Protein 8K3Q (pdb70)

Solvent-accessible surface area: 62075 Å² total; per-residue (Å²): 229,32,22,82,22,144,18,28,8,45,34,44,118,107,39,80,68,60,47,76,91,120,167,120,49,7,102,22,30,130,54,12,14,18,15,3,9,17,13,6,75,42,9,40,64,71,12,92,98,98,37,33,6,0,41,8,1,20,11,5,8,4,32,25,110,5,91,31,12,68,96,44,50,13,45,0,16,9,70,46,27,177,109,84,29,106,7,26,3,0,0,0,0,9,6,108,88,41,64,9,32,49,0,0,26,0,2,35,4,1,2,19,1,3,45,77,0,22,134,42,192,151,41,123,38,4,12,119,85,1,8,49,49,4,0,0,0,0,0,0,6,0,74,110,23,29,30,71,28,0,14,0,0,0,5,5,0,4,0,30,26,53,61,36,11,19,44,70,10,67,154,128,148,1,36,5,8,0,4,9,9,7,0,31,10,0,1,61,77,32,46,164,55,100,22,30,60,68,20,79,160,40,22,7,14,5,2,5,2,0,5,8,4,29,117,80,72,176,100,43,34,2,9,40,17,0,0,26,3,14,0,52,23,10,134,7,63,1,0,2,17,4,40,10,5,5,42,5,8,118,46,0,4,41,55,2,52,43,37,13,91,71,95,60,5,0,0,5,3,3,2,8,71,11,39,28,28,144,202,135,85,68,32,156,43,70,16,0,0,0,0,8,2,40,16,35,14,38,5,1,1,54,16,0,6,12,21,44,41,3,6,1,36,12,24,44,19,15,2,10,3,3,26,9,111,0,0,87,38,88,0,11,80,20,15,26,103,10,59,114,156,88,134,163,42,49,47,89,46,26,17,2,18,98,26,0,32,34,23,8,0,1,1,6,0,0,9,31,135,122,37,72,27,29,7,18,4,0,76,52,0,73,0,27,22,66,12,16,73,143,19,4,67,7,2,64,43,12,53,133,36,59,7,0,55,55,5,7,22,30,8,12,56,60,18,56,126,54,0,98,62,9,37,13,110,117,36,63,28,95,76,1,23,81,0,2,102,36,34,48,89,53,25,81,78,65,46,50,19,21,2,23,14,34,0,25,13,26,10,6,10,8,22,0,0,45,52,83,47,100,54,27,7,69,58,2,24,87,23,37,63,57,28,34,67,8,22,48,6,1,32,5,13,3,18,12,3,86,2,130,45,21,53,181,49,3,65,104,0,22,78,33,1,18,71,8,27,91,24,13,70,96,0,26,98,54,20,29,92,100,60,94,116,123,136,27,21,56,35,8,56,64,2,82,36,50,17,85,70,25,45,56,76,0,0,91,83,6,76,32,48,184,6,6,118,51,0,42,114,45,61,50,41,24,27,1,7,35,46,2,2,10,20,0,6,1,19,0,16,15,10,70,40,86,133,123,104,59,29,71,6,127,38,67,117,82,17,33,23,67,26,101,46,68,68,62,81,82,44,24,60,61,36,27,73,59,46,70,55,64,31,112,97,164,184,87,75,135,63,71,100,69,18,11,50,26,1,56,22,24,4,95,26,0,15,109,3,30,32,48,4,80,78,49,16,0,79,12,54,16,38,19,11,40,15,34,58,92,17,0,106,65,78,60,145,47,84,51,58,56,77,86,2,48,111,31,15,34,70,29,17,124,51,66,13,86,34,1,81,68,38,40,82,6,1,21,83,16,28,118,104,96,92,120,227,31,22,83,23,142,18,28,6,44,34,44,118,106,40,80,65,61,48,75,93,124,169,122,48,6,103,22,29,131,54,12,16,18,18,2,9,17,13,7,75,42,9,40,64,71,11,91,100,99,37,33,6,0,40,8,0,20,10,5,8,4,32,22,113,5,90,31,11,69,97,43,49,12,45,0,15,9,71,48,27,179,108,83,26,106,7,26,2,0,1,0,0,9,7,107,88,39,64,8,34,48,0,0,26,0,2,34,4,1,2,19,1,2,45,79,1,21,133,42,193,151,41,123,35,5,12,120,84,1,9,51,48,4,0,1,0,0,0,0,8,0,75,111,21,30,32,72,28,0,14,0,0,0,4,6,0,4,0,31,28,65,61,35,11,18,42,68,10,68,157,128,143,1,37,5,9,1,5,10,8,7,0,31,9,0,1,62,77,32,45,165,56,101,22,30,60,68,19,79,161,40,21,6,15,5,2,5,2,0,5,8,4,27,117,78,72,174,98,44,33,2,9,41,17,0,0,27,2,14,0,54,20,10,135,7,63,1,0,3,17,5,42,11,5,5,42,6,8,119,47,1,4,43,54,3,49,43,36,14,91,71,96,60,5,0,0,6,3,3,1,8,71,12,40,28,28,143,201,133,84,67,34,156,42,70,15,0,0,0,0,8,2,40,18,35,14,39,4,1,1,54,17,0,6,11,21,45,41,2,6,1,35,12,23,43,20,14,2,9,3,4,26,8,110,0,0,87,38,88,0,12,81,20,14,26,103,12,60,117,154,79,118,165,38,42,79,86,44,24,17,2,18,95,27,0,32,35,23,9,0,0,1,6,0,0,10,33,135,122,35,70,27,30,6,19,3,0,74,52,0,72,0,26,24,68,12,15,75,143,18,4,66,8,2,65,42,11,54,136,37,58,7,0,55,56,5,6,22,30,9,12,56,62,18,56,124,56,0,99,63,10,37,15,109,116,35,63,29,95,76,1,22,81,1,2,101,36,33,50,87,53,25,80,78,65,45,50,19,20,2,22,15,35,0,24,12,25,9,6,10,8,22,0,0,45,52,82,46,99,53,26,6,68,58,2,22,86,22,35,63,58,26,34,67,9,22,49,5,1,31,6,12,3,19,13,3,83,2,130,47,23,52,182,48,3,66,103,0,22,80,34,1,18,70,8,26,92,24,14,70,94,0,26,102,54,19,30,94,100,58,94,116,124,137,26,21,58,35,6,57,65,2,82,34,50,17,86,69,26,45,56,76,0,0,91,84,6,77,32,47,185,8,7,120,51,0,42,114,45,59,51,41,22,26,0,8,35,46,2,2,10,20,0,7,2,18,0,16,15,8,70,39,84,132,122,103,59,30,71,5,127,37,67,115,82,17,32,23,67,26,101,46,68,71,62,80,81,44,22,60,60,31,27,72,105,29,70,54,59,28,114,97,165,181,87,74,137,62,71,100,68,17,12,49,27,1,57,22,23,5,96,26,0,15,110,3,31,32,48,4,81,75,51,16,0,82,11,53,18,38,19,11,40,16,34,59,93,18,0,107,65,80,60,146,48,85,52,58,55,77,85,1,47,110,33,13,34,70,28,16,123,51,66,14,88,35,2,81,70,39,42,81,7,1,21,83,16,28,118,102,93,90,120

GO terms:
  GO:0045009 chitosome (C, IDA)
  GO:0005886 plasma membrane (C, IDA)
  GO:0004100 chitin synthase activity (F, IDA)
  GO:0000920 septum digestion after cytokinesis (P, IMP)
  GO:0071944 cell periphery (C, HDA)

Structure (mmCIF, N/CA/C/O backbone):
data_8K3Q
#
_entry.id   8K3Q
#
_cell.length_a   1.00
_cell.length_b   1.00
_cell.length_c   1.00
_cell.angle_alpha   90.00
_cell.angle_beta   90.00
_cell.angle_gamma   90.00
#
_symmetry.space_group_name_H-M   'P 1'
#
loop_
_entity.id
_entity.type
_entity.pdbx_description
1 polymer 'Chitin synthase 1'
2 non-polymer '(2S)-3-(hexadecanoyloxy)-2-[(9Z)-octadec-9-enoyloxy]propyl 2-(trimethylammonio)ethyl phosphate'
#
loop_
_atom_site.group_PDB
_atom_site.id
_atom_site.type_symbol
_atom_site.label_atom_id
_atom_site.label_alt_id
_atom_site.label_comp_id
_atom_site.label_asym_id
_atom_site.label_entity_id
_atom_site.label_seq_id
_atom_site.pdbx_PDB_ins_code
_atom_site.Cartn_x
_atom_site.Cartn_y
_atom_site.Cartn_z
_atom_site.occupancy
_atom_site.B_iso_or_equiv
_atom_site.auth_seq_id
_atom_site.auth_comp_id
_atom_site.auth_asym_id
_atom_site.auth_atom_id
_atom_site.pdbx_PDB_model_num
ATOM 1 N N . ARG A 1 245 ? 217.211 186.274 127.927 1.00 59.27 245 ARG A N 1
ATOM 2 C CA . ARG A 1 245 ? 217.437 186.060 126.503 1.00 59.27 245 ARG A CA 1
ATOM 3 C C . ARG A 1 245 ? 217.421 184.588 126.131 1.00 59.27 245 ARG A C 1
ATOM 4 O O . ARG A 1 245 ? 217.651 183.725 126.971 1.00 59.27 245 ARG A O 1
ATOM 12 N N . GLY A 1 246 ? 217.125 184.303 124.869 1.00 58.06 246 GLY A N 1
ATOM 13 C CA . GLY A 1 246 ? 217.470 182.986 124.334 1.00 58.06 246 GLY A CA 1
ATOM 14 C C . GLY A 1 246 ? 216.373 181.956 124.500 1.00 58.06 246 GLY A C 1
ATOM 15 O O . GLY A 1 246 ? 216.017 181.573 125.607 1.00 58.06 246 GLY A O 1
ATOM 16 N N . ASP A 1 247 ? 215.849 181.493 123.363 1.00 58.49 247 ASP A N 1
ATOM 17 C CA . ASP A 1 247 ? 214.891 180.395 123.249 1.00 58.49 247 ASP A CA 1
ATOM 18 C C . ASP A 1 247 ? 214.951 179.787 121.853 1.00 58.49 247 ASP A C 1
ATOM 19 O O . ASP A 1 247 ? 215.695 180.283 121.002 1.00 58.49 247 ASP A O 1
ATOM 24 N N . ASP A 1 248 ? 214.182 178.718 121.611 1.00 61.22 248 ASP A N 1
ATOM 25 C CA . ASP A 1 248 ? 213.950 178.180 120.269 1.00 61.22 248 ASP A CA 1
ATOM 26 C C . ASP A 1 248 ? 213.001 176.985 120.314 1.00 61.22 248 ASP A C 1
ATOM 27 O O . ASP A 1 248 ? 212.979 176.268 121.310 1.00 61.22 248 ASP A O 1
ATOM 32 N N . TYR A 1 249 ? 212.244 176.729 119.245 1.00 60.50 249 TYR A N 1
ATOM 33 C CA . TYR A 1 249 ? 211.637 175.411 119.050 1.00 60.50 249 TYR A CA 1
ATOM 34 C C . TYR A 1 249 ? 210.969 175.347 117.685 1.00 60.50 249 TYR A C 1
ATOM 35 O O . TYR A 1 249 ? 210.973 176.328 116.936 1.00 60.50 249 TYR A O 1
ATOM 44 N N . GLN A 1 250 ? 210.391 174.198 117.352 1.00 66.22 250 GLN A N 1
ATOM 45 C CA . GLN A 1 250 ? 209.794 174.002 116.040 1.00 66.22 250 GLN A CA 1
ATOM 46 C C . GLN A 1 250 ? 208.279 173.985 116.174 1.00 66.22 250 GLN A C 1
ATOM 47 O O . GLN A 1 250 ? 207.732 173.183 116.935 1.00 66.22 250 GLN A O 1
ATOM 53 N N . ILE A 1 251 ? 207.586 174.851 115.434 1.00 68.13 251 ILE A N 1
ATOM 54 C CA . ILE A 1 251 ? 206.194 175.131 115.751 1.00 68.13 251 ILE A CA 1
ATOM 55 C C . ILE A 1 251 ? 205.279 174.220 114.943 1.00 68.13 251 ILE A C 1
ATOM 56 O O . ILE A 1 251 ? 205.696 173.537 114.006 1.00 68.13 251 ILE A O 1
ATOM 58 N N . ASN A 1 252 ? 204.011 174.198 115.338 1.00 71.92 252 ASN A N 1
ATOM 59 C CA . ASN A 1 252 ? 202.974 173.439 114.652 1.00 71.92 252 ASN A CA 1
ATOM 60 C C . ASN A 1 252 ? 201.806 174.380 114.379 1.00 71.92 252 ASN A C 1
ATOM 61 O O . ASN A 1 252 ? 200.857 174.435 115.166 1.00 71.92 252 ASN A O 1
ATOM 66 N N . SER A 1 253 ? 201.874 175.137 113.275 1.00 79.13 253 SER A N 1
ATOM 67 C CA . SER A 1 253 ? 200.849 176.130 112.998 1.00 79.13 253 SER A CA 1
ATOM 68 C C . SER A 1 253 ? 199.818 175.548 112.036 1.00 79.13 253 SER A C 1
ATOM 69 O O . SER A 1 253 ? 198.697 175.230 112.466 1.00 79.13 253 SER A O 1
ATOM 72 N N . TYR A 1 254 ? 200.155 175.336 110.766 1.00 85.17 254 TYR A N 1
ATOM 73 C CA . TYR A 1 254 ? 199.229 174.825 109.759 1.00 85.17 254 TYR A CA 1
ATOM 74 C C . TYR A 1 254 ? 199.939 174.771 108.416 1.00 85.17 254 TYR A C 1
ATOM 75 O O . TYR A 1 254 ? 201.038 175.305 108.251 1.00 85.17 254 TYR A O 1
ATOM 84 N N . LEU A 1 255 ? 199.282 174.134 107.454 1.00 90.49 255 LEU A N 1
ATOM 85 C CA . LEU A 1 255 ? 199.882 173.820 106.167 1.00 90.49 255 LEU A CA 1
ATOM 86 C C . LEU A 1 255 ? 199.339 174.743 105.087 1.00 90.49 255 LEU A C 1
ATOM 87 O O . LEU A 1 255 ? 198.143 175.048 105.059 1.00 90.49 255 LEU A O 1
ATOM 92 N N . GLY A 1 256 ? 200.223 175.182 104.195 1.00 97.56 256 GLY A N 1
ATOM 93 C CA . GLY A 1 256 ? 199.837 176.095 103.137 1.00 97.56 256 GLY A CA 1
ATOM 94 C C . GLY A 1 256 ? 199.550 175.432 101.805 1.00 97.56 256 GLY A C 1
ATOM 95 O O . GLY A 1 256 ? 198.918 174.372 101.748 1.00 97.56 256 GLY A O 1
ATOM 96 N N . ARG A 1 257 ? 200.008 176.057 100.720 1.00 100.95 257 ARG A N 1
ATOM 97 C CA . ARG A 1 257 ? 199.782 175.551 99.372 1.00 100.95 257 ARG A CA 1
ATOM 98 C C . ARG A 1 257 ? 200.803 174.487 98.986 1.00 100.95 257 ARG A C 1
ATOM 99 O O . ARG A 1 257 ? 200.440 173.443 98.433 1.00 100.95 257 ARG A O 1
ATOM 101 N N . ASN A 1 258 ? 202.082 174.737 99.269 1.00 100.13 258 ASN A N 1
ATOM 102 C CA . ASN A 1 258 ? 203.107 173.739 98.986 1.00 100.13 258 ASN A CA 1
ATOM 103 C C . ASN A 1 258 ? 202.956 172.523 99.890 1.00 100.13 258 ASN A C 1
ATOM 104 O O . ASN A 1 258 ? 203.377 171.417 99.531 1.00 100.13 258 ASN A O 1
ATOM 106 N N . GLY A 1 259 ? 202.359 172.705 101.064 1.00 98.07 259 GLY A N 1
ATOM 107 C CA . GLY A 1 259 ? 202.165 171.617 101.994 1.00 98.07 259 GLY A CA 1
ATOM 108 C C . GLY A 1 259 ? 203.249 171.458 103.033 1.00 98.07 259 GLY A C 1
ATOM 109 O O . GLY A 1 259 ? 203.102 170.620 103.931 1.00 98.07 259 GLY A O 1
ATOM 110 N N . GLU A 1 260 ? 204.333 172.221 102.940 1.00 98.07 260 GLU A N 1
ATOM 111 C CA . GLU A 1 260 ? 205.388 172.196 103.950 1.00 98.07 260 GLU A CA 1
ATOM 112 C C . GLU A 1 260 ? 205.099 173.322 104.933 1.00 98.07 260 GLU A C 1
ATOM 113 O O . GLU A 1 260 ? 205.003 174.489 104.547 1.00 98.07 260 GLU A O 1
ATOM 115 N N . MET A 1 261 ? 204.953 172.960 106.208 1.00 90.87 261 MET A N 1
ATOM 116 C CA . MET A 1 261 ? 204.493 173.858 107.261 1.00 90.87 261 MET A CA 1
ATOM 117 C C . MET A 1 261 ? 205.239 175.182 107.256 1.00 90.87 261 MET A C 1
ATOM 118 O O . MET A 1 261 ? 206.454 175.221 107.042 1.00 90.87 261 MET A O 1
ATOM 123 N N . VAL A 1 262 ? 204.513 176.272 107.476 1.00 87.68 262 VAL A N 1
ATOM 124 C CA . VAL A 1 262 ? 205.042 177.615 107.303 1.00 87.68 262 VAL A CA 1
ATOM 125 C C . VAL A 1 262 ? 204.769 178.413 108.568 1.00 87.68 262 VAL A C 1
ATOM 126 O O . VAL A 1 262 ? 203.806 178.135 109.291 1.00 87.68 262 VAL A O 1
ATOM 128 N N . ASP A 1 263 ? 205.629 179.395 108.847 1.00 84.23 263 ASP A N 1
ATOM 129 C CA . ASP A 1 263 ? 205.469 180.207 110.039 1.00 84.23 263 ASP A CA 1
ATOM 130 C C . ASP A 1 263 ? 204.893 181.572 109.672 1.00 84.23 263 ASP A C 1
ATOM 131 O O . ASP A 1 263 ? 205.234 182.132 108.630 1.00 84.23 263 ASP A O 1
ATOM 133 N N . PRO A 1 264 ? 204.019 182.131 110.513 1.00 77.47 264 PRO A N 1
ATOM 134 C CA . PRO A 1 264 ? 203.470 183.456 110.193 1.00 77.47 264 PRO A CA 1
ATOM 135 C C . PRO A 1 264 ? 204.517 184.552 110.161 1.00 77.47 264 PRO A C 1
ATOM 136 O O . PRO A 1 264 ? 204.466 185.421 109.284 1.00 77.47 264 PRO A O 1
ATOM 140 N N . TYR A 1 265 ? 205.474 184.537 111.090 1.00 73.18 265 TYR A N 1
ATOM 141 C CA . TYR A 1 265 ? 206.486 185.587 111.117 1.00 73.18 265 TYR A CA 1
ATOM 142 C C . TYR A 1 265 ? 207.359 185.540 109.873 1.00 73.18 265 TYR A C 1
ATOM 143 O O . TYR A 1 265 ? 207.673 186.581 109.285 1.00 73.18 265 TYR A O 1
ATOM 152 N N . ASP A 1 266 ? 207.767 184.341 109.462 1.00 83.49 266 ASP A N 1
ATOM 153 C CA . ASP A 1 266 ? 208.572 184.170 108.263 1.00 83.49 266 ASP A CA 1
ATOM 154 C C . ASP A 1 266 ? 207.746 184.239 106.990 1.00 83.49 266 ASP A C 1
ATOM 155 O O . ASP A 1 266 ? 208.303 184.516 105.924 1.00 83.49 266 ASP A O 1
ATOM 157 N N . ILE A 1 375 ? 190.195 180.116 106.233 1.00 90.00 375 ILE A N 1
ATOM 158 C CA . ILE A 1 375 ? 190.045 178.668 106.319 1.00 90.00 375 ILE A CA 1
ATOM 159 C C . ILE A 1 375 ? 191.275 177.963 105.761 1.00 90.00 375 ILE A C 1
ATOM 160 O O . ILE A 1 375 ? 191.446 177.851 104.548 1.00 90.00 375 ILE A O 1
ATOM 165 N N . ARG A 1 376 ? 192.121 177.475 106.663 1.00 88.06 376 ARG A N 1
ATOM 166 C CA . ARG A 1 376 ? 193.409 176.898 106.316 1.00 88.06 376 ARG A CA 1
ATOM 167 C C . ARG A 1 376 ? 193.403 175.398 106.580 1.00 88.06 376 ARG A C 1
ATOM 168 O O . ARG A 1 376 ? 192.515 174.872 107.256 1.00 88.06 376 ARG A O 1
ATOM 176 N N . LYS A 1 377 ? 194.405 174.715 106.038 1.00 90.49 377 LYS A N 1
ATOM 177 C CA . LYS A 1 377 ? 194.520 173.271 106.179 1.00 90.49 377 LYS A CA 1
ATOM 178 C C . LYS A 1 377 ? 195.482 172.927 107.308 1.00 90.49 377 LYS A C 1
ATOM 179 O O . LYS A 1 377 ? 196.637 173.364 107.306 1.00 90.49 377 LYS A O 1
ATOM 181 N N . PHE A 1 378 ? 195.010 172.128 108.254 1.00 87.49 378 PHE A N 1
ATOM 182 C CA . PHE A 1 378 ? 195.759 171.770 109.447 1.00 87.49 378 PHE A CA 1
ATOM 183 C C . PHE A 1 378 ? 196.150 170.298 109.385 1.00 87.49 378 PHE A C 1
ATOM 184 O O . PHE A 1 378 ? 195.929 169.616 108.385 1.00 87.49 378 PHE A O 1
ATOM 192 N N . LYS A 1 379 ? 196.753 169.814 110.468 1.00 85.90 379 LYS A N 1
ATOM 193 C CA . LYS A 1 379 ? 197.090 168.400 110.595 1.00 85.90 379 LYS A CA 1
ATOM 194 C C . LYS A 1 379 ? 197.345 168.091 112.059 1.00 85.90 379 LYS A C 1
ATOM 195 O O . LYS A 1 379 ? 198.189 168.738 112.684 1.00 85.90 379 LYS A O 1
ATOM 201 N N . LEU A 1 380 ? 196.622 167.111 112.602 1.00 80.37 380 LEU A N 1
ATOM 202 C CA . LEU A 1 380 ? 196.882 166.660 113.961 1.00 80.37 380 LEU A CA 1
ATOM 203 C C . LEU A 1 380 ? 198.318 166.178 114.073 1.00 80.37 380 LEU A C 1
ATOM 204 O O . LEU A 1 380 ? 198.772 165.363 113.267 1.00 80.37 380 LEU A O 1
ATOM 206 N N . TRP A 1 381 ? 199.034 166.688 115.068 1.00 76.83 381 TRP A N 1
ATOM 207 C CA . TRP A 1 381 ? 200.408 166.278 115.327 1.00 76.83 381 TRP A CA 1
ATOM 208 C C . TRP A 1 381 ? 200.372 165.075 116.257 1.00 76.83 381 TRP A C 1
ATOM 209 O O . TRP A 1 381 ? 200.069 165.213 117.444 1.00 76.83 381 TRP A O 1
ATOM 211 N N . ASN A 1 382 ? 200.669 163.896 115.719 1.00 73.88 382 ASN A N 1
ATOM 212 C CA . ASN A 1 382 ? 200.641 162.632 116.446 1.00 73.88 382 ASN A CA 1
ATOM 213 C C . ASN A 1 382 ? 199.252 162.285 116.960 1.00 73.88 382 ASN A C 1
ATOM 214 O O . ASN A 1 382 ? 199.130 161.509 117.913 1.00 73.88 382 ASN A O 1
ATOM 219 N N . GLY A 1 383 ? 198.203 162.843 116.365 1.00 73.36 383 GLY A N 1
ATOM 220 C CA . GLY A 1 383 ? 196.845 162.474 116.689 1.00 73.36 383 GLY A CA 1
ATOM 221 C C . GLY A 1 383 ? 196.131 163.416 117.629 1.00 73.36 383 GLY A C 1
ATOM 222 O O . GLY A 1 383 ? 194.962 163.174 117.950 1.00 73.36 383 GLY A O 1
ATOM 223 N N . ASN A 1 384 ? 196.793 164.469 118.087 1.00 69.33 384 ASN A N 1
ATOM 224 C CA . ASN A 1 384 ? 196.210 165.400 119.035 1.00 69.33 384 ASN A CA 1
ATOM 225 C C . ASN A 1 384 ? 196.530 166.834 118.632 1.00 69.33 384 ASN A C 1
ATOM 226 O O . ASN A 1 384 ? 197.518 167.105 117.947 1.00 69.33 384 ASN A O 1
ATOM 231 N N . PHE A 1 385 ? 195.661 167.749 119.047 1.00 65.61 385 PHE A N 1
ATOM 232 C CA . PHE A 1 385 ? 195.639 169.106 118.511 1.00 65.61 385 PHE A CA 1
ATOM 233 C C . PHE A 1 385 ? 196.649 169.974 119.246 1.00 65.61 385 PHE A C 1
ATOM 234 O O . PHE A 1 385 ? 196.522 170.208 120.450 1.00 65.61 385 PHE A O 1
ATOM 242 N N . VAL A 1 386 ? 197.651 170.451 118.517 1.00 62.42 386 VAL A N 1
ATOM 243 C CA . VAL A 1 386 ? 198.634 171.392 119.028 1.00 62.42 386 VAL A CA 1
ATOM 244 C C . VAL A 1 386 ? 198.715 172.560 118.059 1.00 62.42 386 VAL A C 1
ATOM 245 O O . VAL A 1 386 ? 199.022 172.368 116.877 1.00 62.42 386 VAL A O 1
ATOM 249 N N . PHE A 1 387 ? 198.456 173.765 118.550 1.00 63.25 387 PHE A N 1
ATOM 250 C CA . PHE A 1 387 ? 198.490 174.938 117.689 1.00 63.25 387 PHE A CA 1
ATOM 251 C C . PHE A 1 387 ? 199.401 176.003 118.287 1.00 63.25 387 PHE A C 1
ATOM 252 O O . PHE A 1 387 ? 199.541 176.127 119.501 1.00 63.25 387 PHE A O 1
ATOM 260 N N . ASP A 1 388 ? 199.996 176.795 117.401 1.00 62.15 388 ASP A N 1
ATOM 261 C CA . ASP A 1 388 ? 200.967 177.813 117.786 1.00 62.15 388 ASP A CA 1
ATOM 262 C C . ASP A 1 388 ? 200.531 179.153 117.227 1.00 62.15 388 ASP A C 1
ATOM 263 O O . ASP A 1 388 ? 200.605 179.377 116.017 1.00 62.15 388 ASP A O 1
ATOM 268 N N . SER A 1 389 ? 200.105 180.044 118.111 1.00 61.22 389 SER A N 1
ATOM 269 C CA . SER A 1 389 ? 199.670 181.327 117.622 1.00 61.22 389 SER A CA 1
ATOM 270 C C . SER A 1 389 ? 200.713 182.392 117.919 1.00 61.22 389 SER A C 1
ATOM 271 O O . SER A 1 389 ? 201.404 182.326 118.936 1.00 61.22 389 SER A O 1
ATOM 274 N N . PRO A 1 390 ? 200.854 183.386 117.054 1.00 61.52 390 PRO A N 1
ATOM 275 C CA . PRO A 1 390 ? 201.690 184.537 117.385 1.00 61.52 390 PRO A CA 1
ATOM 276 C C . PRO A 1 390 ? 201.000 185.468 118.366 1.00 61.52 390 PRO A C 1
ATOM 277 O O . PRO A 1 390 ? 199.793 185.402 118.593 1.00 61.52 390 PRO A O 1
ATOM 279 N N . ILE A 1 391 ? 201.804 186.330 118.980 1.00 61.02 391 ILE A N 1
ATOM 280 C CA . ILE A 1 391 ? 201.300 187.312 119.933 1.00 61.02 391 ILE A CA 1
ATOM 281 C C . ILE A 1 391 ? 201.194 188.671 119.255 1.00 61.02 391 ILE A C 1
ATOM 282 O O . ILE A 1 391 ? 201.785 188.900 118.194 1.00 61.02 391 ILE A O 1
ATOM 287 N N . SER A 1 392 ? 200.436 189.576 119.865 1.00 64.57 392 SER A N 1
ATOM 288 C CA . SER A 1 392 ? 200.189 190.902 119.320 1.00 64.57 392 SER A CA 1
ATOM 289 C C . SER A 1 392 ? 201.442 191.768 119.374 1.00 64.57 392 SER A C 1
ATOM 290 O O . SER A 1 392 ? 202.240 191.691 120.309 1.00 64.57 392 SER A O 1
ATOM 293 N N . LYS A 1 393 ? 201.595 192.633 118.365 1.00 66.90 393 LYS A N 1
ATOM 294 C CA . LYS A 1 393 ? 202.815 193.425 118.251 1.00 66.90 393 LYS A CA 1
ATOM 295 C C . LYS A 1 393 ? 202.987 194.394 119.410 1.00 66.90 393 LYS A C 1
ATOM 296 O O . LYS A 1 393 ? 204.098 194.898 119.626 1.00 66.90 393 LYS A O 1
ATOM 298 N N . THR A 1 394 ? 201.922 194.653 120.169 1.00 66.33 394 THR A N 1
ATOM 299 C CA . THR A 1 394 ? 202.048 195.501 121.346 1.00 66.33 394 THR A CA 1
ATOM 300 C C . THR A 1 394 ? 203.046 194.917 122.330 1.00 66.33 394 THR A C 1
ATOM 301 O O . THR A 1 394 ? 203.868 195.649 122.891 1.00 66.33 394 THR A O 1
ATOM 305 N N . LEU A 1 395 ? 203.001 193.598 122.543 1.00 62.75 395 LEU A N 1
ATOM 306 C CA . LEU A 1 395 ? 204.013 192.944 123.368 1.00 62.75 395 LEU A CA 1
ATOM 307 C C . LEU A 1 395 ? 205.393 193.030 122.734 1.00 62.75 395 LEU A C 1
ATOM 308 O O . LEU A 1 395 ? 206.389 193.251 123.433 1.00 62.75 395 LEU A O 1
ATOM 313 N N . LEU A 1 396 ? 205.474 192.850 121.417 1.00 64.27 396 LEU A N 1
ATOM 314 C CA . LEU A 1 396 ? 206.768 192.899 120.749 1.00 64.27 396 LEU A CA 1
ATOM 315 C C . LEU A 1 396 ? 207.444 194.246 120.939 1.00 64.27 396 LEU A C 1
ATOM 316 O O . LEU A 1 396 ? 208.678 194.318 121.017 1.00 64.27 396 LEU A O 1
ATOM 321 N N . ASP A 1 397 ? 206.658 195.319 121.022 1.00 67.68 397 ASP A N 1
ATOM 322 C CA . ASP A 1 397 ? 207.245 196.639 121.209 1.00 67.68 397 ASP A CA 1
ATOM 323 C C . ASP A 1 397 ? 208.022 196.723 122.518 1.00 67.68 397 ASP A C 1
ATOM 324 O O . ASP A 1 397 ? 209.121 197.291 122.553 1.00 67.68 397 ASP A O 1
ATOM 326 N N . GLN A 1 398 ? 207.480 196.167 123.608 1.00 65.16 398 GLN A N 1
ATOM 327 C CA . GLN A 1 398 ? 208.276 196.117 124.830 1.00 65.16 398 GLN A CA 1
ATOM 328 C C . GLN A 1 398 ? 209.398 195.098 124.728 1.00 65.16 398 GLN A C 1
ATOM 329 O O . GLN A 1 398 ? 210.502 195.349 125.223 1.00 65.16 398 GLN A O 1
ATOM 335 N N . TYR A 1 399 ? 209.138 193.952 124.096 1.00 59.25 399 TYR A N 1
ATOM 336 C CA . TYR A 1 399 ? 210.116 192.870 124.093 1.00 59.25 399 TYR A CA 1
ATOM 337 C C . TYR A 1 399 ? 211.408 193.298 123.414 1.00 59.25 399 TYR A C 1
ATOM 338 O O . TYR A 1 399 ? 212.504 192.999 123.903 1.00 59.25 399 TYR A O 1
ATOM 347 N N . ALA A 1 400 ? 211.302 194.010 122.290 1.00 64.58 400 ALA A N 1
ATOM 348 C CA . ALA A 1 400 ? 212.500 194.435 121.576 1.00 64.58 400 ALA A CA 1
ATOM 349 C C . ALA A 1 400 ? 213.358 195.357 122.432 1.00 64.58 400 ALA A C 1
ATOM 350 O O . ALA A 1 400 ? 214.590 195.263 122.415 1.00 64.58 400 ALA A O 1
ATOM 352 N N . THR A 1 401 ? 212.729 196.251 123.185 1.00 65.30 401 THR A N 1
ATOM 353 C CA . THR A 1 401 ? 213.455 197.153 124.071 1.00 65.30 401 THR A CA 1
ATOM 354 C C . THR A 1 401 ? 214.127 196.400 125.213 1.00 65.30 401 THR A C 1
ATOM 355 O O . THR A 1 401 ? 215.214 196.767 125.655 1.00 65.30 401 THR A O 1
ATOM 359 N N . LEU A 1 409 ? 215.020 187.928 117.901 1.00 58.60 409 LEU A N 1
ATOM 360 C CA . LEU A 1 409 ? 214.270 187.496 119.073 1.00 58.60 409 LEU A CA 1
ATOM 361 C C . LEU A 1 409 ? 213.818 186.059 118.894 1.00 58.60 409 LEU A C 1
ATOM 362 O O . LEU A 1 409 ? 213.206 185.722 117.884 1.00 58.60 409 LEU A O 1
ATOM 367 N N . PRO A 1 410 ? 214.109 185.215 119.874 1.00 58.69 410 PRO A N 1
ATOM 368 C CA . PRO A 1 410 ? 213.901 183.773 119.718 1.00 58.69 410 PRO A CA 1
ATOM 369 C C . PRO A 1 410 ? 212.425 183.395 119.692 1.00 58.69 410 PRO A C 1
ATOM 370 O O . PRO A 1 410 ? 211.531 184.231 119.723 1.00 58.69 410 PRO A O 1
ATOM 374 N N . ASN A 1 411 ? 212.196 182.086 119.642 1.00 58.39 411 ASN A N 1
ATOM 375 C CA . ASN A 1 411 ? 210.905 181.554 119.228 1.00 58.39 411 ASN A CA 1
ATOM 376 C C . ASN A 1 411 ? 209.907 181.496 120.378 1.00 58.39 411 ASN A C 1
ATOM 377 O O . ASN A 1 411 ? 208.703 181.652 120.161 1.00 58.39 411 ASN A O 1
ATOM 382 N N . GLU A 1 412 ? 210.378 181.264 121.603 1.00 55.41 412 GLU A N 1
ATOM 383 C CA . GLU A 1 412 ? 209.461 181.036 122.715 1.00 55.41 412 GLU A CA 1
ATOM 384 C C . GLU A 1 412 ? 208.740 182.304 123.139 1.00 55.41 412 GLU A C 1
ATOM 385 O O . GLU A 1 412 ? 207.629 182.233 123.671 1.00 55.41 412 GLU A O 1
ATOM 387 N N . PHE A 1 413 ? 209.353 183.463 122.933 1.00 53.84 413 PHE A N 1
ATOM 388 C CA . PHE A 1 413 ? 208.731 184.720 123.321 1.00 53.84 413 PHE A CA 1
ATOM 389 C C . PHE A 1 413 ? 207.618 185.142 122.374 1.00 53.84 413 PHE A C 1
ATOM 390 O O . PHE A 1 413 ? 206.672 185.808 122.798 1.00 53.84 413 PHE A O 1
ATOM 398 N N . LYS A 1 414 ? 207.707 184.773 121.097 1.00 59.30 414 LYS A N 1
ATOM 399 C CA . LYS A 1 414 ? 206.782 185.328 120.119 1.00 59.30 414 LYS A CA 1
ATOM 400 C C . LYS A 1 414 ? 205.584 184.424 119.847 1.00 59.30 414 LYS A C 1
ATOM 401 O O . LYS A 1 414 ? 204.631 184.856 119.190 1.00 59.30 414 LYS A O 1
ATOM 407 N N . PHE A 1 415 ? 205.601 183.186 120.323 1.00 57.64 415 PHE A N 1
ATOM 408 C CA . PHE A 1 415 ? 204.493 182.259 120.124 1.00 57.64 415 PHE A CA 1
ATOM 409 C C . PHE A 1 415 ? 203.868 181.842 121.444 1.00 57.64 415 PHE A C 1
ATOM 410 O O . PHE A 1 415 ? 204.517 181.895 122.490 1.00 57.64 415 PHE A O 1
ATOM 418 N N . MET A 1 416 ? 202.603 181.454 121.387 1.00 54.40 416 MET A N 1
ATOM 419 C CA . MET A 1 416 ? 201.889 180.845 122.496 1.00 54.40 416 MET A CA 1
ATOM 420 C C . MET A 1 416 ? 201.320 179.518 122.009 1.00 54.40 416 MET A C 1
ATOM 421 O O . MET A 1 416 ? 200.643 179.479 120.975 1.00 54.40 416 MET A O 1
ATOM 426 N N . ARG A 1 417 ? 201.540 178.440 122.765 1.00 52.32 417 ARG A N 1
ATOM 427 C CA . ARG A 1 417 ? 201.121 177.102 122.297 1.00 52.32 417 ARG A CA 1
ATOM 428 C C . ARG A 1 417 ? 199.900 176.586 123.027 1.00 52.32 417 ARG A C 1
ATOM 429 O O . ARG A 1 417 ? 199.998 176.353 124.222 1.00 52.32 417 ARG A O 1
ATOM 437 N N . TYR A 1 418 ? 198.813 176.372 122.303 1.00 52.37 418 TYR A N 1
ATOM 438 C CA . 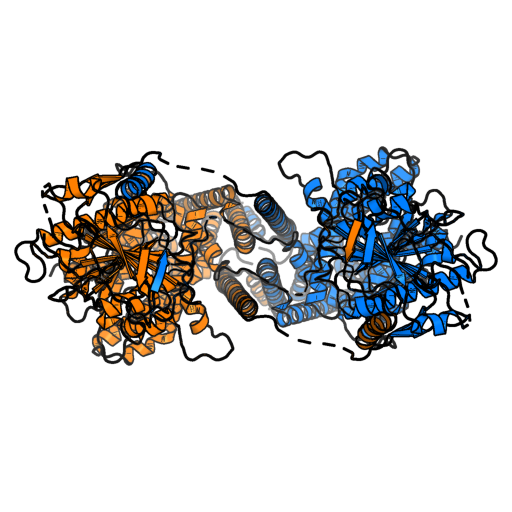TYR A 1 418 ? 197.624 175.742 122.837 1.00 52.37 418 TYR A CA 1
ATOM 439 C C . TYR A 1 418 ? 197.698 174.247 122.564 1.00 52.37 418 TYR A C 1
ATOM 440 O O . TYR A 1 418 ? 198.057 173.823 121.461 1.00 52.37 418 TYR A O 1
ATOM 442 N N . GLN A 1 419 ? 197.399 173.458 123.589 1.00 51.98 419 GLN A N 1
ATOM 443 C CA . GLN A 1 419 ? 197.233 172.019 123.463 1.00 51.98 419 G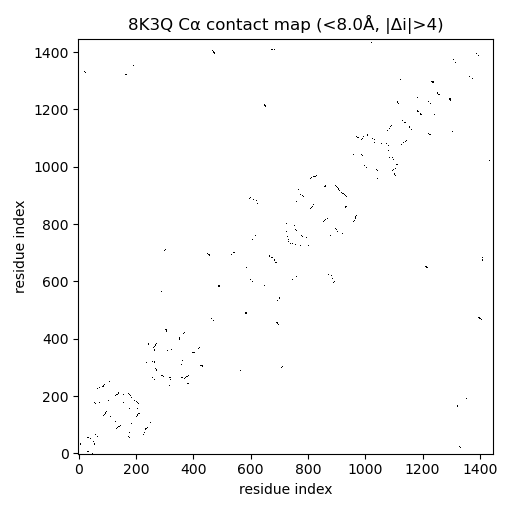LN A CA 1
ATOM 444 C C . GLN A 1 419 ? 195.909 171.620 124.084 1.00 51.98 419 GLN A C 1
ATOM 445 O O . GLN A 1 419 ? 195.552 172.101 125.162 1.00 51.98 419 GLN A O 1
ATOM 451 N N . ALA A 1 420 ? 195.191 170.735 123.407 1.00 57.03 420 ALA A N 1
ATOM 452 C CA . ALA A 1 420 ? 193.941 170.183 123.911 1.00 57.03 420 ALA A CA 1
ATOM 453 C C . ALA A 1 420 ? 194.239 168.804 124.476 1.00 57.03 420 ALA A C 1
ATOM 454 O O . ALA A 1 420 ? 194.534 167.872 123.724 1.00 57.03 420 ALA A O 1
ATOM 456 N N . VAL A 1 421 ? 194.169 168.677 125.796 1.00 58.81 421 VAL A N 1
ATOM 457 C CA . VAL A 1 421 ? 194.489 167.441 126.491 1.00 58.81 421 VAL A CA 1
ATOM 458 C C . VAL A 1 421 ? 193.187 166.689 126.718 1.00 58.81 421 VAL A C 1
ATOM 459 O O . VAL A 1 421 ? 192.305 167.160 127.449 1.00 58.81 421 VAL A O 1
ATOM 463 N N . THR A 1 422 ? 193.069 165.523 126.085 1.00 62.99 422 THR A N 1
ATOM 464 C CA . THR A 1 422 ? 191.851 164.725 126.096 1.00 62.99 422 THR A CA 1
ATOM 465 C C . THR A 1 422 ? 191.965 163.484 126.970 1.00 62.99 422 THR A C 1
ATOM 466 O O . THR A 1 422 ? 190.995 162.730 127.083 1.00 62.99 422 THR A O 1
ATOM 470 N N . CYS A 1 423 ? 193.113 163.258 127.595 1.00 62.42 423 CYS A N 1
ATOM 471 C CA . CYS A 1 423 ? 193.386 162.034 128.328 1.00 62.42 423 CYS A CA 1
ATOM 472 C C . CYS A 1 423 ? 193.305 162.284 129.830 1.00 62.42 423 CYS A C 1
ATOM 473 O O . CYS A 1 423 ? 192.944 163.370 130.290 1.00 62.42 423 CYS A O 1
ATOM 476 N N . GLU A 1 424 ? 193.630 161.245 130.593 1.00 60.37 424 GLU A N 1
ATOM 477 C CA . GLU A 1 424 ? 193.704 161.327 132.040 1.00 60.37 424 GLU A CA 1
ATOM 478 C C . GLU A 1 424 ? 195.040 161.923 132.467 1.00 60.37 424 GLU A C 1
ATOM 479 O O . GLU A 1 424 ? 196.009 161.897 131.707 1.00 60.37 424 GLU A O 1
ATOM 485 N N . PRO A 1 425 ? 195.112 162.484 133.677 1.00 54.69 425 PRO A N 1
ATOM 486 C CA . PRO A 1 425 ? 196.383 163.066 134.135 1.00 54.69 425 PRO A CA 1
ATOM 487 C C . PRO A 1 425 ? 197.545 162.099 134.081 1.00 54.69 425 PRO A C 1
ATOM 488 O O . PRO A 1 425 ? 198.668 162.508 133.772 1.00 54.69 425 PRO A O 1
ATOM 492 N N . ASN A 1 426 ? 197.311 160.822 134.362 1.00 58.76 426 ASN A N 1
ATOM 493 C CA . ASN A 1 426 ? 198.369 159.824 134.437 1.00 58.76 426 ASN A CA 1
ATOM 494 C C . ASN A 1 426 ? 198.721 159.216 133.084 1.00 58.76 426 ASN A C 1
ATOM 495 O O . ASN A 1 426 ? 199.393 158.177 133.035 1.00 58.76 426 ASN A O 1
ATOM 500 N N . GLN A 1 427 ? 198.312 159.852 131.979 1.00 61.48 427 GLN A N 1
ATOM 501 C CA . GLN A 1 427 ? 198.520 159.232 130.643 1.00 61.48 427 GLN A CA 1
ATOM 502 C C . GLN A 1 427 ? 199.059 160.229 129.622 1.00 61.48 427 GLN A C 1
ATOM 503 O O . GLN A 1 427 ? 199.159 159.835 128.456 1.00 61.48 427 GLN A O 1
ATOM 505 N N . LEU A 1 428 ? 199.430 161.445 130.026 1.00 59.79 428 LEU A N 1
ATOM 506 C CA . LEU A 1 428 ? 199.823 162.494 129.042 1.00 59.79 428 LEU A CA 1
ATOM 507 C C . LEU A 1 428 ? 200.973 162.025 128.147 1.00 59.79 428 LEU A C 1
ATOM 508 O O . LEU A 1 428 ? 200.887 162.254 126.945 1.00 59.79 428 LEU A O 1
ATOM 510 N N . ALA A 1 429 ? 201.999 161.390 128.691 1.00 63.53 429 ALA A N 1
ATOM 511 C CA . ALA A 1 429 ? 203.155 161.023 127.842 1.00 63.53 429 ALA A CA 1
ATOM 512 C C . ALA A 1 429 ? 202.772 159.916 126.863 1.00 63.53 429 ALA A C 1
ATOM 513 O O . ALA A 1 429 ? 203.122 160.044 125.678 1.00 63.53 429 ALA A O 1
ATOM 515 N N . GLU A 1 430 ? 202.110 158.858 127.347 1.00 64.80 430 GLU A N 1
ATOM 516 C CA . GLU A 1 430 ? 201.657 157.735 126.484 1.00 64.80 430 GLU A CA 1
ATOM 517 C C . GLU A 1 430 ? 200.858 158.265 125.299 1.00 64.80 430 GLU A C 1
ATOM 518 O O . GLU A 1 430 ? 201.158 157.856 124.170 1.00 64.80 430 GLU A O 1
ATOM 520 N N . LYS A 1 431 ? 199.890 159.148 125.556 1.00 62.20 431 LYS A N 1
ATOM 521 C CA . LYS A 1 431 ? 199.044 159.736 124.488 1.00 62.20 431 LYS A CA 1
ATOM 522 C C . LYS A 1 431 ? 199.890 160.669 123.625 1.00 62.20 431 LYS A C 1
ATOM 523 O O . LYS A 1 431 ? 199.353 161.181 122.640 1.00 62.20 431 LYS A O 1
ATOM 525 N N . ASN A 1 432 ? 201.152 160.887 123.979 1.00 63.05 432 ASN A N 1
ATOM 526 C CA . ASN A 1 432 ? 202.076 161.669 123.110 1.00 63.05 432 ASN A CA 1
ATOM 527 C C . ASN A 1 432 ? 201.862 163.189 123.251 1.00 63.05 432 ASN A C 1
ATOM 528 O O . ASN A 1 432 ? 202.123 163.896 122.267 1.00 63.05 432 ASN A O 1
ATOM 530 N N . PHE A 1 433 ? 201.419 163.675 124.416 1.00 58.64 433 PHE A N 1
ATOM 531 C CA . PHE A 1 433 ? 201.342 165.135 124.686 1.00 58.64 433 PHE A CA 1
ATOM 532 C C . PHE A 1 433 ? 202.671 165.558 125.305 1.00 58.64 433 PHE A C 1
ATOM 533 O O . PHE A 1 433 ? 203.288 164.736 125.984 1.00 58.64 433 PHE A O 1
ATOM 541 N N . THR A 1 434 ? 203.106 166.795 125.073 1.00 53.18 434 THR A N 1
ATOM 542 C CA . THR A 1 434 ? 204.431 167.258 125.564 1.00 53.18 434 THR A CA 1
ATOM 543 C C . THR A 1 434 ? 204.334 168.660 126.150 1.00 53.18 434 THR A C 1
ATOM 544 O O . THR A 1 434 ? 203.212 169.160 126.275 1.00 53.18 434 THR A O 1
ATOM 548 N N . VAL A 1 435 ? 205.469 169.257 126.509 1.00 52.20 435 VAL A N 1
ATOM 549 C CA . VAL A 1 435 ? 205.511 170.664 127.008 1.00 52.20 435 VAL A CA 1
ATOM 550 C C . VAL A 1 435 ? 206.673 171.338 126.279 1.00 52.20 435 VAL A C 1
ATOM 551 O O . VAL A 1 435 ? 207.519 170.609 125.776 1.00 52.20 435 VAL A O 1
ATOM 555 N N . ARG A 1 436 ? 206.717 172.663 126.224 1.00 51.44 436 ARG A N 1
ATOM 556 C CA . ARG A 1 436 ? 207.788 173.314 125.482 1.00 51.44 436 ARG A CA 1
ATOM 557 C C . ARG A 1 436 ? 209.158 172.974 126.032 1.00 51.44 436 ARG A C 1
ATOM 558 O O . ARG A 1 436 ? 210.121 172.960 125.266 1.00 51.44 436 ARG A O 1
ATOM 560 N N . GLN A 1 437 ? 209.257 172.644 127.322 1.00 48.43 437 GLN A N 1
ATOM 561 C CA . GLN A 1 437 ? 210.560 172.486 127.963 1.00 48.43 437 GLN A CA 1
ATOM 562 C C . GLN A 1 437 ? 211.360 171.330 127.385 1.00 48.43 437 GLN A C 1
ATOM 563 O O . GLN A 1 437 ? 212.593 171.355 127.424 1.00 48.43 437 GLN A O 1
ATOM 569 N N . LEU A 1 438 ? 210.689 170.318 126.849 1.00 50.91 438 LEU A N 1
ATOM 570 C CA . LEU A 1 438 ? 211.358 169.125 126.352 1.00 50.91 438 LEU A CA 1
ATOM 571 C C . LEU A 1 438 ? 211.779 169.242 124.896 1.00 50.91 438 LEU A C 1
ATOM 572 O O . LEU A 1 438 ? 212.518 168.382 124.417 1.00 50.91 438 LEU A O 1
ATOM 577 N N . LYS A 1 439 ? 211.343 170.285 124.194 1.00 52.95 439 LYS A N 1
ATOM 578 C CA . LYS A 1 439 ? 211.392 170.316 122.746 1.00 52.95 439 LYS A CA 1
ATOM 579 C C . LYS A 1 439 ? 212.440 171.267 122.190 1.00 52.95 439 LYS A C 1
ATOM 580 O O . LYS A 1 439 ? 212.423 171.534 120.987 1.00 52.95 439 LYS A O 1
ATOM 582 N N . TYR A 1 440 ? 213.319 171.804 123.033 1.00 54.52 440 TYR A N 1
ATOM 583 C CA . TYR A 1 440 ? 214.441 172.610 122.579 1.00 54.52 440 TYR A CA 1
ATOM 584 C C . TYR A 1 440 ? 215.517 171.706 121.986 1.00 54.52 440 TYR A C 1
ATOM 585 O O . TYR A 1 440 ? 215.414 170.478 122.018 1.00 54.52 440 TYR A O 1
ATOM 594 N N . LEU A 1 441 ? 216.560 172.315 121.417 1.00 59.60 441 LEU A N 1
ATOM 595 C CA . LEU A 1 441 ? 217.673 171.506 120.927 1.00 59.60 441 LEU A CA 1
ATOM 596 C C . LEU A 1 441 ? 218.353 170.777 122.077 1.00 59.60 441 LEU A C 1
ATOM 597 O O . LEU A 1 441 ? 218.657 169.582 121.981 1.00 59.60 441 LEU A O 1
ATOM 602 N N . THR A 1 442 ? 218.596 171.481 123.176 1.00 59.17 442 THR A N 1
ATOM 603 C CA . THR A 1 442 ? 218.990 170.850 124.428 1.00 59.17 442 THR A CA 1
ATOM 604 C C . THR A 1 442 ? 217.799 170.895 125.370 1.00 59.17 442 THR A C 1
ATOM 605 O O . THR A 1 442 ? 217.358 171.994 125.742 1.00 59.17 442 THR A O 1
ATOM 609 N N . PRO A 1 443 ? 217.233 169.755 125.758 1.00 55.45 443 PRO A N 1
ATOM 610 C CA . PRO A 1 443 ? 216.047 169.781 126.620 1.00 55.45 443 PRO A CA 1
ATOM 611 C C . PRO A 1 443 ? 216.319 170.541 127.907 1.00 55.45 443 PRO A C 1
ATOM 612 O O . PRO A 1 443 ? 217.401 170.458 128.487 1.00 55.45 443 PRO A O 1
ATOM 616 N N . ARG A 1 444 ? 215.319 171.295 128.344 1.00 47.53 444 ARG A N 1
ATOM 617 C CA . ARG A 1 444 ? 215.480 172.199 129.470 1.00 47.53 444 ARG A CA 1
ATOM 618 C C . ARG A 1 444 ? 215.097 171.492 130.764 1.00 47.53 444 ARG A C 1
ATOM 619 O O . ARG A 1 444 ? 213.999 170.943 130.880 1.00 47.53 444 ARG A O 1
ATOM 627 N N . GLU A 1 445 ? 216.007 171.498 131.732 1.00 45.69 445 GLU A N 1
ATOM 628 C CA . GLU A 1 445 ? 215.819 170.760 132.975 1.00 45.69 445 GLU A CA 1
ATOM 629 C C . GLU A 1 445 ? 215.344 171.703 134.075 1.00 45.69 445 GLU A C 1
ATOM 630 O O . GLU A 1 445 ? 215.970 172.733 134.337 1.00 45.69 445 GLU A O 1
ATOM 636 N N . THR A 1 446 ? 214.220 171.360 134.692 1.00 40.23 446 THR A N 1
ATOM 637 C CA . THR A 1 446 ? 213.588 172.212 135.685 1.00 40.23 446 THR A CA 1
ATOM 638 C C . THR A 1 446 ? 213.999 171.813 137.096 1.00 40.23 446 THR A C 1
ATOM 639 O O . THR A 1 446 ? 214.013 170.633 137.453 1.00 40.23 446 THR A O 1
ATOM 643 N N . GLU A 1 447 ? 214.366 172.818 137.887 1.00 39.67 447 GLU A N 1
ATOM 644 C CA . GLU A 1 447 ? 214.730 172.656 139.282 1.00 39.67 447 GLU A CA 1
ATOM 645 C C . GLU A 1 447 ? 213.560 172.825 140.229 1.00 39.67 447 GLU A C 1
ATOM 646 O O . GLU A 1 447 ? 213.595 172.280 141.334 1.00 39.67 447 GLU A O 1
ATOM 652 N N . LEU A 1 448 ? 212.515 173.527 139.815 1.00 36.41 448 LEU A N 1
ATOM 653 C CA . LEU A 1 448 ? 211.508 173.982 140.761 1.00 36.41 448 LEU A CA 1
ATOM 654 C C . LEU A 1 448 ? 210.226 174.243 139.991 1.00 36.41 448 LEU A C 1
ATOM 655 O O . LEU A 1 448 ? 210.204 175.093 139.101 1.00 36.41 448 LEU A O 1
ATOM 660 N N . MET A 1 449 ? 209.178 173.505 140.317 1.00 36.03 449 MET A N 1
ATOM 661 C CA . MET A 1 449 ? 207.884 173.679 139.685 1.00 36.03 449 MET A CA 1
ATOM 662 C C . MET A 1 449 ? 206.916 174.278 140.691 1.00 36.03 449 MET A C 1
ATOM 663 O O . MET A 1 449 ? 206.665 173.695 141.746 1.00 36.03 449 MET A O 1
ATOM 668 N N . LEU A 1 450 ? 206.374 175.444 140.358 1.00 34.84 450 LEU A N 1
ATOM 669 C CA . LEU A 1 450 ? 205.508 176.202 141.252 1.00 34.84 450 LEU A CA 1
ATOM 670 C C . LEU A 1 450 ? 204.077 176.052 140.769 1.00 34.84 450 LEU A C 1
ATOM 671 O O . LEU A 1 450 ? 203.736 176.515 139.680 1.00 34.84 450 LEU A O 1
ATOM 676 N N . VAL A 1 451 ? 203.249 175.409 141.572 1.00 36.55 451 VAL A N 1
ATOM 677 C CA . VAL A 1 451 ? 201.858 175.167 141.225 1.00 36.55 451 VAL A CA 1
ATOM 678 C C . VAL A 1 451 ? 200.987 176.204 141.913 1.00 36.55 451 VAL A C 1
ATOM 679 O O . VAL A 1 451 ? 201.091 176.412 143.125 1.00 36.55 451 VAL A O 1
ATOM 683 N N . VAL A 1 452 ? 200.128 176.855 141.137 1.00 39.25 452 VAL A N 1
ATOM 684 C CA . VAL A 1 452 ? 199.173 177.831 141.636 1.00 39.25 452 VAL A CA 1
ATOM 685 C C . VAL A 1 452 ? 197.796 177.315 141.257 1.00 39.25 452 VAL A C 1
ATOM 686 O O . VAL A 1 452 ? 197.543 177.028 140.083 1.00 39.25 452 VAL A O 1
ATOM 690 N N . THR A 1 453 ? 196.915 177.172 142.236 1.00 43.54 453 THR A N 1
ATOM 691 C CA . THR A 1 453 ? 195.568 176.683 141.990 1.00 43.54 453 THR A CA 1
ATOM 692 C C . THR A 1 453 ? 194.555 177.799 142.198 1.00 43.54 453 THR A C 1
ATOM 693 O O . THR A 1 453 ? 194.524 178.425 143.260 1.00 43.54 453 THR A O 1
ATOM 697 N N . MET A 1 454 ? 193.728 178.037 141.185 1.00 50.83 454 MET A N 1
ATOM 698 C CA . MET A 1 454 ? 192.583 178.925 141.285 1.00 50.83 454 MET A CA 1
ATOM 699 C C . MET A 1 454 ? 191.303 178.116 141.205 1.00 50.83 454 MET A C 1
ATOM 700 O O . MET A 1 454 ? 191.270 177.031 140.621 1.00 50.83 454 MET A O 1
ATOM 705 N N . TYR A 1 455 ? 190.246 178.652 141.805 1.00 58.52 455 TYR A N 1
ATOM 706 C CA . TYR A 1 455 ? 188.894 178.216 141.490 1.00 58.52 455 TYR A CA 1
ATOM 707 C C . TYR A 1 455 ? 188.086 179.335 140.852 1.00 58.52 455 TYR A C 1
ATOM 708 O O . TYR A 1 455 ? 187.660 179.202 139.703 1.00 58.52 455 TYR A O 1
ATOM 717 N N . ASN A 1 456 ? 187.893 180.451 141.555 1.00 58.15 456 ASN A N 1
ATOM 718 C CA . ASN A 1 456 ? 187.191 181.610 141.020 1.00 58.15 456 ASN A CA 1
ATOM 719 C C . ASN A 1 456 ? 187.791 182.907 141.541 1.00 58.15 456 ASN A C 1
ATOM 720 O O . ASN A 1 456 ? 187.103 183.929 141.605 1.00 58.15 456 ASN A O 1
ATOM 725 N N . GLU A 1 457 ? 189.057 182.878 141.938 1.00 56.50 457 GLU A N 1
ATOM 726 C CA . GLU A 1 457 ? 189.677 184.035 142.564 1.00 56.50 457 GLU A CA 1
ATOM 727 C C . GLU A 1 457 ? 189.802 185.178 141.571 1.00 56.50 457 GLU A C 1
ATOM 728 O O . GLU A 1 457 ? 190.077 184.969 140.388 1.00 56.50 457 GLU A O 1
ATOM 734 N N . ASP A 1 458 ? 189.592 186.396 142.060 1.00 57.55 458 ASP A N 1
ATOM 735 C CA . ASP A 1 458 ? 189.642 187.567 141.204 1.00 57.55 458 ASP A CA 1
ATOM 736 C C . ASP A 1 458 ? 191.085 187.888 140.830 1.00 57.55 458 ASP A C 1
ATOM 737 O O . ASP A 1 458 ? 192.027 187.198 141.217 1.00 57.55 458 ASP A O 1
ATOM 742 N N . HIS A 1 459 ? 191.260 188.946 140.045 1.00 56.50 459 HIS A N 1
ATOM 743 C CA . HIS A 1 459 ? 192.574 189.241 139.497 1.00 56.50 459 HIS A CA 1
ATOM 744 C C . HIS A 1 459 ? 193.518 189.850 140.523 1.00 56.50 459 HIS A C 1
ATOM 745 O O . HIS A 1 459 ? 194.728 189.844 140.303 1.00 56.50 459 HIS A O 1
ATOM 752 N N . ILE A 1 460 ? 193.003 190.371 141.634 1.00 55.36 460 ILE A N 1
ATOM 753 C CA . ILE A 1 460 ? 193.879 190.922 142.662 1.00 55.36 460 ILE A CA 1
ATOM 754 C C . ILE A 1 460 ? 194.618 189.806 143.389 1.00 55.36 460 ILE A C 1
ATOM 755 O O . ILE A 1 460 ? 195.824 189.898 143.642 1.00 55.36 460 ILE A O 1
ATOM 760 N N . LEU A 1 461 ? 193.908 188.731 143.729 1.00 50.53 461 LEU A N 1
ATOM 761 C CA . LEU A 1 461 ? 194.536 187.617 144.431 1.00 50.53 461 LEU A CA 1
ATOM 762 C C . LEU A 1 461 ? 195.572 186.925 143.553 1.00 50.53 461 LEU A C 1
ATOM 763 O O . LEU A 1 461 ? 196.715 186.683 143.976 1.00 50.53 461 LEU A O 1
ATOM 768 N N . LEU A 1 462 ? 195.187 186.598 142.321 1.00 47.98 462 LEU A N 1
ATOM 769 C CA . LEU A 1 462 ? 196.128 185.988 141.395 1.00 47.98 462 LEU A CA 1
ATOM 770 C C . LEU A 1 462 ? 197.289 186.925 141.111 1.00 47.98 462 LEU A C 1
ATOM 771 O O . LEU A 1 462 ? 198.437 186.485 141.000 1.00 47.98 462 LEU A O 1
ATOM 776 N N . GLY A 1 463 ? 197.014 188.220 140.991 1.00 47.73 463 GLY A N 1
ATOM 777 C CA . GLY A 1 463 ? 198.087 189.168 140.782 1.00 47.73 463 GLY A CA 1
ATOM 778 C C . GLY A 1 463 ? 199.079 189.180 141.924 1.00 47.73 463 GLY A C 1
ATOM 779 O O . GLY A 1 463 ? 200.286 189.241 141.700 1.00 47.73 463 GLY A O 1
ATOM 780 N N . ARG A 1 464 ? 198.584 189.131 143.163 1.00 46.34 464 ARG A N 1
ATOM 781 C CA . ARG A 1 464 ? 199.474 189.101 144.321 1.00 46.34 464 ARG A CA 1
ATOM 782 C C . ARG A 1 464 ? 200.364 187.869 144.294 1.00 46.34 464 ARG A C 1
ATOM 783 O O . ARG A 1 464 ? 201.583 187.960 144.495 1.00 46.34 464 ARG A O 1
ATOM 791 N N . THR A 1 465 ? 199.768 186.704 144.041 1.00 43.61 465 THR A N 1
ATOM 792 C CA . THR A 1 465 ? 200.557 185.477 144.001 1.00 43.61 465 THR A CA 1
ATOM 793 C C . THR A 1 465 ? 201.624 185.547 142.914 1.00 43.61 465 THR A C 1
ATOM 794 O O . THR A 1 465 ? 202.801 185.249 143.157 1.00 43.61 465 THR A O 1
ATOM 798 N N . LEU A 1 466 ? 201.232 185.962 141.709 1.00 43.79 466 LEU A N 1
ATOM 799 C CA . LEU A 1 466 ? 202.178 186.005 140.601 1.00 43.79 466 LEU A CA 1
ATOM 800 C C . LEU A 1 466 ? 203.265 187.039 140.837 1.00 43.79 466 LEU A C 1
ATOM 801 O O . LEU A 1 466 ? 204.413 186.835 140.438 1.00 43.79 466 LEU A O 1
ATOM 806 N N . LYS A 1 467 ? 202.930 188.158 141.475 1.00 45.46 467 LYS A N 1
ATOM 807 C CA . LYS A 1 467 ? 203.936 189.175 141.746 1.00 45.46 467 LYS A CA 1
ATOM 808 C C . LYS A 1 467 ? 204.957 188.678 142.756 1.00 45.46 467 LYS A C 1
ATOM 809 O O . LYS A 1 467 ? 206.160 188.918 142.603 1.00 45.46 467 LYS A O 1
ATOM 815 N N . GLY A 1 468 ? 204.496 187.986 143.801 1.00 41.54 468 GLY A N 1
ATOM 816 C CA . GLY A 1 468 ? 205.435 187.385 144.734 1.00 41.54 468 GLY A CA 1
ATOM 817 C C . GLY A 1 468 ? 206.357 186.389 144.061 1.00 41.54 468 GLY A C 1
ATOM 818 O O . GLY A 1 468 ? 207.572 186.393 144.290 1.00 41.54 468 GLY A O 1
ATOM 819 N N . ILE A 1 469 ? 205.794 185.540 143.197 1.00 40.52 469 ILE A N 1
ATOM 820 C CA . ILE A 1 469 ? 206.597 184.557 142.471 1.00 40.52 469 ILE A CA 1
ATOM 821 C C . ILE A 1 469 ? 207.629 185.251 141.587 1.00 40.52 469 ILE A C 1
ATOM 822 O O . ILE A 1 469 ? 208.799 184.863 141.547 1.00 40.52 469 ILE A O 1
ATOM 827 N N . MET A 1 470 ? 207.205 186.282 140.857 1.00 42.48 470 MET A N 1
ATOM 828 C CA . MET A 1 470 ? 208.099 186.980 139.942 1.00 42.48 470 MET A CA 1
ATOM 829 C C . MET A 1 470 ? 209.234 187.660 140.692 1.00 42.48 470 MET A C 1
ATOM 830 O O . MET A 1 470 ? 210.384 187.642 140.241 1.00 42.48 470 MET A O 1
ATOM 835 N N . ASP A 1 471 ? 208.929 188.270 141.841 1.00 44.11 471 ASP A N 1
ATOM 836 C CA . ASP A 1 471 ? 209.964 188.910 142.640 1.00 44.11 471 ASP A CA 1
ATOM 837 C C . ASP A 1 471 ? 210.960 187.891 143.171 1.00 44.11 471 ASP A C 1
ATOM 838 O O . ASP A 1 471 ? 212.173 188.142 143.188 1.00 44.11 471 ASP A O 1
ATOM 843 N N . ASN A 1 472 ? 210.469 186.727 143.605 1.00 41.42 472 ASN A N 1
ATOM 844 C CA . ASN A 1 472 ? 211.376 185.680 144.066 1.00 41.42 472 ASN A CA 1
ATOM 845 C C . ASN A 1 472 ? 212.275 185.186 142.941 1.00 41.42 472 ASN A C 1
ATOM 846 O O . ASN A 1 472 ? 213.476 184.975 143.145 1.00 41.42 472 ASN A O 1
ATOM 851 N N . VAL A 1 473 ? 211.715 184.986 141.749 1.00 40.74 473 VAL A N 1
ATOM 852 C CA . VAL A 1 473 ? 212.534 184.524 140.632 1.00 40.74 473 VAL A CA 1
ATOM 853 C C . VAL A 1 473 ? 213.573 185.572 140.263 1.00 40.74 473 VAL A C 1
ATOM 854 O O . VAL A 1 473 ? 214.706 185.240 139.909 1.00 40.74 473 VAL A O 1
ATOM 858 N N . LYS A 1 474 ? 213.209 186.851 140.329 1.00 43.86 474 LYS A N 1
ATOM 859 C CA . LYS A 1 474 ? 214.186 187.902 140.065 1.00 43.86 474 LYS A CA 1
ATOM 860 C C . LYS A 1 474 ? 215.312 187.874 141.090 1.00 43.86 474 LYS A C 1
ATOM 861 O O . LYS A 1 474 ? 216.487 188.058 140.743 1.00 43.86 474 LYS A O 1
ATOM 867 N N . TYR A 1 475 ? 214.970 187.639 142.359 1.00 43.97 475 TYR A N 1
ATOM 868 C CA . TYR A 1 475 ? 215.997 187.514 143.387 1.00 43.97 475 TYR A CA 1
ATOM 869 C C . TYR A 1 475 ? 216.942 186.362 143.087 1.00 43.97 475 TYR A C 1
ATOM 870 O O . TYR A 1 475 ? 218.163 186.506 143.213 1.00 43.97 475 TYR A O 1
ATOM 879 N N . MET A 1 476 ? 216.399 185.205 142.707 1.00 43.02 476 MET A N 1
ATOM 880 C CA . MET A 1 476 ? 217.252 184.066 142.385 1.00 43.02 476 MET A CA 1
ATOM 881 C C . MET A 1 476 ? 218.114 184.306 141.156 1.00 43.02 476 MET A C 1
ATOM 882 O O . MET A 1 476 ? 219.272 183.893 141.139 1.00 43.02 476 MET A O 1
ATOM 887 N N . VAL A 1 477 ? 217.585 184.969 140.135 1.00 43.79 477 VAL A N 1
ATOM 888 C CA . VAL A 1 477 ? 218.363 185.242 138.935 1.00 43.79 477 VAL A CA 1
ATOM 889 C C . VAL A 1 477 ? 219.492 186.226 139.216 1.00 43.79 477 VAL A C 1
ATOM 890 O O . VAL A 1 477 ? 220.563 186.124 138.615 1.00 43.79 477 VAL A O 1
ATOM 894 N N . LYS A 1 478 ? 219.289 187.173 140.127 1.00 46.74 478 LYS A N 1
ATOM 895 C CA . LYS A 1 478 ? 220.363 188.104 140.442 1.00 46.74 478 LYS A CA 1
ATOM 896 C C . LYS A 1 478 ? 221.353 187.556 141.463 1.00 46.74 478 LYS A C 1
ATOM 897 O O . LYS A 1 478 ? 222.313 188.253 141.802 1.00 46.74 478 LYS A O 1
ATOM 903 N N . LYS A 1 479 ? 221.142 186.341 141.962 1.00 49.44 479 LYS A N 1
ATOM 904 C CA . LYS A 1 479 ? 222.082 185.714 142.884 1.00 49.44 479 LYS A CA 1
ATOM 905 C C . LYS A 1 479 ? 223.450 185.554 142.231 1.00 49.44 479 LYS A C 1
ATOM 906 O O . LYS A 1 479 ? 223.555 185.194 141.056 1.00 49.44 479 LYS A O 1
ATOM 912 N N . LYS A 1 480 ? 224.507 185.818 142.998 1.00 57.09 480 LYS A N 1
ATOM 913 C CA . LYS A 1 480 ? 225.860 185.848 142.455 1.00 57.09 480 LYS A CA 1
ATOM 914 C C . LYS A 1 480 ? 226.638 184.567 142.724 1.00 57.09 480 LYS A C 1
ATOM 915 O O . LYS A 1 480 ? 227.056 183.888 141.783 1.00 57.09 480 LYS A O 1
ATOM 921 N N . ASN A 1 481 ? 226.849 184.214 143.989 1.00 59.82 481 ASN A N 1
ATOM 922 C CA . ASN A 1 481 ? 227.673 183.055 144.328 1.00 59.82 481 ASN A CA 1
ATOM 923 C C . ASN A 1 481 ? 226.775 181.860 144.637 1.00 59.82 481 ASN A C 1
ATOM 924 O O . ASN A 1 481 ? 226.476 181.536 145.787 1.00 59.82 481 ASN A O 1
ATOM 929 N N . SER A 1 482 ? 226.335 181.202 143.570 1.00 54.26 482 SER A N 1
ATOM 930 C CA . SER A 1 482 ? 225.520 180.009 143.713 1.00 54.26 482 SER A CA 1
ATOM 931 C C . SER A 1 482 ? 225.802 179.079 142.546 1.00 54.26 482 SER A C 1
ATOM 932 O O . SER A 1 482 ? 225.950 179.528 141.408 1.00 54.26 482 SER A O 1
ATOM 935 N N . SER A 1 483 ? 225.894 177.785 142.840 1.00 52.62 483 SER A N 1
ATOM 936 C CA . SER A 1 483 ? 226.073 176.795 141.791 1.00 52.62 483 SER A CA 1
ATOM 937 C C . SER A 1 483 ? 224.793 176.535 141.015 1.00 52.62 483 SER A C 1
ATOM 938 O O . SER A 1 483 ? 224.862 176.168 139.838 1.00 52.62 483 SER A O 1
ATOM 941 N N . THR A 1 484 ? 223.634 176.731 141.636 1.00 45.89 484 THR A N 1
ATOM 942 C CA . THR A 1 484 ? 222.354 176.417 141.019 1.00 45.89 484 THR A CA 1
ATOM 943 C C . THR A 1 484 ? 221.728 177.608 140.314 1.00 45.89 484 THR A C 1
ATOM 944 O O . THR A 1 484 ? 221.199 177.459 139.210 1.00 45.89 484 THR A O 1
ATOM 948 N N . TRP A 1 485 ? 221.790 178.789 140.914 1.00 42.60 485 TRP A N 1
ATOM 949 C CA . TRP A 1 485 ? 221.114 179.963 140.395 1.00 42.60 485 TRP A CA 1
ATOM 950 C C . TRP A 1 485 ? 222.127 180.953 139.841 1.00 42.60 485 TRP A C 1
ATOM 951 O O . TRP A 1 485 ? 223.249 181.066 140.338 1.00 42.60 485 TRP A O 1
ATOM 962 N N . GLY A 1 486 ? 221.714 181.666 138.801 1.00 44.71 486 GLY A N 1
ATOM 963 C CA . GLY A 1 486 ? 222.574 182.588 138.104 1.00 44.71 486 GLY A CA 1
ATOM 964 C C . GLY A 1 486 ? 221.789 183.389 137.092 1.00 44.71 486 GLY A C 1
ATOM 965 O O . GLY A 1 486 ? 220.560 183.442 137.140 1.00 44.71 486 GLY A O 1
ATOM 966 N N . PRO A 1 487 ? 222.484 184.033 136.154 1.00 45.37 487 PRO A N 1
ATOM 967 C CA . PRO A 1 487 ? 221.784 184.898 135.192 1.00 45.37 487 PRO A CA 1
ATOM 968 C C . PRO A 1 487 ? 220.692 184.199 134.403 1.00 45.37 487 PRO A C 1
ATOM 969 O O . PRO A 1 487 ? 219.688 184.839 134.071 1.00 45.37 487 PRO A O 1
ATOM 973 N N . ASP A 1 488 ? 220.847 182.915 134.086 1.00 45.38 488 ASP A N 1
ATOM 974 C CA . ASP A 1 488 ? 219.840 182.153 133.354 1.00 45.38 488 ASP A CA 1
ATOM 975 C C . ASP A 1 488 ? 219.104 181.171 134.261 1.00 45.38 488 ASP A C 1
ATOM 976 O O . ASP A 1 488 ? 218.763 180.060 133.856 1.00 45.38 488 ASP A O 1
ATOM 981 N N . ALA A 1 489 ? 218.856 181.572 135.507 1.00 42.13 489 ALA A N 1
ATOM 982 C CA . ALA A 1 489 ? 218.172 180.691 136.444 1.00 42.13 489 ALA A CA 1
ATOM 983 C C . ALA A 1 489 ? 216.690 180.578 136.133 1.00 42.13 489 ALA A C 1
ATOM 984 O O . ALA A 1 489 ? 216.055 179.592 136.518 1.00 42.13 489 ALA A O 1
ATOM 986 N N . TRP A 1 490 ? 216.121 181.563 135.437 1.00 39.64 490 TRP A N 1
ATOM 987 C CA . TRP A 1 490 ? 214.700 181.516 135.119 1.00 39.64 490 TRP A CA 1
ATOM 988 C C . TRP A 1 490 ? 214.349 180.315 134.260 1.00 39.64 490 TRP A C 1
ATOM 989 O O . TRP A 1 490 ? 213.178 179.935 134.192 1.00 39.64 490 TRP A O 1
ATOM 1000 N N . LYS A 1 491 ? 215.339 179.723 133.591 1.00 38.88 491 LYS A N 1
ATOM 1001 C CA . LYS A 1 491 ? 215.125 178.546 132.768 1.00 38.88 491 LYS A CA 1
ATOM 1002 C C . LYS A 1 491 ? 214.856 177.302 133.599 1.00 38.88 491 LYS A C 1
ATOM 1003 O O . LYS A 1 491 ? 214.375 176.303 133.057 1.00 38.88 491 LYS A O 1
ATOM 1009 N N . LYS A 1 492 ? 215.160 177.332 134.894 1.00 37.86 492 LYS A N 1
ATOM 1010 C CA . LYS A 1 492 ? 214.984 176.184 135.768 1.00 37.86 492 LYS A CA 1
ATOM 1011 C C . LYS A 1 492 ? 213.702 176.248 136.577 1.00 37.86 492 LYS A C 1
ATOM 1012 O O . LYS A 1 492 ? 213.510 175.427 137.472 1.00 37.86 492 LYS A O 1
ATOM 1018 N N . ILE A 1 493 ? 212.830 177.205 136.298 1.00 35.14 493 ILE A N 1
ATOM 1019 C CA . ILE A 1 493 ? 211.612 177.410 137.066 1.00 35.14 493 ILE A CA 1
ATOM 1020 C C . ILE A 1 493 ? 210.446 177.447 136.094 1.00 35.14 493 ILE A C 1
ATOM 1021 O O . ILE A 1 493 ? 210.517 178.119 135.062 1.00 35.14 493 ILE A O 1
ATOM 1026 N N . VAL A 1 494 ? 209.386 176.713 136.410 1.00 34.26 494 VAL A N 1
ATOM 1027 C CA . VAL A 1 494 ? 208.165 176.697 135.619 1.00 34.26 494 VAL A CA 1
ATOM 1028 C C . VAL A 1 494 ? 207.010 177.039 136.542 1.00 34.26 494 VAL A C 1
ATOM 1029 O O . VAL A 1 494 ? 206.884 176.452 137.620 1.00 34.26 494 VAL A O 1
ATOM 1033 N N . VAL A 1 495 ? 206.169 177.983 136.131 1.00 34.91 495 VAL A N 1
ATOM 1034 C CA . VAL A 1 495 ? 205.043 178.421 136.945 1.00 34.91 495 VAL A CA 1
ATOM 1035 C C . VAL A 1 495 ? 203.780 177.854 136.318 1.00 34.91 495 VAL A C 1
ATOM 1036 O O . VAL A 1 495 ? 203.365 178.287 135.240 1.00 34.91 495 VAL A O 1
ATOM 1040 N N . CYS A 1 496 ? 203.156 176.899 136.996 1.00 37.86 496 CYS A N 1
ATOM 1041 C CA . CYS A 1 496 ? 202.010 176.175 136.468 1.00 37.86 496 CYS A CA 1
ATOM 1042 C C . CYS A 1 496 ? 200.743 176.621 137.182 1.00 37.86 496 CYS A C 1
ATOM 1043 O O . CYS A 1 496 ? 200.552 176.315 138.360 1.00 37.86 496 CYS A O 1
ATOM 1046 N N . ILE A 1 497 ? 199.866 177.309 136.459 1.00 38.48 497 ILE A N 1
ATOM 1047 C CA . ILE A 1 497 ? 198.653 177.896 137.022 1.00 38.48 497 ILE A CA 1
ATOM 1048 C C . ILE A 1 497 ? 197.496 177.009 136.598 1.00 38.48 497 ILE A C 1
ATOM 1049 O O . ILE A 1 497 ? 197.084 177.044 135.439 1.00 38.48 497 ILE A O 1
ATOM 1054 N N . ILE A 1 498 ? 196.951 176.234 137.525 1.00 42.56 498 ILE A N 1
ATOM 1055 C CA . ILE A 1 498 ? 195.896 175.278 137.222 1.00 42.56 498 ILE A CA 1
ATOM 1056 C C . ILE A 1 498 ? 194.570 175.872 137.670 1.00 42.56 498 ILE A C 1
ATOM 1057 O O . ILE A 1 498 ? 194.245 175.862 138.860 1.00 42.56 498 ILE A O 1
ATOM 1062 N N . SER A 1 499 ? 193.790 176.370 136.721 1.00 49.63 499 SER A N 1
ATOM 1063 C CA . SER A 1 499 ? 192.470 176.909 136.990 1.00 49.63 499 SER A CA 1
ATOM 1064 C C . SER A 1 499 ? 191.415 175.839 136.763 1.00 49.63 499 SER A C 1
ATOM 1065 O O . SER A 1 499 ? 191.537 174.987 135.878 1.00 49.63 499 SER A O 1
ATOM 1068 N N . ASP A 1 500 ? 190.354 175.921 137.552 1.00 57.70 500 ASP A N 1
ATOM 1069 C CA . ASP A 1 500 ? 189.425 174.819 137.748 1.00 57.70 500 ASP A CA 1
ATOM 1070 C C . ASP A 1 500 ? 188.076 175.155 137.122 1.00 57.70 500 ASP A C 1
ATOM 1071 O O . ASP A 1 500 ? 187.178 175.665 137.794 1.00 57.70 500 ASP A O 1
ATOM 1073 N N . GLY A 1 501 ? 187.933 174.852 135.835 1.00 60.91 501 GLY A N 1
ATOM 1074 C CA . GLY A 1 501 ? 186.685 175.064 135.132 1.00 60.91 501 GLY A CA 1
ATOM 1075 C C . GLY A 1 501 ? 186.661 176.345 134.329 1.00 60.91 501 GLY A C 1
ATOM 1076 O O . GLY A 1 501 ? 187.058 177.398 134.832 1.00 60.91 501 GLY A O 1
ATOM 1077 N N . ARG A 1 502 ? 186.209 176.272 133.073 1.00 65.06 502 ARG A N 1
ATOM 1078 C CA . ARG A 1 502 ? 186.031 177.489 132.290 1.00 65.06 502 ARG A CA 1
ATOM 1079 C C . ARG A 1 502 ? 184.860 178.309 132.803 1.00 65.06 502 ARG A C 1
ATOM 1080 O O . ARG A 1 502 ? 184.923 179.541 132.820 1.00 65.06 502 ARG A O 1
ATOM 1088 N N . SER A 1 503 ? 183.774 177.643 133.191 1.00 66.46 503 SER A N 1
ATOM 1089 C CA . SER A 1 503 ? 182.601 178.358 133.669 1.00 66.46 503 SER A CA 1
ATOM 1090 C C . SER A 1 503 ? 182.868 179.036 135.002 1.00 66.46 503 SER A C 1
ATOM 1091 O O . SER A 1 503 ? 182.289 180.089 135.287 1.00 66.46 503 SER A O 1
ATOM 1094 N N . LYS A 1 504 ? 183.737 178.457 135.824 1.00 62.20 504 LYS A N 1
ATOM 1095 C CA . LYS A 1 504 ? 184.004 178.984 137.152 1.00 62.20 504 LYS A CA 1
ATOM 1096 C C . LYS A 1 504 ? 185.127 180.005 137.190 1.00 62.20 504 LYS A C 1
ATOM 1097 O O . LYS A 1 504 ? 185.147 180.840 138.097 1.00 62.20 504 LYS A O 1
ATOM 1099 N N . ILE A 1 505 ? 185.938 180.127 136.142 1.00 59.59 505 ILE A N 1
ATOM 1100 C CA . ILE A 1 505 ? 187.009 181.173 136.152 1.00 59.59 505 ILE A CA 1
ATOM 1101 C C . ILE A 1 505 ? 186.428 182.582 136.032 1.00 59.59 505 ILE A C 1
ATOM 1102 O O . ILE A 1 505 ? 185.451 182.744 135.290 1.00 59.59 505 ILE A O 1
ATOM 1107 N N . ASN A 1 506 ? 187.019 183.557 136.728 1.00 59.83 506 ASN A N 1
ATOM 1108 C CA . ASN A 1 506 ? 186.589 184.966 136.559 1.00 59.83 506 ASN A CA 1
ATOM 1109 C C . ASN A 1 506 ? 187.234 185.516 135.284 1.00 59.83 506 ASN A C 1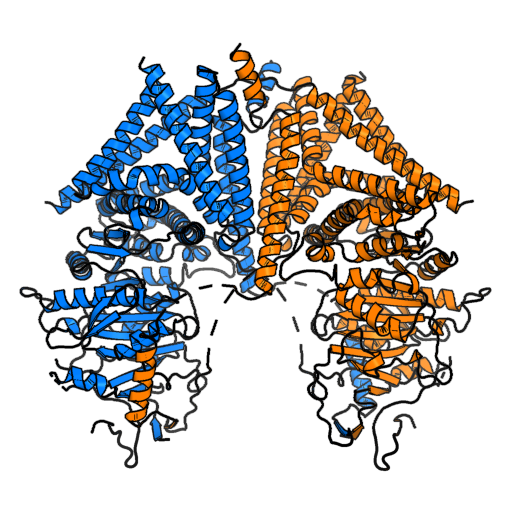
ATOM 1110 O O . ASN A 1 506 ? 188.285 185.011 134.901 1.00 59.83 506 ASN A O 1
ATOM 1112 N N . GLU A 1 507 ? 186.615 186.518 134.659 1.00 62.40 507 GLU A N 1
ATOM 1113 C CA . GLU A 1 507 ? 187.127 187.076 133.385 1.00 62.40 507 GLU A CA 1
ATOM 1114 C C . GLU A 1 507 ? 188.206 188.115 133.660 1.00 62.40 507 GLU A C 1
ATOM 1115 O O . GLU A 1 507 ? 188.950 188.451 132.731 1.00 62.40 507 GLU A O 1
ATOM 1117 N N . ARG A 1 508 ? 188.273 188.610 134.889 1.00 62.68 508 ARG A N 1
ATOM 1118 C CA . ARG A 1 508 ? 189.322 189.587 135.251 1.00 62.68 508 ARG A CA 1
ATOM 1119 C C . ARG A 1 508 ? 190.623 188.808 135.480 1.00 62.68 508 ARG A C 1
ATOM 1120 O O . ARG A 1 508 ? 191.689 189.421 135.363 1.00 62.68 508 ARG A O 1
ATOM 1122 N N . SER A 1 509 ? 190.538 187.500 135.741 1.00 56.62 509 SER A N 1
ATOM 1123 C CA . SER A 1 509 ? 191.748 186.649 135.879 1.00 56.62 509 SER A CA 1
ATOM 1124 C C . SER A 1 509 ? 192.246 186.248 134.488 1.00 56.62 509 SER A C 1
ATOM 1125 O O . SER A 1 509 ? 193.450 186.359 134.258 1.00 56.62 509 SER A O 1
ATOM 1128 N N . LEU A 1 510 ? 191.349 185.822 133.593 1.00 55.72 510 LEU A N 1
ATOM 1129 C CA . LEU A 1 510 ? 191.708 185.472 132.192 1.00 55.72 510 LEU A CA 1
ATOM 1130 C C . LEU A 1 510 ? 192.135 186.731 131.441 1.00 55.72 510 LEU A C 1
ATOM 1131 O O . LEU A 1 510 ? 192.848 186.594 130.444 1.00 55.72 510 LEU A O 1
ATOM 1133 N N . ALA A 1 511 ? 191.729 187.904 131.899 1.00 55.44 511 ALA A N 1
ATOM 1134 C CA . ALA A 1 511 ? 192.201 189.155 131.277 1.00 55.44 511 ALA A CA 1
ATOM 1135 C C . ALA A 1 511 ? 193.593 189.467 131.800 1.00 55.44 511 ALA A C 1
ATOM 1136 O O . ALA A 1 511 ? 194.391 190.023 131.041 1.00 55.44 511 ALA A O 1
ATOM 1138 N N . LEU A 1 512 ? 193.862 189.168 133.071 1.00 52.24 512 LEU A N 1
ATOM 1139 C CA . LEU A 1 512 ? 195.243 189.331 133.520 1.00 52.24 512 LEU A CA 1
ATOM 1140 C C . LEU A 1 512 ? 196.163 188.310 132.869 1.00 52.24 512 LEU A C 1
ATOM 1141 O O . LEU A 1 512 ? 197.269 188.649 132.436 1.00 52.24 512 LEU A O 1
ATOM 1146 N N . LEU A 1 513 ? 195.726 187.054 132.795 1.00 50.49 513 LEU A N 1
ATOM 1147 C CA . LEU A 1 513 ? 196.541 186.020 132.169 1.00 50.49 513 LEU A CA 1
ATOM 1148 C C . LEU A 1 513 ? 196.791 186.329 130.703 1.00 50.49 513 LEU A C 1
ATOM 1149 O O . LEU A 1 513 ? 197.893 186.104 130.196 1.00 50.49 513 LEU A O 1
ATOM 1154 N N . SER A 1 514 ? 195.781 186.839 130.005 1.00 53.70 514 SER A N 1
ATOM 1155 C CA . SER A 1 514 ? 195.980 187.237 128.618 1.00 53.70 514 SER A CA 1
ATOM 1156 C C . SER A 1 514 ? 196.952 188.399 128.500 1.00 53.70 514 SER A C 1
ATOM 1157 O O . SER A 1 514 ? 197.758 188.445 127.566 1.00 53.70 514 SER A O 1
ATOM 1160 N N . SER A 1 515 ? 196.877 189.362 129.418 1.00 54.29 515 SER A N 1
ATOM 1161 C CA . SER A 1 515 ? 197.755 190.523 129.325 1.00 54.29 515 SER A CA 1
ATOM 1162 C C . SER A 1 515 ? 199.215 190.131 129.499 1.00 54.29 515 SER A C 1
ATOM 1163 O O . SER A 1 515 ? 200.112 190.813 128.995 1.00 54.29 515 SER A O 1
ATOM 1166 N N . LEU A 1 516 ? 199.474 189.040 130.220 1.00 50.01 516 LEU A N 1
ATOM 1167 C CA . LEU A 1 516 ? 200.825 188.506 130.333 1.00 50.01 516 LEU A CA 1
ATOM 1168 C C . LEU A 1 516 ? 201.282 187.811 129.061 1.00 50.01 516 LEU A C 1
ATOM 1169 O O . LEU A 1 516 ? 202.489 187.678 128.849 1.00 50.01 516 LEU A O 1
ATOM 1174 N N . GLY A 1 517 ? 200.352 187.406 128.200 1.00 50.45 517 GLY A N 1
ATOM 1175 C CA . GLY A 1 517 ? 200.675 186.742 126.956 1.00 50.45 517 GLY A CA 1
ATOM 1176 C C . GLY A 1 517 ? 200.374 185.266 126.920 1.00 50.45 517 GLY A C 1
ATOM 1177 O O . GLY A 1 517 ? 200.673 184.612 125.920 1.00 50.45 517 GLY A O 1
ATOM 1178 N N . CYS A 1 518 ? 199.755 184.721 127.962 1.00 49.70 518 CYS A N 1
ATOM 1179 C CA . CYS A 1 518 ? 199.596 183.282 128.110 1.00 49.70 518 CYS A CA 1
ATOM 1180 C C . CYS A 1 518 ? 198.172 182.820 127.844 1.00 49.70 518 CYS A C 1
ATOM 1181 O O . CYS A 1 518 ? 197.767 181.771 128.347 1.00 49.70 518 CYS A O 1
ATOM 1184 N N . TYR A 1 519 ? 197.392 183.586 127.089 1.00 53.19 519 TYR A N 1
ATOM 1185 C CA . TYR A 1 519 ? 196.035 183.171 126.765 1.00 53.19 519 TYR A CA 1
ATOM 1186 C C . TYR A 1 519 ? 195.550 183.962 125.566 1.00 53.19 519 TYR A C 1
ATOM 1187 O O . TYR A 1 519 ? 195.773 185.171 125.487 1.00 53.19 519 TYR A O 1
ATOM 1196 N N . GLN A 1 520 ? 194.919 183.265 124.628 1.00 57.76 520 GLN A N 1
ATOM 1197 C CA . GLN A 1 520 ? 194.177 183.859 123.527 1.00 57.76 520 GLN A CA 1
ATOM 1198 C C . GLN A 1 520 ? 192.957 182.986 123.314 1.00 57.76 520 GLN A C 1
ATOM 1199 O O . GLN A 1 520 ? 193.074 181.760 123.303 1.00 57.76 520 GLN A O 1
ATOM 1205 N N . ASP A 1 521 ? 191.792 183.599 123.167 1.00 62.98 521 ASP A N 1
ATOM 1206 C CA . ASP A 1 521 ? 190.598 182.791 123.002 1.00 62.98 521 ASP A CA 1
ATOM 1207 C C . ASP A 1 521 ? 190.366 182.452 121.533 1.00 62.98 521 ASP A C 1
ATOM 1208 O O . ASP A 1 521 ? 191.034 182.963 120.631 1.00 62.98 521 ASP A O 1
ATOM 1213 N N . GLY A 1 522 ? 189.408 181.563 121.304 1.00 63.49 522 GLY A N 1
ATOM 1214 C CA . GLY A 1 522 ? 189.005 181.235 119.955 1.00 63.49 522 GLY A CA 1
ATOM 1215 C C . GLY A 1 522 ? 189.283 179.805 119.556 1.00 63.49 522 GLY A C 1
ATOM 1216 O O . GLY A 1 522 ? 188.453 179.166 118.903 1.00 63.49 522 GLY A O 1
ATOM 1217 N N . PHE A 1 523 ? 190.439 179.282 119.947 1.00 62.45 523 PHE A N 1
ATOM 1218 C CA . PHE A 1 523 ? 190.862 177.940 119.565 1.00 62.45 523 PHE A CA 1
ATOM 1219 C C . PHE A 1 523 ? 190.856 176.952 120.726 1.00 62.45 523 PHE A C 1
ATOM 1220 O O . PHE A 1 523 ? 191.699 176.063 120.801 1.00 62.45 523 PHE A O 1
ATOM 1228 N N . ALA A 1 524 ? 189.893 177.073 121.626 1.00 64.29 524 ALA A N 1
ATOM 1229 C CA . ALA A 1 524 ? 189.591 176.001 122.559 1.00 64.29 524 ALA A CA 1
ATOM 1230 C C . ALA A 1 524 ? 188.486 175.136 121.970 1.00 64.29 524 ALA A C 1
ATOM 1231 O O . ALA A 1 524 ? 187.546 175.647 121.357 1.00 64.29 524 ALA A O 1
ATOM 1233 N N . LYS A 1 525 ? 188.610 173.824 122.134 1.00 70.12 525 LYS A N 1
ATOM 1234 C CA . LYS A 1 525 ? 187.692 172.875 121.520 1.00 70.12 525 LYS A CA 1
ATOM 1235 C C . LYS A 1 525 ? 187.099 171.946 122.565 1.00 70.12 525 LYS A C 1
ATOM 1236 O O . LYS A 1 525 ? 187.797 171.506 123.482 1.00 70.12 525 LYS A O 1
ATOM 1242 N N . ASP A 1 526 ? 185.805 171.662 122.422 1.00 74.54 526 ASP A N 1
ATOM 1243 C CA . ASP A 1 526 ? 185.119 170.779 123.358 1.00 74.54 526 ASP A CA 1
ATOM 1244 C C . ASP A 1 526 ? 185.437 169.317 123.086 1.00 74.54 526 ASP A C 1
ATOM 1245 O O . ASP A 1 526 ? 185.413 168.492 124.004 1.00 74.54 526 ASP A O 1
ATOM 1250 N N . GLU A 1 527 ? 185.708 168.970 121.834 1.00 75.53 527 GLU A N 1
ATOM 1251 C CA . GLU A 1 527 ? 185.874 167.577 121.465 1.00 75.53 527 GLU A CA 1
ATOM 1252 C C . GLU A 1 527 ? 186.757 167.480 120.234 1.00 75.53 527 GLU A C 1
ATOM 1253 O O . GLU A 1 527 ? 186.721 168.344 119.358 1.00 75.53 527 GLU A O 1
ATOM 1259 N N . ILE A 1 528 ? 187.551 166.416 120.174 1.00 75.04 528 ILE A N 1
ATOM 1260 C CA . ILE A 1 528 ? 188.460 166.183 119.058 1.00 75.04 528 ILE A CA 1
ATOM 1261 C C . ILE A 1 528 ? 188.426 164.698 118.739 1.00 75.04 528 ILE A C 1
ATOM 1262 O O . ILE A 1 528 ? 188.847 163.879 119.561 1.00 75.04 528 ILE A O 1
ATOM 1267 N N . ASN A 1 529 ? 187.934 164.353 117.550 1.00 78.93 529 ASN A N 1
ATOM 1268 C CA . ASN A 1 529 ? 187.725 162.965 117.139 1.00 78.93 529 ASN A CA 1
ATOM 1269 C C . ASN A 1 529 ? 186.932 162.197 118.197 1.00 78.93 529 ASN A C 1
ATOM 1270 O O . ASN A 1 529 ? 187.390 161.204 118.760 1.00 78.93 529 ASN A O 1
ATOM 1275 N N . GLU A 1 530 ? 185.731 162.707 118.474 1.00 79.58 530 GLU A N 1
ATOM 1276 C CA . GLU A 1 530 ? 184.775 162.130 119.426 1.00 79.58 530 GLU A CA 1
ATOM 1277 C C . GLU A 1 530 ? 185.389 161.892 120.809 1.00 79.58 530 GLU A C 1
ATOM 1278 O O . GLU A 1 530 ? 184.848 161.125 121.613 1.00 79.58 530 GLU A O 1
ATOM 1284 N N . LYS A 1 531 ? 186.490 162.574 121.125 1.00 74.83 531 LYS A N 1
ATOM 1285 C CA . LYS A 1 531 ? 187.115 162.503 122.440 1.00 74.83 531 LYS A CA 1
ATOM 1286 C C . LYS A 1 531 ? 186.870 163.813 123.168 1.00 74.83 531 LYS A C 1
ATOM 1287 O O . LYS A 1 531 ? 187.251 164.880 122.680 1.00 74.83 531 LYS A O 1
ATOM 1293 N N . LYS A 1 532 ? 186.236 163.727 124.329 1.00 70.55 532 LYS A N 1
ATOM 1294 C CA . LYS A 1 532 ? 185.980 164.904 125.143 1.00 70.55 532 LYS A CA 1
ATOM 1295 C C . LYS A 1 532 ? 187.300 165.515 125.589 1.00 70.55 532 LYS A C 1
ATOM 1296 O O . LYS A 1 532 ? 188.112 164.851 126.241 1.00 70.55 532 LYS A O 1
ATOM 1302 N N . VAL A 1 533 ? 187.523 166.779 125.233 1.00 65.43 533 VAL A N 1
ATOM 1303 C CA . VAL A 1 533 ? 188.733 167.460 125.669 1.00 65.43 533 VAL A CA 1
ATOM 1304 C C . VAL A 1 533 ? 188.612 167.792 127.145 1.00 65.43 533 VAL A C 1
ATOM 1305 O O . VAL A 1 533 ? 187.693 168.505 127.564 1.00 65.43 533 VAL A O 1
ATOM 1309 N N . ALA A 1 534 ? 189.547 167.286 127.939 1.00 60.61 534 ALA A N 1
ATOM 1310 C CA . ALA A 1 534 ? 189.491 167.453 129.380 1.00 60.61 534 ALA A CA 1
ATOM 1311 C C . ALA A 1 534 ? 190.156 168.729 129.860 1.00 60.61 534 ALA A C 1
ATOM 1312 O O . ALA A 1 534 ? 189.839 169.192 130.960 1.00 60.61 534 ALA A O 1
ATOM 1314 N N . MET A 1 535 ? 191.050 169.319 129.071 1.00 56.56 535 MET A N 1
ATOM 1315 C CA . MET A 1 535 ? 191.850 170.391 129.638 1.00 56.56 535 MET A CA 1
ATOM 1316 C C . MET A 1 535 ? 192.530 171.163 128.523 1.00 56.56 535 MET A C 1
ATOM 1317 O O . MET A 1 535 ? 192.822 170.602 127.469 1.00 56.56 535 MET A O 1
ATOM 1319 N N . HIS A 1 536 ? 192.735 172.454 128.752 1.00 53.52 536 HIS A N 1
ATOM 1320 C CA . HIS A 1 536 ? 193.351 173.339 127.745 1.00 53.52 536 HIS A CA 1
ATOM 1321 C C . HIS A 1 536 ? 194.661 173.843 128.325 1.00 53.52 536 HIS A C 1
ATOM 1322 O O . HIS A 1 536 ? 194.638 174.308 129.459 1.00 53.52 536 HIS A O 1
ATOM 1329 N N . VAL A 1 537 ? 195.760 173.727 127.597 1.00 47.95 537 VAL A N 1
ATOM 1330 C CA . VAL A 1 537 ? 197.075 174.095 128.100 1.00 47.95 537 VAL A CA 1
ATOM 1331 C C . VAL A 1 537 ? 197.616 175.206 127.216 1.00 47.95 537 VAL A C 1
ATOM 1332 O O . VAL A 1 537 ? 197.743 175.039 126.000 1.00 47.95 537 VAL A O 1
ATOM 1336 N N . TYR A 1 538 ? 197.934 176.339 127.832 1.00 46.65 538 TYR A N 1
ATOM 1337 C CA . TYR A 1 538 ? 198.495 177.506 127.171 1.00 46.65 538 TYR A CA 1
ATOM 1338 C C . TYR A 1 538 ? 199.910 177.711 127.686 1.00 46.65 538 TYR A C 1
ATOM 1339 O O . TYR A 1 538 ? 200.129 177.764 128.896 1.00 46.65 538 TYR A O 1
ATOM 1348 N N . GLU A 1 539 ? 200.868 177.817 126.779 1.00 48.96 539 GLU A N 1
ATOM 1349 C CA . GLU A 1 539 ? 202.270 177.886 127.159 1.00 48.96 539 GLU A CA 1
ATOM 1350 C C . GLU A 1 539 ? 202.926 179.090 126.515 1.00 48.96 539 GLU A C 1
ATOM 1351 O O . GLU A 1 539 ? 202.813 179.285 125.301 1.00 48.96 539 GLU A O 1
ATOM 1357 N N . HIS A 1 540 ? 203.630 179.867 127.331 1.00 46.94 540 HIS A N 1
ATOM 1358 C CA . HIS A 1 540 ? 204.337 181.061 126.897 1.00 46.94 540 HIS A CA 1
ATOM 1359 C C . HIS A 1 540 ? 205.428 181.369 127.912 1.00 46.94 540 HIS A C 1
ATOM 1360 O O . HIS A 1 540 ? 205.381 180.921 129.059 1.00 46.94 540 HIS A O 1
ATOM 1367 N N . THR A 1 541 ? 206.419 182.143 127.471 1.00 46.57 541 THR A N 1
ATOM 1368 C CA . THR A 1 541 ? 207.468 182.671 128.347 1.00 46.57 541 THR A CA 1
ATOM 1369 C C . THR A 1 541 ? 207.439 184.189 128.219 1.00 46.57 541 THR A C 1
ATOM 1370 O O . THR A 1 541 ? 207.805 184.747 127.183 1.00 46.57 541 THR A O 1
ATOM 1374 N N . THR A 1 542 ? 207.011 184.846 129.286 1.00 45.89 542 THR A N 1
ATOM 1375 C CA . THR A 1 542 ? 206.763 186.275 129.260 1.00 45.89 542 THR A CA 1
ATOM 1376 C C . THR A 1 542 ? 207.943 187.057 129.817 1.00 45.89 542 THR A C 1
ATOM 1377 O O . THR A 1 542 ? 208.618 186.631 130.752 1.00 45.89 542 THR A O 1
ATOM 1381 N N . MET A 1 543 ? 208.175 188.229 129.239 1.00 50.63 543 MET A N 1
ATOM 1382 C CA . MET A 1 543 ? 209.157 189.157 129.771 1.00 50.63 543 MET A CA 1
ATOM 1383 C C . MET A 1 543 ? 208.550 190.261 130.622 1.00 50.63 543 MET A C 1
ATOM 1384 O O . MET A 1 543 ? 209.302 191.018 131.236 1.00 50.63 543 MET A O 1
ATOM 1389 N N . ILE A 1 544 ? 207.233 190.391 130.666 1.00 51.19 544 ILE A N 1
ATOM 1390 C CA . ILE A 1 544 ? 206.632 191.461 131.450 1.00 51.19 544 ILE A CA 1
ATOM 1391 C C . ILE A 1 544 ? 206.441 190.995 132.886 1.00 51.19 544 ILE A C 1
ATOM 1392 O O . ILE A 1 544 ? 206.135 189.831 133.154 1.00 51.19 544 ILE A O 1
ATOM 1394 N N . ASN A 1 545 ? 206.635 191.919 133.824 1.00 52.20 545 ASN A N 1
ATOM 1395 C CA . ASN A 1 545 ? 206.525 191.640 135.247 1.00 52.20 545 ASN A CA 1
ATOM 1396 C C . ASN A 1 545 ? 205.482 192.540 135.885 1.00 52.20 545 ASN A C 1
ATOM 1397 O O . ASN A 1 545 ? 205.170 193.626 135.389 1.00 52.20 545 ASN A O 1
ATOM 1402 N N . ILE A 1 546 ? 204.956 192.068 137.007 1.00 53.54 546 ILE A N 1
ATOM 1403 C CA . ILE A 1 546 ? 204.033 192.833 137.835 1.00 53.54 546 ILE A CA 1
ATOM 1404 C C . ILE A 1 546 ? 204.846 193.620 138.850 1.00 53.54 546 ILE A C 1
ATOM 1405 O O . ILE A 1 546 ? 205.671 193.050 139.571 1.00 53.54 546 ILE A O 1
ATOM 1410 N N . THR A 1 547 ? 204.625 194.933 138.903 1.00 58.44 547 THR A N 1
ATOM 1411 C CA . THR A 1 547 ? 205.393 195.793 139.791 1.00 58.44 547 THR A CA 1
ATOM 1412 C C . THR A 1 547 ? 204.572 196.495 140.860 1.00 58.44 547 THR A C 1
ATOM 1413 O O . THR A 1 547 ? 205.152 196.962 141.843 1.00 58.44 547 THR A O 1
ATOM 1417 N N . ASN A 1 548 ? 203.259 196.591 140.701 1.00 63.69 548 ASN A N 1
ATOM 1418 C CA . ASN A 1 548 ? 202.434 197.188 141.738 1.00 63.69 548 ASN A CA 1
ATOM 1419 C C . ASN A 1 548 ? 201.017 196.660 141.607 1.00 63.69 548 ASN A C 1
ATOM 1420 O O . ASN A 1 548 ? 200.499 196.517 140.498 1.00 63.69 548 ASN A O 1
ATOM 1425 N N . ILE A 1 549 ? 200.399 196.373 142.746 1.00 64.15 549 ILE A N 1
ATOM 1426 C CA . ILE A 1 549 ? 199.028 195.885 142.804 1.00 64.15 549 ILE A CA 1
ATOM 1427 C C . ILE A 1 549 ? 198.301 196.754 143.818 1.00 64.15 549 ILE A C 1
ATOM 1428 O O . ILE A 1 549 ? 198.376 196.504 145.025 1.00 64.15 549 ILE A O 1
ATOM 1433 N N . SER A 1 550 ? 197.604 197.776 143.339 1.00 72.20 550 SER A N 1
ATOM 1434 C CA . SER A 1 550 ? 196.805 198.602 144.225 1.00 72.20 550 SER A CA 1
ATOM 1435 C C . SER A 1 550 ? 195.493 197.894 144.537 1.00 72.20 550 SER A C 1
ATOM 1436 O O . SER A 1 550 ? 195.270 196.741 144.164 1.00 72.20 550 SER A O 1
ATOM 1439 N N . GLU A 1 551 ? 194.604 198.603 145.226 1.00 76.91 551 GLU A N 1
ATOM 1440 C CA . GLU A 1 551 ? 193.273 198.070 145.461 1.00 76.91 551 GLU A CA 1
ATOM 1441 C C . GLU A 1 551 ? 192.505 197.854 144.161 1.00 76.91 551 GLU A C 1
ATOM 1442 O O . GLU A 1 551 ? 191.567 197.055 144.141 1.00 76.91 551 GLU A O 1
ATOM 1448 N N . SER A 1 552 ? 192.872 198.534 143.070 1.00 75.49 552 SER A N 1
ATOM 1449 C CA . SER A 1 552 ? 192.072 198.451 141.855 1.00 75.49 552 SER A CA 1
ATOM 1450 C C . SER A 1 552 ? 192.830 198.075 140.590 1.00 75.49 552 SER A C 1
ATOM 1451 O O . SER A 1 552 ? 192.254 197.413 139.721 1.00 75.49 552 SER A O 1
ATOM 1454 N N . GLU A 1 553 ? 194.087 198.471 140.457 1.00 72.60 553 GLU A N 1
ATOM 1455 C CA . GLU A 1 553 ? 194.868 198.270 139.238 1.00 72.60 553 GLU A CA 1
ATOM 1456 C C . GLU A 1 553 ? 196.060 197.364 139.520 1.00 72.60 553 GLU A C 1
ATOM 1457 O O . GLU A 1 553 ? 196.565 197.297 140.644 1.00 72.60 553 GLU A O 1
ATOM 1463 N N . VAL A 1 554 ? 196.485 196.639 138.492 1.00 67.84 554 VAL A N 1
ATOM 1464 C CA . VAL A 1 554 ? 197.723 195.879 138.525 1.00 67.84 554 VAL A CA 1
ATOM 1465 C C . VAL A 1 554 ? 198.673 196.487 137.512 1.00 67.84 554 VAL A C 1
ATOM 1466 O O . VAL A 1 554 ? 198.333 196.639 136.333 1.00 67.84 554 VAL A O 1
ATOM 1470 N N . SER A 1 555 ? 199.860 196.837 137.981 1.00 64.03 555 SER A N 1
ATOM 1471 C CA . SER A 1 555 ? 200.861 197.514 137.172 1.00 64.03 555 SER A CA 1
ATOM 1472 C C . SER A 1 555 ? 201.725 196.465 136.482 1.00 64.03 555 SER A C 1
ATOM 1473 O O . SER A 1 555 ? 202.449 195.710 137.137 1.00 64.03 555 SER A O 1
ATOM 1476 N N . LEU A 1 556 ? 201.644 196.411 135.158 1.00 58.25 556 LEU A N 1
ATOM 1477 C CA . LEU A 1 556 ? 202.451 195.513 134.348 1.00 58.25 556 LEU A CA 1
ATOM 1478 C C . LEU A 1 556 ? 203.475 196.342 133.594 1.00 58.25 556 LEU A C 1
ATOM 1479 O O . LEU A 1 556 ? 203.129 197.376 133.021 1.00 58.25 556 LEU A O 1
ATOM 1484 N N . GLU A 1 557 ? 204.732 195.915 133.601 1.00 57.97 557 GLU A N 1
ATOM 1485 C CA . GLU A 1 557 ? 205.729 196.648 132.837 1.00 57.97 557 GLU A CA 1
ATOM 1486 C C . GLU A 1 557 ? 206.847 195.716 132.403 1.00 57.97 557 GLU A C 1
ATOM 1487 O O . GLU A 1 557 ? 207.080 194.667 133.002 1.00 57.97 557 GLU A O 1
ATOM 1493 N N . CYS A 1 558 ? 207.529 196.122 131.335 1.00 56.72 558 CYS A N 1
ATOM 1494 C CA . CYS A 1 558 ? 208.565 195.325 130.690 1.00 56.72 558 CYS A CA 1
ATOM 1495 C C . CYS A 1 558 ? 209.712 196.240 130.305 1.00 56.72 558 CYS A C 1
ATOM 1496 O O . CYS A 1 558 ? 209.521 197.179 129.528 1.00 56.72 558 CYS A O 1
ATOM 1499 N N . ASN A 1 559 ? 210.895 195.970 130.841 1.00 56.69 559 ASN A N 1
ATOM 1500 C CA . ASN A 1 559 ? 212.097 196.705 130.487 1.00 56.69 559 ASN A CA 1
ATOM 1501 C C . ASN A 1 559 ? 213.286 195.771 130.661 1.00 56.69 559 ASN A C 1
ATOM 1502 O O . ASN A 1 559 ? 213.130 194.555 130.801 1.00 56.69 559 ASN A O 1
ATOM 1507 N N . GLN A 1 560 ? 214.487 196.338 130.654 1.00 59.87 560 GLN A N 1
ATOM 1508 C CA . GLN A 1 560 ? 215.691 195.533 130.799 1.00 59.87 560 GLN A CA 1
ATOM 1509 C C . GLN A 1 560 ? 215.825 194.911 132.181 1.00 59.87 560 GLN A C 1
ATOM 1510 O O . GLN A 1 560 ? 216.589 193.953 132.339 1.00 59.87 560 GLN A O 1
ATOM 1516 N N . GLY A 1 561 ? 215.108 195.421 133.177 1.00 55.66 561 GLY A N 1
ATOM 1517 C CA . GLY A 1 561 ? 215.224 194.906 134.525 1.00 55.66 561 GLY A CA 1
ATOM 1518 C C . GLY A 1 561 ? 214.320 193.726 134.801 1.00 55.66 561 GLY A C 1
ATOM 1519 O O . GLY A 1 561 ? 214.459 193.055 135.826 1.00 55.66 561 GLY A O 1
ATOM 1520 N N . THR A 1 562 ? 213.390 193.462 133.892 1.00 51.77 562 THR A N 1
ATOM 1521 C CA . THR A 1 562 ? 212.451 192.369 134.060 1.00 51.77 562 THR A CA 1
ATOM 1522 C C . THR A 1 562 ? 213.119 191.020 133.804 1.00 51.77 562 THR A C 1
ATOM 1523 O O . THR A 1 562 ? 214.156 190.922 133.146 1.00 51.77 562 THR A O 1
ATOM 1527 N N . VAL A 1 563 ? 212.505 189.971 134.341 1.00 45.59 563 VAL A N 1
ATOM 1528 C CA . VAL A 1 563 ? 213.018 188.612 134.201 1.00 45.59 563 VAL A CA 1
ATOM 1529 C C . VAL A 1 563 ? 211.954 187.785 133.490 1.00 45.59 563 VAL A C 1
ATOM 1530 O O . VAL A 1 563 ? 210.755 187.987 133.729 1.00 45.59 563 VAL A O 1
ATOM 1534 N N . PRO A 1 564 ? 212.328 186.892 132.578 1.00 40.60 564 PRO A N 1
ATOM 1535 C CA . PRO A 1 564 ? 211.323 186.053 131.924 1.00 40.60 564 PRO A CA 1
ATOM 1536 C C . PRO A 1 564 ? 210.783 184.982 132.854 1.00 40.60 564 PRO A C 1
ATOM 1537 O O . PRO A 1 564 ? 211.479 184.474 133.732 1.00 40.60 564 PRO A O 1
ATOM 1541 N N . ILE A 1 565 ? 209.517 184.647 132.650 1.00 40.40 565 ILE A N 1
ATOM 1542 C CA . ILE A 1 565 ? 208.814 183.650 133.441 1.00 40.40 565 ILE A CA 1
ATOM 1543 C C . ILE A 1 565 ? 208.197 182.657 132.476 1.00 40.40 565 ILE A C 1
ATOM 1544 O O . ILE A 1 565 ? 207.512 183.058 131.530 1.00 40.40 565 ILE A O 1
ATOM 1549 N N . GLN A 1 566 ? 208.438 181.369 132.704 1.00 39.13 566 GLN A N 1
ATOM 1550 C CA . GLN A 1 566 ? 207.844 180.325 131.876 1.00 39.13 566 GLN A CA 1
ATOM 1551 C C . GLN A 1 566 ? 206.509 179.958 132.491 1.00 39.13 566 GLN A C 1
ATOM 1552 O O . GLN A 1 566 ? 206.425 179.128 133.400 1.00 39.13 566 GLN A O 1
ATOM 1558 N N . LEU A 1 567 ? 205.450 180.587 131.992 1.00 39.26 567 LEU A N 1
ATOM 1559 C CA . LEU A 1 567 ? 204.120 180.295 132.487 1.00 39.26 567 LEU A CA 1
ATOM 1560 C C . LEU A 1 567 ? 203.548 179.077 131.785 1.00 39.26 567 LEU A C 1
ATOM 1561 O O . LEU A 1 567 ? 203.950 178.721 130.678 1.00 39.26 567 LEU A O 1
ATOM 1566 N N . LEU A 1 568 ? 202.604 178.432 132.453 1.00 39.66 568 LEU A N 1
ATOM 1567 C CA . LEU A 1 568 ? 201.939 177.272 131.880 1.00 39.66 568 LEU A CA 1
ATOM 1568 C C . LEU A 1 568 ? 200.531 177.271 132.473 1.00 39.66 568 LEU A C 1
ATOM 1569 O O . LEU A 1 568 ? 200.317 176.835 133.604 1.00 39.66 568 LEU A O 1
ATOM 1574 N N . PHE A 1 569 ? 199.591 177.822 131.712 1.00 42.57 569 PHE A N 1
ATOM 1575 C CA . PHE A 1 569 ? 198.213 178.005 132.150 1.00 42.57 569 PHE A CA 1
ATOM 1576 C C . PHE A 1 569 ? 197.416 176.767 131.778 1.00 42.57 569 PHE A C 1
ATOM 1577 O O . PHE A 1 569 ? 197.196 176.483 130.604 1.00 42.57 569 PHE A O 1
ATOM 1585 N N . CYS A 1 570 ? 196.982 176.032 132.784 1.00 44.59 570 CYS A N 1
ATOM 1586 C CA . CYS A 1 570 ? 196.077 174.918 132.610 1.00 44.59 570 CYS A CA 1
ATOM 1587 C C . CYS A 1 570 ? 194.668 175.363 132.952 1.00 44.59 570 CYS A C 1
ATOM 1588 O O . CYS A 1 570 ? 194.447 176.016 133.967 1.00 44.59 570 CYS A O 1
ATOM 1591 N N . LEU A 1 571 ? 193.718 175.007 132.102 1.00 50.68 571 LEU A N 1
ATOM 1592 C CA . LEU A 1 571 ? 192.322 175.381 132.302 1.00 50.68 571 LEU A CA 1
ATOM 1593 C C . LEU A 1 571 ? 191.503 174.103 132.177 1.00 50.68 571 LEU A C 1
ATOM 1594 O O . LEU A 1 571 ? 191.368 173.559 131.079 1.00 50.68 571 LEU A O 1
ATOM 1599 N N . LYS A 1 572 ? 190.998 173.602 133.299 1.00 55.79 572 LYS A N 1
ATOM 1600 C CA . LYS A 1 572 ? 190.185 172.398 133.241 1.00 55.79 572 LYS A CA 1
ATOM 1601 C C . LYS A 1 572 ? 188.826 172.711 132.633 1.00 55.79 572 LYS A C 1
ATOM 1602 O O . LYS A 1 572 ? 188.326 173.833 132.714 1.00 55.79 572 LYS A O 1
ATOM 1608 N N . GLU A 1 573 ? 188.231 171.704 132.003 1.00 62.50 573 GLU A N 1
ATOM 1609 C CA . GLU A 1 573 ? 186.944 171.895 131.355 1.00 62.50 573 GLU A CA 1
ATOM 1610 C C . GLU A 1 573 ? 185.792 171.983 132.342 1.00 62.50 573 GLU A C 1
ATOM 1611 O O . GLU A 1 573 ? 184.916 172.839 132.183 1.00 62.50 573 GLU A O 1
ATOM 1613 N N . GLN A 1 574 ? 185.774 171.135 133.363 1.00 63.05 574 GLN A N 1
ATOM 1614 C CA . GLN A 1 574 ? 184.708 171.153 134.348 1.00 63.05 574 GLN A CA 1
ATOM 1615 C C . GLN A 1 574 ? 185.318 171.118 135.738 1.00 63.05 574 GLN A C 1
ATOM 1616 O O . GLN A 1 574 ? 186.427 170.620 135.932 1.00 63.05 574 GLN A O 1
ATOM 1622 N N . ASN A 1 575 ?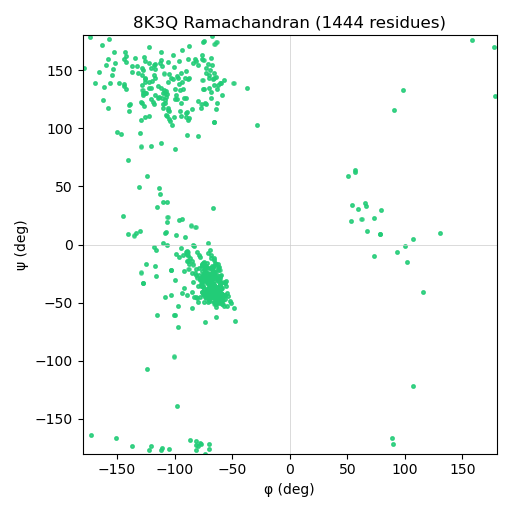 184.579 171.655 136.704 1.00 62.19 575 ASN A N 1
ATOM 1623 C CA . ASN A 1 575 ? 185.098 171.860 138.054 1.00 62.19 575 ASN A CA 1
ATOM 1624 C C . ASN A 1 575 ? 185.063 170.559 138.850 1.00 62.19 575 ASN A C 1
ATOM 1625 O O . ASN A 1 575 ? 184.064 170.202 139.471 1.00 62.19 575 ASN A O 1
ATOM 1630 N N . GLN A 1 576 ? 186.173 169.834 138.821 1.00 58.00 576 GLN A N 1
ATOM 1631 C CA . GLN A 1 576 ? 186.494 168.906 139.888 1.00 58.00 576 GLN A CA 1
ATOM 1632 C C . GLN A 1 576 ? 187.265 169.660 140.957 1.00 58.00 576 GLN A C 1
ATOM 1633 O O . GLN A 1 576 ? 187.839 170.712 140.697 1.00 58.00 576 GLN A O 1
ATOM 1639 N N . LYS A 1 577 ? 187.277 169.121 142.165 1.00 55.06 577 LYS A N 1
ATOM 1640 C CA . LYS A 1 577 ? 187.804 169.894 143.277 1.00 55.06 577 LYS A CA 1
ATOM 1641 C C . LYS A 1 577 ? 189.333 169.905 143.254 1.00 55.06 577 LYS A C 1
ATOM 1642 O O . LYS A 1 577 ? 189.973 169.471 142.297 1.00 55.06 577 LYS A O 1
ATOM 1648 N N . LYS A 1 578 ? 189.922 170.442 144.325 1.00 50.70 578 LYS A N 1
ATOM 1649 C CA . LYS A 1 578 ? 191.346 170.770 144.328 1.00 50.70 578 LYS A CA 1
ATOM 1650 C C . LYS A 1 578 ? 192.233 169.536 144.262 1.00 50.70 578 LYS A C 1
ATOM 1651 O O . LYS A 1 578 ? 193.340 169.603 143.714 1.00 50.70 578 LYS A O 1
ATOM 1657 N N . ILE A 1 579 ? 191.785 168.409 144.815 1.00 50.09 579 ILE A N 1
ATOM 1658 C CA . ILE A 1 579 ? 192.608 167.205 144.755 1.00 50.09 579 ILE A CA 1
ATOM 1659 C C . ILE A 1 579 ? 192.828 166.791 143.309 1.00 50.09 579 ILE A C 1
ATOM 1660 O O . ILE A 1 579 ? 193.887 166.267 142.955 1.00 50.09 579 ILE A O 1
ATOM 1665 N N . ASN A 1 580 ? 191.854 167.054 142.440 1.00 51.34 580 ASN A N 1
ATOM 1666 C CA . ASN A 1 580 ? 192.043 166.748 141.027 1.00 51.34 580 ASN A CA 1
ATOM 1667 C C . ASN A 1 580 ? 193.039 167.708 140.385 1.00 51.34 580 ASN A C 1
ATOM 1668 O O . ASN A 1 580 ? 193.790 167.325 139.481 1.00 51.34 580 ASN A O 1
ATOM 1673 N N . SER A 1 581 ? 193.072 168.958 140.845 1.00 48.73 581 SER A N 1
ATOM 1674 C CA . SER A 1 581 ? 194.091 169.889 140.373 1.00 48.73 581 SER A CA 1
ATOM 1675 C C . SER A 1 581 ? 195.483 169.401 140.749 1.00 48.73 581 SER A C 1
ATOM 1676 O O . SER A 1 581 ? 196.412 169.433 139.934 1.00 48.73 581 SER A O 1
ATOM 1679 N N . HIS A 1 582 ? 195.642 168.938 141.987 1.00 47.54 582 HIS A N 1
ATOM 1680 C CA . HIS A 1 582 ? 196.919 168.372 142.401 1.00 47.54 582 HIS A CA 1
ATOM 1681 C C . HIS A 1 582 ? 197.231 167.094 141.642 1.00 47.54 582 HIS A C 1
ATOM 1682 O O . HIS A 1 582 ? 198.399 166.779 141.407 1.00 47.54 582 HIS A O 1
ATOM 1689 N N . ARG A 1 583 ? 196.198 166.341 141.271 1.00 49.58 583 ARG A N 1
ATOM 1690 C CA . ARG A 1 583 ? 196.374 165.155 140.442 1.00 49.58 583 ARG A CA 1
ATOM 1691 C C . ARG A 1 583 ? 196.945 165.517 139.081 1.00 49.58 583 ARG A C 1
ATOM 1692 O O . ARG A 1 583 ? 197.835 164.834 138.568 1.00 49.58 583 ARG A O 1
ATOM 1700 N N . TRP A 1 584 ? 196.437 166.587 138.480 1.00 49.08 584 TRP A N 1
ATOM 1701 C CA . TRP A 1 584 ? 196.998 167.087 137.233 1.00 49.08 584 TRP A CA 1
ATOM 1702 C C . TRP A 1 584 ? 198.425 167.581 137.408 1.00 49.08 584 TRP A C 1
ATOM 1703 O O . TRP A 1 584 ? 199.259 167.371 136.526 1.00 49.08 584 TRP A O 1
ATOM 1714 N N . ALA A 1 585 ? 198.717 168.247 138.525 1.00 45.59 585 ALA A N 1
ATOM 1715 C CA . ALA A 1 585 ? 200.053 168.798 138.730 1.00 45.59 585 ALA A CA 1
ATOM 1716 C C . ALA A 1 585 ? 201.090 167.706 138.957 1.00 45.59 585 ALA A C 1
ATOM 1717 O O . ALA A 1 585 ? 202.169 167.739 138.359 1.00 45.59 585 ALA A O 1
ATOM 1719 N N . PHE A 1 586 ? 200.788 166.733 139.815 1.00 43.55 586 PHE A N 1
ATOM 1720 C CA . PHE A 1 586 ? 201.754 165.714 140.215 1.00 43.55 586 PHE A CA 1
ATOM 1721 C C . PHE A 1 586 ? 201.802 164.544 139.236 1.00 43.55 586 PHE A C 1
ATOM 1722 O O . PHE A 1 586 ? 202.874 164.183 138.747 1.00 43.55 586 PHE A O 1
ATOM 1730 N N . GLU A 1 587 ? 200.653 163.926 138.962 1.00 49.29 587 GLU A N 1
ATOM 1731 C CA . GLU A 1 587 ? 200.618 162.798 138.039 1.00 49.29 587 GLU A CA 1
ATOM 1732 C C . GLU A 1 587 ? 200.741 163.232 136.590 1.00 49.29 587 GLU A C 1
ATOM 1733 O O . GLU A 1 587 ? 201.023 162.396 135.728 1.00 49.29 587 GLU A O 1
ATOM 1739 N N . GLY A 1 588 ? 200.544 164.509 136.306 1.00 47.15 588 GLY A N 1
ATOM 1740 C CA . GLY A 1 588 ? 200.535 165.002 134.950 1.00 47.15 588 GLY A CA 1
ATOM 1741 C C . GLY A 1 588 ? 201.833 165.669 134.565 1.00 47.15 588 GLY A C 1
ATOM 1742 O O . GLY A 1 588 ? 202.784 165.000 134.159 1.00 47.15 588 GLY A O 1
ATOM 1743 N N . PHE A 1 589 ? 201.871 166.999 134.675 1.00 43.50 589 PHE A N 1
ATOM 1744 C CA . PHE A 1 589 ? 202.994 167.761 134.145 1.00 43.50 589 PHE A CA 1
ATOM 1745 C C . PHE A 1 589 ? 204.281 167.509 134.907 1.00 43.50 589 PHE A C 1
ATOM 1746 O O . PHE A 1 589 ? 205.365 167.669 134.342 1.00 43.50 589 PHE A O 1
ATOM 1754 N N . ALA A 1 590 ? 204.200 167.138 136.183 1.00 42.56 590 ALA A N 1
ATOM 1755 C CA . ALA A 1 590 ? 205.424 166.831 136.910 1.00 42.56 590 ALA A CA 1
ATOM 1756 C C . ALA A 1 590 ? 206.103 165.580 136.380 1.00 42.56 590 ALA A C 1
ATOM 1757 O O . ALA A 1 590 ? 207.326 165.463 136.487 1.00 42.56 590 ALA A O 1
ATOM 1759 N N . GLU A 1 591 ? 205.340 164.648 135.809 1.00 44.67 591 GLU A N 1
ATOM 1760 C CA . GLU A 1 591 ? 205.942 163.462 135.215 1.00 44.67 591 GLU A CA 1
ATOM 1761 C C . GLU A 1 591 ? 206.727 163.813 133.958 1.00 44.67 591 GLU A C 1
ATOM 1762 O O . GLU A 1 591 ? 207.738 163.172 133.654 1.00 44.67 591 GLU A O 1
ATOM 1768 N N . LEU A 1 592 ? 206.271 164.818 133.207 1.00 44.79 592 LEU A N 1
ATOM 1769 C CA . LEU A 1 592 ? 206.980 165.242 132.003 1.00 44.79 592 LEU A CA 1
ATOM 1770 C C . LEU A 1 592 ? 208.166 166.138 132.338 1.00 44.79 592 LEU A C 1
ATOM 1771 O O . LEU A 1 592 ? 209.277 165.916 131.851 1.00 44.79 592 LEU A O 1
ATOM 1776 N N . LEU A 1 593 ? 207.943 167.160 133.165 1.00 42.43 593 LEU A N 1
ATOM 1777 C CA . LEU A 1 593 ? 208.994 168.121 133.483 1.00 42.43 593 LEU A CA 1
ATOM 1778 C C . LEU A 1 593 ? 210.086 167.511 134.346 1.00 42.43 593 LEU A C 1
ATOM 1779 O O . LEU A 1 593 ? 211.253 167.893 134.220 1.00 42.43 593 LEU A O 1
ATOM 1784 N N . ARG A 1 594 ? 209.729 166.575 135.223 1.00 42.56 594 ARG A N 1
ATOM 1785 C CA . ARG A 1 594 ? 210.638 165.954 136.178 1.00 42.56 594 ARG A CA 1
ATOM 1786 C C . ARG A 1 594 ? 211.298 167.016 137.045 1.00 42.56 594 ARG A C 1
ATOM 1787 O O . ARG A 1 594 ? 212.520 167.187 136.985 1.00 42.56 594 ARG A O 1
ATOM 1795 N N . PRO A 1 595 ? 210.541 167.753 137.851 1.00 38.29 595 PRO A N 1
ATOM 1796 C CA . PRO A 1 595 ? 211.157 168.769 138.698 1.00 38.29 595 PRO A CA 1
ATOM 1797 C C . PRO A 1 595 ? 211.854 168.136 139.886 1.00 38.29 595 PRO A C 1
ATOM 1798 O O . PRO A 1 595 ? 211.590 166.996 140.266 1.00 38.29 595 PRO A O 1
ATOM 1802 N N . ASN A 1 596 ? 212.771 168.896 140.472 1.00 36.50 596 ASN A N 1
ATOM 1803 C CA . ASN A 1 596 ? 213.373 168.455 141.719 1.00 36.50 596 ASN A CA 1
ATOM 1804 C C . ASN A 1 596 ? 212.440 168.699 142.895 1.00 36.50 596 ASN A C 1
ATOM 1805 O O . ASN A 1 596 ? 212.255 167.816 143.735 1.00 36.50 596 ASN A O 1
ATOM 1810 N N . ILE A 1 597 ? 211.831 169.877 142.958 1.00 33.95 597 ILE A N 1
ATOM 1811 C CA . ILE A 1 597 ? 210.927 170.257 144.034 1.00 33.95 597 ILE A CA 1
ATOM 1812 C C . ILE A 1 597 ? 209.618 170.692 143.398 1.00 33.95 597 ILE A C 1
ATOM 1813 O O . ILE A 1 597 ? 209.621 171.312 142.331 1.00 33.95 597 ILE A O 1
ATOM 1818 N N . VAL A 1 598 ? 208.501 170.353 144.030 1.00 33.59 598 VAL A N 1
ATOM 1819 C CA . VAL A 1 598 ? 207.189 170.818 143.599 1.00 33.59 598 VAL A CA 1
ATOM 1820 C C . VAL A 1 598 ? 206.594 171.649 144.724 1.00 33.59 598 VAL A C 1
ATOM 1821 O O . VAL A 1 598 ? 206.401 171.149 145.837 1.00 33.59 598 VAL A O 1
ATOM 1825 N N . THR A 1 599 ? 206.292 172.906 144.426 1.00 35.60 599 THR A N 1
ATOM 1826 C CA . THR A 1 599 ? 205.826 173.873 145.406 1.00 35.60 599 THR A CA 1
ATOM 1827 C C . THR A 1 599 ? 204.352 174.164 145.183 1.00 35.60 599 THR A C 1
ATOM 1828 O O . THR A 1 599 ? 203.932 174.452 144.063 1.00 35.60 599 THR A O 1
ATOM 1832 N N . LEU A 1 600 ? 203.573 174.095 146.254 1.00 36.65 600 LEU A N 1
ATOM 1833 C CA . LEU A 1 600 ? 202.138 174.320 146.202 1.00 36.65 600 LEU A CA 1
ATOM 1834 C C . LEU A 1 600 ? 201.794 175.655 146.844 1.00 36.65 600 LEU A C 1
ATOM 1835 O O . LEU A 1 600 ? 202.178 175.921 147.993 1.00 36.65 600 LEU A O 1
ATOM 1840 N N . LEU A 1 601 ? 201.069 176.475 146.081 1.00 39.67 601 LEU A N 1
ATOM 1841 C CA . LEU A 1 601 ? 200.573 177.792 146.451 1.00 39.67 601 LEU A CA 1
ATOM 1842 C C . LEU A 1 601 ? 199.103 177.887 146.088 1.00 39.67 601 LEU A C 1
ATOM 1843 O O . LEU A 1 601 ? 198.660 177.291 145.105 1.00 39.67 601 LEU A O 1
ATOM 1848 N N . ASP A 1 602 ? 198.352 178.637 146.879 1.00 44.42 602 ASP A N 1
ATOM 1849 C CA . ASP A 1 602 ? 196.990 179.004 146.536 1.00 44.42 602 ASP A CA 1
ATOM 1850 C C . ASP A 1 602 ? 196.963 180.426 146.003 1.00 44.42 602 ASP A C 1
ATOM 1851 O O . ASP A 1 602 ? 197.808 181.253 146.341 1.00 44.42 602 ASP A O 1
ATOM 1856 N N . ALA A 1 603 ? 195.975 180.707 145.160 1.00 44.23 603 ALA A N 1
ATOM 1857 C CA . ALA A 1 603 ? 195.827 182.052 144.628 1.00 44.23 603 ALA A CA 1
ATOM 1858 C C . ALA A 1 603 ? 195.422 183.002 145.744 1.00 44.23 603 ALA A C 1
ATOM 1859 O O . ALA A 1 603 ? 194.493 182.724 146.505 1.00 44.23 603 ALA A O 1
ATOM 1861 N N . GLY A 1 604 ? 196.120 184.125 145.840 1.00 43.50 604 GLY A N 1
ATOM 1862 C CA . GLY A 1 604 ? 195.937 185.059 146.925 1.00 43.50 604 GLY A CA 1
ATOM 1863 C C . GLY A 1 604 ? 196.990 184.984 148.004 1.00 43.50 604 GLY A C 1
ATOM 1864 O O . GLY A 1 604 ? 197.084 185.907 148.817 1.00 43.50 604 GLY A O 1
ATOM 1865 N N . THR A 1 605 ? 197.776 183.918 148.040 1.00 41.99 605 THR A N 1
ATOM 1866 C CA . THR A 1 605 ? 198.857 183.772 149.001 1.00 41.99 605 THR A CA 1
ATOM 1867 C C . THR A 1 605 ? 200.123 184.365 148.401 1.00 41.99 605 THR A C 1
ATOM 1868 O O . THR A 1 605 ? 200.691 183.802 147.464 1.00 41.99 605 THR A O 1
ATOM 1872 N N . MET A 1 606 ? 200.564 185.495 148.936 1.00 41.32 606 MET A N 1
ATOM 1873 C CA . MET A 1 606 ? 201.704 186.204 148.379 1.00 41.32 606 MET A CA 1
ATOM 1874 C C . MET A 1 606 ? 202.976 185.805 149.107 1.00 41.32 606 MET A C 1
ATOM 1875 O O . MET A 1 606 ? 203.147 186.177 150.276 1.00 41.32 606 MET A O 1
ATOM 1880 N N . PRO A 1 607 ? 203.892 185.080 148.474 1.00 39.86 607 PRO A N 1
ATOM 1881 C CA . PRO A 1 607 ? 205.148 184.744 149.143 1.00 39.86 607 PRO A CA 1
ATOM 1882 C C . PRO A 1 607 ? 205.996 185.975 149.411 1.00 39.86 607 PRO A C 1
ATOM 1883 O O . PRO A 1 607 ? 205.985 186.947 148.655 1.00 39.86 607 PRO A O 1
ATOM 1887 N N . GLY A 1 608 ? 206.742 185.920 150.506 1.00 39.47 608 GLY A N 1
ATOM 1888 C CA . GLY A 1 608 ? 207.663 186.982 150.835 1.00 39.47 608 GLY A CA 1
ATOM 1889 C C . GLY A 1 608 ? 208.777 187.082 149.819 1.00 39.47 608 GLY A C 1
ATOM 1890 O O . GLY A 1 608 ? 208.928 186.249 148.929 1.00 39.47 608 GLY A O 1
ATOM 1891 N N . LYS A 1 609 ? 209.584 188.133 149.962 1.00 45.57 609 LYS A N 1
ATOM 1892 C CA . LYS A 1 609 ? 210.544 188.485 148.921 1.00 45.57 609 LYS A CA 1
ATOM 1893 C C . LYS A 1 609 ? 211.647 187.448 148.744 1.00 45.57 609 LYS A C 1
ATOM 1894 O O . LYS A 1 609 ? 212.301 187.438 147.696 1.00 45.57 609 LYS A O 1
ATOM 1900 N N . ASP A 1 610 ? 211.875 186.580 149.732 1.00 43.69 610 ASP A N 1
ATOM 1901 C CA . ASP A 1 610 ? 212.882 185.531 149.612 1.00 43.69 610 ASP A CA 1
ATOM 1902 C C . ASP A 1 610 ? 212.327 184.166 149.986 1.00 43.69 610 ASP A C 1
ATOM 1903 O O . ASP A 1 610 ? 213.095 183.222 150.148 1.00 43.69 610 ASP A O 1
ATOM 1908 N N . SER A 1 611 ? 211.010 184.048 150.126 1.00 39.66 611 SER A N 1
ATOM 1909 C CA . SER A 1 611 ? 210.437 182.855 150.727 1.00 39.66 611 SER A CA 1
ATOM 1910 C C . SER A 1 611 ? 210.715 181.611 149.901 1.00 39.66 611 SER A C 1
ATOM 1911 O O . SER A 1 611 ? 210.999 180.549 150.459 1.00 39.66 611 SER A O 1
ATOM 1914 N N . ILE A 1 612 ? 210.622 181.706 148.578 1.00 38.83 612 ILE A N 1
ATOM 1915 C CA . ILE A 1 612 ? 210.834 180.519 147.761 1.00 38.83 612 ILE A CA 1
ATOM 1916 C C . ILE A 1 612 ? 212.291 180.091 147.814 1.00 38.83 612 ILE A C 1
ATOM 1917 O O . ILE A 1 612 ? 212.595 178.900 147.909 1.00 38.83 612 ILE A O 1
ATOM 1922 N N . TYR A 1 613 ? 213.216 181.046 147.778 1.00 40.40 613 TYR A N 1
ATOM 1923 C CA . TYR A 1 613 ? 214.624 180.692 147.890 1.00 40.40 613 TYR A CA 1
ATOM 1924 C C . TYR A 1 613 ? 214.945 180.111 149.259 1.00 40.40 613 TYR A C 1
ATOM 1925 O O . TYR A 1 613 ? 215.706 179.146 149.369 1.00 40.40 613 TYR A O 1
ATOM 1934 N N . GLN A 1 614 ? 214.374 180.678 150.318 1.00 39.53 614 GLN A N 1
ATOM 1935 C CA . GLN A 1 614 ? 214.673 180.179 151.652 1.00 39.53 614 GLN A CA 1
ATOM 1936 C C . GLN A 1 614 ? 214.047 178.817 151.901 1.00 39.53 614 GLN A C 1
ATOM 1937 O O . GLN A 1 614 ? 214.594 178.023 152.670 1.00 39.53 614 GLN A O 1
ATOM 1943 N N . LEU A 1 615 ? 212.903 178.531 151.281 1.00 36.79 615 LEU A N 1
ATOM 1944 C CA . LEU A 1 615 ? 212.342 177.191 151.376 1.00 36.79 615 LEU A CA 1
ATOM 1945 C C . LEU A 1 615 ? 213.151 176.202 150.554 1.00 36.79 615 LEU A C 1
ATOM 1946 O O . LEU A 1 615 ? 213.403 175.080 151.001 1.00 36.79 615 LEU A O 1
ATOM 1951 N N . TRP A 1 616 ? 213.572 176.596 149.353 1.00 38.10 616 TRP A N 1
ATOM 1952 C CA . TRP A 1 616 ? 214.415 175.724 148.546 1.00 38.10 616 TRP A CA 1
ATOM 1953 C C . TRP A 1 616 ? 215.719 175.407 149.250 1.00 38.10 616 TRP A C 1
ATOM 1954 O O . TRP A 1 616 ? 216.243 174.300 149.120 1.00 38.10 616 TRP A O 1
ATOM 1965 N N . ARG A 1 617 ? 216.257 176.364 149.997 1.00 41.06 617 ARG A N 1
ATOM 1966 C CA . ARG A 1 617 ? 217.472 176.129 150.764 1.00 41.06 617 ARG A CA 1
ATOM 1967 C C . ARG A 1 617 ? 217.296 175.049 151.821 1.00 41.06 617 ARG A C 1
ATOM 1968 O O . ARG A 1 617 ? 218.291 174.499 152.297 1.00 41.06 617 ARG A O 1
ATOM 1970 N N . GLU A 1 618 ? 216.060 174.746 152.211 1.00 39.34 618 GLU A N 1
ATOM 1971 C CA . GLU A 1 618 ? 215.834 173.712 153.213 1.00 39.34 618 GLU A CA 1
ATOM 1972 C C . GLU A 1 618 ? 216.153 172.323 152.692 1.00 39.34 618 GLU A C 1
ATOM 1973 O O . GLU A 1 618 ? 216.380 171.416 153.491 1.00 39.34 618 GLU A O 1
ATOM 1979 N N . PHE A 1 619 ? 216.174 172.139 151.381 1.00 35.51 619 PHE A N 1
ATOM 1980 C CA . PHE A 1 619 ? 216.293 170.825 150.773 1.00 35.51 619 PHE A CA 1
ATOM 1981 C C . PHE A 1 619 ? 217.734 170.423 150.504 1.00 35.51 619 PHE A C 1
ATOM 1982 O O . PHE A 1 619 ? 217.965 169.390 149.874 1.00 35.51 619 PHE A O 1
ATOM 1990 N N . ARG A 1 620 ? 218.707 171.211 150.960 1.00 41.91 620 ARG A N 1
ATOM 1991 C CA . ARG A 1 620 ? 220.100 170.791 150.862 1.00 41.91 620 ARG A CA 1
ATOM 1992 C C . ARG A 1 620 ? 220.420 169.653 151.815 1.00 41.91 620 ARG A C 1
ATOM 1993 O O . ARG A 1 620 ? 221.408 168.940 151.614 1.00 41.91 620 ARG A O 1
ATOM 1995 N N . ASN A 1 621 ? 219.619 169.464 152.846 1.00 40.06 621 ASN A N 1
ATOM 1996 C CA . ASN A 1 621 ? 219.704 168.235 153.613 1.00 40.06 621 ASN A CA 1
ATOM 1997 C C . ASN A 1 621 ? 219.021 167.146 152.801 1.00 40.06 621 ASN A C 1
ATOM 1998 O O . ASN A 1 621 ? 217.815 167.249 152.553 1.00 40.06 621 ASN A O 1
ATOM 2003 N N . PRO A 1 622 ? 219.726 166.098 152.372 1.00 38.39 622 PRO A N 1
ATOM 2004 C CA . PRO A 1 622 ? 219.100 165.116 151.476 1.00 38.39 622 PRO A CA 1
ATOM 2005 C C . PRO A 1 622 ? 217.979 164.332 152.116 1.00 38.39 622 PRO A C 1
ATOM 2006 O O . PRO A 1 622 ? 217.253 163.628 151.409 1.00 38.39 622 PRO A O 1
ATOM 2010 N N . ASN A 1 623 ? 217.817 164.418 153.431 1.00 37.96 623 ASN A N 1
ATOM 2011 C CA . ASN A 1 623 ? 216.787 163.652 154.112 1.00 37.96 623 ASN A CA 1
ATOM 2012 C C . ASN A 1 623 ? 215.467 164.399 154.188 1.00 37.96 623 ASN A C 1
ATOM 2013 O O . ASN A 1 623 ? 214.467 163.829 154.627 1.00 37.96 623 ASN A O 1
ATOM 2018 N N . VAL A 1 624 ? 215.445 165.671 153.792 1.00 35.18 624 VAL A N 1
ATOM 2019 C CA . VAL A 1 624 ? 214.219 166.452 153.869 1.00 35.18 624 VAL A CA 1
ATOM 2020 C C . VAL A 1 624 ? 213.325 166.103 152.692 1.00 35.18 624 VAL A C 1
ATOM 2021 O O . VAL A 1 624 ? 213.725 166.224 151.530 1.00 35.18 624 VAL A O 1
ATOM 2025 N N . GLY A 1 625 ? 212.104 165.674 152.988 1.00 32.04 625 GLY A N 1
ATOM 2026 C CA . GLY A 1 625 ? 211.175 165.286 151.950 1.00 32.04 625 GLY A CA 1
ATOM 2027 C C . GLY A 1 625 ? 210.114 166.330 151.695 1.00 32.04 625 GLY A C 1
ATOM 2028 O O . GLY A 1 625 ? 209.515 166.371 150.621 1.00 32.04 625 GLY A O 1
ATOM 2029 N N . GLY A 1 626 ? 209.878 167.189 152.679 1.00 31.43 626 GLY A N 1
ATOM 2030 C CA . GLY A 1 626 ? 208.933 168.275 152.538 1.00 31.43 626 GLY A CA 1
ATOM 2031 C C . GLY A 1 626 ? 209.336 169.413 153.445 1.00 31.43 626 GLY A C 1
ATOM 2032 O O . GLY A 1 626 ? 210.168 169.257 154.336 1.00 31.43 626 GLY A O 1
ATOM 2033 N N . ALA A 1 627 ? 208.737 170.572 153.198 1.00 30.72 627 ALA A N 1
ATOM 2034 C CA . ALA A 1 627 ? 209.023 171.751 153.999 1.00 30.72 627 ALA A CA 1
ATOM 2035 C C . ALA A 1 627 ? 207.886 172.745 153.851 1.00 30.72 627 ALA A C 1
ATOM 2036 O O . ALA A 1 627 ? 207.163 172.747 152.854 1.00 30.72 627 ALA A O 1
ATOM 2038 N N . CYS A 1 628 ? 207.733 173.587 154.867 1.00 34.44 628 CYS A N 1
ATOM 2039 C CA . CYS A 1 628 ? 206.760 174.666 154.833 1.00 34.44 628 CYS A CA 1
ATOM 2040 C C . CYS A 1 628 ? 207.353 175.871 155.537 1.00 34.44 628 CYS A C 1
ATOM 2041 O O . CYS A 1 628 ? 208.364 175.772 156.232 1.00 34.44 628 CYS A O 1
ATOM 2044 N N . GLY A 1 629 ? 206.718 177.026 155.331 1.00 34.77 629 GLY A N 1
ATOM 2045 C CA . GLY A 1 629 ? 207.133 178.259 155.956 1.00 34.77 629 GLY A CA 1
ATOM 2046 C C . GLY A 1 629 ? 206.027 178.855 156.811 1.00 34.77 629 GLY A C 1
ATOM 2047 O O . GLY A 1 629 ? 204.977 178.250 157.032 1.00 34.77 629 GLY A O 1
ATOM 2048 N N . GLU A 1 630 ? 206.289 180.060 157.299 1.00 38.32 630 GLU A N 1
ATOM 2049 C CA . GLU A 1 630 ? 205.315 180.783 158.101 1.00 38.32 630 GLU A CA 1
ATOM 2050 C C . GLU A 1 630 ? 204.206 181.368 157.234 1.00 38.32 630 GLU A C 1
ATOM 2051 O O . GLU A 1 630 ? 204.446 181.841 156.122 1.00 38.32 630 GLU A O 1
ATOM 2057 N N . ILE A 1 631 ? 202.980 181.326 157.742 1.00 37.73 631 ILE A N 1
ATOM 2058 C CA . ILE A 1 631 ? 201.846 182.012 157.137 1.00 37.73 631 ILE A CA 1
ATOM 2059 C C . ILE A 1 631 ? 201.449 183.168 158.045 1.00 37.73 631 ILE A C 1
ATOM 2060 O O . ILE A 1 631 ? 201.299 182.998 159.260 1.00 37.73 631 ILE A O 1
ATOM 2065 N N . ARG A 1 632 ? 201.307 184.348 157.458 1.00 36.92 632 ARG A N 1
ATOM 2066 C CA . ARG A 1 632 ? 201.049 185.576 158.185 1.00 36.92 632 ARG A CA 1
ATOM 2067 C C . ARG A 1 632 ? 199.706 186.143 157.767 1.00 36.92 632 ARG A C 1
ATOM 2068 O O . ARG A 1 632 ? 199.275 185.974 156.624 1.00 36.92 632 ARG A O 1
ATOM 2076 N N . THR A 1 633 ? 199.022 186.756 158.721 1.00 40.75 633 THR A N 1
ATOM 2077 C CA . THR A 1 633 ? 197.850 187.551 158.409 1.00 40.75 633 THR A CA 1
ATOM 2078 C C . THR A 1 633 ? 198.285 188.867 157.787 1.00 40.75 633 THR A C 1
ATOM 2079 O O . THR A 1 633 ? 199.210 189.522 158.272 1.00 40.75 633 THR A O 1
ATOM 2083 N N . ASP A 1 634 ? 197.627 189.248 156.699 1.00 45.30 634 ASP A N 1
ATOM 2084 C CA . ASP A 1 634 ? 197.911 190.515 156.033 1.00 45.30 634 ASP A CA 1
ATOM 2085 C C . ASP A 1 634 ? 197.053 191.576 156.710 1.00 45.30 634 ASP A C 1
ATOM 2086 O O . ASP A 1 634 ? 195.832 191.598 156.551 1.00 45.30 634 ASP A O 1
ATOM 2091 N N . LEU A 1 635 ? 197.693 192.456 157.477 1.00 46.61 635 LEU A N 1
ATOM 2092 C CA . LEU A 1 635 ? 196.968 193.402 158.313 1.00 46.61 635 LEU A CA 1
ATOM 2093 C C . LEU A 1 635 ? 196.530 194.652 157.567 1.00 46.61 635 LEU A C 1
ATOM 2094 O O . LEU A 1 635 ? 195.908 195.525 158.176 1.00 46.61 635 LEU A O 1
ATOM 2099 N N . GLY A 1 636 ? 196.836 194.765 156.288 1.00 51.66 636 GLY A N 1
ATOM 2100 C CA . GLY A 1 636 ? 196.409 195.913 155.523 1.00 51.66 636 GLY A CA 1
ATOM 2101 C C . GLY A 1 636 ? 197.400 197.055 155.578 1.00 51.66 636 GLY A C 1
ATOM 2102 O O . GLY A 1 636 ? 198.549 196.923 156.003 1.00 51.66 636 GLY A O 1
ATOM 2103 N N . LYS A 1 637 ? 196.924 198.210 155.128 1.00 56.58 637 LYS A N 1
ATOM 2104 C CA . LYS A 1 637 ? 197.754 199.406 155.057 1.00 56.58 637 LYS A CA 1
ATOM 2105 C C . LYS A 1 637 ? 197.909 199.991 156.454 1.00 56.58 637 LYS A C 1
ATOM 2106 O O . LYS A 1 637 ? 196.916 200.330 157.106 1.00 56.58 637 LYS A O 1
ATOM 2112 N N . ARG A 1 638 ? 199.153 200.092 156.924 1.00 57.81 638 ARG A N 1
ATOM 2113 C CA . ARG A 1 638 ? 199.454 200.629 158.252 1.00 57.81 638 ARG A CA 1
ATOM 2114 C C . ARG A 1 638 ? 198.679 199.894 159.341 1.00 57.81 638 ARG A C 1
ATOM 2115 O O . ARG A 1 638 ? 198.275 200.482 160.344 1.00 57.81 638 ARG A O 1
ATOM 2123 N N . PHE A 1 639 ? 198.469 198.596 159.133 1.00 52.48 639 PHE A N 1
ATOM 2124 C CA . PHE A 1 639 ? 197.765 197.735 160.081 1.00 52.48 639 PHE A CA 1
ATOM 2125 C C . PHE A 1 639 ? 196.340 198.218 160.343 1.00 52.48 639 PHE A C 1
ATOM 2126 O O . PHE A 1 639 ? 195.788 197.996 161.424 1.00 52.48 639 PHE A O 1
ATOM 2134 N N . VAL A 1 640 ? 195.719 198.845 159.341 1.00 50.90 640 VAL A N 1
ATOM 2135 C CA . VAL A 1 640 ? 194.372 199.379 159.517 1.00 50.90 640 VAL A CA 1
ATOM 2136 C C . VAL A 1 640 ? 193.382 198.278 159.868 1.00 50.90 640 VAL A C 1
ATOM 2137 O O . VAL A 1 640 ? 192.458 198.497 160.661 1.00 50.90 640 VAL A O 1
ATOM 2141 N N . LYS A 1 641 ? 193.550 197.083 159.302 1.00 46.39 641 LYS A N 1
ATOM 2142 C CA . LYS A 1 641 ? 192.614 196.001 159.573 1.00 46.39 641 LYS A CA 1
ATOM 2143 C C . LYS A 1 641 ? 192.743 195.453 160.985 1.00 46.39 641 LYS A C 1
ATOM 2144 O O . LYS A 1 641 ? 191.918 194.631 161.392 1.00 46.39 641 LYS A O 1
ATOM 2150 N N . LEU A 1 642 ? 193.745 195.887 161.741 1.00 44.27 642 LEU A N 1
ATOM 2151 C CA . LEU A 1 642 ? 193.889 195.425 163.110 1.00 44.27 642 LEU A CA 1
ATOM 2152 C C . LEU A 1 642 ? 192.781 195.944 164.017 1.00 44.27 642 LEU A C 1
ATOM 2153 O O . LEU A 1 642 ? 192.676 195.495 165.162 1.00 44.27 642 LEU A O 1
ATOM 2158 N N . LEU A 1 643 ? 191.952 196.869 163.529 1.00 44.44 643 LEU A N 1
ATOM 2159 C CA . LEU A 1 643 ? 190.826 197.365 164.312 1.00 44.44 643 LEU A CA 1
ATOM 2160 C C . LEU A 1 643 ? 189.700 196.342 164.377 1.00 44.44 643 LEU A C 1
ATOM 2161 O O . LEU A 1 643 ? 188.899 196.352 165.316 1.00 44.44 643 LEU A O 1
ATOM 2166 N N . ASN A 1 644 ? 189.611 195.471 163.386 1.00 40.65 644 ASN A N 1
ATOM 2167 C CA . ASN A 1 644 ? 188.594 194.432 163.363 1.00 40.65 644 ASN A CA 1
ATOM 2168 C C . ASN A 1 644 ? 188.931 193.354 164.389 1.00 40.65 644 ASN A C 1
ATOM 2169 O O . ASN A 1 644 ? 190.011 192.751 164.306 1.00 40.65 644 ASN A O 1
ATOM 2174 N N . PRO A 1 645 ? 188.062 193.091 165.369 1.00 38.76 645 PRO A N 1
ATOM 2175 C CA . PRO A 1 645 ? 188.376 192.060 166.371 1.00 38.76 645 PRO A CA 1
ATOM 2176 C C . PRO A 1 645 ? 188.558 190.679 165.779 1.00 38.76 645 PRO A C 1
ATOM 2177 O O . PRO A 1 645 ? 189.418 189.919 166.241 1.00 38.76 645 PRO A O 1
ATOM 2181 N N . LEU A 1 646 ? 187.774 190.336 164.760 1.00 39.05 646 LEU A N 1
ATOM 2182 C CA . LEU A 1 646 ? 187.895 189.059 164.079 1.00 39.05 646 LEU A CA 1
ATOM 2183 C C . LEU A 1 646 ? 189.233 188.893 163.377 1.00 39.05 646 LEU A C 1
ATOM 2184 O O . LEU A 1 646 ? 189.701 187.762 163.241 1.00 39.05 646 LEU A O 1
ATOM 2189 N N . VAL A 1 647 ? 189.856 189.981 162.942 1.00 38.48 647 VAL A N 1
ATOM 2190 C CA . VAL A 1 647 ? 191.134 189.925 162.253 1.00 38.48 647 VAL A CA 1
ATOM 2191 C C . VAL A 1 647 ? 192.296 189.888 163.233 1.00 38.48 647 VAL A C 1
ATOM 2192 O O . VAL A 1 647 ? 193.255 189.148 163.029 1.00 38.48 647 VAL A O 1
ATOM 2196 N N . ALA A 1 648 ? 192.230 190.677 164.306 1.00 37.70 648 ALA A N 1
ATOM 2197 C CA . ALA A 1 648 ? 193.272 190.624 165.324 1.00 37.70 648 ALA A CA 1
ATOM 2198 C C . ALA A 1 648 ? 193.286 189.276 166.030 1.00 37.70 648 ALA A C 1
ATOM 2199 O O . ALA A 1 648 ? 194.356 188.749 166.361 1.00 37.70 648 ALA A O 1
ATOM 2201 N N . SER A 1 649 ? 192.109 188.701 166.278 1.00 36.39 649 SER A N 1
ATOM 2202 C CA . SER A 1 649 ? 192.054 187.366 166.858 1.00 36.39 649 SER A CA 1
ATOM 2203 C C . SER A 1 649 ? 192.766 186.354 165.970 1.00 36.39 649 SER A C 1
ATOM 2204 O O . SER A 1 649 ? 193.565 185.542 166.447 1.00 36.39 649 SER A O 1
ATOM 2207 N N . GLN A 1 650 ? 192.503 186.404 164.664 1.00 38.36 650 GLN A N 1
ATOM 2208 C CA . GLN A 1 650 ? 193.175 185.515 163.725 1.00 38.36 650 GLN A CA 1
ATOM 2209 C C . GLN A 1 650 ? 194.668 185.787 163.643 1.00 38.36 650 GLN A C 1
ATOM 2210 O O . GLN A 1 650 ? 195.452 184.855 163.461 1.00 38.36 650 GLN A O 1
ATOM 2216 N N . ASN A 1 651 ? 195.076 187.048 163.749 1.00 37.53 651 ASN A N 1
ATOM 2217 C CA . ASN A 1 651 ? 196.497 187.369 163.745 1.00 37.53 651 ASN A CA 1
ATOM 2218 C C . ASN A 1 651 ? 197.205 186.712 164.920 1.00 37.53 651 ASN A C 1
ATOM 2219 O O . ASN A 1 651 ? 198.258 186.081 164.757 1.00 37.53 651 ASN A O 1
ATOM 2224 N N . PHE A 1 652 ? 196.631 186.839 166.117 1.00 36.11 652 PHE A N 1
ATOM 2225 C CA . PHE A 1 652 ? 197.218 186.189 167.284 1.00 36.11 652 PHE A CA 1
ATOM 2226 C C . PHE A 1 652 ? 197.235 184.677 167.120 1.00 36.11 652 PHE A C 1
ATOM 2227 O O . PHE A 1 652 ? 198.221 184.016 167.468 1.00 36.11 652 PHE A O 1
ATOM 2235 N N . GLU A 1 653 ? 196.149 184.113 166.594 1.00 37.74 653 GLU A N 1
ATOM 2236 C CA . GLU A 1 653 ? 196.066 182.668 166.435 1.00 37.74 653 GLU A CA 1
ATOM 2237 C C . GLU A 1 653 ? 197.130 182.155 165.473 1.00 37.74 653 GLU A C 1
ATOM 2238 O O . GLU A 1 653 ? 197.770 181.132 165.729 1.00 37.74 653 GLU A O 1
ATOM 2244 N N . TYR A 1 654 ? 197.337 182.859 164.358 1.00 37.33 654 TYR A N 1
ATOM 2245 C CA . TYR A 1 654 ? 198.374 182.462 163.412 1.00 37.33 654 TYR A CA 1
ATOM 2246 C C . TYR A 1 654 ? 199.758 182.578 164.027 1.00 37.33 654 TYR A C 1
ATOM 2247 O O . TYR A 1 654 ? 200.599 181.689 163.852 1.00 37.33 654 TYR A O 1
ATOM 2256 N N . LYS A 1 655 ? 200.024 183.678 164.733 1.00 36.89 655 LYS A N 1
ATOM 2257 C CA . LYS A 1 655 ? 201.351 183.870 165.302 1.00 36.89 655 LYS A CA 1
ATOM 2258 C C . LYS A 1 655 ? 201.680 182.788 166.318 1.00 36.89 655 LYS A C 1
ATOM 2259 O O . LYS A 1 655 ? 202.796 182.262 166.326 1.00 36.89 655 LYS A O 1
ATOM 2265 N N . MET A 1 656 ? 200.726 182.431 167.177 1.00 37.94 656 MET A N 1
ATOM 2266 C CA . MET A 1 656 ? 200.968 181.336 168.111 1.00 37.94 656 MET A CA 1
ATOM 2267 C C . MET A 1 656 ? 200.991 179.962 167.467 1.00 37.94 656 MET A C 1
ATOM 2268 O O . MET A 1 656 ? 201.721 179.095 167.947 1.00 37.94 656 MET A O 1
ATOM 2273 N N . SER A 1 657 ? 200.226 179.728 166.406 1.00 37.68 657 SER A N 1
ATOM 2274 C CA . SER A 1 657 ? 200.324 178.438 165.740 1.00 37.68 657 SER A CA 1
ATOM 2275 C C . SER A 1 657 ? 201.688 178.263 165.095 1.00 37.68 657 SER A C 1
ATOM 2276 O O . SER A 1 657 ? 202.231 177.155 165.072 1.00 37.68 657 SER A O 1
ATOM 2279 N N . ASN A 1 658 ? 202.259 179.341 164.564 1.00 37.27 658 ASN A N 1
ATOM 2280 C CA . ASN A 1 658 ? 203.601 179.257 164.003 1.00 37.27 658 ASN A CA 1
ATOM 2281 C C . ASN A 1 658 ? 204.676 179.155 165.074 1.00 37.27 658 ASN A C 1
ATOM 2282 O O . ASN A 1 658 ? 205.580 178.325 164.956 1.00 37.27 658 ASN A O 1
ATOM 2287 N N . ILE A 1 659 ? 204.596 179.972 166.119 1.00 39.01 659 ILE A N 1
ATOM 2288 C CA . ILE A 1 659 ? 205.654 180.038 167.123 1.00 39.01 659 ILE A CA 1
ATOM 2289 C C . ILE A 1 659 ? 205.713 178.772 167.961 1.00 39.01 659 ILE A C 1
ATOM 2290 O O . ILE A 1 659 ? 206.792 178.230 168.208 1.00 39.01 659 ILE A O 1
ATOM 2295 N N . LEU A 1 660 ? 204.566 178.271 168.411 1.00 38.66 660 LEU A N 1
ATOM 2296 C CA . LEU A 1 660 ? 204.540 177.168 169.366 1.00 38.66 660 LEU A CA 1
ATOM 2297 C C . LEU A 1 660 ? 204.345 175.818 168.689 1.00 38.66 660 LEU A C 1
ATOM 2298 O O . LEU A 1 660 ? 205.117 174.885 168.921 1.00 38.66 660 LEU A O 1
ATOM 2303 N N . ASP A 1 661 ? 203.308 175.696 167.865 1.00 38.61 661 ASP A N 1
ATOM 2304 C CA . ASP A 1 661 ? 202.948 174.393 167.317 1.00 38.61 661 ASP A CA 1
ATOM 2305 C C . ASP A 1 661 ? 203.963 173.914 166.288 1.00 38.61 661 ASP A C 1
ATOM 2306 O O . ASP A 1 661 ? 204.436 172.776 166.353 1.00 38.61 661 ASP A O 1
ATOM 2311 N N . LYS A 1 662 ? 204.314 174.773 165.333 1.00 36.48 662 LYS A N 1
ATOM 2312 C CA . LYS A 1 662 ? 205.130 174.337 164.206 1.00 36.48 662 LYS A CA 1
ATOM 2313 C C . LYS A 1 662 ? 206.551 174.010 164.631 1.00 36.48 662 LYS A C 1
ATOM 2314 O O . LYS A 1 662 ? 207.132 173.039 164.147 1.00 36.48 662 LYS A O 1
ATOM 2320 N N . THR A 1 663 ? 207.132 174.810 165.521 1.00 36.41 663 THR A N 1
ATOM 2321 C CA . THR A 1 663 ? 208.483 174.534 165.995 1.00 36.41 663 THR A CA 1
ATOM 2322 C C . THR A 1 663 ? 208.539 173.237 166.794 1.00 36.41 663 THR A C 1
ATOM 2323 O O . THR A 1 663 ? 209.455 172.421 166.615 1.00 36.41 663 THR A O 1
ATOM 2327 N N . THR A 1 664 ? 207.559 173.027 167.671 1.00 36.87 664 THR A N 1
ATOM 2328 C CA . THR A 1 664 ? 207.496 171.798 168.450 1.00 36.87 664 THR A CA 1
ATOM 2329 C C . THR A 1 664 ? 207.349 170.582 167.549 1.00 36.87 664 THR A C 1
ATOM 2330 O O . THR A 1 664 ? 208.004 169.559 167.767 1.00 36.87 664 THR A O 1
ATOM 2334 N N . GLU A 1 665 ? 206.486 170.668 166.537 1.00 37.67 665 GLU A N 1
ATOM 2335 C CA . GLU A 1 665 ? 206.349 169.562 165.599 1.00 37.67 665 GLU A CA 1
ATOM 2336 C C . GLU A 1 665 ? 207.628 169.338 164.808 1.00 37.67 665 GLU A C 1
ATOM 2337 O O . GLU A 1 665 ? 208.035 168.195 164.588 1.00 37.67 665 GLU A O 1
ATOM 2343 N N . SER A 1 666 ? 208.273 170.415 164.363 1.00 36.83 666 SER A N 1
ATOM 2344 C CA . SER A 1 666 ? 209.457 170.280 163.528 1.00 36.83 666 SER A CA 1
ATOM 2345 C C . SER A 1 666 ? 210.613 169.664 164.289 1.00 36.83 666 SER A C 1
ATOM 2346 O O . SER A 1 666 ? 211.480 169.029 163.683 1.00 36.83 666 SER A O 1
ATOM 2349 N N . ASN A 1 667 ? 210.660 169.849 165.606 1.00 36.46 667 ASN A N 1
ATOM 2350 C CA . ASN A 1 667 ? 211.702 169.186 166.381 1.00 36.46 667 ASN A CA 1
ATOM 2351 C C . ASN A 1 667 ? 211.608 167.673 166.251 1.00 36.46 667 ASN A C 1
ATOM 2352 O O . ASN A 1 667 ? 212.628 166.993 166.107 1.00 36.46 667 ASN A O 1
ATOM 2357 N N . PHE A 1 668 ? 210.393 167.128 166.297 1.00 37.09 668 PHE A N 1
ATOM 2358 C CA . PHE A 1 668 ? 210.219 165.682 166.206 1.00 37.09 668 PHE A CA 1
ATOM 2359 C C . PHE A 1 668 ? 210.481 165.174 164.795 1.00 37.09 668 PHE A C 1
ATOM 2360 O O . PHE A 1 668 ? 211.183 164.177 164.606 1.00 37.09 668 PHE A O 1
ATOM 2368 N N . GLY A 1 669 ? 209.926 165.843 163.791 1.00 35.54 669 GLY A N 1
ATOM 2369 C CA . GLY A 1 669 ? 210.223 165.498 162.418 1.00 35.54 669 GLY A CA 1
ATOM 2370 C C . GLY A 1 669 ? 209.015 165.318 161.527 1.00 35.54 669 GLY A C 1
ATOM 2371 O O . GLY A 1 669 ? 209.145 164.831 160.405 1.00 35.54 669 GLY A O 1
ATOM 2372 N N . PHE A 1 670 ? 207.835 165.687 162.009 1.00 36.40 670 PHE A N 1
ATOM 2373 C CA . PHE A 1 670 ? 206.605 165.551 161.241 1.00 36.40 670 PHE A CA 1
ATOM 2374 C C . PHE A 1 670 ? 205.757 166.793 161.454 1.00 36.40 670 PHE A C 1
ATOM 2375 O O . PHE A 1 670 ? 205.379 167.099 162.586 1.00 36.40 670 PHE A O 1
ATOM 2383 N N . ILE A 1 671 ? 205.445 167.493 160.372 1.00 37.80 671 ILE A N 1
ATOM 2384 C CA . ILE A 1 671 ? 204.675 168.725 160.424 1.00 37.80 671 ILE A CA 1
ATOM 2385 C C . ILE A 1 671 ? 203.375 168.509 159.660 1.00 37.80 671 ILE A C 1
ATOM 2386 O O . ILE A 1 671 ? 203.274 167.660 158.774 1.00 37.80 671 ILE A O 1
ATOM 2391 N N . THR A 1 672 ? 202.367 169.301 160.016 1.00 42.38 672 THR A N 1
ATOM 2392 C CA . THR A 1 672 ? 200.984 169.118 159.582 1.00 42.38 672 THR A CA 1
ATOM 2393 C C . THR A 1 672 ? 200.511 170.410 158.910 1.00 42.38 672 THR A C 1
ATOM 2394 O O . THR A 1 672 ? 199.567 171.061 159.353 1.00 42.38 672 THR A O 1
ATOM 2398 N N . VAL A 1 673 ? 201.222 170.794 157.848 1.00 42.94 673 VAL A N 1
ATOM 2399 C CA . VAL A 1 673 ? 201.260 172.137 157.270 1.00 42.94 673 VAL A CA 1
ATOM 2400 C C . VAL A 1 673 ? 199.916 172.857 157.301 1.00 42.94 673 VAL A C 1
ATOM 2401 O O . VAL A 1 673 ? 198.870 172.283 156.980 1.00 42.94 673 VAL A O 1
ATOM 2405 N N . LEU A 1 674 ? 199.947 174.125 157.705 1.00 43.02 674 LEU A N 1
ATOM 2406 C CA . LEU A 1 674 ? 198.743 174.910 157.901 1.00 43.02 674 LEU A CA 1
ATOM 2407 C C . LEU A 1 674 ? 198.073 175.210 156.563 1.00 43.02 674 LEU A C 1
ATOM 2408 O O . LEU A 1 674 ? 198.740 175.314 155.533 1.00 43.02 674 LEU A O 1
ATOM 2410 N N . PRO A 1 675 ? 196.745 175.360 156.560 1.00 42.88 675 PRO A N 1
ATOM 2411 C CA . PRO A 1 675 ? 196.022 175.432 155.276 1.00 42.88 675 PRO A CA 1
ATOM 2412 C C . PRO A 1 675 ? 196.444 176.571 154.361 1.00 42.88 675 PRO A C 1
ATOM 2413 O O . PRO A 1 675 ? 196.496 176.385 153.139 1.00 42.88 675 PRO A O 1
ATOM 2417 N N . GLY A 1 676 ? 196.742 177.750 154.905 1.00 41.97 676 GLY A N 1
ATOM 2418 C CA . GLY A 1 676 ? 197.086 178.869 154.045 1.00 41.97 676 GLY A CA 1
ATOM 2419 C C . GLY A 1 676 ? 198.516 178.874 153.548 1.00 41.97 676 GLY A C 1
ATOM 2420 O O . GLY A 1 676 ? 198.780 179.405 152.467 1.00 41.97 676 GLY A O 1
ATOM 2421 N N . ALA A 1 677 ? 199.441 178.296 154.308 1.00 41.73 677 ALA A N 1
ATOM 2422 C CA . ALA A 1 677 ? 200.857 178.390 153.993 1.00 41.73 677 ALA A CA 1
ATOM 2423 C C . ALA A 1 677 ? 201.179 177.627 152.717 1.00 41.73 677 ALA A C 1
ATOM 2424 O O . ALA A 1 677 ? 200.490 176.677 152.338 1.00 41.73 677 ALA A O 1
ATOM 2426 N N . PHE A 1 678 ? 202.247 178.047 152.048 1.00 38.04 678 PHE A N 1
ATOM 2427 C CA . PHE A 1 678 ? 202.673 177.398 150.821 1.00 38.04 678 PHE A CA 1
ATOM 2428 C C . PHE A 1 678 ? 203.757 176.395 151.167 1.00 38.04 678 PHE A C 1
ATOM 2429 O O . PHE A 1 678 ? 204.629 176.675 151.993 1.00 38.04 678 PHE A O 1
ATOM 2437 N N . SER A 1 679 ? 203.683 175.222 150.556 1.00 35.70 679 SER A N 1
ATOM 2438 C CA . SER A 1 679 ? 204.533 174.117 150.958 1.00 35.70 679 SER A CA 1
ATOM 2439 C C . SER A 1 679 ? 205.365 173.651 149.777 1.00 35.70 679 SER A C 1
ATOM 2440 O O . SER A 1 679 ? 205.150 174.063 148.641 1.00 35.70 679 SER A O 1
ATOM 2443 N N . ALA A 1 680 ? 206.335 172.788 150.051 1.00 31.77 680 ALA A N 1
ATOM 2444 C CA . ALA A 1 680 ? 207.183 172.269 148.993 1.00 31.77 680 ALA A CA 1
ATOM 2445 C C . ALA A 1 680 ? 207.516 170.823 149.301 1.00 31.77 680 ALA A C 1
ATOM 2446 O O . ALA A 1 680 ? 207.819 170.490 150.447 1.00 31.77 680 ALA A O 1
ATOM 2448 N N . TYR A 1 681 ? 207.450 169.972 148.285 1.00 33.03 681 TYR A N 1
ATOM 2449 C CA . TYR A 1 681 ? 207.764 168.561 148.417 1.00 33.03 681 TYR A CA 1
ATOM 2450 C C . TYR A 1 681 ? 208.883 168.194 147.462 1.00 33.03 681 TYR A C 1
ATOM 2451 O O . TYR A 1 681 ? 208.865 168.590 146.299 1.00 33.03 681 TYR A O 1
ATOM 2460 N N . ARG A 1 682 ? 209.858 167.440 147.948 1.00 33.62 682 ARG A N 1
ATOM 2461 C CA . ARG A 1 682 ? 210.849 166.869 147.052 1.00 33.62 682 ARG A CA 1
ATOM 2462 C C . ARG A 1 682 ? 210.151 165.818 146.207 1.00 33.62 682 ARG A C 1
ATOM 2463 O O . ARG A 1 682 ? 209.480 164.935 146.745 1.00 33.62 682 ARG A O 1
ATOM 2471 N N . PHE A 1 683 ? 210.266 165.931 144.886 1.00 36.86 683 PHE A N 1
ATOM 2472 C CA . PHE A 1 683 ? 209.413 165.130 144.016 1.00 36.86 683 PHE A CA 1
ATOM 2473 C C . PHE A 1 683 ? 209.675 163.644 144.178 1.00 36.86 683 PHE A C 1
ATOM 2474 O O . PHE A 1 683 ? 208.734 162.848 144.181 1.00 36.86 683 PHE A O 1
ATOM 2482 N N . GLU A 1 684 ? 210.933 163.250 144.326 1.00 38.06 684 GLU A N 1
ATOM 2483 C CA . GLU A 1 684 ? 211.246 161.841 144.520 1.00 38.06 684 GLU A CA 1
ATOM 2484 C C . GLU A 1 684 ? 210.676 161.309 145.829 1.00 38.06 684 GLU A C 1
ATOM 2485 O O . GLU A 1 684 ? 210.466 160.102 145.970 1.00 38.06 684 GLU A O 1
ATOM 2491 N N . ALA A 1 685 ? 210.428 162.188 146.801 1.00 36.17 685 ALA A N 1
ATOM 2492 C CA . ALA A 1 685 ? 209.873 161.751 148.076 1.00 36.17 685 ALA A CA 1
ATOM 2493 C C . ALA A 1 685 ? 208.425 161.308 147.931 1.00 36.17 685 ALA A C 1
ATOM 2494 O O . ALA A 1 685 ? 208.019 160.299 148.509 1.00 36.17 685 ALA A O 1
ATOM 2496 N N . VAL A 1 686 ? 207.624 162.060 147.176 1.00 38.44 686 VAL A N 1
ATOM 2497 C CA . VAL A 1 686 ? 206.192 161.787 147.114 1.00 38.44 686 VAL A CA 1
ATOM 2498 C C . VAL A 1 686 ? 205.822 160.776 146.037 1.00 38.44 686 VAL A C 1
ATOM 2499 O O . VAL A 1 686 ? 204.692 160.280 146.038 1.00 38.44 686 VAL A O 1
ATOM 2503 N N . ARG A 1 687 ? 206.721 160.466 145.110 1.00 40.70 687 ARG A N 1
ATOM 2504 C CA . ARG A 1 687 ? 206.415 159.468 144.097 1.00 40.70 687 ARG A CA 1
ATOM 2505 C C . ARG A 1 687 ? 206.184 158.103 144.719 1.00 40.70 687 ARG A C 1
ATOM 2506 O O . ARG A 1 687 ? 206.956 157.645 145.564 1.00 40.70 687 ARG A O 1
ATOM 2514 N N . GLY A 1 688 ? 205.118 157.447 144.280 1.00 43.99 688 GLY A N 1
ATOM 2515 C CA . GLY A 1 688 ? 204.838 156.107 144.731 1.00 43.99 688 GLY A CA 1
ATOM 2516 C C . GLY A 1 688 ? 203.673 156.044 145.687 1.00 43.99 688 GLY A C 1
ATOM 2517 O O . GLY A 1 688 ? 202.561 156.460 145.354 1.00 43.99 688 GLY A O 1
ATOM 2518 N N . GLN A 1 689 ? 203.928 155.525 146.884 1.00 46.67 689 GLN A N 1
ATOM 2519 C CA . GLN A 1 689 ? 202.857 155.315 147.855 1.00 46.67 689 GLN A CA 1
ATOM 2520 C C . GLN A 1 689 ? 202.177 156.603 148.302 1.00 46.67 689 GLN A C 1
ATOM 2521 O O . GLN A 1 689 ? 200.934 156.626 148.357 1.00 46.67 689 GLN A O 1
ATOM 2527 N N . PRO A 1 690 ? 202.892 157.676 148.674 1.00 43.54 690 PRO A N 1
ATOM 2528 C CA . PRO A 1 690 ? 202.180 158.867 149.168 1.00 43.54 690 PRO A CA 1
ATOM 2529 C C . PRO A 1 690 ? 201.188 159.456 148.182 1.00 43.54 690 PRO A C 1
ATOM 2530 O O . PRO A 1 690 ? 200.072 159.813 148.575 1.00 43.54 690 PRO A O 1
ATOM 2534 N N . LEU A 1 691 ? 201.552 159.553 146.904 1.00 44.59 691 LEU A N 1
ATOM 2535 C CA . LEU A 1 691 ? 200.631 160.114 145.922 1.00 44.59 691 LEU A CA 1
ATOM 2536 C C . LEU A 1 691 ? 199.462 159.175 145.665 1.00 44.59 691 LEU A C 1
ATOM 2537 O O . LEU A 1 691 ? 198.336 159.626 145.433 1.00 44.59 691 LEU A O 1
ATOM 2542 N N . GLN A 1 692 ? 199.710 157.865 145.703 1.00 49.36 692 GLN A N 1
ATOM 2543 C CA . GLN A 1 692 ? 198.637 156.894 145.520 1.00 49.36 692 GLN A CA 1
ATOM 2544 C C . GLN A 1 692 ? 197.611 156.995 146.636 1.00 49.36 692 GLN A C 1
ATOM 2545 O O . GLN A 1 692 ? 196.405 156.893 146.396 1.00 49.36 692 GLN A O 1
ATOM 2551 N N . LYS A 1 693 ? 198.072 157.180 147.873 1.00 47.85 693 LYS A N 1
ATOM 2552 C CA . LYS A 1 693 ? 197.136 157.366 148.977 1.00 47.85 693 LYS A CA 1
ATOM 2553 C C . LYS A 1 693 ? 196.427 158.709 148.880 1.00 47.85 693 LYS A C 1
ATOM 2554 O O . LYS A 1 693 ? 195.236 158.812 149.190 1.00 47.85 693 LYS A O 1
ATOM 2560 N N . TYR A 1 694 ? 197.146 159.750 148.464 1.00 46.18 694 TYR A N 1
ATOM 2561 C CA . TYR A 1 694 ? 196.562 161.084 148.404 1.00 46.18 694 TYR A CA 1
ATOM 2562 C C . TYR A 1 694 ? 195.467 161.169 147.351 1.00 46.18 694 TYR A C 1
ATOM 2563 O O . TYR A 1 694 ? 194.425 161.789 147.583 1.00 46.18 694 TYR A O 1
ATOM 2572 N N . PHE A 1 695 ? 195.678 160.553 146.190 1.00 47.82 695 PHE A N 1
ATOM 2573 C CA . PHE A 1 695 ? 194.752 160.739 145.081 1.00 47.82 695 PHE A CA 1
ATOM 2574 C C . PHE A 1 695 ? 193.617 159.734 145.084 1.00 47.82 695 PHE A C 1
ATOM 2575 O O . PHE A 1 695 ? 192.463 160.102 144.854 1.00 47.82 695 PHE A O 1
ATOM 2583 N N . TYR A 1 696 ? 193.921 158.471 145.337 1.00 53.78 696 TYR A N 1
ATOM 2584 C CA . TYR A 1 696 ? 192.940 157.407 145.215 1.00 53.78 696 TYR A CA 1
ATOM 2585 C C . TYR A 1 696 ? 192.343 156.980 146.538 1.00 53.78 696 TYR A C 1
ATOM 2586 O O . TYR A 1 696 ? 191.182 156.578 146.575 1.00 53.78 696 TYR A O 1
ATOM 2595 N N . GLY A 1 697 ? 193.097 157.082 147.618 1.00 60.35 697 GLY A N 1
ATOM 2596 C CA . GLY A 1 697 ? 192.685 156.514 148.879 1.00 60.35 697 GLY A CA 1
ATOM 2597 C C . GLY A 1 697 ? 193.167 155.090 149.006 1.00 60.35 697 GLY A C 1
ATOM 2598 O O . GLY A 1 697 ? 193.942 154.578 148.194 1.00 60.35 697 GLY A O 1
ATOM 2599 N N . GLU A 1 698 ? 192.694 154.429 150.056 1.00 71.62 698 GLU A N 1
ATOM 2600 C CA . GLU A 1 698 ? 193.014 153.020 150.256 1.00 71.62 698 GLU A CA 1
ATOM 2601 C C . GLU A 1 698 ? 192.364 152.239 149.122 1.00 71.62 698 GLU A C 1
ATOM 2602 O O . GLU A 1 698 ? 191.146 152.052 149.093 1.00 71.62 698 GLU A O 1
ATOM 2608 N N . ILE A 1 699 ? 193.188 151.799 148.169 1.00 77.17 699 ILE A N 1
ATOM 2609 C CA . ILE A 1 699 ? 192.676 151.205 146.938 1.00 77.17 699 ILE A CA 1
ATOM 2610 C C . ILE A 1 699 ? 191.900 149.930 147.239 1.00 77.17 699 ILE A C 1
ATOM 2611 O O . ILE A 1 699 ? 190.844 149.675 146.646 1.00 77.17 699 ILE A O 1
ATOM 2616 N N . MET A 1 700 ? 192.407 149.109 148.159 1.00 81.64 700 MET A N 1
ATOM 2617 C CA . MET A 1 700 ? 191.685 147.909 148.559 1.00 81.64 700 MET A CA 1
ATOM 2618 C C . MET A 1 700 ? 190.374 148.306 149.232 1.00 81.64 700 MET A C 1
ATOM 2619 O O . MET A 1 700 ? 190.361 148.999 150.255 1.00 81.64 700 MET A O 1
ATOM 2624 N N . GLU A 1 701 ? 189.259 147.920 148.616 1.00 81.16 701 GLU A N 1
ATOM 2625 C CA . GLU A 1 701 ? 187.933 148.288 149.092 1.00 81.16 701 GLU A CA 1
ATOM 2626 C C . GLU A 1 701 ? 186.900 147.471 148.335 1.00 81.16 701 GLU A C 1
ATOM 2627 O O . GLU A 1 701 ? 187.029 147.270 147.125 1.00 81.16 701 GLU A O 1
ATOM 2633 N N . ASN A 1 702 ? 185.883 147.008 149.052 1.00 84.23 702 ASN A N 1
ATOM 2634 C CA . ASN A 1 702 ? 184.796 146.259 148.443 1.00 84.23 702 ASN A CA 1
ATOM 2635 C C . ASN A 1 702 ? 183.734 147.235 147.936 1.00 84.23 702 ASN A C 1
ATOM 2636 O O . ASN A 1 702 ? 183.958 148.446 147.856 1.00 84.23 702 ASN A O 1
ATOM 2641 N N . GLU A 1 703 ? 182.562 146.709 147.575 1.00 83.19 703 GLU A N 1
ATOM 2642 C CA . GLU A 1 703 ? 181.494 147.566 147.073 1.00 83.19 703 GLU A CA 1
ATOM 2643 C C . GLU A 1 703 ? 181.030 148.563 148.127 1.00 83.19 703 GLU A C 1
ATOM 2644 O O . GLU A 1 703 ? 180.530 149.641 147.785 1.00 83.19 703 GLU A O 1
ATOM 2650 N N . GLY A 1 704 ? 181.191 148.228 149.406 1.00 73.47 704 GLY A N 1
ATOM 2651 C CA . GLY A 1 704 ? 180.731 149.075 150.483 1.00 73.47 704 GLY A CA 1
ATOM 2652 C C . GLY A 1 704 ? 181.686 150.206 150.811 1.00 73.47 704 GLY A C 1
ATOM 2653 O O . GLY A 1 704 ? 182.672 150.466 150.123 1.00 73.47 704 GLY A O 1
ATOM 2654 N N . PHE A 1 705 ? 181.366 150.897 151.900 1.00 60.43 705 PHE A N 1
ATOM 2655 C CA . PHE A 1 705 ? 182.122 152.046 152.369 1.00 60.43 705 PHE A CA 1
ATOM 2656 C C . PHE A 1 705 ? 182.824 151.708 153.675 1.00 60.43 705 PHE A C 1
ATOM 2657 O O . PHE A 1 705 ? 182.225 151.119 154.577 1.00 60.43 705 PHE A O 1
ATOM 2665 N N . HIS A 1 706 ? 184.091 152.087 153.774 1.00 58.39 706 HIS A N 1
ATOM 2666 C CA . HIS A 1 706 ? 184.842 151.977 155.012 1.00 58.39 706 HIS A CA 1
ATOM 2667 C C . HIS A 1 706 ? 185.147 153.363 155.551 1.00 58.39 706 HIS A C 1
ATOM 2668 O O . HIS A 1 706 ? 185.130 154.350 154.819 1.00 58.39 706 HIS A O 1
ATOM 2670 N N . PHE A 1 707 ? 185.423 153.425 156.852 1.00 48.21 707 PHE A N 1
ATOM 2671 C CA . PHE A 1 707 ? 185.558 154.711 157.525 1.00 48.21 707 PHE A CA 1
ATOM 2672 C C . PHE A 1 707 ? 186.741 155.499 156.983 1.00 48.21 707 PHE A C 1
ATOM 2673 O O . PHE A 1 707 ? 186.579 156.584 156.410 1.00 48.21 707 PHE A O 1
ATOM 2681 N N . PHE A 1 708 ? 187.942 154.954 157.144 1.00 47.12 708 PHE A N 1
ATOM 2682 C CA . PHE A 1 708 ? 189.147 155.674 156.759 1.00 47.12 708 PHE A CA 1
ATOM 2683 C C . PHE A 1 708 ? 189.197 155.891 155.254 1.00 47.12 708 PHE A C 1
ATOM 2684 O O . PHE A 1 708 ? 189.424 157.011 154.784 1.00 47.12 708 PHE A O 1
ATOM 2692 N N . SER A 1 709 ? 188.973 154.829 154.480 1.00 52.04 709 SER A N 1
ATOM 2693 C CA . SER A 1 709 ? 189.092 154.930 153.035 1.00 52.04 709 SER A CA 1
ATOM 2694 C C . SER A 1 709 ? 188.101 155.907 152.437 1.00 52.04 709 SER A C 1
ATOM 2695 O O . SER A 1 709 ? 188.446 156.623 151.494 1.00 52.04 709 SER A O 1
ATOM 2698 N N . SER A 1 710 ? 186.887 155.975 152.974 1.00 49.96 710 SER A N 1
ATOM 2699 C CA . SER A 1 710 ? 185.871 156.860 152.434 1.00 49.96 710 SER A CA 1
ATOM 2700 C C . SER A 1 710 ? 185.870 158.236 153.062 1.00 49.96 710 SER A C 1
ATOM 2701 O O . SER A 1 710 ? 185.126 159.100 152.596 1.00 49.96 710 SER A O 1
ATOM 2704 N N . ASN A 1 711 ? 186.665 158.462 154.101 1.00 45.98 711 ASN A N 1
ATOM 2705 C CA . ASN A 1 711 ? 186.695 159.765 154.740 1.00 45.98 711 ASN A CA 1
ATOM 2706 C C . ASN A 1 711 ? 188.037 160.477 154.637 1.00 45.98 711 ASN A C 1
ATOM 2707 O O . ASN A 1 711 ? 188.127 161.629 155.058 1.00 45.98 711 ASN A O 1
ATOM 2712 N N . MET A 1 712 ? 189.079 159.844 154.084 1.00 46.68 712 MET A N 1
ATOM 2713 C CA . MET A 1 712 ? 190.361 160.542 154.008 1.00 46.68 712 MET A CA 1
ATOM 2714 C C . MET A 1 712 ? 190.341 161.782 153.130 1.00 46.68 712 MET A C 1
ATOM 2715 O O . MET A 1 712 ? 191.265 162.591 153.229 1.00 46.68 712 MET A O 1
ATOM 2717 N N . TYR A 1 713 ? 189.342 161.959 152.271 1.00 43.99 713 TYR A N 1
ATOM 2718 C CA . TYR A 1 713 ? 189.305 163.184 151.485 1.00 43.99 713 TYR A CA 1
ATOM 2719 C C . TYR A 1 713 ? 189.087 164.416 152.349 1.00 43.99 713 TYR A C 1
ATOM 2720 O O . TYR A 1 713 ? 189.282 165.533 151.865 1.00 43.99 713 TYR A O 1
ATOM 2729 N N . LEU A 1 714 ? 188.687 164.236 153.607 1.00 42.32 714 LEU A N 1
ATOM 2730 C CA . LEU A 1 714 ? 188.469 165.356 154.509 1.00 42.32 714 LEU A CA 1
ATOM 2731 C C . LEU A 1 714 ? 189.771 165.961 155.001 1.00 42.32 714 LEU A C 1
ATOM 2732 O O . LEU A 1 714 ? 189.783 167.123 155.411 1.00 42.32 714 LEU A O 1
ATOM 2737 N N . ALA A 1 715 ? 190.865 165.208 154.944 1.00 43.77 715 ALA A N 1
ATOM 2738 C CA . ALA A 1 715 ? 192.149 165.609 155.500 1.00 43.77 715 ALA A CA 1
ATOM 2739 C C . ALA A 1 715 ? 193.155 165.820 154.386 1.00 43.77 715 ALA A C 1
ATOM 2740 O O . ALA A 1 715 ? 194.275 165.313 154.464 1.00 43.77 715 ALA A O 1
ATOM 2742 N N . GLU A 1 716 ? 192.760 166.577 153.361 1.00 46.90 716 GLU A N 1
ATOM 2743 C CA . GLU A 1 716 ? 193.305 166.412 152.017 1.00 46.90 716 GLU A CA 1
ATOM 2744 C C . GLU A 1 716 ? 194.830 166.329 151.971 1.00 46.90 716 GLU A C 1
ATOM 2745 O O . GLU A 1 716 ? 195.386 165.277 151.646 1.00 46.90 716 GLU A O 1
ATOM 2747 N N . ASP A 1 717 ? 195.536 167.402 152.317 1.00 45.12 717 ASP A N 1
ATOM 2748 C CA . ASP A 1 717 ? 196.979 167.374 152.094 1.00 45.12 717 ASP A CA 1
ATOM 2749 C C . ASP A 1 717 ? 197.722 166.713 153.241 1.00 45.12 717 ASP A C 1
ATOM 2750 O O . ASP A 1 717 ? 198.818 166.181 153.037 1.00 45.12 717 ASP A O 1
ATOM 2755 N N . ARG A 1 718 ? 197.134 166.707 154.437 1.00 41.56 718 ARG A N 1
ATOM 2756 C CA . ARG A 1 718 ? 197.785 166.134 155.603 1.00 41.56 718 ARG A CA 1
ATOM 2757 C C . ARG A 1 718 ? 198.061 164.650 155.446 1.00 41.56 718 ARG A C 1
ATOM 2758 O O . ARG A 1 718 ? 198.855 164.101 156.215 1.00 41.56 718 ARG A O 1
ATOM 2766 N N . ILE A 1 719 ? 197.414 163.986 154.491 1.00 41.96 719 ILE A N 1
ATOM 2767 C CA . ILE A 1 719 ? 197.753 162.603 154.186 1.00 41.96 719 ILE A CA 1
ATOM 2768 C C . ILE A 1 719 ? 199.167 162.515 153.633 1.00 41.96 719 ILE A C 1
ATOM 2769 O O . ILE A 1 719 ? 199.990 161.736 154.127 1.00 41.96 719 ILE A O 1
ATOM 2774 N N . LEU A 1 720 ? 199.479 163.340 152.627 1.00 39.80 720 LEU A N 1
ATOM 2775 C CA . LEU A 1 720 ? 200.793 163.301 151.990 1.00 39.80 720 LEU A CA 1
ATOM 2776 C C . LEU A 1 720 ? 201.903 163.315 153.022 1.00 39.80 720 LEU A C 1
ATOM 2777 O O . LEU A 1 720 ? 202.746 162.414 153.065 1.00 39.80 720 LEU A O 1
ATOM 2782 N N . CYS A 1 721 ? 201.875 164.320 153.896 1.00 38.67 721 CYS A N 1
ATOM 2783 C CA . CYS A 1 721 ? 202.896 164.465 154.921 1.00 38.67 721 CYS A CA 1
ATOM 2784 C C . CYS A 1 721 ? 203.080 163.169 155.688 1.00 38.67 721 CYS A C 1
ATOM 2785 O O . CYS A 1 721 ? 204.198 162.654 155.792 1.00 38.67 721 CYS A O 1
ATOM 2788 N N . PHE A 1 722 ? 201.980 162.588 156.170 1.00 37.84 722 PHE A N 1
ATOM 2789 C CA . PHE A 1 722 ? 202.076 161.337 156.913 1.00 37.84 722 PHE A CA 1
ATOM 2790 C C . PHE A 1 722 ? 202.806 160.284 156.095 1.00 37.84 722 PHE A C 1
ATOM 2791 O O . PHE A 1 722 ? 203.820 159.730 156.534 1.00 37.84 722 PHE A O 1
ATOM 2799 N N . GLU A 1 723 ? 202.353 160.061 154.863 1.00 40.43 723 GLU A N 1
ATOM 2800 C CA . GLU A 1 723 ? 202.941 159.017 154.043 1.00 40.43 723 GLU A CA 1
ATOM 2801 C C . GLU A 1 723 ? 204.370 159.328 153.645 1.00 40.43 723 GLU A C 1
ATOM 2802 O O . GLU A 1 723 ? 205.108 158.411 153.280 1.00 40.43 723 GLU A O 1
ATOM 2808 N N . VAL A 1 724 ? 204.783 160.591 153.694 1.00 37.81 724 VAL A N 1
ATOM 2809 C CA . VAL A 1 724 ? 206.180 160.862 153.403 1.00 37.81 724 VAL A CA 1
ATOM 2810 C C . VAL A 1 724 ? 207.040 160.429 154.575 1.00 37.81 724 VAL A C 1
ATOM 2811 O O . VAL A 1 724 ? 208.124 159.874 154.383 1.00 37.81 724 VAL A O 1
ATOM 2815 N N . VAL A 1 725 ? 206.568 160.647 155.800 1.00 37.99 725 VAL A N 1
ATOM 2816 C CA . VAL A 1 725 ? 207.379 160.338 156.970 1.00 37.99 725 VAL A CA 1
ATOM 2817 C C . VAL A 1 725 ? 207.431 158.837 157.212 1.00 37.99 725 VAL A C 1
ATOM 2818 O O . VAL A 1 725 ? 208.490 158.278 157.514 1.00 37.99 725 VAL A O 1
ATOM 2822 N N . THR A 1 726 ? 206.297 158.160 157.071 1.00 38.66 726 THR A N 1
ATOM 2823 C CA . THR A 1 726 ? 206.203 156.728 157.305 1.00 38.66 726 THR A CA 1
ATOM 2824 C C . THR A 1 726 ? 206.399 155.908 156.040 1.00 38.66 726 THR A C 1
ATOM 2825 O O . THR A 1 726 ? 205.952 154.759 155.986 1.00 38.66 726 THR A O 1
ATOM 2829 N N . LYS A 1 727 ? 207.042 156.470 155.025 1.00 39.55 727 LYS A N 1
ATOM 2830 C CA . LYS A 1 727 ? 207.330 155.716 153.817 1.00 39.55 727 LYS A CA 1
ATOM 2831 C C . LYS A 1 727 ? 208.305 154.590 154.134 1.00 39.55 727 LYS A C 1
ATOM 2832 O O . LYS A 1 727 ? 209.273 154.771 154.872 1.00 39.55 727 LYS A O 1
ATOM 2838 N N . LYS A 1 728 ? 208.035 153.417 153.577 1.00 44.18 728 LYS A N 1
ATOM 2839 C CA . LYS A 1 728 ? 208.823 152.235 153.883 1.00 44.18 728 LYS A CA 1
ATOM 2840 C C . LYS A 1 728 ? 210.218 152.349 153.278 1.00 44.18 728 LYS A C 1
ATOM 2841 O O . LYS A 1 728 ? 210.376 152.764 152.126 1.00 44.18 728 LYS A O 1
ATOM 2847 N N . ASN A 1 729 ? 211.229 152.009 154.076 1.00 45.48 729 ASN A N 1
ATOM 2848 C CA . ASN A 1 729 ? 212.633 151.935 153.683 1.00 45.48 729 ASN A CA 1
ATOM 2849 C C . ASN A 1 729 ? 213.225 153.294 153.354 1.00 45.48 729 ASN A C 1
ATOM 2850 O O . ASN A 1 729 ? 214.336 153.372 152.820 1.00 45.48 729 ASN A O 1
ATOM 2855 N N . CYS A 1 730 ? 212.518 154.371 153.673 1.00 41.35 730 CYS A N 1
ATOM 2856 C CA . CYS A 1 730 ? 212.976 155.725 153.415 1.00 41.35 730 CYS A CA 1
ATOM 2857 C C . CYS A 1 730 ? 212.943 156.514 154.713 1.00 41.35 730 CYS A C 1
ATOM 2858 O O . CYS A 1 730 ? 212.036 156.349 155.530 1.00 41.35 730 CYS A O 1
ATOM 2861 N N . ASN A 1 731 ? 213.924 157.387 154.891 1.00 39.72 731 ASN A N 1
ATOM 2862 C CA . ASN A 1 731 ? 214.049 158.193 156.099 1.00 39.72 731 ASN A CA 1
ATOM 2863 C C . ASN A 1 731 ? 213.809 159.674 155.827 1.00 39.72 731 ASN A C 1
ATOM 2864 O O . ASN A 1 731 ? 214.538 160.534 156.314 1.00 39.72 731 ASN A O 1
ATOM 2869 N N . TRP A 1 732 ? 212.787 159.981 155.035 1.00 35.51 732 TRP A N 1
ATOM 2870 C CA . TRP A 1 732 ? 212.391 161.361 154.804 1.00 35.51 732 TRP A CA 1
ATOM 2871 C C . TRP A 1 732 ? 211.863 161.994 156.084 1.00 35.51 732 TRP A C 1
ATOM 2872 O O . TRP A 1 732 ? 211.181 161.354 156.884 1.00 35.51 732 TRP A O 1
ATOM 2883 N N . ILE A 1 733 ? 212.165 163.278 156.266 1.00 34.36 733 ILE A N 1
ATOM 2884 C CA . ILE A 1 733 ? 211.583 164.064 157.342 1.00 34.36 733 ILE A CA 1
ATOM 2885 C C . ILE A 1 733 ? 210.944 165.302 156.740 1.00 34.36 733 ILE A C 1
ATOM 2886 O O . ILE A 1 733 ? 211.279 165.734 155.638 1.00 34.36 733 ILE A O 1
ATOM 2891 N N . LEU A 1 734 ? 210.007 165.866 157.483 1.00 33.80 734 LEU A N 1
ATOM 2892 C CA . LEU A 1 734 ? 209.394 167.139 157.160 1.00 33.80 734 LEU A CA 1
ATOM 2893 C C . LEU A 1 734 ? 210.036 168.192 158.042 1.00 33.80 734 LEU A C 1
ATOM 2894 O O . LEU A 1 734 ? 210.352 167.922 159.202 1.00 33.80 734 LEU A O 1
ATOM 2899 N N . LYS A 1 735 ? 210.256 169.380 157.503 1.00 34.82 735 LYS A N 1
ATOM 2900 C CA . LYS A 1 735 ? 210.944 170.395 158.275 1.00 34.82 735 LYS A CA 1
ATOM 2901 C C . LYS A 1 735 ? 210.250 171.734 158.087 1.00 34.82 735 LYS A C 1
ATOM 2902 O O . LYS A 1 735 ? 209.672 172.005 157.038 1.00 34.82 735 LYS A O 1
ATOM 2904 N N . TYR A 1 736 ? 210.287 172.558 159.128 1.00 35.50 736 TYR A N 1
ATOM 2905 C CA . TYR A 1 736 ? 209.603 173.844 159.155 1.00 35.50 736 TYR A CA 1
ATOM 2906 C C . TYR A 1 736 ? 210.639 174.948 159.023 1.00 35.50 736 TYR A C 1
ATOM 2907 O O . TYR A 1 736 ? 211.641 174.949 159.742 1.00 35.50 736 TYR A O 1
ATOM 2916 N N . CYS A 1 737 ? 210.405 175.872 158.096 1.00 37.10 737 CYS A N 1
ATOM 2917 C CA . CYS A 1 737 ? 211.335 176.952 157.792 1.00 37.10 737 CYS A CA 1
ATOM 2918 C C . CYS A 1 737 ? 210.731 178.256 158.283 1.00 37.10 737 CYS A C 1
ATOM 2919 O O . CYS A 1 737 ? 209.673 178.671 157.809 1.00 37.10 737 CYS A O 1
ATOM 2922 N N . ARG A 1 738 ? 211.396 178.903 159.235 1.00 40.24 738 ARG A N 1
ATOM 2923 C CA . ARG A 1 738 ? 210.907 180.182 159.721 1.00 40.24 738 ARG A CA 1
ATOM 2924 C C . ARG A 1 738 ? 211.416 181.352 158.894 1.00 40.24 738 ARG A C 1
ATOM 2925 O O . ARG A 1 738 ? 210.847 182.444 158.973 1.00 40.24 738 ARG A O 1
ATOM 2933 N N . SER A 1 739 ? 212.459 181.146 158.092 1.00 40.28 739 SER A N 1
ATOM 2934 C CA . SER A 1 739 ? 213.017 182.206 157.268 1.00 40.28 739 SER A CA 1
ATOM 2935 C C . SER A 1 739 ? 212.146 182.542 156.071 1.00 40.28 739 SER A C 1
ATOM 2936 O O . SER A 1 739 ? 212.362 183.584 155.448 1.00 40.28 739 SER A O 1
ATOM 2939 N N . SER A 1 740 ? 211.187 181.691 155.727 1.00 37.33 740 SER A N 1
ATOM 2940 C CA . SER A 1 740 ? 210.310 181.903 154.588 1.00 37.33 740 SER A CA 1
ATOM 2941 C C . SER A 1 740 ? 208.889 182.104 155.088 1.00 37.33 740 SER A C 1
ATOM 2942 O O . SER A 1 740 ? 208.434 181.376 155.971 1.00 37.33 740 SER A O 1
ATOM 2945 N N . TYR A 1 741 ? 208.195 183.089 154.528 1.00 37.34 741 TYR A N 1
ATOM 2946 C CA . TYR A 1 741 ? 206.849 183.424 154.957 1.00 37.34 741 TYR A CA 1
ATOM 2947 C C . TYR A 1 741 ? 206.000 183.804 153.754 1.00 37.34 741 TYR A C 1
ATOM 2948 O O . TYR A 1 741 ? 206.507 184.112 152.676 1.00 37.34 741 TYR A O 1
ATOM 2957 N N . ALA A 1 742 ? 204.690 183.765 153.958 1.00 37.24 742 ALA A N 1
ATOM 2958 C CA . ALA A 1 742 ? 203.726 184.213 152.964 1.00 37.24 742 ALA A CA 1
ATOM 2959 C C . ALA A 1 742 ? 202.570 184.864 153.701 1.00 37.24 742 ALA A C 1
ATOM 2960 O O . ALA A 1 742 ? 202.138 184.348 154.728 1.00 37.24 742 ALA A O 1
ATOM 2962 N N . SER A 1 743 ? 202.075 185.982 153.190 1.00 40.07 743 SER A N 1
ATOM 2963 C CA . SER A 1 743 ? 201.017 186.742 153.847 1.00 40.07 743 SER A CA 1
ATOM 2964 C C . SER A 1 743 ? 199.718 186.569 153.074 1.00 40.07 743 SER A C 1
ATOM 2965 O O . SER A 1 743 ? 199.702 186.673 151.847 1.00 40.07 743 SER A O 1
ATOM 2968 N N . THR A 1 744 ? 198.639 186.279 153.786 1.00 42.75 744 THR A N 1
ATOM 2969 C CA . THR A 1 744 ? 197.327 186.128 153.177 1.00 42.75 744 THR A CA 1
ATOM 2970 C C . THR A 1 744 ? 196.295 187.023 153.858 1.00 42.75 744 THR A C 1
ATOM 2971 O O . THR A 1 744 ? 196.491 187.495 154.979 1.00 42.75 744 THR A O 1
ATOM 2975 N N . ASP A 1 745 ? 195.188 187.257 153.161 1.00 45.06 745 ASP A N 1
ATOM 2976 C CA . ASP A 1 745 ? 194.039 187.940 153.736 1.00 45.06 745 ASP A CA 1
ATOM 2977 C C . ASP A 1 745 ? 193.114 186.929 154.394 1.00 45.06 745 ASP A C 1
ATOM 2978 O O . ASP A 1 745 ? 192.913 185.823 153.890 1.00 45.06 745 ASP A O 1
ATOM 2983 N N . VAL A 1 746 ? 192.542 187.324 155.521 1.00 42.17 746 VAL A N 1
ATOM 2984 C CA . VAL A 1 746 ? 191.720 186.433 156.334 1.00 42.17 746 VAL A CA 1
ATOM 2985 C C . VAL A 1 746 ? 190.287 186.935 156.270 1.00 42.17 746 VAL A C 1
ATOM 2986 O O . VAL A 1 746 ? 190.039 188.113 155.968 1.00 42.17 746 VAL A O 1
ATOM 2990 N N . PRO A 1 747 ? 189.314 186.060 156.515 1.00 41.26 747 PRO A N 1
ATOM 2991 C CA . PRO A 1 747 ? 187.920 186.506 156.554 1.00 41.26 747 PRO A CA 1
ATOM 2992 C C . PRO A 1 747 ? 187.681 187.569 157.615 1.00 41.26 747 PRO A C 1
ATOM 2993 O O . PRO A 1 747 ? 188.190 187.495 158.733 1.00 41.26 747 PRO A O 1
ATOM 2997 N N . GLU A 1 748 ? 186.886 188.569 157.244 1.00 44.67 748 GLU A N 1
ATOM 2998 C CA . GLU A 1 748 ? 186.566 189.682 158.122 1.00 44.67 748 GLU A CA 1
ATOM 2999 C C . GLU A 1 748 ? 185.121 189.672 158.583 1.00 44.67 748 GLU A C 1
ATOM 3000 O O . GLU A 1 748 ? 184.716 190.577 159.318 1.00 44.67 748 GLU A O 1
ATOM 3006 N N . ARG A 1 749 ? 184.336 188.685 158.174 1.00 44.51 749 ARG A N 1
ATOM 3007 C CA . ARG A 1 749 ? 182.933 188.598 158.529 1.00 44.51 749 ARG A CA 1
ATOM 3008 C C . ARG A 1 749 ? 182.656 187.215 159.094 1.00 44.51 749 ARG A C 1
ATOM 3009 O O . ARG A 1 749 ? 183.260 186.227 158.675 1.00 44.51 749 ARG A O 1
ATOM 3017 N N . VAL A 1 750 ? 181.741 187.160 160.061 1.00 41.81 750 VAL A N 1
ATOM 3018 C CA . VAL A 1 750 ? 181.524 185.918 160.805 1.00 41.81 750 VAL A CA 1
ATOM 3019 C C . VAL A 1 750 ? 181.085 184.764 159.914 1.00 41.81 750 VAL A C 1
ATOM 3020 O O . VAL A 1 750 ? 181.621 183.653 160.075 1.00 41.81 750 VAL A O 1
ATOM 3024 N N . PRO A 1 751 ? 180.131 184.922 158.986 1.00 43.58 751 PRO A N 1
ATOM 3025 C CA . PRO A 1 751 ? 179.725 183.759 158.179 1.00 43.58 751 PRO A CA 1
ATOM 3026 C C . PRO A 1 751 ? 180.839 183.157 157.342 1.00 43.58 751 PRO A C 1
ATOM 3027 O O . PRO A 1 751 ? 180.979 181.927 157.300 1.00 43.58 751 PRO A O 1
ATOM 3031 N N . GLU A 1 752 ? 181.648 183.980 156.674 1.00 44.25 752 GLU A N 1
ATOM 3032 C CA . GLU A 1 752 ? 182.717 183.423 155.853 1.00 44.25 752 GLU A CA 1
ATOM 3033 C C . GLU A 1 752 ? 183.837 182.864 156.717 1.00 44.25 752 GLU A C 1
ATOM 3034 O O . GLU A 1 752 ? 184.504 181.901 156.330 1.00 44.25 752 GLU A O 1
ATOM 3040 N N . PHE A 1 753 ? 184.039 183.438 157.900 1.00 38.45 753 PHE A N 1
ATOM 3041 C CA . PHE A 1 753 ? 184.982 182.874 158.858 1.00 38.45 753 PHE A CA 1
ATOM 3042 C C . PHE A 1 753 ? 184.554 181.474 159.285 1.00 38.45 753 PHE A C 1
ATOM 3043 O O . PHE A 1 753 ? 185.366 180.538 159.310 1.00 38.45 753 PHE A O 1
ATOM 3051 N N . ILE A 1 754 ? 183.269 181.310 159.594 1.00 39.34 754 ILE A N 1
ATOM 3052 C CA . ILE A 1 754 ? 182.734 180.006 159.972 1.00 39.34 754 ILE A CA 1
ATOM 3053 C C . ILE A 1 754 ? 182.889 179.016 158.826 1.00 39.34 754 ILE A C 1
ATOM 3054 O O . ILE A 1 754 ? 183.307 177.866 159.020 1.00 39.34 754 ILE A O 1
ATOM 3059 N N . LEU A 1 755 ? 182.551 179.449 157.612 1.00 39.58 755 LEU A N 1
ATOM 3060 C CA . LEU A 1 755 ? 182.639 178.550 156.470 1.00 39.58 755 LEU A CA 1
ATOM 3061 C C . LEU A 1 755 ? 184.076 178.154 156.172 1.00 39.58 755 LEU A C 1
ATOM 3062 O O . LEU A 1 755 ? 184.328 177.025 155.742 1.00 39.58 755 LEU A O 1
ATOM 3067 N N . GLN A 1 756 ? 185.030 179.061 156.389 1.00 38.45 756 GLN A N 1
ATOM 3068 C CA . GLN A 1 756 ? 186.429 178.710 156.188 1.00 38.45 756 GLN A CA 1
ATOM 3069 C C . GLN A 1 756 ? 186.899 177.698 157.218 1.00 38.45 756 GLN A C 1
ATOM 3070 O O . GLN A 1 756 ? 187.592 176.737 156.877 1.00 38.45 756 GLN A O 1
ATOM 3076 N N . ARG A 1 757 ? 186.541 177.897 158.481 1.00 37.20 757 ARG A N 1
ATOM 3077 C CA . ARG A 1 757 ? 187.045 177.012 159.520 1.00 37.20 757 ARG A CA 1
ATOM 3078 C C . ARG A 1 757 ? 186.350 175.661 159.552 1.00 37.20 757 ARG A C 1
ATOM 3079 O O . ARG A 1 757 ? 186.887 174.728 160.159 1.00 37.20 757 ARG A O 1
ATOM 3087 N N . ARG A 1 758 ? 185.177 175.539 158.928 1.00 39.25 758 ARG A N 1
ATOM 3088 C CA . ARG A 1 758 ? 184.544 174.230 158.790 1.00 39.25 758 ARG A CA 1
ATOM 3089 C C . ARG A 1 758 ? 185.488 173.223 158.156 1.00 39.25 758 ARG A C 1
ATOM 3090 O O . ARG A 1 758 ? 185.586 172.080 158.610 1.00 39.25 758 ARG A O 1
ATOM 3098 N N . ARG A 1 759 ? 186.191 173.632 157.105 1.00 39.50 759 ARG A N 1
ATOM 3099 C CA . ARG A 1 759 ? 187.097 172.730 156.410 1.00 39.50 759 ARG A CA 1
ATOM 3100 C C . ARG A 1 759 ? 188.312 172.405 157.271 1.00 39.50 759 ARG A C 1
ATOM 3101 O O . ARG A 1 759 ? 188.713 171.238 157.379 1.00 39.50 759 ARG A O 1
ATOM 3109 N N . TRP A 1 760 ? 188.889 173.427 157.908 1.00 38.23 760 TRP A N 1
ATOM 3110 C CA . TRP A 1 760 ? 190.086 173.243 158.720 1.00 38.23 760 TRP A CA 1
ATOM 3111 C C . TRP A 1 760 ? 189.846 172.278 159.867 1.00 38.23 760 TRP A C 1
ATOM 3112 O O . TRP A 1 760 ? 190.658 171.380 160.109 1.00 38.23 760 TRP A O 1
ATOM 3123 N N . LEU A 1 761 ? 188.752 172.463 160.605 1.00 36.75 761 LEU A N 1
ATOM 3124 C CA . LEU A 1 761 ? 188.542 171.675 161.815 1.00 36.75 761 LEU A CA 1
ATOM 3125 C C . LEU A 1 761 ? 188.288 170.212 161.486 1.00 36.75 761 LEU A C 1
ATOM 3126 O O . LEU A 1 761 ? 188.843 169.315 162.132 1.00 36.75 761 LEU A O 1
ATOM 3131 N N . ASN A 1 762 ? 187.453 169.949 160.482 1.00 37.59 762 ASN A N 1
ATOM 3132 C CA . ASN A 1 762 ? 187.207 168.574 160.069 1.00 37.59 762 ASN A CA 1
ATOM 3133 C C . ASN A 1 762 ? 188.481 167.919 159.562 1.00 37.59 762 ASN A C 1
ATOM 3134 O O . ASN A 1 762 ? 188.773 166.765 159.907 1.00 37.59 762 ASN A O 1
ATOM 3139 N N . GLY A 1 763 ? 189.262 168.641 158.753 1.00 37.57 763 GLY A N 1
ATOM 3140 C CA . GLY A 1 763 ? 190.505 168.077 158.263 1.00 37.57 763 GLY A CA 1
ATOM 3141 C C . GLY A 1 763 ? 191.462 167.729 159.381 1.00 37.57 763 GLY A C 1
ATOM 3142 O O . GLY A 1 763 ? 192.045 166.646 159.398 1.00 37.57 763 GLY A O 1
ATOM 3143 N N . SER A 1 764 ? 191.620 168.639 160.343 1.00 38.07 764 SER A N 1
ATOM 3144 C CA . SER A 1 764 ? 192.536 168.396 161.449 1.00 38.07 764 SER A CA 1
ATOM 3145 C C . SER A 1 764 ? 192.086 167.218 162.296 1.00 38.07 764 SER A C 1
ATOM 3146 O O . SER A 1 764 ? 192.898 166.354 162.648 1.00 38.07 764 SER A O 1
ATOM 3149 N N . PHE A 1 765 ? 190.796 167.161 162.630 1.00 39.26 765 PHE A N 1
ATOM 3150 C CA . PHE A 1 765 ? 190.298 166.088 163.481 1.00 39.26 765 PHE A CA 1
ATOM 3151 C C . PHE A 1 765 ? 190.482 164.733 162.811 1.00 39.26 765 PHE A C 1
ATOM 3152 O O . PHE A 1 765 ? 191.023 163.796 163.416 1.00 39.26 765 PHE A O 1
ATOM 3160 N N . PHE A 1 766 ? 190.087 164.620 161.539 1.00 40.01 766 PHE A N 1
ATOM 3161 C CA . PHE A 1 766 ? 190.240 163.336 160.867 1.00 40.01 766 PHE A CA 1
ATOM 3162 C C . PHE A 1 766 ? 191.701 162.965 160.666 1.00 40.01 766 PHE A C 1
ATOM 3163 O O . PHE A 1 766 ? 192.068 161.798 160.824 1.00 40.01 766 PHE A O 1
ATOM 3171 N N . ALA A 1 767 ? 192.547 163.924 160.291 1.00 37.85 767 ALA A N 1
ATOM 3172 C CA . ALA A 1 767 ? 193.948 163.602 160.068 1.00 37.85 767 ALA A CA 1
ATOM 3173 C C . ALA A 1 767 ? 194.612 163.126 161.348 1.00 37.85 767 ALA A C 1
ATOM 3174 O O . ALA A 1 767 ? 195.418 162.191 161.325 1.00 37.85 767 ALA A O 1
ATOM 3176 N N . SER A 1 768 ? 194.289 163.752 162.478 1.00 38.56 768 SER A N 1
ATOM 3177 C CA . SER A 1 768 ? 194.885 163.326 163.736 1.00 38.56 768 SER A CA 1
ATOM 3178 C C . SER A 1 768 ? 194.397 161.942 164.143 1.00 38.56 768 SER A C 1
ATOM 3179 O O . SER A 1 768 ? 195.184 161.119 164.629 1.00 38.56 768 SER A O 1
ATOM 3182 N N . VAL A 1 769 ? 193.109 161.655 163.939 1.00 39.53 769 VAL A N 1
ATOM 3183 C CA . VAL A 1 769 ? 192.605 160.317 164.243 1.00 39.53 769 VAL A CA 1
ATOM 3184 C C . VAL A 1 769 ? 193.289 159.274 163.362 1.00 39.53 769 VAL A C 1
ATOM 3185 O O . VAL A 1 769 ? 193.710 158.210 163.835 1.00 39.53 769 VAL A O 1
ATOM 3189 N N . TYR A 1 770 ? 193.422 159.570 162.068 1.00 40.22 770 TYR A N 1
ATOM 3190 C CA . TYR A 1 770 ? 194.063 158.640 161.146 1.00 40.22 770 TYR A CA 1
ATOM 3191 C C . TYR A 1 770 ? 195.519 158.402 161.517 1.00 40.22 770 TYR A C 1
ATOM 3192 O O . TYR A 1 770 ? 196.002 157.268 161.463 1.00 40.22 770 TYR A O 1
ATOM 3201 N N . SER A 1 771 ? 196.242 159.463 161.871 1.00 39.39 771 SER A N 1
ATOM 3202 C CA . SER A 1 771 ? 197.650 159.310 162.212 1.00 39.39 771 SER A CA 1
ATOM 3203 C C . SER A 1 771 ? 197.829 158.525 163.501 1.00 39.39 771 SER A C 1
ATOM 3204 O O . SER A 1 771 ? 198.782 157.752 163.631 1.00 39.39 771 SER A O 1
ATOM 3207 N N . PHE A 1 772 ? 196.942 158.717 164.476 1.00 39.90 772 PHE A N 1
ATOM 3208 C CA . PHE A 1 772 ? 197.063 157.932 165.698 1.00 39.90 772 PHE A CA 1
ATOM 3209 C C . PHE A 1 772 ? 196.747 156.464 165.447 1.00 39.90 772 PHE A C 1
ATOM 3210 O O . PHE A 1 772 ? 197.456 155.577 165.933 1.00 39.90 772 PHE A O 1
ATOM 3218 N N . CYS A 1 773 ? 195.682 156.182 164.697 1.00 40.61 773 CYS A N 1
ATOM 3219 C CA . CYS A 1 773 ? 195.283 154.794 164.502 1.00 40.61 773 CYS A CA 1
ATOM 3220 C C . CYS A 1 773 ? 196.296 153.990 163.696 1.00 40.61 773 CYS A C 1
ATOM 3221 O O . CYS A 1 773 ? 196.345 152.767 163.843 1.00 40.61 773 CYS A O 1
ATOM 3224 N N . HIS A 1 774 ? 197.110 154.638 162.863 1.00 40.99 774 HIS A N 1
ATOM 3225 C CA . HIS A 1 774 ? 198.035 153.952 161.970 1.00 40.99 774 HIS A CA 1
ATOM 3226 C C . HIS A 1 774 ? 199.485 154.259 162.313 1.00 40.99 774 HIS A C 1
ATOM 3227 O O . HIS A 1 774 ? 200.336 154.300 161.429 1.00 40.99 774 HIS A O 1
ATOM 3234 N N . PHE A 1 775 ? 199.790 154.476 163.589 1.00 40.30 775 PHE A N 1
ATOM 3235 C CA . PHE A 1 775 ? 201.135 154.907 163.941 1.00 40.30 775 PHE A CA 1
ATOM 3236 C C . PHE A 1 775 ? 202.164 153.792 163.824 1.00 40.30 775 PHE A C 1
ATOM 3237 O O . PHE A 1 775 ? 203.361 154.084 163.749 1.00 40.30 775 PHE A O 1
ATOM 3245 N N . TYR A 1 776 ? 201.739 152.528 163.795 1.00 40.71 776 TYR A N 1
ATOM 3246 C CA . TYR A 1 776 ? 202.693 151.429 163.703 1.00 40.71 776 TYR A CA 1
ATOM 3247 C C . TYR A 1 776 ? 203.516 151.500 162.430 1.00 40.71 776 TYR A C 1
ATOM 3248 O O . TYR A 1 776 ? 204.611 150.932 162.380 1.00 40.71 776 TYR A O 1
ATOM 3257 N N . ARG A 1 777 ? 203.013 152.189 161.404 1.00 41.09 777 ARG A N 1
ATOM 3258 C CA . ARG A 1 777 ? 203.762 152.359 160.168 1.00 41.09 777 ARG A CA 1
ATOM 3259 C C . ARG A 1 777 ? 205.080 153.073 160.399 1.00 41.09 777 ARG A C 1
ATOM 3260 O O . ARG A 1 777 ? 206.027 152.859 159.637 1.00 41.09 777 ARG A O 1
ATOM 3268 N N . VAL A 1 778 ? 205.168 153.894 161.445 1.00 39.56 778 VAL A N 1
ATOM 3269 C CA . VAL A 1 778 ? 206.424 154.555 161.777 1.00 39.56 778 VAL A CA 1
ATOM 3270 C C . VAL A 1 778 ? 207.530 153.528 161.954 1.00 39.56 778 VAL A C 1
ATOM 3271 O O . VAL A 1 778 ? 208.701 153.795 161.664 1.00 39.56 778 VAL A O 1
ATOM 3275 N N . TRP A 1 779 ? 207.176 152.337 162.423 1.00 38.39 779 TRP A N 1
ATOM 3276 C CA . TRP A 1 779 ? 208.165 151.309 162.696 1.00 38.39 779 TRP A CA 1
ATOM 3277 C C . TRP A 1 779 ? 208.439 150.421 161.493 1.00 38.39 779 TRP A C 1
ATOM 3278 O O . TRP A 1 779 ? 209.366 149.610 161.541 1.00 38.39 779 TRP A O 1
ATOM 3289 N N . SER A 1 780 ? 207.667 150.559 160.422 1.00 40.86 780 SER A N 1
ATOM 3290 C CA . SER A 1 780 ? 207.939 149.872 159.170 1.00 40.86 780 SER A CA 1
ATOM 3291 C C . SER A 1 780 ? 208.749 150.723 158.199 1.00 40.86 780 SER A C 1
ATOM 3292 O O . SER A 1 780 ? 209.095 150.244 157.116 1.00 40.86 780 SER A O 1
ATOM 3295 N N . SER A 1 781 ? 209.051 151.966 158.557 1.00 40.88 781 SER A N 1
ATOM 3296 C CA . SER A 1 781 ? 209.819 152.864 157.713 1.00 40.88 781 SER A CA 1
ATOM 3297 C C . SER A 1 781 ? 211.310 152.571 157.864 1.00 40.88 781 SER A C 1
ATOM 3298 O O . SER A 1 781 ? 211.712 151.563 158.446 1.00 40.88 781 SER A O 1
ATOM 3301 N N . GLY A 1 782 ? 212.148 153.450 157.328 1.00 39.43 782 GLY A N 1
ATOM 3302 C CA . GLY A 1 782 ? 213.581 153.268 157.325 1.00 39.43 782 GLY A CA 1
ATOM 3303 C C . GLY A 1 782 ? 214.360 154.160 158.262 1.00 39.43 782 GLY A C 1
ATOM 3304 O O . GLY A 1 782 ? 215.592 154.197 158.169 1.00 39.43 782 GLY A O 1
ATOM 3305 N N . HIS A 1 783 ? 213.695 154.880 159.156 1.00 41.16 783 HIS A N 1
ATOM 3306 C CA . HIS A 1 783 ? 214.391 155.738 160.097 1.00 41.16 783 HIS A CA 1
ATOM 3307 C C . HIS A 1 783 ? 215.179 154.899 161.096 1.00 41.16 783 HIS A C 1
ATOM 3308 O O . HIS A 1 783 ? 214.917 153.713 161.298 1.00 41.16 783 HIS A O 1
ATOM 3315 N N . ASN A 1 784 ? 216.159 155.531 161.732 1.00 43.61 784 ASN A N 1
ATOM 3316 C CA . ASN A 1 784 ? 216.872 154.863 162.805 1.00 43.61 784 ASN A CA 1
ATOM 3317 C C . ASN A 1 784 ? 215.991 154.813 164.048 1.00 43.61 784 ASN A C 1
ATOM 3318 O O . ASN A 1 784 ? 214.893 155.368 164.091 1.00 43.61 784 ASN A O 1
ATOM 3323 N N . ILE A 1 785 ? 216.487 154.136 165.080 1.00 45.06 785 ILE A N 1
ATOM 3324 C CA . ILE A 1 785 ? 215.643 153.805 166.222 1.00 45.06 785 ILE A CA 1
ATOM 3325 C C . ILE A 1 785 ? 215.230 155.062 166.985 1.00 45.06 785 ILE A C 1
ATOM 3326 O O . ILE A 1 785 ? 214.080 155.183 167.431 1.00 45.06 785 ILE A O 1
ATOM 3331 N N . GLY A 1 786 ? 216.142 156.024 167.128 1.00 42.83 786 GLY A N 1
ATOM 3332 C CA . GLY A 1 786 ? 215.822 157.226 167.880 1.00 42.83 786 GLY A CA 1
ATOM 3333 C C . GLY A 1 786 ? 214.748 158.065 167.218 1.00 42.83 786 GLY A C 1
ATOM 3334 O O . GLY A 1 786 ? 213.846 158.575 167.886 1.00 42.83 786 GLY A O 1
ATOM 3335 N N . ARG A 1 787 ? 214.830 158.223 165.898 1.00 40.92 787 ARG A N 1
ATOM 3336 C CA . ARG A 1 787 ? 213.816 158.992 165.189 1.00 40.92 787 ARG A CA 1
ATOM 3337 C C . ARG A 1 787 ? 212.469 158.287 165.218 1.00 40.92 787 ARG A C 1
ATOM 3338 O O . ARG A 1 787 ? 211.426 158.943 165.284 1.00 40.92 787 ARG A O 1
ATOM 3346 N N . LYS A 1 788 ? 212.466 156.953 165.174 1.00 39.92 788 LYS A N 1
ATOM 3347 C CA . LYS A 1 788 ? 211.216 156.213 165.307 1.00 39.92 788 LYS A CA 1
ATOM 3348 C C . LYS A 1 788 ? 210.581 156.447 166.669 1.00 39.92 788 LYS A C 1
ATOM 3349 O O . LYS A 1 788 ? 209.363 156.643 166.771 1.00 39.92 788 LYS A O 1
ATOM 3355 N N . LEU A 1 789 ? 211.392 156.440 167.730 1.00 40.09 789 LEU A N 1
ATOM 3356 C CA . LEU A 1 789 ? 210.860 156.735 169.058 1.00 40.09 789 LEU A CA 1
ATOM 3357 C C . LEU A 1 789 ? 210.320 158.156 169.142 1.00 40.09 789 LEU A C 1
ATOM 3358 O O . LEU A 1 789 ? 209.248 158.389 169.713 1.00 40.09 789 LEU A O 1
ATOM 3363 N N . LEU A 1 790 ? 211.053 159.121 168.583 1.00 39.96 790 LEU A N 1
ATOM 3364 C CA . LEU A 1 790 ? 210.594 160.505 168.593 1.00 39.96 790 LEU A CA 1
ATOM 3365 C C . LEU A 1 790 ? 209.274 160.657 167.853 1.00 39.96 790 LEU A C 1
ATOM 3366 O O . LEU A 1 790 ? 208.374 161.365 168.313 1.00 39.96 790 LEU A O 1
ATOM 3371 N N . LEU A 1 791 ? 209.144 160.009 166.698 1.00 38.53 791 LEU A N 1
ATOM 3372 C CA . LEU A 1 791 ? 207.910 160.106 165.931 1.00 38.53 791 LEU A CA 1
ATOM 3373 C C . LEU A 1 791 ? 206.743 159.467 166.670 1.00 38.53 791 LEU A C 1
ATOM 3374 O O . LEU A 1 791 ? 205.627 159.997 166.651 1.00 38.53 791 LEU A O 1
ATOM 3379 N N . THR A 1 792 ? 206.973 158.322 167.317 1.00 39.49 792 THR A N 1
ATOM 3380 C CA . THR A 1 792 ? 205.907 157.702 168.101 1.00 39.49 792 THR A CA 1
ATOM 3381 C C . THR A 1 792 ? 205.455 158.613 169.237 1.00 39.49 792 THR A C 1
ATOM 3382 O O . THR A 1 792 ? 204.249 158.797 169.460 1.00 39.49 792 THR A O 1
ATOM 3386 N N . VAL A 1 793 ? 206.411 159.205 169.956 1.00 39.30 793 VAL A N 1
ATOM 3387 C CA . VAL A 1 793 ? 206.067 160.136 171.027 1.00 39.30 793 VAL A CA 1
ATOM 3388 C C . VAL A 1 793 ? 205.271 161.312 170.478 1.00 39.30 793 VAL A C 1
ATOM 3389 O O . VAL A 1 793 ? 204.292 161.759 171.089 1.00 39.30 793 VAL A O 1
ATOM 3393 N N . GLU A 1 794 ? 205.676 161.833 169.320 1.00 38.28 794 GLU A N 1
ATOM 3394 C CA . GLU A 1 794 ? 204.976 162.979 168.756 1.00 38.28 794 GLU A CA 1
ATOM 3395 C C . GLU A 1 794 ? 203.554 162.630 168.360 1.00 38.28 794 GLU A C 1
ATOM 3396 O O . GLU A 1 794 ? 202.643 163.435 168.551 1.00 38.28 794 GLU A O 1
ATOM 3402 N N . PHE A 1 795 ? 203.341 161.451 167.784 1.00 38.21 795 PHE A N 1
ATOM 3403 C CA . PHE A 1 795 ? 201.980 161.076 167.419 1.00 38.21 795 PHE A CA 1
ATOM 3404 C C . PHE A 1 795 ? 201.112 160.895 168.656 1.00 38.21 795 PHE A C 1
ATOM 3405 O O . PHE A 1 795 ? 199.936 161.282 168.659 1.00 38.21 795 PHE A O 1
ATOM 3413 N N . PHE A 1 796 ? 201.677 160.333 169.725 1.00 38.06 796 PHE A N 1
ATOM 3414 C CA . PHE A 1 796 ? 200.913 160.218 170.961 1.00 38.06 796 PHE A CA 1
ATOM 3415 C C . PHE A 1 796 ? 200.535 161.590 171.501 1.00 38.06 796 PHE A C 1
ATOM 3416 O O . PHE A 1 796 ? 199.397 161.808 171.931 1.00 38.06 796 PHE A O 1
ATOM 3424 N N . TYR A 1 797 ? 201.479 162.530 171.478 1.00 36.33 797 TYR A N 1
ATOM 3425 C CA . TYR A 1 797 ? 201.218 163.883 171.962 1.00 36.33 797 TYR A CA 1
ATOM 3426 C C . TYR A 1 797 ? 200.167 164.588 171.111 1.00 36.33 797 TYR A C 1
ATOM 3427 O O . TYR A 1 797 ? 199.303 165.303 171.633 1.00 36.33 797 TYR A O 1
ATOM 3436 N N . LEU A 1 798 ? 200.219 164.394 169.797 1.00 35.61 798 LEU A N 1
ATOM 3437 C CA . LEU A 1 798 ? 199.233 165.008 168.917 1.00 35.61 798 LEU A CA 1
ATOM 3438 C C . LEU A 1 798 ? 197.841 164.450 169.169 1.00 35.61 798 LEU A C 1
ATOM 3439 O O . LEU A 1 798 ? 196.853 165.193 169.140 1.00 35.61 798 LEU A O 1
ATOM 3444 N N . PHE A 1 799 ? 197.733 163.144 169.420 1.00 36.98 799 PHE A N 1
ATOM 3445 C CA . PHE A 1 799 ? 196.423 162.598 169.753 1.00 36.98 799 PHE A CA 1
ATOM 3446 C C . PHE A 1 799 ? 195.948 163.056 171.124 1.00 36.98 799 PHE A C 1
ATOM 3447 O O . PHE A 1 799 ? 194.744 163.200 171.338 1.00 36.98 799 PHE A O 1
ATOM 3455 N N . PHE A 1 800 ? 196.865 163.280 172.062 1.00 35.94 800 PHE A N 1
ATOM 3456 C CA . PHE A 1 800 ? 196.479 163.882 173.333 1.00 35.94 800 PHE A CA 1
ATOM 3457 C C . PHE A 1 800 ? 195.873 165.264 173.125 1.00 35.94 800 PHE A C 1
ATOM 3458 O O . PHE A 1 800 ? 194.859 165.612 173.742 1.00 35.94 800 PHE A O 1
ATOM 3466 N N . ASN A 1 801 ? 196.486 166.066 172.257 1.00 34.48 801 ASN A N 1
ATOM 3467 C CA . ASN A 1 801 ? 195.930 167.377 171.941 1.00 34.48 801 ASN A CA 1
ATOM 3468 C C . ASN A 1 801 ? 194.561 167.257 171.283 1.00 34.48 801 ASN A C 1
ATOM 3469 O O . ASN A 1 801 ? 193.650 168.034 171.587 1.00 34.48 801 ASN A O 1
ATOM 3474 N N . THR A 1 802 ? 194.408 166.306 170.362 1.00 34.10 802 THR A N 1
ATOM 3475 C CA . THR A 1 802 ? 193.116 166.090 169.716 1.00 34.10 802 THR A CA 1
ATOM 3476 C C . THR A 1 802 ? 192.050 165.712 170.733 1.00 34.10 802 THR A C 1
ATOM 3477 O O . THR A 1 802 ? 190.916 166.204 170.680 1.00 34.10 802 THR A O 1
ATOM 3481 N N . LEU A 1 803 ? 192.402 164.832 171.663 1.00 32.82 803 LEU A N 1
ATOM 3482 C CA . LEU A 1 803 ? 191.475 164.400 172.696 1.00 32.82 803 LEU A CA 1
ATOM 3483 C C . LEU A 1 803 ? 191.081 165.559 173.595 1.00 32.82 803 LEU A C 1
ATOM 3484 O O . LEU A 1 803 ? 189.922 165.668 174.002 1.00 32.82 803 LEU A O 1
ATOM 3489 N N . ILE A 1 804 ? 192.032 166.433 173.921 1.00 32.02 804 ILE A N 1
ATOM 3490 C CA . ILE A 1 804 ? 191.703 167.619 174.706 1.00 32.02 804 ILE A CA 1
ATOM 3491 C C . ILE A 1 804 ? 190.742 168.515 173.939 1.00 32.02 804 ILE A C 1
ATOM 3492 O O . ILE A 1 804 ? 189.770 169.029 174.498 1.00 32.02 804 ILE A O 1
ATOM 3497 N N . SER A 1 805 ? 190.996 168.722 172.653 1.00 31.11 805 SER A N 1
ATOM 3498 C CA . SER A 1 805 ? 190.136 169.565 171.837 1.00 31.11 805 SER A CA 1
ATOM 3499 C C . SER A 1 805 ? 188.745 168.983 171.630 1.00 31.11 805 SER A C 1
ATOM 3500 O O . SER A 1 805 ? 187.816 169.737 171.337 1.00 31.11 805 SER A O 1
ATOM 3503 N N . TRP A 1 806 ? 188.583 167.667 171.758 1.00 29.16 806 TRP A N 1
ATOM 3504 C CA . TRP A 1 806 ? 187.272 167.043 171.620 1.00 29.16 806 TRP A CA 1
ATOM 3505 C C . TRP A 1 806 ? 186.373 167.321 172.818 1.00 29.16 806 TRP A C 1
ATOM 3506 O O . TRP A 1 806 ? 185.148 167.278 172.688 1.00 29.16 806 TRP A O 1
ATOM 3517 N N . PHE A 1 807 ? 186.949 167.617 173.978 1.00 28.66 807 PHE A N 1
ATOM 3518 C CA . PHE A 1 807 ? 186.186 167.837 175.201 1.00 28.66 807 PHE A CA 1
ATOM 3519 C C . PHE A 1 807 ? 186.131 169.299 175.600 1.00 28.66 807 PHE A C 1
ATOM 3520 O O . PHE A 1 807 ? 185.851 169.610 176.755 1.00 28.66 807 PHE A O 1
ATOM 3528 N N . SER A 1 808 ? 186.389 170.222 174.681 1.00 30.73 808 SER A N 1
ATOM 3529 C CA . SER A 1 808 ? 186.330 171.636 175.017 1.00 30.73 808 SER A CA 1
ATOM 3530 C C . SER A 1 808 ? 184.911 172.112 175.248 1.00 30.73 808 SER A C 1
ATOM 3531 O O . SER A 1 808 ? 184.699 173.063 176.011 1.00 30.73 808 SER A O 1
ATOM 3534 N N . LEU A 1 809 ? 183.941 171.458 174.608 1.00 30.50 809 LEU A N 1
ATOM 3535 C CA . LEU A 1 809 ? 182.543 171.824 174.786 1.00 30.50 809 LEU A CA 1
ATOM 3536 C C . LEU A 1 809 ? 182.131 171.713 176.245 1.00 30.50 809 LEU A C 1
ATOM 3537 O O . LEU A 1 809 ? 181.473 172.608 176.783 1.00 30.50 809 LEU A O 1
ATOM 3542 N N . SER A 1 810 ? 182.507 170.621 176.898 1.00 30.97 810 SER A N 1
ATOM 3543 C CA . SER A 1 810 ? 182.264 170.441 178.320 1.00 30.97 810 SER A CA 1
ATOM 3544 C C . SER A 1 810 ? 183.221 171.235 179.191 1.00 30.97 810 SER A C 1
ATOM 3545 O O . SER A 1 810 ? 182.826 171.693 180.263 1.00 30.97 810 SER A O 1
ATOM 3548 N N . SER A 1 811 ? 184.471 171.399 178.761 1.00 31.25 811 SER A N 1
ATOM 3549 C CA . SER A 1 811 ? 185.453 172.099 179.578 1.00 31.25 811 SER A CA 1
ATOM 3550 C C . SER A 1 811 ? 185.069 173.553 179.785 1.00 31.25 811 SER A C 1
ATOM 3551 O O . SER A 1 811 ? 185.120 174.059 180.912 1.00 31.25 811 SER A O 1
ATOM 3554 N N . PHE A 1 812 ? 184.678 174.241 178.711 1.00 31.46 812 PHE A N 1
ATOM 3555 C CA . PHE A 1 812 ? 184.299 175.641 178.845 1.00 31.46 812 PHE A CA 1
ATOM 3556 C C . PHE A 1 812 ? 183.082 175.794 179.743 1.00 31.46 812 PHE A C 1
ATOM 3557 O O . PHE A 1 812 ? 183.060 176.646 180.638 1.00 31.46 812 PHE A O 1
ATOM 3565 N N . PHE A 1 813 ? 182.054 174.977 179.515 1.00 30.36 813 PHE A N 1
ATOM 3566 C CA . PHE A 1 813 ? 180.844 175.090 180.315 1.00 30.36 813 PHE A CA 1
ATOM 3567 C C . PHE A 1 813 ? 181.123 174.803 181.778 1.00 30.36 813 PHE A C 1
ATOM 3568 O O . PHE A 1 813 ? 180.605 175.493 182.657 1.00 30.36 813 PHE A O 1
ATOM 3576 N N . LEU A 1 814 ? 181.914 173.772 182.063 1.00 30.06 814 LEU A N 1
ATOM 3577 C CA . LEU A 1 814 ? 182.190 173.433 183.448 1.00 30.06 814 LEU A CA 1
ATOM 3578 C C . LEU A 1 814 ? 182.978 174.534 184.137 1.00 30.06 814 LEU A C 1
ATOM 3579 O O . LEU A 1 814 ? 182.663 174.902 185.271 1.00 30.06 814 LEU A O 1
ATOM 3584 N N . VAL A 1 815 ? 183.983 175.097 183.466 1.00 31.61 815 VAL A N 1
ATOM 3585 C CA . VAL A 1 815 ? 184.745 176.188 184.068 1.00 31.61 815 VAL A CA 1
ATOM 3586 C C . VAL A 1 815 ? 183.833 177.376 184.352 1.00 31.61 815 VAL A C 1
ATOM 3587 O O . VAL A 1 815 ? 183.820 177.922 185.462 1.00 31.61 815 VAL A O 1
ATOM 3591 N N . PHE A 1 816 ? 183.046 177.805 183.360 1.00 31.90 816 PHE A N 1
ATOM 3592 C CA . PHE A 1 816 ? 182.100 178.941 183.504 1.00 31.90 816 PHE A CA 1
ATOM 3593 C C . PHE A 1 816 ? 181.114 178.709 184.643 1.00 31.90 816 PHE A C 1
ATOM 3594 O O . PHE A 1 816 ? 180.989 179.565 185.493 1.00 31.90 816 PHE A O 1
ATOM 3596 N N . ARG A 1 817 ? 180.423 177.579 184.654 1.00 31.68 817 ARG A N 1
ATOM 3597 C CA . ARG A 1 817 ? 179.404 177.279 185.694 1.00 31.68 817 ARG A CA 1
ATOM 3598 C C . ARG A 1 817 ? 180.016 177.129 187.085 1.00 31.68 817 ARG A C 1
ATOM 3599 O O . ARG A 1 817 ? 179.384 177.562 188.031 1.00 31.68 817 ARG A O 1
ATOM 3607 N N . ILE A 1 818 ? 181.165 176.490 187.212 1.00 32.97 818 ILE A N 1
ATOM 3608 C CA . ILE A 1 818 ? 181.787 176.376 188.525 1.00 32.97 818 ILE A CA 1
ATOM 3609 C C . ILE A 1 818 ? 182.198 177.745 189.034 1.00 32.97 818 ILE A C 1
ATOM 3610 O O . ILE A 1 818 ? 181.949 178.090 190.192 1.00 32.97 818 ILE A O 1
ATOM 3615 N N . LEU A 1 819 ? 182.795 178.562 188.168 1.00 33.87 819 LEU A N 1
ATOM 3616 C CA . LEU A 1 819 ? 183.271 179.874 188.584 1.00 33.87 819 LEU A CA 1
ATOM 3617 C C . LEU A 1 819 ? 182.120 180.777 189.013 1.00 33.87 819 LEU A C 1
ATOM 3618 O O . LEU A 1 819 ? 182.151 181.373 190.103 1.00 33.87 819 LEU A O 1
ATOM 3623 N N . THR A 1 820 ? 181.089 180.895 188.171 1.00 34.19 820 THR A N 1
ATOM 3624 C CA . THR A 1 820 ? 179.989 181.799 188.489 1.00 34.19 820 THR A CA 1
ATOM 3625 C C . THR A 1 820 ? 179.229 181.335 189.725 1.00 34.19 820 THR A C 1
ATOM 3626 O O . THR A 1 820 ? 178.882 182.148 190.592 1.00 34.19 820 THR A O 1
ATOM 3630 N N . VAL A 1 821 ? 178.974 180.030 189.840 1.00 33.91 821 VAL A N 1
ATOM 3631 C CA . VAL A 1 821 ? 178.256 179.528 191.004 1.00 33.91 821 VAL A CA 1
ATOM 3632 C C . VAL A 1 821 ? 179.086 179.700 192.266 1.00 33.91 821 VAL A C 1
ATOM 3633 O O . VAL A 1 821 ? 178.548 179.981 193.338 1.00 33.91 821 VAL A O 1
ATOM 3637 N N . SER A 1 822 ? 180.405 179.538 192.172 1.00 35.55 822 SER A N 1
ATOM 3638 C CA . SER A 1 822 ? 181.246 179.690 193.350 1.00 35.55 822 SER A CA 1
ATOM 3639 C C . SER A 1 822 ? 181.229 181.121 193.859 1.00 35.55 822 SER A C 1
ATOM 3640 O O . SER A 1 822 ? 181.146 181.362 195.069 1.00 35.55 822 SER A O 1
ATOM 3643 N N . ILE A 1 823 ? 181.311 182.093 192.951 1.00 37.75 823 ILE A N 1
ATOM 3644 C CA . ILE A 1 823 ? 181.271 183.477 193.416 1.00 37.75 823 ILE A CA 1
ATOM 3645 C C . ILE A 1 823 ? 179.888 183.817 193.965 1.00 37.75 823 ILE A C 1
ATOM 3646 O O . ILE A 1 823 ? 179.763 184.558 194.948 1.00 37.75 823 ILE A O 1
ATOM 3651 N N . ALA A 1 824 ? 178.831 183.256 193.368 1.00 38.21 824 ALA A N 1
ATOM 3652 C CA . ALA A 1 824 ? 177.488 183.476 193.893 1.00 38.21 824 ALA A CA 1
ATOM 3653 C C . ALA A 1 824 ? 177.343 182.915 195.294 1.00 38.21 824 ALA A C 1
ATOM 3654 O O . ALA A 1 824 ? 176.724 183.540 196.158 1.00 38.21 824 ALA A O 1
ATOM 3656 N N . LEU A 1 825 ? 177.889 181.723 195.526 1.00 41.69 825 LEU A N 1
ATOM 3657 C CA . LEU A 1 825 ? 177.851 181.109 196.846 1.00 41.69 825 LEU A CA 1
ATOM 3658 C C . LEU A 1 825 ? 178.611 181.941 197.859 1.00 41.69 825 LEU A C 1
ATOM 3659 O O . LEU A 1 825 ? 178.129 182.177 198.969 1.00 41.69 825 LEU A O 1
ATOM 3664 N N . ALA A 1 826 ? 179.802 182.398 197.492 1.00 42.96 826 ALA A N 1
ATOM 3665 C CA . ALA A 1 826 ? 180.667 183.043 198.466 1.00 42.96 826 ALA A CA 1
ATOM 3666 C C . ALA A 1 826 ? 180.213 184.458 198.804 1.00 42.96 826 ALA A C 1
ATOM 3667 O O . ALA A 1 826 ? 180.352 184.884 199.954 1.00 42.96 826 ALA A O 1
ATOM 3669 N N . TYR A 1 827 ? 179.669 185.215 197.842 1.00 47.01 827 TYR A N 1
ATOM 3670 C CA . TYR A 1 827 ? 179.431 186.628 198.113 1.00 47.01 827 TYR A CA 1
ATOM 3671 C C . TYR A 1 827 ? 178.007 187.121 197.907 1.00 47.01 827 TYR A C 1
ATOM 3672 O O . TYR A 1 827 ? 177.693 188.216 198.382 1.00 47.01 827 TYR A O 1
ATOM 3681 N N . HIS A 1 828 ? 177.153 186.387 197.204 1.00 46.78 828 HIS A N 1
ATOM 3682 C CA . HIS A 1 828 ? 175.709 186.484 197.399 1.00 46.78 828 HIS A CA 1
ATOM 3683 C C . HIS A 1 828 ? 175.048 187.746 196.853 1.00 46.78 828 HIS A C 1
ATOM 3684 O O . HIS A 1 828 ? 173.817 187.815 196.801 1.00 46.78 828 HIS A O 1
ATOM 3691 N N . SER A 1 829 ? 175.815 188.745 196.429 1.00 47.39 829 SER A N 1
ATOM 3692 C CA . SER A 1 829 ? 175.219 190.077 196.320 1.00 47.39 829 SER A CA 1
ATOM 3693 C C . SER A 1 829 ? 174.278 190.176 195.124 1.00 47.39 829 SER A C 1
ATOM 3694 O O . SER A 1 829 ? 173.061 190.292 195.286 1.00 47.39 829 SER A O 1
ATOM 3697 N N . ALA A 1 830 ? 174.824 190.088 193.917 1.00 41.14 830 ALA A N 1
ATOM 3698 C CA . ALA A 1 830 ? 174.026 190.018 192.704 1.00 41.14 830 ALA A CA 1
ATOM 3699 C C . ALA A 1 830 ? 174.529 188.916 191.789 1.00 41.14 830 ALA A C 1
ATOM 3700 O O . ALA A 1 830 ? 174.088 188.825 190.644 1.00 41.14 830 ALA A O 1
ATOM 3702 N N . PHE A 1 831 ? 175.439 188.080 192.271 1.00 38.99 831 PHE A N 1
ATOM 3703 C CA . PHE A 1 831 ? 175.976 186.985 191.489 1.00 38.99 831 PHE A CA 1
ATOM 3704 C C . PHE A 1 831 ? 175.015 185.812 191.372 1.00 38.99 831 PHE A C 1
ATOM 3705 O O . PHE A 1 831 ? 175.202 184.976 190.485 1.00 38.99 831 PHE A O 1
ATOM 3713 N N . ASN A 1 832 ? 173.995 185.732 192.228 1.00 41.23 832 ASN A N 1
ATOM 3714 C CA . ASN A 1 832 ? 172.950 184.729 192.049 1.00 41.23 832 ASN A CA 1
ATOM 3715 C C . ASN A 1 832 ? 172.183 184.963 190.755 1.00 41.23 832 ASN A C 1
ATOM 3716 O O . ASN A 1 832 ? 172.061 184.066 189.904 1.00 41.23 832 ASN A O 1
ATOM 3721 N N . VAL A 1 833 ? 171.669 186.180 190.592 1.00 37.88 833 VAL A N 1
ATOM 3722 C CA . VAL A 1 833 ? 170.909 186.521 189.401 1.00 37.88 833 VAL A CA 1
ATOM 3723 C C . VAL A 1 833 ? 171.790 186.410 188.172 1.00 37.88 833 VAL A C 1
ATOM 3724 O O . VAL A 1 833 ? 171.361 185.914 187.128 1.00 37.88 833 VAL A O 1
ATOM 3728 N N . LEU A 1 834 ? 173.032 186.882 188.274 1.00 35.50 834 LEU A N 1
ATOM 3729 C CA . LEU A 1 834 ? 173.944 186.817 187.141 1.00 35.50 834 LEU A CA 1
ATOM 3730 C C . LEU A 1 834 ? 174.228 185.377 186.746 1.00 35.50 834 LEU A C 1
ATOM 3731 O O . LEU A 1 834 ? 174.292 185.055 185.556 1.00 35.50 834 LEU A O 1
ATOM 3736 N N . SER A 1 835 ? 174.398 184.495 187.728 1.00 36.51 835 SER A N 1
ATOM 3737 C CA . SER A 1 835 ? 174.635 183.089 187.428 1.00 36.51 835 SER A CA 1
ATOM 3738 C C . SER A 1 835 ? 173.460 182.482 186.674 1.00 36.51 835 SER A C 1
ATOM 3739 O O . SER A 1 835 ? 173.646 181.813 185.649 1.00 36.51 835 SER A O 1
ATOM 3742 N N . VAL A 1 836 ? 172.237 182.727 187.150 1.00 35.53 836 VAL A N 1
ATOM 3743 C CA . VAL A 1 836 ? 171.070 182.159 186.473 1.00 35.53 836 VAL A CA 1
ATOM 3744 C C . VAL A 1 836 ? 170.918 182.743 185.070 1.00 35.53 836 VAL A C 1
ATOM 3745 O O . VAL A 1 836 ? 170.637 182.021 184.102 1.00 35.53 836 VAL A O 1
ATOM 3749 N N . ILE A 1 837 ? 171.102 184.058 184.939 1.00 33.06 837 ILE A N 1
ATOM 3750 C CA . ILE A 1 837 ? 170.925 184.736 183.659 1.00 33.06 837 ILE A CA 1
ATOM 3751 C C . ILE A 1 837 ? 171.932 184.233 182.639 1.00 33.06 837 ILE A C 1
ATOM 3752 O O . ILE A 1 837 ? 171.588 183.975 181.482 1.00 33.06 837 ILE A O 1
ATOM 3757 N N . PHE A 1 838 ? 173.193 184.091 183.045 1.00 32.92 838 PHE A N 1
ATOM 3758 C CA . PHE A 1 838 ? 174.211 183.620 182.120 1.00 32.92 838 PHE A CA 1
ATOM 3759 C C . PHE A 1 838 ? 174.033 182.149 181.786 1.00 32.92 838 PHE A C 1
ATOM 3760 O O . PHE A 1 838 ? 174.335 181.738 180.663 1.00 32.92 838 PHE A O 1
ATOM 3768 N N . LEU A 1 839 ? 173.524 181.346 182.720 1.00 31.54 839 LEU A N 1
ATOM 3769 C CA . LEU A 1 839 ? 173.195 179.969 182.376 1.00 31.54 839 LEU A CA 1
ATOM 3770 C C . LEU A 1 839 ? 172.142 179.921 181.279 1.00 31.54 839 LEU A C 1
ATOM 3771 O O . LEU A 1 839 ? 172.275 179.165 180.308 1.00 31.54 839 LEU A O 1
ATOM 3776 N N . TRP A 1 840 ? 171.098 180.740 181.402 1.00 31.51 840 TRP A N 1
ATOM 3777 C CA . TRP A 1 840 ? 170.049 180.727 180.388 1.00 31.51 840 TRP A CA 1
ATOM 3778 C C . TRP A 1 840 ? 170.531 181.295 179.057 1.00 31.51 840 TRP A C 1
ATOM 3779 O O . TRP A 1 840 ? 170.157 180.790 177.994 1.00 31.51 840 TRP A O 1
ATOM 3790 N N . LEU A 1 841 ? 171.361 182.339 179.091 1.00 32.51 841 LEU A N 1
ATOM 3791 C CA . LEU A 1 841 ? 171.919 182.886 177.856 1.00 32.51 841 LEU A CA 1
ATOM 3792 C C . LEU A 1 841 ? 172.787 181.864 177.136 1.00 32.51 841 LEU A C 1
ATOM 3793 O O . LEU A 1 841 ? 172.672 181.693 175.915 1.00 32.51 841 LEU A O 1
ATOM 3798 N N . TYR A 1 842 ? 173.659 181.173 177.878 1.00 33.19 842 TYR A N 1
ATOM 3799 C CA . TYR A 1 842 ? 174.457 180.107 177.289 1.00 33.19 842 TYR A CA 1
ATOM 3800 C C . TYR A 1 842 ? 173.574 179.038 176.673 1.00 33.19 842 TYR A C 1
ATOM 3801 O O . TYR A 1 842 ? 173.812 178.607 175.539 1.00 33.19 842 TYR A O 1
ATOM 3810 N N . GLY A 1 843 ? 172.555 178.588 177.407 1.00 33.15 843 GLY A N 1
ATOM 3811 C CA . GLY A 1 843 ? 171.707 177.526 176.892 1.00 33.15 843 GLY A CA 1
ATOM 3812 C C . GLY A 1 843 ? 170.994 177.917 175.615 1.00 33.15 843 GLY A C 1
ATOM 3813 O O . GLY A 1 843 ? 170.949 177.148 174.651 1.00 33.15 843 GLY A O 1
ATOM 3814 N N . ILE A 1 844 ? 170.430 179.124 175.588 1.00 34.32 844 ILE A N 1
ATOM 3815 C CA . ILE A 1 844 ? 169.699 179.572 174.409 1.00 34.32 844 ILE A CA 1
ATOM 3816 C C . ILE A 1 844 ? 170.631 179.703 173.213 1.00 34.32 844 ILE A C 1
ATOM 3817 O O . ILE A 1 844 ? 170.310 179.242 172.111 1.00 34.32 844 ILE A O 1
ATOM 3822 N N . CYS A 1 845 ? 171.803 180.317 173.406 1.00 36.45 845 CYS A N 1
ATOM 3823 C CA . CYS A 1 845 ? 172.734 180.484 172.295 1.00 36.45 845 CYS A CA 1
ATOM 3824 C C . CYS A 1 845 ? 173.226 179.143 171.768 1.00 36.45 845 CYS A C 1
ATOM 3825 O O . CYS A 1 845 ? 173.354 178.959 170.555 1.00 36.45 845 CYS A O 1
ATOM 3828 N N . THR A 1 846 ? 173.496 178.190 172.659 1.00 36.13 846 THR A N 1
ATOM 3829 C CA . THR A 1 846 ? 173.993 176.889 172.223 1.00 36.13 846 THR A CA 1
ATOM 3830 C C . THR A 1 846 ? 172.927 176.104 171.469 1.00 36.13 846 THR A C 1
ATOM 3831 O O . THR A 1 846 ? 173.211 175.514 170.417 1.00 36.13 846 THR A O 1
ATOM 3835 N N . LEU A 1 847 ? 171.698 176.079 171.990 1.00 35.24 847 LEU A N 1
ATOM 3836 C CA . LEU A 1 847 ? 170.617 175.391 171.293 1.00 35.24 847 LEU A CA 1
ATOM 3837 C C . LEU A 1 847 ? 170.374 176.005 169.924 1.00 35.24 847 LEU A C 1
ATOM 3838 O O . LEU A 1 847 ? 170.195 175.288 168.929 1.00 35.24 847 LEU A O 1
ATOM 3843 N N . SER A 1 848 ? 170.375 177.334 169.851 1.00 35.59 848 SER A N 1
ATOM 3844 C CA . SER A 1 848 ? 170.159 177.995 168.576 1.00 35.59 848 SER A CA 1
ATOM 3845 C C . SER A 1 848 ? 171.286 177.715 167.596 1.00 35.59 848 SER A C 1
ATOM 3846 O O . SER A 1 848 ? 171.027 177.530 166.406 1.00 35.59 848 SER A O 1
ATOM 3849 N N . THR A 1 849 ? 172.535 177.686 168.063 1.00 34.87 849 THR A N 1
ATOM 3850 C CA . THR A 1 849 ? 173.640 177.366 167.168 1.00 34.87 849 THR A CA 1
ATOM 3851 C C . THR A 1 849 ? 173.513 175.955 166.618 1.00 34.87 849 THR A C 1
ATOM 3852 O O . THR A 1 849 ? 173.713 175.735 165.419 1.00 34.87 849 THR A O 1
ATOM 3856 N N . PHE A 1 850 ? 173.166 174.988 167.468 1.00 34.29 850 PHE A N 1
ATOM 3857 C CA . PHE A 1 850 ? 172.959 173.628 166.980 1.00 34.29 850 PHE A CA 1
ATOM 3858 C C . PHE A 1 850 ? 171.876 173.586 165.913 1.00 34.29 850 PHE A C 1
ATOM 3859 O O . PHE A 1 850 ? 172.059 172.991 164.843 1.00 34.29 850 PHE A O 1
ATOM 3867 N N . ILE A 1 851 ? 170.741 174.231 166.182 1.00 35.75 851 ILE A N 1
ATOM 3868 C CA . ILE A 1 851 ? 169.602 174.129 165.276 1.00 35.75 851 ILE A CA 1
ATOM 3869 C C . ILE A 1 851 ? 169.885 174.843 163.961 1.00 35.75 851 ILE A C 1
ATOM 3870 O O . ILE A 1 851 ? 169.516 174.358 162.887 1.00 35.75 851 ILE A O 1
ATOM 3875 N N . LEU A 1 852 ? 170.548 175.996 164.013 1.00 36.28 852 LEU A N 1
ATOM 3876 C CA . LEU A 1 852 ? 170.845 176.736 162.798 1.00 36.28 852 LEU A CA 1
ATOM 3877 C C . LEU A 1 852 ? 171.964 176.116 161.985 1.00 36.28 852 LEU A C 1
ATOM 3878 O O . LEU A 1 852 ? 171.976 176.271 160.763 1.00 36.28 852 LEU A O 1
ATOM 3883 N N . SER A 1 853 ? 172.909 175.432 162.618 1.00 35.80 853 SER A N 1
ATOM 3884 C CA . SER A 1 853 ? 173.965 174.786 161.860 1.00 35.80 853 SER A CA 1
ATOM 3885 C C . SER A 1 853 ? 173.534 173.445 161.296 1.00 35.80 853 SER A C 1
ATOM 3886 O O . SER A 1 853 ? 174.076 173.012 160.275 1.00 35.80 853 SER A O 1
ATOM 3889 N N . LEU A 1 854 ? 172.572 172.775 161.928 1.00 37.49 854 LEU A N 1
ATOM 3890 C CA . LEU A 1 854 ? 172.041 171.544 161.355 1.00 37.49 854 LEU A CA 1
ATOM 3891 C C . LEU A 1 854 ? 171.068 171.817 160.215 1.00 37.49 854 LEU A C 1
ATOM 3892 O O . LEU A 1 854 ? 170.949 171.005 159.294 1.00 37.49 854 LEU A O 1
ATOM 3897 N N . GLY A 1 855 ? 170.354 172.936 160.261 1.00 40.50 855 GLY A N 1
ATOM 3898 C CA . GLY A 1 855 ? 169.257 173.152 159.342 1.00 40.50 855 GLY A CA 1
ATOM 3899 C C . GLY A 1 855 ? 169.381 174.298 158.363 1.00 40.50 855 GLY A C 1
ATOM 3900 O O . GLY A 1 855 ? 168.767 174.265 157.296 1.00 40.50 855 GLY A O 1
ATOM 3901 N N . ASN A 1 856 ? 170.137 175.325 158.709 1.00 42.75 856 ASN A N 1
ATOM 3902 C CA . ASN A 1 856 ? 170.135 176.562 157.952 1.00 42.75 856 ASN A CA 1
ATOM 3903 C C . ASN A 1 856 ? 171.553 176.866 157.460 1.00 42.75 856 ASN A C 1
ATOM 3904 O O . ASN A 1 856 ? 172.483 176.083 157.665 1.00 42.75 856 ASN A O 1
ATOM 3909 N N . LYS A 1 857 ? 171.731 178.008 156.792 1.00 47.19 857 LYS A N 1
ATOM 3910 C CA . LYS A 1 857 ? 173.035 178.387 156.266 1.00 47.19 857 LYS A CA 1
ATOM 3911 C C . LYS A 1 857 ? 173.527 179.674 156.918 1.00 47.19 857 LYS A C 1
ATOM 3912 O O . LYS A 1 857 ? 172.732 180.577 157.186 1.00 47.19 857 LYS A O 1
ATOM 3918 N N . PRO A 1 858 ? 174.834 179.789 157.175 1.00 43.99 858 PRO A N 1
ATOM 3919 C CA . PRO A 1 858 ? 175.337 180.959 157.914 1.00 43.99 858 PRO A CA 1
ATOM 3920 C C . PRO A 1 858 ? 175.103 182.280 157.209 1.00 43.99 858 PRO A C 1
ATOM 3921 O O . PRO A 1 858 ? 175.000 183.311 157.880 1.00 43.99 858 PRO A O 1
ATOM 3925 N N . LYS A 1 859 ? 175.041 182.287 155.878 1.00 48.43 859 LYS A N 1
ATOM 3926 C CA . LYS A 1 859 ? 174.759 183.520 155.155 1.00 48.43 859 LYS A CA 1
ATOM 3927 C C . LYS A 1 859 ? 173.393 184.080 155.524 1.00 48.43 859 LYS A C 1
ATOM 3928 O O . LYS A 1 859 ? 173.219 185.301 155.589 1.00 48.43 859 LYS A O 1
ATOM 3934 N N . SER A 1 860 ? 172.417 183.201 155.759 1.00 46.99 860 SER A N 1
ATOM 3935 C CA . SER A 1 860 ? 171.047 183.636 155.998 1.00 46.99 860 SER A CA 1
ATOM 3936 C C . SER A 1 860 ? 170.908 184.373 157.322 1.00 46.99 860 SER A C 1
ATOM 3937 O O . SER A 1 860 ? 170.157 185.349 157.417 1.00 46.99 860 SER A O 1
ATOM 3940 N N . THR A 1 861 ? 171.604 183.920 158.358 1.00 45.23 861 THR A N 1
ATOM 3941 C CA . THR A 1 861 ? 171.477 184.484 159.698 1.00 45.23 861 THR A CA 1
ATOM 3942 C C . THR A 1 861 ? 172.839 184.997 160.146 1.00 45.23 861 THR A C 1
ATOM 3943 O O . THR A 1 861 ? 173.566 184.301 160.851 1.00 45.23 861 THR A O 1
ATOM 3947 N N . GLU A 1 862 ? 173.172 186.225 159.763 1.00 43.38 862 GLU A N 1
ATOM 3948 C CA . GLU A 1 862 ? 174.428 186.827 160.185 1.00 43.38 862 GLU A CA 1
ATOM 3949 C C . GLU A 1 862 ? 174.287 187.635 161.464 1.00 43.38 862 GLU A C 1
ATOM 3950 O O . GLU A 1 862 ? 175.197 187.620 162.305 1.00 43.38 862 GLU A O 1
ATOM 3956 N N . LYS A 1 863 ? 173.163 188.333 161.628 1.00 41.04 863 LYS A N 1
ATOM 3957 C CA . LYS A 1 863 ? 172.947 189.120 162.834 1.00 41.04 863 LYS A CA 1
ATOM 3958 C C . LYS A 1 863 ? 172.949 188.234 164.066 1.00 41.04 863 LYS A C 1
ATOM 3959 O O . LYS A 1 863 ? 173.492 188.610 165.109 1.00 41.04 863 LYS A O 1
ATOM 3965 N N . PHE A 1 864 ? 172.347 187.049 163.964 1.00 39.60 864 PHE A N 1
ATOM 3966 C CA . PHE A 1 864 ? 172.335 186.139 165.101 1.00 39.60 864 PHE A CA 1
ATOM 3967 C C . PHE A 1 864 ? 173.738 185.679 165.469 1.00 39.60 864 PHE A C 1
ATOM 3968 O O . PHE A 1 864 ? 174.070 185.593 166.652 1.00 39.60 864 PHE A O 1
ATOM 3976 N N . TYR A 1 865 ? 174.564 185.346 164.480 1.00 38.86 865 TYR A N 1
ATOM 3977 C CA . TYR A 1 865 ? 175.914 184.885 164.781 1.00 38.86 865 TYR A CA 1
ATOM 3978 C C . TYR A 1 865 ? 176.756 185.994 165.395 1.00 38.86 865 TYR A C 1
ATOM 3979 O O . TYR A 1 865 ? 177.518 185.754 166.339 1.00 38.86 865 TYR A O 1
ATOM 3988 N N . VAL A 1 866 ? 176.622 187.218 164.887 1.00 38.10 866 VAL A N 1
ATOM 3989 C CA . VAL A 1 866 ? 177.331 188.338 165.497 1.00 38.10 866 VAL A CA 1
ATOM 3990 C C . VAL A 1 866 ? 176.867 188.545 166.934 1.00 38.10 866 VAL A C 1
ATOM 3991 O O . VAL A 1 866 ? 177.679 188.765 167.843 1.00 38.10 866 VAL A O 1
ATOM 3995 N N . LEU A 1 867 ? 175.556 188.464 167.166 1.00 38.69 867 LEU A N 1
ATOM 3996 C CA . LEU A 1 867 ? 175.027 188.632 168.513 1.00 38.69 867 LEU A CA 1
ATOM 3997 C C . LEU A 1 867 ? 175.517 187.534 169.447 1.00 38.69 867 LEU A C 1
ATOM 3998 O O . LEU A 1 867 ? 175.816 187.793 170.615 1.00 38.69 867 LEU A O 1
ATOM 4003 N N . THR A 1 868 ? 175.590 186.298 168.956 1.00 38.66 868 THR A N 1
ATOM 4004 C CA . THR A 1 868 ? 176.081 185.194 169.773 1.00 38.66 868 THR A CA 1
ATOM 4005 C C . THR A 1 868 ? 177.543 185.392 170.147 1.00 38.66 868 THR A C 1
ATOM 4006 O O . THR A 1 868 ? 177.942 185.136 171.290 1.00 38.66 868 THR A O 1
ATOM 4010 N N . CYS A 1 869 ? 178.357 185.849 169.196 1.00 38.18 869 CYS A N 1
ATOM 4011 C CA . CYS A 1 869 ? 179.750 186.144 169.509 1.00 38.18 869 CYS A CA 1
ATOM 4012 C C . CYS A 1 869 ? 179.856 187.236 170.564 1.00 38.18 869 CYS A C 1
ATOM 4013 O O . CYS A 1 869 ? 180.687 187.151 171.476 1.00 38.18 869 CYS A O 1
ATOM 4016 N N . VAL A 1 870 ? 179.017 188.268 170.465 1.00 37.50 870 VAL A N 1
ATOM 4017 C CA . VAL A 1 870 ? 179.034 189.334 171.465 1.00 37.50 870 VAL A CA 1
ATOM 4018 C C . VAL A 1 870 ? 178.618 188.803 172.835 1.00 37.50 870 VAL A C 1
ATOM 4019 O O . VAL A 1 870 ? 179.196 189.175 173.866 1.00 37.50 870 VAL A O 1
ATOM 4023 N N . ILE A 1 871 ? 177.605 187.937 172.869 1.00 38.15 871 ILE A N 1
ATOM 4024 C CA . ILE A 1 871 ? 177.137 187.362 174.127 1.00 38.15 871 ILE A CA 1
ATOM 4025 C C . ILE A 1 871 ? 178.250 186.562 174.789 1.00 38.15 871 ILE A C 1
ATOM 4026 O O . ILE A 1 871 ? 178.490 186.677 175.997 1.00 38.15 871 ILE A O 1
ATOM 4031 N N . PHE A 1 872 ? 178.950 185.741 174.005 1.00 37.27 872 PHE A N 1
ATOM 4032 C CA . PHE A 1 872 ? 180.048 184.953 174.556 1.00 37.27 872 PHE A CA 1
ATOM 4033 C C . PHE A 1 872 ? 181.209 185.831 175.006 1.00 37.27 872 PHE A C 1
ATOM 4034 O O . PHE A 1 872 ? 181.878 185.507 175.989 1.00 37.27 872 PHE A O 1
ATOM 4042 N N . ALA A 1 873 ? 181.470 186.936 174.308 1.00 36.25 873 ALA A N 1
ATOM 4043 C CA . ALA A 1 873 ? 182.514 187.852 174.758 1.00 36.25 873 ALA A CA 1
ATOM 4044 C C . ALA A 1 873 ? 182.163 188.479 176.101 1.00 36.25 873 ALA A C 1
ATOM 4045 O O . ALA A 1 873 ? 183.027 188.625 176.973 1.00 36.25 873 ALA A O 1
ATOM 4047 N N . VAL A 1 874 ? 180.902 188.869 176.282 1.00 37.04 874 VAL A N 1
ATOM 4048 C CA . VAL A 1 874 ? 180.478 189.410 177.571 1.00 37.04 874 VAL A CA 1
ATOM 4049 C C . VAL A 1 874 ? 180.579 188.343 178.654 1.00 37.04 874 VAL A C 1
ATOM 4050 O O . VAL A 1 874 ? 180.962 188.625 179.797 1.00 37.04 874 VAL A O 1
ATOM 4054 N N . MET A 1 875 ? 180.248 187.100 178.307 1.00 37.91 875 MET A N 1
ATOM 4055 C CA . MET A 1 875 ? 180.406 185.987 179.237 1.00 37.91 875 MET A CA 1
ATOM 4056 C C . MET A 1 875 ? 181.854 185.839 179.682 1.00 37.91 875 MET A C 1
ATOM 4057 O O . MET A 1 875 ? 182.134 185.651 180.871 1.00 37.91 875 MET A O 1
ATOM 4062 N N . MET A 1 876 ? 182.787 185.910 178.737 1.00 38.09 876 MET A N 1
ATOM 4063 C CA . MET A 1 876 ? 184.199 185.775 179.072 1.00 38.09 876 MET A CA 1
ATOM 4064 C C . MET A 1 876 ? 184.683 186.945 179.920 1.00 38.09 876 MET A C 1
ATOM 4065 O O . MET A 1 876 ? 185.501 186.764 180.828 1.00 38.09 876 MET A O 1
ATOM 4070 N N . ILE A 1 877 ? 184.194 188.153 179.641 1.00 38.31 877 ILE A N 1
ATOM 4071 C CA . ILE A 1 877 ? 184.523 189.299 180.488 1.00 38.31 877 ILE A CA 1
ATOM 4072 C C . ILE A 1 877 ? 184.056 189.055 181.916 1.00 38.31 877 ILE A C 1
ATOM 4073 O O . ILE A 1 877 ? 184.778 189.334 182.882 1.00 38.31 877 ILE A O 1
ATOM 4078 N N . TYR A 1 878 ? 182.840 188.531 182.072 1.00 37.78 878 TYR A N 1
ATOM 4079 C CA . TYR A 1 878 ? 182.325 188.245 183.406 1.00 37.78 878 TYR A CA 1
ATOM 4080 C C . TYR A 1 878 ? 183.163 187.188 184.112 1.00 37.78 878 TYR A C 1
ATOM 4081 O O . TYR A 1 878 ? 183.422 187.298 185.313 1.00 37.78 878 TYR A O 1
ATOM 4090 N N . MET A 1 879 ? 183.583 186.146 183.390 1.00 38.86 879 MET A N 1
ATOM 4091 C CA . MET A 1 879 ? 184.419 185.118 184.006 1.00 38.86 879 MET A CA 1
ATOM 4092 C C . MET A 1 879 ? 185.767 185.679 184.442 1.00 38.86 879 MET A C 1
ATOM 4093 O O . MET A 1 879 ? 186.274 185.333 185.515 1.00 38.86 879 MET A O 1
ATOM 4098 N N . ILE A 1 880 ? 186.373 186.532 183.617 1.00 40.66 880 ILE A N 1
ATOM 4099 C CA . ILE A 1 880 ? 187.633 187.164 183.998 1.00 40.66 880 ILE A CA 1
ATOM 4100 C C . ILE A 1 880 ? 187.444 187.994 185.257 1.00 40.66 880 ILE A C 1
ATOM 4101 O O . ILE A 1 880 ? 188.273 187.960 186.179 1.00 40.66 880 ILE A O 1
ATOM 4106 N N . PHE A 1 881 ? 186.346 188.747 185.319 1.00 42.61 881 PHE A N 1
ATOM 4107 C CA . PHE A 1 881 ? 186.062 189.542 186.505 1.00 42.61 881 PHE A CA 1
ATOM 4108 C C . PHE A 1 881 ? 185.912 188.657 187.734 1.00 42.61 881 PHE A C 1
ATOM 4109 O O . PHE A 1 881 ? 186.428 188.979 188.806 1.00 42.61 881 PHE A O 1
ATOM 4117 N N . CYS A 1 882 ? 185.181 187.548 187.602 1.00 44.50 882 CYS A N 1
ATOM 4118 C CA . CYS A 1 882 ? 184.978 186.650 188.735 1.00 44.50 882 CYS A CA 1
ATOM 4119 C C . CYS A 1 882 ? 186.298 186.082 189.231 1.00 44.50 882 CYS A C 1
ATOM 4120 O O . CYS A 1 882 ? 186.537 186.012 190.441 1.00 44.50 882 CYS A O 1
ATOM 4123 N N . SER A 1 883 ? 187.165 185.664 188.308 1.00 46.60 883 SER A N 1
ATOM 4124 C CA . SER A 1 883 ? 188.466 185.133 188.702 1.00 46.60 883 SER A CA 1
ATOM 4125 C C . SER A 1 883 ? 189.279 186.176 189.452 1.00 46.60 883 SER A C 1
ATOM 4126 O O . SER A 1 883 ? 189.840 185.895 190.517 1.00 46.60 883 SER A O 1
ATOM 4129 N N . ILE A 1 884 ? 189.342 187.398 188.919 1.00 49.90 884 ILE A N 1
ATOM 4130 C CA . ILE A 1 884 ? 190.108 188.453 189.579 1.00 49.90 884 ILE A CA 1
ATOM 4131 C C . ILE A 1 884 ? 189.527 188.761 190.952 1.00 49.90 884 ILE A C 1
ATOM 4132 O O . ILE A 1 884 ? 190.262 188.925 191.931 1.00 49.90 884 ILE A O 1
ATOM 4137 N N . PHE A 1 885 ? 188.201 188.851 191.044 1.00 51.37 885 PHE A N 1
ATOM 4138 C CA . PHE A 1 885 ? 187.542 189.177 192.304 1.00 51.37 885 PHE A CA 1
ATOM 4139 C C . PHE A 1 885 ? 187.833 188.128 193.365 1.00 51.37 885 PHE A C 1
ATOM 4140 O O . PHE A 1 885 ? 188.217 188.456 194.494 1.00 51.37 885 PHE A O 1
ATOM 4148 N N . MET A 1 886 ? 187.659 186.853 193.015 1.00 55.36 886 MET A N 1
ATOM 4149 C CA . MET A 1 886 ? 187.913 185.785 193.972 1.00 55.36 886 MET A CA 1
ATOM 4150 C C . MET A 1 886 ? 189.378 185.753 194.384 1.00 55.36 886 MET A C 1
ATOM 4151 O O . MET A 1 886 ? 189.691 185.542 195.560 1.00 55.36 886 MET A O 1
ATOM 4156 N N . SER A 1 887 ? 190.292 185.957 193.431 1.00 58.49 887 SER A N 1
ATOM 4157 C CA . SER A 1 887 ? 191.714 185.949 193.760 1.00 58.49 887 SER A CA 1
ATOM 4158 C C . SER A 1 887 ? 192.073 187.079 194.713 1.00 58.49 887 SER A C 1
ATOM 4159 O O . SER A 1 887 ? 192.808 186.868 195.683 1.00 58.49 887 SER A O 1
ATOM 4162 N N . VAL A 1 888 ? 191.571 188.288 194.451 1.00 61.29 888 VAL A N 1
ATOM 4163 C CA . VAL A 1 888 ? 191.861 189.422 195.324 1.00 61.29 888 VAL A CA 1
ATOM 4164 C C . VAL A 1 888 ? 191.294 189.190 196.715 1.00 61.29 888 VAL A C 1
ATOM 4165 O O . VAL A 1 888 ? 191.946 189.487 197.723 1.00 61.29 888 VAL A O 1
ATOM 4169 N N . LYS A 1 889 ? 190.071 188.669 196.798 1.00 62.58 889 LYS A N 1
ATOM 4170 C CA . LYS A 1 889 ? 189.490 188.399 198.107 1.00 62.58 889 LYS A CA 1
ATOM 4171 C C . LYS A 1 889 ? 190.283 187.337 198.860 1.00 62.58 889 LYS A C 1
ATOM 4172 O O . LYS A 1 889 ? 190.486 187.452 200.072 1.00 62.58 889 LYS A O 1
ATOM 4178 N N . SER A 1 890 ? 190.745 186.298 198.161 1.00 67.35 890 SER A N 1
ATOM 4179 C CA . SER A 1 890 ? 191.560 185.272 198.806 1.00 67.35 890 SER A CA 1
ATOM 4180 C C . SER A 1 890 ? 192.886 185.841 199.302 1.00 67.35 890 SER A C 1
ATOM 4181 O O . SER A 1 890 ? 193.350 185.500 200.400 1.00 67.35 890 SER A O 1
ATOM 4184 N N . PHE A 1 891 ? 193.515 186.701 198.501 1.00 69.16 891 PHE A N 1
ATOM 4185 C CA . PHE A 1 891 ? 194.776 187.302 198.914 1.00 69.16 891 PHE A CA 1
ATOM 4186 C C . PHE A 1 891 ? 194.579 188.215 200.117 1.00 69.16 891 PHE A C 1
ATOM 4187 O O . PHE A 1 891 ? 195.408 188.238 201.031 1.00 69.16 891 PHE A O 1
ATOM 4189 N N . GLN A 1 892 ? 193.479 188.969 200.142 1.00 71.31 892 GLN A N 1
ATOM 4190 C CA . GLN A 1 892 ? 193.183 189.789 201.312 1.00 71.31 892 GLN A CA 1
ATOM 4191 C C . GLN A 1 892 ? 192.898 188.925 202.534 1.00 71.31 892 GLN A C 1
ATOM 4192 O O . GLN A 1 892 ? 193.267 189.286 203.658 1.00 71.31 892 GLN A O 1
ATOM 4194 N N . THR A 1 908 ? 189.854 179.547 197.894 1.00 73.93 908 THR A N 1
ATOM 4195 C CA . THR A 1 908 ? 191.064 179.519 198.704 1.00 73.93 908 THR A CA 1
ATOM 4196 C C . THR A 1 908 ? 192.242 178.989 197.896 1.00 73.93 908 THR A C 1
ATOM 4197 O O . THR A 1 908 ? 192.756 179.676 197.017 1.00 73.93 908 THR A O 1
ATOM 4201 N N . GLU A 1 909 ? 192.658 177.757 198.198 1.00 72.89 909 GLU A N 1
ATOM 4202 C CA . GLU A 1 909 ? 193.792 177.160 197.500 1.00 72.89 909 GLU A CA 1
ATOM 4203 C C . GLU A 1 909 ? 193.524 177.054 196.004 1.00 72.89 909 GLU A C 1
ATOM 4204 O O . GLU A 1 909 ? 194.446 177.182 195.186 1.00 72.89 909 GLU A O 1
ATOM 4210 N N . ALA A 1 910 ? 192.265 176.819 195.627 1.00 68.51 910 ALA A N 1
ATOM 4211 C CA . ALA A 1 910 ? 191.919 176.708 194.215 1.00 68.51 910 ALA A CA 1
ATOM 4212 C C . ALA A 1 910 ? 192.210 177.996 193.461 1.00 68.51 910 ALA A C 1
ATOM 4213 O O . ALA A 1 910 ? 192.649 177.957 192.307 1.00 68.51 910 ALA A O 1
ATOM 4215 N N . PHE A 1 911 ? 192.001 179.146 194.091 1.00 66.34 911 PHE A N 1
ATOM 4216 C CA . PHE A 1 911 ? 192.266 180.393 193.392 1.00 66.34 911 PHE A CA 1
ATOM 4217 C C . PHE A 1 911 ? 193.736 180.781 193.435 1.00 66.34 911 PHE A C 1
ATOM 4218 O O . PHE A 1 911 ? 194.216 181.471 192.527 1.00 66.34 911 PHE A O 1
ATOM 4226 N N . ARG A 1 912 ? 194.479 180.302 194.433 1.00 68.03 912 ARG A N 1
ATOM 4227 C CA . ARG A 1 912 ? 195.932 180.319 194.325 1.00 68.03 912 ARG A CA 1
ATOM 4228 C C . ARG A 1 912 ? 196.377 179.577 193.077 1.00 68.03 912 ARG A C 1
ATOM 4229 O O . ARG A 1 912 ? 197.207 180.070 192.302 1.00 68.03 912 ARG A O 1
ATOM 4231 N N . ASP A 1 913 ? 195.820 178.386 192.867 1.00 63.67 913 ASP A N 1
ATOM 4232 C CA . ASP A 1 913 ? 196.176 177.604 191.694 1.00 63.67 913 ASP A CA 1
ATOM 4233 C C . ASP A 1 913 ? 195.782 178.324 190.413 1.00 63.67 913 ASP A C 1
ATOM 4234 O O . ASP A 1 913 ? 196.545 178.328 189.444 1.00 63.67 913 ASP A O 1
ATOM 4239 N N . ILE A 1 914 ? 194.601 178.949 190.388 1.00 61.45 914 ILE A N 1
ATOM 4240 C CA . ILE A 1 914 ? 194.167 179.612 189.159 1.00 61.45 914 ILE A CA 1
ATOM 4241 C C . ILE A 1 914 ? 195.082 180.787 188.832 1.00 61.45 914 ILE A C 1
ATOM 4242 O O . ILE A 1 914 ? 195.501 180.954 187.680 1.00 61.45 914 ILE A O 1
ATOM 4244 N N . VAL A 1 915 ? 195.450 181.593 189.834 1.00 61.89 915 VAL A N 1
ATOM 4245 C CA . VAL A 1 915 ? 196.280 182.753 189.534 1.00 61.89 915 VAL A CA 1
ATOM 4246 C C . VAL A 1 915 ? 197.680 182.314 189.119 1.00 61.89 915 VAL A C 1
ATOM 4247 O O . VAL A 1 915 ? 198.230 182.823 188.135 1.00 61.89 915 VAL A O 1
ATOM 4249 N N . ILE A 1 916 ? 198.259 181.333 189.819 1.00 60.61 916 ILE A N 1
ATOM 4250 C CA . ILE A 1 916 ? 199.602 180.874 189.468 1.00 60.61 916 ILE A CA 1
ATOM 4251 C C . ILE A 1 916 ? 199.608 180.252 188.078 1.00 60.61 916 ILE A C 1
ATOM 4252 O O . ILE A 1 916 ? 200.486 180.537 187.258 1.00 60.61 916 ILE A O 1
ATOM 4254 N N . SER A 1 917 ? 198.618 179.405 187.785 1.00 56.67 917 SER A N 1
ATOM 4255 C CA . SER A 1 917 ? 198.586 178.688 186.516 1.00 56.67 917 SER A CA 1
ATOM 4256 C C . SER A 1 917 ? 198.366 179.631 185.341 1.00 56.67 917 SER A C 1
ATOM 4257 O O . SER A 1 917 ? 199.045 179.522 184.314 1.00 56.67 917 SER A O 1
ATOM 4260 N N . LEU A 1 918 ? 197.420 180.565 185.462 1.00 53.79 918 LEU A N 1
ATOM 4261 C CA . LEU A 1 918 ? 197.189 181.486 184.358 1.00 53.79 918 LEU A CA 1
ATOM 4262 C C . LEU A 1 918 ? 198.329 182.482 184.188 1.00 53.79 918 LEU A C 1
ATOM 4263 O O . LEU A 1 918 ? 198.681 182.818 183.051 1.00 53.79 918 LEU A O 1
ATOM 4268 N N . GLY A 1 919 ? 198.929 182.960 185.281 1.00 53.94 919 GLY A N 1
ATOM 4269 C CA . GLY A 1 919 ? 200.105 183.797 185.139 1.00 53.94 919 GLY A CA 1
ATOM 4270 C C . GLY A 1 919 ? 201.249 183.066 184.470 1.00 53.94 919 GLY A C 1
ATOM 4271 O O . GLY A 1 919 ? 201.942 183.623 183.615 1.00 53.94 919 GLY A O 1
ATOM 4272 N N . SER A 1 920 ? 201.453 181.801 184.836 1.00 52.66 920 SER A N 1
ATOM 4273 C CA . SER A 1 920 ? 202.505 181.012 184.214 1.00 52.66 920 SER A CA 1
ATOM 4274 C C . SER A 1 920 ? 202.241 180.808 182.729 1.00 52.66 920 SER A C 1
ATOM 4275 O O . SER A 1 920 ? 203.158 180.941 181.911 1.00 52.66 920 SER A O 1
ATOM 4278 N N . THR A 1 921 ? 201.001 180.484 182.356 1.00 49.73 921 THR A N 1
ATOM 4279 C CA . THR A 1 921 ? 200.714 180.261 180.945 1.00 49.73 921 THR A CA 1
ATOM 4280 C C . THR A 1 921 ? 200.742 181.544 180.126 1.00 49.73 921 THR A C 1
ATOM 4281 O O . THR A 1 921 ? 200.970 181.473 178.915 1.00 49.73 921 THR A O 1
ATOM 4285 N N . TYR A 1 922 ? 200.524 182.706 180.737 1.00 47.73 922 TYR A N 1
ATOM 4286 C CA . TYR A 1 922 ? 200.728 183.937 179.987 1.00 47.73 922 TYR A CA 1
ATOM 4287 C C . TYR A 1 922 ? 202.208 184.259 179.839 1.00 47.73 922 TYR A C 1
ATOM 4288 O O . TYR A 1 922 ? 202.653 184.692 178.766 1.00 47.73 922 TYR A O 1
ATOM 4297 N N . CYS A 1 923 ? 202.981 184.050 180.906 1.00 48.99 923 CYS A N 1
ATOM 4298 C CA . CYS A 1 923 ? 204.403 184.357 180.859 1.00 48.99 923 CYS A CA 1
ATOM 4299 C C . CYS A 1 923 ? 205.125 183.465 179.864 1.00 48.99 923 CYS A C 1
ATOM 4300 O O . CYS A 1 923 ? 206.039 183.918 179.170 1.00 48.99 923 CYS A O 1
ATOM 4303 N N . LEU A 1 924 ? 204.740 182.190 179.784 1.00 45.76 924 LEU A N 1
ATOM 4304 C CA . LEU A 1 924 ? 205.390 181.297 178.831 1.00 45.76 924 LEU A CA 1
ATOM 4305 C C . LEU A 1 924 ? 205.113 181.721 177.395 1.00 45.76 924 LEU A C 1
ATOM 4306 O O . LEU A 1 924 ? 206.015 181.690 176.554 1.00 45.76 924 LEU A O 1
ATOM 4311 N N . TYR A 1 925 ? 203.878 182.129 177.097 1.00 45.41 925 TYR A N 1
ATOM 4312 C CA . TYR A 1 925 ? 203.572 182.669 175.774 1.00 45.41 925 TYR A CA 1
ATOM 4313 C C . TYR A 1 925 ? 204.430 183.884 175.468 1.00 45.41 925 TYR A C 1
ATOM 4314 O O . TYR A 1 925 ? 205.000 184.000 174.378 1.00 45.41 925 TYR A O 1
ATOM 4323 N N . LEU A 1 926 ? 204.517 184.814 176.418 1.00 44.97 926 LEU A N 1
ATOM 4324 C CA . LEU A 1 926 ? 205.277 186.036 176.177 1.00 44.97 926 LEU A CA 1
ATOM 4325 C C . LEU A 1 926 ? 206.753 185.738 175.945 1.00 44.97 926 LEU A C 1
ATOM 4326 O O . LEU A 1 926 ? 207.372 186.297 175.031 1.00 44.97 926 LEU A O 1
ATOM 4331 N N . ILE A 1 927 ? 207.330 184.842 176.747 1.00 45.38 927 ILE A N 1
ATOM 4332 C CA . ILE A 1 927 ? 208.747 184.523 176.604 1.00 45.38 927 ILE A CA 1
ATOM 4333 C C . ILE A 1 927 ? 209.001 183.777 175.303 1.00 45.38 927 ILE A C 1
ATOM 4334 O O . ILE A 1 927 ? 210.025 183.986 174.648 1.00 45.38 927 ILE A O 1
ATOM 4339 N N . SER A 1 928 ? 208.087 182.891 174.905 1.00 44.47 928 SER A N 1
ATOM 4340 C CA . SER A 1 928 ? 208.266 182.188 173.641 1.00 44.47 928 SER A CA 1
ATOM 4341 C C . SER A 1 928 ? 208.185 183.148 172.464 1.00 44.47 928 SER A C 1
ATOM 4342 O O . SER A 1 928 ? 208.919 182.999 171.483 1.00 44.47 928 SER A O 1
ATOM 4345 N N . SER A 1 929 ? 207.294 184.138 172.538 1.00 42.83 929 SER A N 1
ATOM 4346 C CA . SER A 1 929 ? 207.230 185.151 171.489 1.00 42.83 929 SER A CA 1
ATOM 4347 C C . SER A 1 929 ? 208.503 185.982 171.441 1.00 42.83 929 SER A C 1
ATOM 4348 O O . SER A 1 929 ? 208.957 186.370 170.361 1.00 42.83 929 SER A O 1
ATOM 4351 N N . ILE A 1 930 ? 209.081 186.288 172.602 1.00 43.85 930 ILE A N 1
ATOM 4352 C CA . ILE A 1 930 ? 210.327 187.053 172.621 1.00 43.85 930 ILE A CA 1
ATOM 4353 C C . ILE A 1 930 ? 211.482 186.226 172.060 1.00 43.85 930 ILE A C 1
ATOM 4354 O O . ILE A 1 930 ? 212.324 186.740 171.316 1.00 43.85 930 ILE A O 1
ATOM 4359 N N . ILE A 1 931 ? 211.541 184.939 172.404 1.00 43.72 931 ILE A N 1
ATOM 4360 C CA . ILE A 1 931 ? 212.601 184.067 171.898 1.00 43.72 931 ILE A CA 1
ATOM 4361 C C . ILE A 1 931 ? 212.530 183.958 170.381 1.00 43.72 931 ILE A C 1
ATOM 4362 O O . ILE A 1 931 ? 213.555 183.977 169.693 1.00 43.72 931 ILE A O 1
ATOM 4367 N N . TYR A 1 932 ? 211.321 183.837 169.838 1.00 41.95 932 TYR A N 1
ATOM 4368 C CA . TYR A 1 932 ? 211.102 183.819 168.399 1.00 41.95 932 TYR A CA 1
ATOM 4369 C C . TYR A 1 932 ? 211.385 185.159 167.734 1.00 41.95 932 TYR A C 1
ATOM 4370 O O . TYR A 1 932 ? 211.450 185.213 166.503 1.00 41.95 932 TYR A O 1
ATOM 4379 N N . LEU A 1 933 ? 211.551 186.227 168.516 1.00 44.15 933 LEU A N 1
ATOM 4380 C CA . LEU A 1 933 ? 211.802 187.581 168.016 1.00 44.15 933 LEU A CA 1
ATOM 4381 C C . LEU A 1 933 ? 210.613 188.146 167.246 1.00 44.15 933 LEU A C 1
ATOM 4382 O O . LEU A 1 933 ? 210.788 188.901 166.290 1.00 44.15 933 LEU A O 1
ATOM 4384 N N . GLN A 1 934 ? 209.395 187.788 167.649 1.00 44.04 934 GLN A N 1
ATOM 4385 C CA . GLN A 1 934 ? 208.171 188.384 167.105 1.00 44.04 934 GLN A CA 1
ATOM 4386 C C . GLN A 1 934 ? 207.168 188.592 168.231 1.00 44.04 934 GLN A C 1
ATOM 4387 O O . GLN A 1 934 ? 206.159 187.886 168.323 1.00 44.04 934 GLN A O 1
ATOM 4393 N N . PRO A 1 935 ? 207.408 189.572 169.108 1.00 42.83 935 PRO A N 1
ATOM 4394 C CA . PRO A 1 935 ? 206.548 189.749 170.281 1.00 42.83 935 PRO A CA 1
ATOM 4395 C C . PRO A 1 935 ? 205.390 190.721 170.128 1.00 42.83 935 PRO A C 1
ATOM 4396 O O . PRO A 1 935 ? 204.543 190.776 171.028 1.00 42.83 935 PRO A O 1
ATOM 4400 N N . TRP A 1 936 ? 205.317 191.483 169.038 1.00 45.35 936 TRP A N 1
ATOM 4401 C CA . TRP A 1 936 ? 204.371 192.589 168.962 1.00 45.35 936 TRP A CA 1
ATOM 4402 C C . TRP A 1 936 ? 202.917 192.153 168.968 1.00 45.35 936 TRP A C 1
ATOM 4403 O O . TRP A 1 936 ? 202.048 192.981 169.249 1.00 45.35 936 TRP A O 1
ATOM 4414 N N . HIS A 1 937 ? 202.623 190.898 168.670 1.00 41.14 937 HIS A N 1
ATOM 4415 C CA . HIS A 1 937 ? 201.249 190.425 168.691 1.00 41.14 937 HIS A CA 1
ATOM 4416 C C . HIS A 1 937 ? 200.754 190.138 170.095 1.00 41.14 937 HIS A C 1
ATOM 4417 O O . HIS A 1 937 ? 199.562 189.885 170.278 1.00 41.14 937 HIS A O 1
ATOM 4424 N N . MET A 1 938 ? 201.636 190.171 171.086 1.00 44.01 938 MET A N 1
ATOM 4425 C CA . MET A 1 938 ? 201.266 189.826 172.445 1.00 44.01 938 MET A CA 1
ATOM 4426 C C . MET A 1 938 ? 200.584 190.976 173.167 1.00 44.01 938 MET A C 1
ATOM 4427 O O . MET A 1 938 ? 200.119 190.790 174.295 1.00 44.01 938 MET A O 1
ATOM 4432 N N . LEU A 1 939 ? 200.526 192.154 172.556 1.00 43.63 939 LEU A N 1
ATOM 4433 C CA . LEU A 1 939 ? 199.771 193.271 173.096 1.00 43.63 939 LEU A CA 1
ATOM 4434 C C . LEU A 1 939 ? 198.793 193.885 172.110 1.00 43.63 939 LEU A C 1
ATOM 4435 O O . LEU A 1 939 ? 197.729 194.338 172.528 1.00 43.63 939 LEU A O 1
ATOM 4440 N N . THR A 1 940 ? 199.111 193.905 170.817 1.00 41.57 940 THR A N 1
ATOM 4441 C CA . THR A 1 940 ? 198.201 194.499 169.849 1.00 41.57 940 THR A CA 1
ATOM 4442 C C . THR A 1 940 ? 197.011 193.606 169.540 1.00 41.57 940 THR A C 1
ATOM 4443 O O . THR A 1 940 ? 196.008 194.096 169.015 1.00 41.57 940 THR A O 1
ATOM 4447 N N . SER A 1 941 ? 197.091 192.312 169.849 1.00 38.72 941 SER A N 1
ATOM 4448 C CA . SER A 1 941 ? 196.090 191.384 169.342 1.00 38.72 941 SER A CA 1
ATOM 4449 C C . SER A 1 941 ? 195.664 190.329 170.357 1.00 38.72 941 SER A C 1
ATOM 4450 O O . SER A 1 941 ? 194.927 189.407 169.998 1.00 38.72 941 SER A O 1
ATOM 4452 N N . PHE A 1 942 ? 196.077 190.453 171.615 1.00 38.27 942 PHE A N 1
ATOM 4453 C CA . PHE A 1 942 ? 195.855 189.416 172.616 1.00 38.27 942 PHE A CA 1
ATOM 4454 C C . PHE A 1 942 ? 194.447 189.452 173.200 1.00 38.27 942 PHE A C 1
ATOM 4455 O O . PHE A 1 942 ? 193.800 188.409 173.331 1.00 38.27 942 PHE A O 1
ATOM 4463 N N . ILE A 1 943 ? 193.967 190.643 173.562 1.00 37.19 943 ILE A N 1
ATOM 4464 C CA . ILE A 1 943 ? 192.668 190.767 174.218 1.00 37.19 943 ILE A CA 1
ATOM 4465 C C . ILE A 1 943 ? 191.544 190.375 173.271 1.00 37.19 943 ILE A C 1
ATOM 4466 O O . ILE A 1 943 ? 190.559 189.756 173.681 1.00 37.19 943 ILE A O 1
ATOM 4471 N N . GLN A 1 944 ? 191.669 190.729 171.993 1.00 36.78 944 GLN A N 1
ATOM 4472 C CA . GLN A 1 944 ? 190.667 190.329 171.011 1.00 36.78 944 GLN A CA 1
ATOM 4473 C C . GLN A 1 944 ? 190.575 188.816 170.910 1.00 36.78 944 GLN A C 1
ATOM 4474 O O . GLN A 1 944 ? 189.477 188.250 170.859 1.00 36.78 944 GLN A O 1
ATOM 4480 N N . TYR A 1 945 ? 191.722 188.143 170.884 1.00 36.75 945 TYR A N 1
ATOM 4481 C CA . TYR A 1 945 ? 191.728 186.689 170.837 1.00 36.75 945 TYR A CA 1
ATOM 4482 C C . TYR A 1 945 ? 191.120 186.093 172.097 1.00 36.75 945 TYR A C 1
ATOM 4483 O O . TYR A 1 945 ? 190.362 185.116 172.029 1.00 36.75 945 TYR A O 1
ATOM 4492 N N . ILE A 1 946 ? 191.441 186.664 173.257 1.00 36.56 946 ILE A N 1
ATOM 4493 C CA . ILE A 1 946 ? 190.863 186.179 174.505 1.00 36.56 946 ILE A CA 1
ATOM 4494 C C . ILE A 1 946 ? 189.348 186.307 174.472 1.00 36.56 946 ILE A C 1
ATOM 4495 O O . ILE A 1 946 ? 188.623 185.385 174.860 1.00 36.56 946 ILE A O 1
ATOM 4500 N N . LEU A 1 947 ? 188.848 187.440 173.984 1.00 35.48 947 LEU A N 1
ATOM 4501 C CA . LEU A 1 947 ? 187.411 187.679 173.987 1.00 35.48 947 LEU A CA 1
ATOM 4502 C C . LEU A 1 947 ? 186.689 186.790 172.986 1.00 35.48 947 LEU A C 1
ATOM 4503 O O . LEU A 1 947 ? 185.541 186.401 173.218 1.00 35.48 947 LEU A O 1
ATOM 4508 N N . LEU A 1 948 ? 187.326 186.461 171.866 1.00 36.24 948 LEU A N 1
ATOM 4509 C CA . LEU A 1 948 ? 186.672 185.600 170.888 1.00 36.24 948 LEU A CA 1
ATOM 4510 C C . LEU A 1 948 ? 186.909 184.111 171.097 1.00 36.24 948 LEU A C 1
ATOM 4511 O O . LEU A 1 948 ? 186.304 183.313 170.380 1.00 36.24 948 LEU A O 1
ATOM 4516 N N . SER A 1 949 ? 187.755 183.712 172.042 1.00 36.69 949 SER A N 1
ATOM 4517 C CA . SER A 1 949 ? 187.952 182.284 172.292 1.00 36.69 949 SER A CA 1
ATOM 4518 C C . SER A 1 949 ? 186.672 181.492 172.585 1.00 36.69 949 SER A C 1
ATOM 4519 O O . SER A 1 949 ? 186.560 180.357 172.080 1.00 36.69 949 SER A O 1
ATOM 4522 N N . PRO A 1 950 ? 185.701 181.981 173.372 1.00 37.14 950 PRO A N 1
ATOM 4523 C CA . PRO A 1 950 ? 184.469 181.198 173.550 1.00 37.14 950 PRO A CA 1
ATOM 4524 C C . PRO A 1 950 ? 183.723 180.956 172.258 1.00 37.14 950 PRO A C 1
ATOM 4525 O O . PRO A 1 950 ? 183.017 179.952 172.138 1.00 37.14 950 PRO A O 1
ATOM 4527 N N . SER A 1 951 ? 183.842 181.860 171.289 1.00 37.56 951 SER A N 1
ATOM 4528 C CA . SER A 1 951 ? 183.183 181.658 170.007 1.00 37.56 951 SER A CA 1
ATOM 4529 C C . SER A 1 951 ? 183.922 180.629 169.168 1.00 37.56 951 SER A C 1
ATOM 4530 O O . SER A 1 951 ? 183.305 179.909 168.378 1.00 37.56 951 SER A O 1
ATOM 4533 N N . TYR A 1 952 ? 185.245 180.556 169.311 1.00 37.07 952 TYR A N 1
ATOM 4534 C CA . TYR A 1 952 ? 185.989 179.464 168.696 1.00 37.07 952 TYR A CA 1
ATOM 4535 C C . TYR A 1 952 ? 185.528 178.125 169.243 1.00 37.07 952 TYR A C 1
ATOM 4536 O O . TYR A 1 952 ? 185.334 177.171 168.485 1.00 37.07 952 TYR A O 1
ATOM 4545 N N . ILE A 1 953 ? 185.352 178.033 170.560 1.00 36.68 953 ILE A N 1
ATOM 4546 C CA . ILE A 1 953 ? 184.933 176.764 171.147 1.00 36.68 953 ILE A CA 1
ATOM 4547 C C . ILE A 1 953 ? 183.489 176.435 170.791 1.00 36.68 953 ILE A C 1
ATOM 4548 O O . ILE A 1 953 ? 183.164 175.288 170.474 1.00 36.68 953 ILE A O 1
ATOM 4553 N N . ASN A 1 954 ? 182.601 177.420 170.824 1.00 37.74 954 ASN A N 1
ATOM 4554 C CA . ASN A 1 954 ? 181.174 177.154 170.856 1.00 37.74 954 ASN A CA 1
ATOM 4555 C C . ASN A 1 954 ? 180.456 177.360 169.534 1.00 37.74 954 ASN A C 1
ATOM 4556 O O . ASN A 1 954 ? 179.366 176.816 169.362 1.00 37.74 954 ASN A O 1
ATOM 4561 N N . VAL A 1 955 ? 180.998 178.140 168.609 1.00 36.06 955 VAL A N 1
ATOM 4562 C CA . VAL A 1 955 ? 180.346 178.391 167.337 1.00 36.06 955 VAL A CA 1
ATOM 4563 C C . VAL A 1 955 ? 181.062 177.688 166.194 1.00 36.06 955 VAL A C 1
ATOM 4564 O O . VAL A 1 955 ? 180.421 177.062 165.350 1.00 36.06 955 VAL A O 1
ATOM 4568 N N . LEU A 1 956 ? 182.389 177.768 166.157 1.00 36.06 956 LEU A N 1
ATOM 4569 C CA . LEU A 1 956 ? 183.137 177.114 165.093 1.00 36.06 956 LEU A CA 1
ATOM 4570 C C . LEU A 1 956 ? 183.067 175.599 165.211 1.00 36.06 956 LEU A C 1
ATOM 4571 O O . LEU A 1 956 ? 182.888 174.903 164.209 1.00 36.06 956 LEU A O 1
ATOM 4576 N N . ASN A 1 957 ? 183.214 175.069 166.424 1.00 35.58 957 ASN A N 1
ATOM 4577 C CA . ASN A 1 957 ? 183.224 173.622 166.600 1.00 35.58 957 ASN A CA 1
ATOM 4578 C C . ASN A 1 957 ? 181.858 173.010 166.334 1.00 35.58 957 ASN A C 1
ATOM 4579 O O . ASN A 1 957 ? 181.761 171.951 165.705 1.00 35.58 957 ASN A O 1
ATOM 4584 N N . ILE A 1 958 ? 180.795 173.648 166.819 1.00 33.86 958 ILE A N 1
ATOM 4585 C CA . ILE A 1 958 ? 179.454 173.122 166.599 1.00 33.86 958 ILE A CA 1
ATOM 4586 C C . ILE A 1 958 ? 179.144 173.077 165.110 1.00 33.86 958 ILE A C 1
ATOM 4587 O O . ILE A 1 958 ? 178.652 172.070 164.592 1.00 33.86 958 ILE A O 1
ATOM 4592 N N . TYR A 1 959 ? 179.443 174.162 164.396 1.00 35.64 959 TYR A N 1
ATOM 4593 C CA . TYR A 1 959 ? 179.168 174.187 162.966 1.00 35.64 959 TYR A CA 1
ATOM 4594 C C . TYR A 1 959 ? 180.047 173.199 162.212 1.00 35.64 959 TYR A C 1
ATOM 4595 O O . TYR A 1 959 ? 179.598 172.576 161.246 1.00 35.64 959 TYR A O 1
ATOM 4604 N N . ALA A 1 960 ? 181.306 173.055 162.621 1.00 35.09 960 ALA A N 1
ATOM 4605 C CA . ALA A 1 960 ? 182.195 172.116 161.952 1.00 35.09 960 ALA A CA 1
ATOM 4606 C C . ALA A 1 960 ? 181.719 170.681 162.121 1.00 35.09 960 ALA A C 1
ATOM 4607 O O . ALA A 1 960 ? 181.757 169.897 161.169 1.00 35.09 960 ALA A O 1
ATOM 4609 N N . PHE A 1 961 ? 181.271 170.314 163.322 1.00 33.29 961 PHE A N 1
ATOM 4610 C CA . PHE A 1 961 ? 180.781 168.959 163.546 1.00 33.29 961 PHE A CA 1
ATOM 4611 C C . PHE A 1 961 ? 179.414 168.721 162.927 1.00 33.29 961 PHE A C 1
ATOM 4612 O O . PHE A 1 961 ? 179.108 167.591 162.538 1.00 33.29 961 PHE A O 1
ATOM 4620 N N . CYS A 1 962 ? 178.578 169.747 162.829 1.00 36.15 962 CYS A N 1
ATOM 4621 C CA . CYS A 1 962 ? 177.256 169.553 162.256 1.00 36.15 962 CYS A CA 1
ATOM 4622 C C . CYS A 1 962 ? 177.273 169.485 160.738 1.00 36.15 962 CYS A C 1
ATOM 4623 O O . CYS A 1 962 ? 176.256 169.121 160.143 1.00 36.15 962 CYS A O 1
ATOM 4626 N N . ASN A 1 963 ? 178.391 169.816 160.100 1.00 37.67 963 ASN A N 1
ATOM 4627 C CA . ASN A 1 963 ? 178.498 169.897 158.648 1.00 37.67 963 ASN A CA 1
ATOM 4628 C C . ASN A 1 963 ? 179.717 169.136 158.160 1.00 37.67 963 ASN A C 1
ATOM 4629 O O . ASN A 1 963 ? 180.513 169.638 157.372 1.00 37.67 963 ASN A O 1
ATOM 4634 N N . VAL A 1 964 ? 179.872 167.895 158.617 1.00 39.72 964 VAL A N 1
ATOM 4635 C CA . VAL A 1 964 ? 181.107 167.155 158.366 1.00 39.72 964 VAL A CA 1
ATOM 4636 C C . VAL A 1 964 ? 181.320 166.932 156.875 1.00 39.72 964 VAL A C 1
ATOM 4637 O O . VAL A 1 964 ? 182.429 167.109 156.360 1.00 39.72 964 VAL A O 1
ATOM 4641 N N . HIS A 1 965 ? 180.273 166.542 156.154 1.00 43.29 965 HIS A N 1
ATOM 4642 C CA . HIS A 1 965 ? 180.465 165.996 154.819 1.00 43.29 965 HIS A CA 1
ATOM 4643 C C . HIS A 1 965 ? 179.825 166.797 153.698 1.00 43.29 965 HIS A C 1
ATOM 4644 O O . HIS A 1 965 ? 179.986 166.420 152.534 1.00 43.29 965 HIS A O 1
ATOM 4651 N N . ASP A 1 966 ? 179.117 167.883 153.998 1.00 51.63 966 ASP A N 1
ATOM 4652 C CA . ASP A 1 966 ? 178.560 168.760 152.968 1.00 51.63 966 ASP A CA 1
ATOM 4653 C C . ASP A 1 966 ? 177.653 167.968 152.017 1.00 51.63 966 ASP A C 1
ATOM 4654 O O . ASP A 1 966 ? 177.899 167.844 150.817 1.00 51.63 966 ASP A O 1
ATOM 4656 N N . LEU A 1 967 ? 176.593 167.425 152.610 1.00 52.39 967 LEU A N 1
ATOM 4657 C CA . LEU A 1 967 ? 175.671 166.550 151.904 1.00 52.39 967 LEU A CA 1
ATOM 4658 C C . LEU A 1 967 ? 174.826 167.321 150.896 1.00 52.39 967 LEU A C 1
ATOM 4659 O O . LEU A 1 967 ? 174.590 168.525 151.024 1.00 52.39 967 LEU A O 1
ATOM 4661 N N . SER A 1 968 ? 174.359 166.590 149.885 1.00 59.33 968 SER A N 1
ATOM 4662 C CA . SER A 1 968 ? 173.471 167.133 148.859 1.00 59.33 968 SER A CA 1
ATOM 4663 C C . SER A 1 968 ? 172.538 165.996 148.455 1.00 59.33 968 SER A C 1
ATOM 4664 O O . SER A 1 968 ? 172.889 165.179 147.600 1.00 59.33 968 SER A O 1
ATOM 4666 N N . TRP A 1 969 ? 171.359 165.954 149.071 1.00 61.34 969 TRP A N 1
ATOM 4667 C CA . TRP A 1 969 ? 170.455 164.828 148.887 1.00 61.34 969 TRP A CA 1
ATOM 4668 C C . TRP A 1 969 ? 169.929 164.791 147.463 1.00 61.34 969 TRP A C 1
ATOM 4669 O O . TRP A 1 969 ? 170.222 163.856 146.712 1.00 61.34 969 TRP A O 1
ATOM 4680 N N . ASN A 1 977 ? 159.136 159.821 127.002 1.00 82.87 977 ASN A N 1
ATOM 4681 C CA . ASN A 1 977 ? 159.495 159.954 125.604 1.00 82.87 977 ASN A CA 1
ATOM 4682 C C . ASN A 1 977 ? 159.032 161.308 125.071 1.00 82.87 977 ASN A C 1
ATOM 4683 O O . ASN A 1 977 ? 157.990 161.823 125.481 1.00 82.87 977 ASN A O 1
ATOM 4685 N N . PRO A 1 978 ? 159.810 161.927 124.192 1.00 81.42 978 PRO A N 1
ATOM 4686 C CA . PRO A 1 978 ? 159.289 163.061 123.428 1.00 81.42 978 PRO A CA 1
ATOM 4687 C C . PRO A 1 978 ? 158.151 162.607 122.530 1.00 81.42 978 PRO A C 1
ATOM 4688 O O . PRO A 1 978 ? 158.156 161.498 121.992 1.00 81.42 978 PRO A O 1
ATOM 4690 N N . LEU A 1 979 ? 157.157 163.480 122.381 1.00 74.91 979 LEU A N 1
ATOM 4691 C CA . LEU A 1 979 ? 155.895 163.089 121.760 1.00 74.91 979 LEU A CA 1
ATOM 4692 C C . LEU A 1 979 ? 155.778 163.518 120.301 1.00 74.91 979 LEU A C 1
ATOM 4693 O O . LEU A 1 979 ? 155.641 162.673 119.413 1.00 74.91 979 LEU A O 1
ATOM 4698 N N . GLY A 1 980 ? 155.836 164.812 120.040 1.00 75.40 980 GLY A N 1
ATOM 4699 C CA . GLY A 1 980 ? 155.586 165.321 118.708 1.00 75.40 980 GLY A CA 1
ATOM 4700 C C . GLY A 1 980 ? 155.184 166.776 118.771 1.00 75.40 980 GLY A C 1
ATOM 4701 O O . GLY A 1 980 ? 155.021 167.353 119.841 1.00 75.40 980 GLY A O 1
ATOM 4702 N N . LYS A 1 981 ? 155.011 167.355 117.587 1.00 77.05 981 LYS A N 1
ATOM 4703 C CA . LYS A 1 981 ? 154.808 168.791 117.471 1.00 77.05 981 LYS A CA 1
ATOM 4704 C C . LYS A 1 981 ? 153.788 169.033 116.368 1.00 77.05 981 LYS A C 1
ATOM 4705 O O . LYS A 1 981 ? 153.614 168.200 115.478 1.00 77.05 981 LYS A O 1
ATOM 4707 N N . ILE A 1 982 ? 153.121 170.184 116.421 1.00 79.11 982 ILE A N 1
ATOM 4708 C CA . ILE A 1 982 ? 152.149 170.557 115.395 1.00 79.11 982 ILE A CA 1
ATOM 4709 C C . ILE A 1 982 ? 152.453 171.956 114.882 1.00 79.11 982 ILE A C 1
ATOM 4710 O O . ILE A 1 982 ? 152.487 172.919 115.655 1.00 79.11 982 ILE A O 1
ATOM 4715 N N . ASN A 1 983 ? 152.662 172.062 113.574 1.00 86.75 983 ASN A N 1
ATOM 4716 C CA . ASN A 1 983 ? 152.811 173.324 112.867 1.00 86.75 983 ASN A CA 1
ATOM 4717 C C . ASN A 1 983 ? 151.817 173.315 111.717 1.00 86.75 983 ASN A C 1
ATOM 4718 O O . ASN A 1 983 ? 151.883 172.439 110.850 1.00 86.75 983 ASN A O 1
ATOM 4723 N N . THR A 1 984 ? 150.893 174.268 111.710 1.00 90.01 984 THR A N 1
ATOM 4724 C CA . THR A 1 984 ? 149.795 174.217 110.758 1.00 90.01 984 THR A CA 1
ATOM 4725 C C . THR A 1 984 ? 149.969 175.239 109.644 1.00 90.01 984 THR A C 1
ATOM 4726 O O . THR A 1 984 ? 150.660 176.248 109.797 1.00 90.01 984 THR A O 1
ATOM 4730 N N . THR A 1 985 ? 149.319 174.963 108.516 1.00 95.39 985 THR A N 1
ATOM 4731 C CA . THR A 1 985 ? 149.337 175.868 107.380 1.00 95.39 985 THR A CA 1
ATOM 4732 C C . THR A 1 985 ? 148.383 177.038 107.615 1.00 95.39 985 THR A C 1
ATOM 4733 O O . THR A 1 985 ? 147.853 177.243 108.711 1.00 95.39 985 THR A O 1
ATOM 4735 N N . GLU A 1 986 ? 148.183 177.828 106.559 1.00 99.93 986 GLU A N 1
ATOM 4736 C CA . GLU A 1 986 ? 147.289 178.977 106.649 1.00 99.93 986 GLU A CA 1
ATOM 4737 C C . GLU A 1 986 ? 145.847 178.550 106.892 1.00 99.93 986 GLU A C 1
ATOM 4738 O O . GLU A 1 986 ? 145.147 179.138 107.725 1.00 99.93 986 GLU A O 1
ATOM 4740 N N . ASP A 1 987 ? 145.389 177.516 106.186 1.00 99.89 987 ASP A N 1
ATOM 4741 C CA . ASP A 1 987 ? 144.016 177.042 106.317 1.00 99.89 987 ASP A CA 1
ATOM 4742 C C . ASP A 1 987 ? 143.755 176.352 107.646 1.00 99.89 987 ASP A C 1
ATOM 4743 O O . ASP A 1 987 ? 142.634 175.881 107.870 1.00 99.89 987 ASP A O 1
ATOM 4745 N N . GLY A 1 988 ? 144.751 176.286 108.526 1.00 95.16 988 GLY A N 1
ATOM 4746 C CA . GLY A 1 988 ? 144.653 175.471 109.715 1.00 95.16 988 GLY A CA 1
ATOM 4747 C C . GLY A 1 988 ? 144.889 174.000 109.482 1.00 95.16 988 GLY A C 1
ATOM 4748 O O . GLY A 1 988 ? 144.673 173.203 110.397 1.00 95.16 988 GLY A O 1
ATOM 4749 N N . THR A 1 989 ? 145.328 173.614 108.289 1.00 93.50 989 THR A N 1
ATOM 4750 C CA . THR A 1 989 ? 145.494 172.212 107.942 1.00 93.50 989 THR A CA 1
ATOM 4751 C C . THR A 1 989 ? 146.933 171.766 108.158 1.00 93.50 989 THR A C 1
ATOM 4752 O O . THR A 1 989 ? 147.862 172.576 108.181 1.00 93.50 989 THR A O 1
ATOM 4754 N N . PHE A 1 990 ? 147.102 170.458 108.319 1.00 88.08 990 PHE A N 1
ATOM 4755 C CA . PHE A 1 990 ? 148.403 169.860 108.556 1.00 88.08 990 PHE A CA 1
ATOM 4756 C C . PHE A 1 990 ? 148.309 168.367 108.279 1.00 88.08 990 PHE A C 1
ATOM 4757 O O . PHE A 1 990 ? 147.225 167.831 108.040 1.00 88.08 990 PHE A O 1
ATOM 4765 N N . LYS A 1 991 ? 149.460 167.702 108.286 1.00 89.31 991 LYS A N 1
ATOM 4766 C CA . LYS A 1 991 ? 149.539 166.274 108.013 1.00 89.31 991 LYS A CA 1
ATOM 4767 C C . LYS A 1 991 ? 150.148 165.541 109.200 1.00 89.31 991 LYS A C 1
ATOM 4768 O O . LYS A 1 991 ? 150.942 166.116 109.952 1.00 89.31 991 LYS A O 1
ATOM 4770 N N . MET A 1 992 ? 149.769 164.275 109.365 1.00 89.45 992 MET A N 1
ATOM 4771 C CA . MET A 1 992 ? 150.052 163.532 110.583 1.00 89.45 992 MET A CA 1
ATOM 4772 C C . MET A 1 992 ? 150.343 162.077 110.260 1.00 89.45 992 MET A C 1
ATOM 4773 O O . MET A 1 992 ? 149.969 161.583 109.195 1.00 89.45 992 MET A O 1
ATOM 4778 N N . GLU A 1 993 ? 151.012 161.397 111.184 1.00 92.29 993 GLU A N 1
ATOM 4779 C CA . GLU A 1 993 ? 151.084 159.943 111.145 1.00 92.29 993 GLU A CA 1
ATOM 4780 C C . GLU A 1 993 ? 150.170 159.369 112.222 1.00 92.29 993 GLU A C 1
ATOM 4781 O O . GLU A 1 993 ? 150.480 159.450 113.416 1.00 92.29 993 GLU A O 1
ATOM 4783 N N . VAL A 1 994 ? 149.050 158.784 111.809 1.00 88.70 994 VAL A N 1
ATOM 4784 C CA . VAL A 1 994 ? 148.027 158.331 112.741 1.00 88.70 994 VAL A CA 1
ATOM 4785 C C . VAL A 1 994 ? 147.792 156.840 112.555 1.00 88.70 994 VAL A C 1
ATOM 4786 O O . VAL A 1 994 ? 147.780 156.329 111.431 1.00 88.70 994 VAL A O 1
ATOM 4788 N N . LEU A 1 995 ? 147.616 156.136 113.672 1.00 86.22 995 LEU A N 1
ATOM 4789 C CA . LEU A 1 995 ? 147.167 154.750 113.621 1.00 86.22 995 LEU A CA 1
ATOM 4790 C C . LEU A 1 995 ? 145.751 154.727 113.069 1.00 86.22 995 LEU A C 1
ATOM 4791 O O . LEU A 1 995 ? 144.798 155.088 113.766 1.00 86.22 995 LEU A O 1
ATOM 4793 N N . VAL A 1 996 ? 145.608 154.313 111.815 1.00 84.15 996 VAL A N 1
ATOM 4794 C CA . VAL A 1 996 ? 144.317 154.305 111.148 1.00 84.15 996 VAL A CA 1
ATOM 4795 C C . VAL A 1 996 ? 143.736 152.902 111.073 1.00 84.15 996 VAL A C 1
ATOM 4796 O O . VAL A 1 996 ? 142.544 152.710 111.315 1.00 84.15 996 VAL A O 1
ATOM 4798 N N . SER A 1 997 ? 144.563 151.919 110.739 1.00 79.86 997 SER A N 1
ATOM 4799 C CA . SER A 1 997 ? 144.081 150.554 110.609 1.00 79.86 997 SER A CA 1
ATOM 4800 C C . SER A 1 997 ? 143.552 150.047 111.943 1.00 79.86 997 SER A C 1
ATOM 4801 O O . SER A 1 997 ? 144.147 150.282 112.997 1.00 79.86 997 SER A O 1
ATOM 4804 N N . SER A 1 998 ? 142.415 149.352 111.888 1.00 78.60 998 SER A N 1
ATOM 4805 C CA . SER A 1 998 ? 141.853 148.752 113.088 1.00 78.60 998 SER A CA 1
ATOM 4806 C C . SER A 1 998 ? 142.845 147.810 113.747 1.00 78.60 998 SER A C 1
ATOM 4807 O O . SER A 1 998 ? 142.867 147.682 114.979 1.00 78.60 998 SER A O 1
ATOM 4809 N N . SER A 1 999 ? 143.680 147.153 112.940 1.00 77.31 999 SER A N 1
ATOM 4810 C CA . SER A 1 999 ? 144.607 146.158 113.461 1.00 77.31 999 SER A CA 1
ATOM 4811 C C . SER A 1 999 ? 145.605 146.781 114.425 1.00 77.31 999 SER A C 1
ATOM 4812 O O . SER A 1 999 ? 145.943 146.178 115.447 1.00 77.31 999 SER A O 1
ATOM 4815 N N . GLU A 1 1000 ? 146.074 147.993 114.135 1.00 75.32 1000 GLU A N 1
ATOM 4816 C CA . GLU A 1 1000 ? 147.068 148.606 115.008 1.00 75.32 1000 GLU A CA 1
ATOM 4817 C C . GLU A 1 1000 ? 146.444 149.138 116.293 1.00 75.32 1000 GLU A C 1
ATOM 4818 O O . GLU A 1 1000 ? 147.083 149.117 117.352 1.00 75.32 1000 GLU A O 1
ATOM 4820 N N . ILE A 1 1001 ? 145.200 149.613 116.226 1.00 72.16 1001 ILE A N 1
ATOM 4821 C CA . ILE A 1 1001 ? 144.492 149.999 117.443 1.00 72.16 1001 ILE A CA 1
ATOM 4822 C C . ILE A 1 1001 ? 144.284 148.787 118.335 1.00 72.16 1001 ILE A C 1
ATOM 4823 O O . ILE A 1 1001 ? 144.510 148.841 119.551 1.00 72.16 1001 ILE A O 1
ATOM 4828 N N . GLN A 1 1002 ? 143.856 147.673 117.744 1.00 69.91 1002 GLN A N 1
ATOM 4829 C CA . GLN A 1 1002 ? 143.746 146.427 118.489 1.00 69.91 1002 GLN A CA 1
ATOM 4830 C C . GLN A 1 1002 ? 145.098 145.997 119.050 1.00 69.91 1002 GLN A C 1
ATOM 4831 O O . GLN A 1 1002 ? 145.180 145.465 120.161 1.00 69.91 1002 GLN A O 1
ATOM 4837 N N . ALA A 1 1003 ? 146.173 146.229 118.298 1.00 70.57 1003 ALA A N 1
ATOM 4838 C CA . ALA A 1 1003 ? 147.501 145.872 118.782 1.00 70.57 1003 ALA A CA 1
ATOM 4839 C C . ALA A 1 1003 ? 147.865 146.664 120.030 1.00 70.57 1003 ALA A C 1
ATOM 4840 O O . ALA A 1 1003 ? 148.341 146.095 121.018 1.00 70.57 1003 ALA A O 1
ATOM 4842 N N . ASN A 1 1004 ? 147.631 147.975 120.007 1.00 67.32 1004 ASN A N 1
ATOM 4843 C CA . ASN A 1 1004 ? 147.931 148.814 121.165 1.00 67.32 1004 ASN A CA 1
ATOM 4844 C C . ASN A 1 1004 ? 147.061 148.428 122.361 1.00 67.32 1004 ASN A C 1
ATOM 4845 O O . ASN A 1 1004 ? 147.526 148.401 123.510 1.00 67.32 1004 ASN A O 1
ATOM 4847 N N . TYR A 1 1005 ? 145.788 148.126 122.103 1.00 66.61 1005 TYR A N 1
ATOM 4848 C CA . TYR A 1 1005 ? 144.892 147.700 123.170 1.00 66.61 1005 TYR A CA 1
ATOM 4849 C C . TYR A 1 1005 ? 145.356 146.396 123.792 1.00 66.61 1005 TYR A C 1
ATOM 4850 O O . TYR A 1 1005 ? 145.285 146.219 125.010 1.00 66.61 1005 TYR A O 1
ATOM 4859 N N . ASP A 1 1006 ? 145.830 145.461 122.972 1.00 68.36 1006 ASP A N 1
ATOM 4860 C CA . ASP A 1 1006 ? 146.331 144.205 123.516 1.00 68.36 1006 ASP A CA 1
ATOM 4861 C C . ASP A 1 1006 ? 147.632 144.419 124.276 1.00 68.36 1006 ASP A C 1
ATOM 4862 O O . ASP A 1 1006 ? 147.907 143.723 125.258 1.00 68.36 1006 ASP A O 1
ATOM 4867 N N . LYS A 1 1007 ? 148.451 145.374 123.833 1.00 66.87 1007 LYS A N 1
ATOM 4868 C CA . LYS A 1 1007 ? 149.715 145.633 124.514 1.00 66.87 1007 LYS A CA 1
ATOM 4869 C C . LYS A 1 1007 ? 149.518 146.269 125.884 1.00 66.87 1007 LYS A C 1
ATOM 4870 O O . LYS A 1 1007 ? 150.306 145.997 126.794 1.00 66.87 1007 LYS A O 1
ATOM 4872 N N . TYR A 1 1008 ? 148.503 147.115 126.053 1.00 65.00 1008 TYR A N 1
ATOM 4873 C CA . TYR A 1 1008 ? 148.068 147.538 127.386 1.00 65.00 1008 TYR A CA 1
ATOM 4874 C C . TYR A 1 1008 ? 147.257 146.515 128.164 1.00 65.00 1008 TYR A C 1
ATOM 4875 O O . TYR A 1 1008 ? 147.303 146.534 129.392 1.00 65.00 1008 TYR A O 1
ATOM 4884 N N . LEU A 1 1009 ? 146.532 145.621 127.511 1.00 67.36 1009 LEU A N 1
ATOM 4885 C CA . LEU A 1 1009 ? 145.861 144.558 128.243 1.00 67.36 1009 LEU A CA 1
ATOM 4886 C C . LEU A 1 1009 ? 146.846 143.513 128.751 1.00 67.36 1009 LEU A C 1
ATOM 4887 O O . LEU A 1 1009 ? 146.531 142.778 129.689 1.00 67.36 1009 LEU A O 1
ATOM 4892 N N . LYS A 1 1010 ? 148.048 143.474 128.182 1.00 68.86 1010 LYS A N 1
ATOM 4893 C CA . LYS A 1 1010 ? 149.106 142.568 128.601 1.00 68.86 1010 LYS A CA 1
ATOM 4894 C C . LYS A 1 1010 ? 149.801 143.002 129.877 1.00 68.86 1010 LYS A C 1
ATOM 4895 O O . LYS A 1 1010 ? 150.180 142.146 130.678 1.00 68.86 1010 LYS A O 1
ATOM 4897 N N . VAL A 1 1011 ? 149.973 144.307 130.085 1.00 66.96 1011 VAL A N 1
ATOM 4898 C CA . VAL A 1 1011 ? 150.654 144.795 131.280 1.00 66.96 1011 VAL A CA 1
ATOM 4899 C C . VAL A 1 1011 ? 149.879 144.401 132.531 1.00 66.96 1011 VAL A C 1
ATOM 4900 O O . VAL A 1 1011 ? 150.459 144.179 133.600 1.00 66.96 1011 VAL A O 1
ATOM 4904 N N . LEU A 1 1012 ? 148.560 144.290 132.415 1.00 66.09 1012 LEU A N 1
ATOM 4905 C CA . LEU A 1 1012 ? 147.704 143.927 133.533 1.00 66.09 1012 LEU A CA 1
ATOM 4906 C C . LEU A 1 1012 ? 147.655 142.425 133.780 1.00 66.09 1012 LEU A C 1
ATOM 4907 O O . LEU A 1 1012 ? 146.750 141.962 134.485 1.00 66.09 1012 LEU A O 1
ATOM 4912 N N . ASN A 1 1013 ? 148.585 141.655 133.210 1.00 71.44 1013 ASN A N 1
ATOM 4913 C CA . ASN A 1 1013 ? 148.579 140.203 133.335 1.00 71.44 1013 ASN A CA 1
ATOM 4914 C C . ASN A 1 1013 ? 149.924 139.652 133.793 1.00 71.44 1013 ASN A C 1
ATOM 4915 O O . ASN A 1 1013 ? 149.987 138.558 134.360 1.00 71.44 1013 ASN A O 1
ATOM 4920 N N . ASP A 1 1014 ? 151.005 140.391 133.553 1.00 74.30 1014 ASP A N 1
ATOM 4921 C CA . ASP A 1 1014 ? 152.338 139.951 133.939 1.00 74.30 1014 ASP A CA 1
ATOM 4922 C C . ASP A 1 1014 ? 152.784 140.526 135.277 1.00 74.30 1014 ASP A C 1
ATOM 4923 O O . ASP A 1 1014 ? 153.987 140.579 135.552 1.00 74.30 1014 ASP A O 1
ATOM 4925 N N . PHE A 1 1015 ? 151.845 140.953 136.112 1.00 78.28 1015 PHE A N 1
ATOM 4926 C CA . PHE A 1 1015 ? 152.184 141.319 137.477 1.00 78.28 1015 PHE A CA 1
ATOM 4927 C C . PHE A 1 1015 ? 152.436 140.130 138.391 1.00 78.28 1015 PHE A C 1
ATOM 4928 O O . PHE A 1 1015 ? 151.828 139.061 138.290 1.00 78.28 1015 PHE A O 1
ATOM 4936 N N . GLU A 1 1025 ? 167.858 149.071 144.636 1.00 79.89 1025 GLU A N 1
ATOM 4937 C CA . GLU A 1 1025 ? 168.310 150.314 145.249 1.00 79.89 1025 GLU A CA 1
ATOM 4938 C C . GLU A 1 1025 ? 168.832 151.270 144.180 1.00 79.89 1025 GLU A C 1
ATOM 4939 O O . GLU A 1 1025 ? 169.455 150.838 143.211 1.00 79.89 1025 GLU A O 1
ATOM 4945 N N . PRO A 1 1026 ? 168.577 152.570 144.355 1.00 78.08 1026 PRO A N 1
ATOM 4946 C CA . PRO A 1 1026 ? 169.030 153.549 143.359 1.00 78.08 1026 PRO A CA 1
ATOM 4947 C C . PRO A 1 1026 ? 170.540 153.743 143.334 1.00 78.08 1026 PRO A C 1
ATOM 4948 O O . PRO A 1 1026 ? 171.288 153.010 143.988 1.00 78.08 1026 PRO A O 1
ATOM 4952 N N . SER A 1 1027 ? 170.983 154.738 142.567 1.00 74.63 1027 SER A N 1
ATOM 4953 C CA . SER A 1 1027 ? 172.350 154.815 142.076 1.00 74.63 1027 SER A CA 1
ATOM 4954 C C . SER A 1 1027 ? 173.368 154.956 143.206 1.00 74.63 1027 SER A C 1
ATOM 4955 O O . SER A 1 1027 ? 173.039 155.096 144.385 1.00 74.63 1027 SER A O 1
ATOM 4958 N N . TYR A 1 1028 ? 174.638 154.915 142.800 1.00 70.49 1028 TYR A N 1
ATOM 4959 C CA . TYR A 1 1028 ? 175.753 154.946 143.738 1.00 70.49 1028 TYR A CA 1
ATOM 4960 C C . TYR A 1 1028 ? 175.869 156.295 144.436 1.00 70.49 1028 TYR A C 1
ATOM 4961 O O . TYR A 1 1028 ? 176.265 156.362 145.605 1.00 70.49 1028 TYR A O 1
ATOM 4970 N N . ASP A 1 1029 ? 175.541 157.382 143.734 1.00 69.87 1029 ASP A N 1
ATOM 4971 C CA . ASP A 1 1029 ? 175.705 158.716 144.307 1.00 69.87 1029 ASP A CA 1
ATOM 4972 C C . ASP A 1 1029 ? 174.842 158.902 145.549 1.00 69.87 1029 ASP A C 1
ATOM 4973 O O . ASP A 1 1029 ? 175.321 159.381 146.582 1.00 69.87 1029 ASP A O 1
ATOM 4975 N N . GLU A 1 1030 ? 173.569 158.521 145.478 1.00 69.65 1030 GLU A N 1
ATOM 4976 C CA . GLU A 1 1030 ? 172.710 158.672 146.645 1.00 69.65 1030 GLU A CA 1
ATOM 4977 C C . GLU A 1 1030 ? 172.983 157.636 147.727 1.00 69.65 1030 GLU A C 1
ATOM 4978 O O . GLU A 1 1030 ? 172.740 157.917 148.904 1.00 69.65 1030 GLU A O 1
ATOM 4984 N N . LYS A 1 1031 ? 173.514 156.467 147.375 1.00 64.16 1031 LYS A N 1
ATOM 4985 C CA . LYS A 1 1031 ? 173.965 155.538 148.406 1.00 64.16 1031 LYS A CA 1
ATOM 4986 C C . LYS A 1 1031 ? 175.133 156.122 149.195 1.00 64.16 1031 LYS A C 1
ATOM 4987 O O . LYS A 1 1031 ? 175.171 156.039 150.432 1.00 64.16 1031 LYS A O 1
ATOM 4993 N N . LYS A 1 1032 ? 176.084 156.739 148.493 1.00 58.87 1032 LYS A N 1
ATOM 4994 C CA . LYS A 1 1032 ? 177.195 157.408 149.160 1.00 58.87 1032 LYS A CA 1
ATOM 4995 C C . LYS A 1 1032 ? 176.713 158.597 149.981 1.00 58.87 1032 LYS A C 1
ATOM 4996 O O . LYS A 1 1032 ? 177.236 158.859 151.069 1.00 58.87 1032 LYS A O 1
ATOM 5002 N N . THR A 1 1033 ? 175.718 159.327 149.477 1.00 57.05 1033 THR A N 1
ATOM 5003 C CA . THR A 1 1033 ? 175.126 160.416 150.249 1.00 57.05 1033 THR A CA 1
ATOM 5004 C C . THR A 1 1033 ? 174.497 159.908 151.542 1.00 57.05 1033 THR A C 1
ATOM 5005 O O . THR A 1 1033 ? 174.650 160.525 152.601 1.00 57.05 1033 THR A O 1
ATOM 5009 N N . GLY A 1 1034 ? 173.785 158.785 151.477 1.00 52.66 1034 GLY A N 1
ATOM 5010 C CA . GLY A 1 1034 ? 173.216 158.217 152.687 1.00 52.66 1034 GLY A CA 1
ATOM 5011 C C . GLY A 1 1034 ? 174.272 157.788 153.686 1.00 52.66 1034 GLY A C 1
ATOM 5012 O O . GLY A 1 1034 ? 174.123 158.003 154.892 1.00 52.66 1034 GLY A O 1
ATOM 5013 N N . TYR A 1 1035 ? 175.353 157.175 153.201 1.00 49.21 1035 TYR A N 1
ATOM 5014 C CA . TYR A 1 1035 ? 176.434 156.797 154.107 1.00 49.21 1035 TYR A CA 1
ATOM 5015 C C . TYR A 1 1035 ? 177.059 158.023 154.757 1.00 49.21 1035 TYR A C 1
ATOM 5016 O O . TYR A 1 1035 ? 177.368 158.015 155.955 1.00 49.21 1035 TYR A O 1
ATOM 5025 N N . TYR A 1 1036 ? 177.270 159.081 153.975 1.00 46.56 1036 TYR A N 1
ATOM 5026 C CA . TYR A 1 1036 ? 177.869 160.293 154.515 1.00 46.56 1036 TYR A CA 1
ATOM 5027 C C . TYR A 1 1036 ? 176.970 160.932 155.561 1.00 46.56 1036 TYR A C 1
ATOM 5028 O O . TYR A 1 1036 ? 177.452 161.405 156.589 1.00 46.56 1036 TYR A O 1
ATOM 5037 N N . ALA A 1 1037 ? 175.663 160.960 155.323 1.00 44.69 1037 ALA A N 1
ATOM 5038 C CA . ALA A 1 1037 ? 174.747 161.478 156.331 1.00 44.69 1037 ALA A CA 1
ATOM 5039 C C . ALA A 1 1037 ? 174.749 160.648 157.606 1.00 44.69 1037 ALA A C 1
ATOM 5040 O O . ALA A 1 1037 ? 174.768 161.219 158.705 1.00 44.69 1037 ALA A O 1
ATOM 5042 N N . ASN A 1 1038 ? 174.747 159.321 157.484 1.00 42.64 1038 ASN A N 1
ATOM 5043 C CA . ASN A 1 1038 ? 174.790 158.468 158.665 1.00 42.64 1038 ASN A CA 1
ATOM 5044 C C . ASN A 1 1038 ? 176.051 158.712 159.472 1.00 42.64 1038 ASN A C 1
ATOM 5045 O O . ASN A 1 1038 ? 175.994 158.881 160.697 1.00 42.64 1038 ASN A O 1
ATOM 5050 N N . VAL A 1 1039 ? 177.200 158.746 158.799 1.00 42.35 1039 VAL A N 1
ATOM 5051 C CA . VAL A 1 1039 ? 178.446 158.996 159.502 1.00 42.35 1039 VAL A CA 1
ATOM 5052 C C . VAL A 1 1039 ? 178.543 160.432 160.015 1.00 42.35 1039 VAL A C 1
ATOM 5053 O O . VAL A 1 1039 ? 179.234 160.657 161.005 1.00 42.35 1039 VAL A O 1
ATOM 5057 N N . ARG A 1 1040 ? 177.895 161.424 159.392 1.00 40.71 1040 ARG A N 1
ATOM 5058 C CA . ARG A 1 1040 ? 178.003 162.764 159.964 1.00 40.71 1040 ARG A CA 1
ATOM 5059 C C . ARG A 1 1040 ? 177.148 162.903 161.216 1.00 40.71 1040 ARG A C 1
ATOM 5060 O O . ARG A 1 1040 ? 177.531 163.607 162.156 1.00 40.71 1040 ARG A O 1
ATOM 5068 N N . SER A 1 1041 ? 175.975 162.271 161.243 1.00 37.72 1041 SER A N 1
ATOM 5069 C CA . SER A 1 1041 ? 175.060 162.370 162.373 1.00 37.72 1041 SER A CA 1
ATOM 5070 C C . SER A 1 1041 ? 175.425 161.447 163.522 1.00 37.72 1041 SER A C 1
ATOM 5071 O O . SER A 1 1041 ? 174.999 161.686 164.653 1.00 37.72 1041 SER A O 1
ATOM 5074 N N . LEU A 1 1042 ? 176.197 160.398 163.270 1.00 35.51 1042 LEU A N 1
ATOM 5075 C CA . LEU A 1 1042 ? 176.710 159.599 164.368 1.00 35.51 1042 LEU A CA 1
ATOM 5076 C C . LEU A 1 1042 ? 177.868 160.273 165.088 1.00 35.51 1042 LEU A C 1
ATOM 5077 O O . LEU A 1 1042 ? 178.120 159.959 166.252 1.00 35.51 1042 LEU A O 1
ATOM 5082 N N . VAL A 1 1043 ? 178.564 161.198 164.432 1.00 35.63 1043 VAL A N 1
ATOM 5083 C CA . VAL A 1 1043 ? 179.646 161.931 165.077 1.00 35.63 1043 VAL A CA 1
ATOM 5084 C C . VAL A 1 1043 ? 179.097 162.965 166.053 1.00 35.63 1043 VAL A C 1
ATOM 5085 O O . VAL A 1 1043 ? 179.607 163.109 167.168 1.00 35.63 1043 VAL A O 1
ATOM 5089 N N . ILE A 1 1044 ? 178.052 163.697 165.656 1.00 34.35 1044 ILE A N 1
ATOM 5090 C CA . ILE A 1 1044 ? 177.481 164.725 166.524 1.00 34.35 1044 ILE A CA 1
ATOM 5091 C C . ILE A 1 1044 ? 176.924 164.107 167.796 1.00 34.35 1044 ILE A C 1
ATOM 5092 O O . ILE A 1 1044 ? 177.112 164.637 168.897 1.00 34.35 1044 ILE A O 1
ATOM 5097 N N . ILE A 1 1045 ? 176.206 162.994 167.663 1.00 33.63 1045 ILE A N 1
ATOM 5098 C CA . ILE A 1 1045 ? 175.580 162.365 168.819 1.00 33.63 1045 ILE A CA 1
ATOM 5099 C C . ILE A 1 1045 ? 176.636 161.915 169.815 1.00 33.63 1045 ILE A C 1
ATOM 5100 O O . ILE A 1 1045 ? 176.516 162.150 171.022 1.00 33.63 1045 ILE A O 1
ATOM 5105 N N . PHE A 1 1046 ? 177.697 161.277 169.324 1.00 33.14 1046 PHE A N 1
ATOM 5106 C CA . PHE A 1 1046 ? 178.765 160.827 170.209 1.00 33.14 1046 PHE A CA 1
ATOM 5107 C C . PHE A 1 1046 ? 179.482 162.001 170.858 1.00 33.14 1046 PHE A C 1
ATOM 5108 O O . PHE A 1 1046 ? 179.810 161.948 172.046 1.00 33.14 1046 PHE A O 1
ATOM 5116 N N . TRP A 1 1047 ? 179.725 163.070 170.102 1.00 29.66 1047 TRP A N 1
ATOM 5117 C CA . TRP A 1 1047 ? 180.368 164.253 170.662 1.00 29.66 1047 TRP A CA 1
ATOM 5118 C C . TRP A 1 1047 ? 179.555 164.819 171.818 1.00 29.66 1047 TRP A C 1
ATOM 5119 O O . TRP A 1 1047 ? 180.070 165.014 172.929 1.00 29.66 1047 TRP A O 1
ATOM 5130 N N . VAL A 1 1048 ? 178.262 165.040 171.582 1.00 31.37 1048 VAL A N 1
ATOM 5131 C CA . VAL A 1 1048 ? 177.393 165.631 172.595 1.00 31.37 1048 VAL A CA 1
ATOM 5132 C C . VAL A 1 1048 ? 177.284 164.721 173.812 1.00 31.37 1048 VAL A C 1
ATOM 5133 O O . VAL A 1 1048 ? 177.362 165.180 174.957 1.00 31.37 1048 VAL A O 1
ATOM 5137 N N . ILE A 1 1049 ? 177.108 163.419 173.590 1.00 30.99 1049 ILE A N 1
ATOM 5138 C CA . ILE A 1 1049 ? 176.896 162.511 174.711 1.00 30.99 1049 ILE A CA 1
ATOM 5139 C C . ILE A 1 1049 ? 178.163 162.361 175.541 1.00 30.99 1049 ILE A C 1
ATOM 5140 O O . ILE A 1 1049 ? 178.108 162.361 176.774 1.00 30.99 1049 ILE A O 1
ATOM 5145 N N . THR A 1 1050 ? 179.323 162.231 174.895 1.00 30.71 1050 THR A N 1
ATOM 5146 C CA . THR A 1 1050 ? 180.558 162.090 175.651 1.00 30.71 1050 THR A CA 1
ATOM 5147 C C . THR A 1 1050 ? 180.934 163.360 176.395 1.00 30.71 1050 THR A C 1
ATOM 5148 O O . THR A 1 1050 ? 181.592 163.274 177.433 1.00 30.71 1050 THR A O 1
ATOM 5152 N N . ASN A 1 1051 ? 180.543 164.534 175.897 1.00 30.85 1051 ASN A N 1
ATOM 5153 C CA . ASN A 1 1051 ? 180.775 165.749 176.673 1.00 30.85 1051 ASN A CA 1
ATOM 5154 C C . ASN A 1 1051 ? 179.808 165.863 177.845 1.00 30.85 1051 ASN A C 1
ATOM 5155 O O . ASN A 1 1051 ? 180.202 166.253 178.956 1.00 30.85 1051 ASN A O 1
ATOM 5160 N N . PHE A 1 1052 ? 178.542 165.514 177.632 1.00 30.70 1052 PHE A N 1
ATOM 5161 C CA . PHE A 1 1052 ? 177.597 165.598 178.733 1.00 30.70 1052 PHE A CA 1
ATOM 5162 C C . PHE A 1 1052 ? 177.874 164.553 179.801 1.00 30.70 1052 PHE A C 1
ATOM 5163 O O . PHE A 1 1052 ? 177.511 164.754 180.958 1.00 30.70 1052 PHE A O 1
ATOM 5171 N N . ILE A 1 1053 ? 178.510 163.440 179.452 1.00 31.01 1053 ILE A N 1
ATOM 5172 C CA . ILE A 1 1053 ? 178.870 162.471 180.482 1.00 31.01 1053 ILE A CA 1
ATOM 5173 C C . ILE A 1 1053 ? 179.813 163.106 181.491 1.00 31.01 1053 ILE A C 1
ATOM 5174 O O . ILE A 1 1053 ? 179.636 162.964 182.705 1.00 31.01 1053 ILE A O 1
ATOM 5179 N N . ILE A 1 1054 ? 180.813 163.838 181.006 1.00 31.23 1054 ILE A N 1
ATOM 5180 C CA . ILE A 1 1054 ? 181.752 164.512 181.893 1.00 31.23 1054 ILE A CA 1
ATOM 5181 C C . ILE A 1 1054 ? 181.052 165.609 182.681 1.00 31.23 1054 ILE A C 1
ATOM 5182 O O . ILE A 1 1054 ? 181.294 165.781 183.883 1.00 31.23 1054 ILE A O 1
ATOM 5187 N N . VAL A 1 1055 ? 180.169 166.362 182.024 1.00 30.48 1055 VAL A N 1
ATOM 5188 C CA . VAL A 1 1055 ? 179.433 167.413 182.728 1.00 30.48 1055 VAL A CA 1
ATOM 5189 C C . VAL A 1 1055 ? 178.620 166.820 183.875 1.00 30.48 1055 VAL A C 1
ATOM 5190 O O . VAL A 1 1055 ? 178.626 167.335 184.997 1.00 30.48 1055 VAL A O 1
ATOM 5194 N N . ALA A 1 1056 ? 177.919 165.718 183.610 1.00 32.00 1056 ALA A N 1
ATOM 5195 C CA . ALA A 1 1056 ? 177.051 165.100 184.604 1.00 32.00 1056 ALA A CA 1
ATOM 5196 C C . ALA A 1 1056 ? 177.847 164.424 185.710 1.00 32.00 1056 ALA A C 1
ATOM 5197 O O . ALA A 1 1056 ? 177.377 164.328 186.844 1.00 32.00 1056 ALA A O 1
ATOM 5199 N N . VAL A 1 1057 ? 179.034 163.908 185.397 1.00 32.39 1057 VAL A N 1
ATOM 5200 C CA . VAL A 1 1057 ? 179.873 163.339 186.445 1.00 32.39 1057 VAL A CA 1
ATOM 5201 C C . VAL A 1 1057 ? 180.379 164.431 187.377 1.00 32.39 1057 VAL A C 1
ATOM 5202 O O . VAL A 1 1057 ? 180.344 164.283 188.603 1.00 32.39 1057 VAL A O 1
ATOM 5206 N N . VAL A 1 1058 ? 180.852 165.544 186.820 1.00 32.28 1058 VAL A N 1
ATOM 5207 C CA . VAL A 1 1058 ? 181.457 166.572 187.661 1.00 32.28 1058 VAL A CA 1
ATOM 5208 C C . VAL A 1 1058 ? 180.398 167.339 188.442 1.00 32.28 1058 VAL A C 1
ATOM 5209 O O . VAL A 1 1058 ? 180.519 167.517 189.658 1.00 32.28 1058 VAL A O 1
ATOM 5213 N N . LEU A 1 1059 ? 179.351 167.811 187.769 1.00 33.98 1059 LEU A N 1
ATOM 5214 C CA . LEU A 1 1059 ? 178.343 168.635 188.426 1.00 33.98 1059 LEU A CA 1
ATOM 5215 C C . LEU A 1 1059 ? 177.214 167.827 189.046 1.00 33.98 1059 LEU A C 1
ATOM 5216 O O . LEU A 1 1059 ? 176.369 168.410 189.728 1.00 33.98 1059 LEU A O 1
ATOM 5221 N N . GLU A 1 1060 ? 177.183 166.517 188.823 1.00 38.56 1060 GLU A N 1
ATOM 5222 C CA . GLU A 1 1060 ? 176.143 165.626 189.341 1.00 38.56 1060 GLU A CA 1
ATOM 5223 C C . GLU A 1 1060 ? 174.787 165.946 188.721 1.00 38.56 1060 GLU A C 1
ATOM 5224 O O . GLU A 1 1060 ? 173.742 165.828 189.360 1.00 38.56 1060 GLU A O 1
ATOM 5226 N N . THR A 1 1061 ? 174.805 166.335 187.452 1.00 35.75 1061 THR A N 1
ATOM 5227 C CA . THR A 1 1061 ? 173.596 166.559 186.684 1.00 35.75 1061 THR A CA 1
ATOM 5228 C C . THR A 1 1061 ? 173.113 165.198 186.185 1.00 35.75 1061 THR A C 1
ATOM 5229 O O . THR A 1 1061 ? 173.692 164.163 186.504 1.00 35.75 1061 THR A O 1
ATOM 5231 N N . GLY A 1 1062 ? 172.042 165.181 185.401 1.00 37.11 1062 GLY A N 1
ATOM 5232 C CA . GLY A 1 1062 ? 171.553 163.926 184.873 1.00 37.11 1062 GLY A CA 1
ATOM 5233 C C . GLY A 1 1062 ? 170.873 163.048 185.890 1.00 37.11 1062 GLY A C 1
ATOM 5234 O O . GLY A 1 1062 ? 170.806 161.836 185.699 1.00 37.11 1062 GLY A O 1
ATOM 5235 N N . GLY A 1 1063 ? 170.370 163.625 186.977 1.00 38.56 1063 GLY A N 1
ATOM 5236 C CA . GLY A 1 1063 ? 169.696 162.856 187.995 1.00 38.56 1063 GLY A CA 1
ATOM 5237 C C . GLY A 1 1063 ? 170.603 162.107 188.936 1.00 38.56 1063 GLY A C 1
ATOM 5238 O O . GLY A 1 1063 ? 170.111 161.287 189.717 1.00 38.56 1063 GLY A O 1
ATOM 5239 N N . ILE A 1 1064 ? 171.911 162.347 188.881 1.00 37.87 1064 ILE A N 1
ATOM 5240 C CA . ILE A 1 1064 ? 172.848 161.590 189.702 1.00 37.87 1064 ILE A CA 1
ATOM 5241 C C . ILE A 1 1064 ? 172.805 162.062 191.147 1.00 37.87 1064 ILE A C 1
ATOM 5242 O O . ILE A 1 1064 ? 172.858 161.253 192.079 1.00 37.87 1064 ILE A O 1
ATOM 5247 N N . ALA A 1 1065 ? 172.722 163.371 191.362 1.00 42.15 1065 ALA A N 1
ATOM 5248 C CA . ALA A 1 1065 ? 172.593 163.878 192.721 1.00 42.15 1065 ALA A CA 1
ATOM 5249 C C . ALA A 1 1065 ? 171.296 163.403 193.355 1.00 42.15 1065 ALA A C 1
ATOM 5250 O O . ALA A 1 1065 ? 171.266 163.045 194.538 1.00 42.15 1065 ALA A O 1
ATOM 5252 N N . ASP A 1 1066 ? 170.213 163.391 192.574 1.00 44.41 1066 ASP A N 1
ATOM 5253 C CA . ASP A 1 1066 ? 168.961 162.797 193.021 1.00 44.41 1066 ASP A CA 1
ATOM 5254 C C . ASP A 1 1066 ? 169.161 161.346 193.426 1.00 44.41 1066 ASP A C 1
ATOM 5255 O O . ASP A 1 1066 ? 168.624 160.894 194.443 1.00 44.41 1066 ASP A O 1
ATOM 5260 N N . TYR A 1 1067 ? 169.916 160.598 192.624 1.00 43.33 1067 TYR A N 1
ATOM 5261 C CA . TYR A 1 1067 ? 170.102 159.177 192.877 1.00 43.33 1067 TYR A CA 1
ATOM 5262 C C . TYR A 1 1067 ? 170.873 158.940 194.168 1.00 43.33 1067 TYR A C 1
ATOM 5263 O O . TYR A 1 1067 ? 170.507 158.074 194.966 1.00 43.33 1067 TYR A O 1
ATOM 5272 N N . ILE A 1 1068 ? 171.937 159.707 194.400 1.00 43.56 1068 ILE A N 1
ATOM 5273 C CA . ILE A 1 1068 ? 172.689 159.569 195.646 1.00 43.56 1068 ILE A CA 1
ATOM 5274 C C . ILE A 1 1068 ? 171.843 159.993 196.839 1.00 43.56 1068 ILE A C 1
ATOM 5275 O O . ILE A 1 1068 ? 171.883 159.363 197.906 1.00 43.56 1068 ILE A O 1
ATOM 5280 N N . ALA A 1 1069 ? 171.060 161.062 196.683 1.00 48.64 1069 ALA A N 1
ATOM 5281 C CA . ALA A 1 1069 ? 170.182 161.488 197.763 1.00 48.64 1069 ALA A CA 1
ATOM 5282 C C . ALA A 1 1069 ? 169.201 160.391 198.141 1.00 48.64 1069 ALA A C 1
ATOM 5283 O O . ALA A 1 1069 ? 169.038 160.075 199.324 1.00 48.64 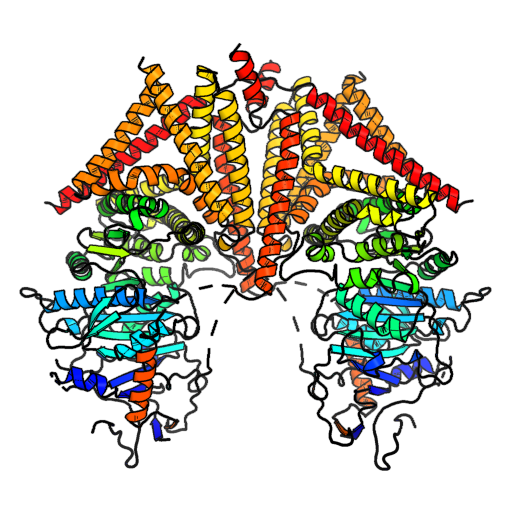1069 ALA A O 1
ATOM 5285 N N . MET A 1 1070 ? 168.560 159.772 197.148 1.00 49.09 1070 MET A N 1
ATOM 5286 C CA . MET A 1 1070 ? 167.565 158.755 197.463 1.00 49.09 1070 MET A CA 1
ATOM 5287 C C . MET A 1 1070 ? 168.206 157.451 197.917 1.00 49.09 1070 MET A C 1
ATOM 5288 O O . MET A 1 1070 ? 167.585 156.698 198.672 1.00 49.09 1070 MET A O 1
ATOM 5293 N N . LYS A 1 1071 ? 169.433 157.158 197.484 1.00 50.07 1071 LYS A N 1
ATOM 5294 C CA . LYS A 1 1071 ? 170.142 156.023 198.066 1.00 50.07 1071 LYS A CA 1
ATOM 5295 C C . LYS A 1 1071 ? 170.373 156.233 199.550 1.00 50.07 1071 LYS A C 1
ATOM 5296 O O . LYS A 1 1071 ? 170.158 155.319 200.354 1.00 50.07 1071 LYS A O 1
ATOM 5302 N N . SER A 1 1072 ? 170.821 157.430 199.933 1.00 54.10 1072 SER A N 1
ATOM 5303 C CA . SER A 1 1072 ? 171.008 157.714 201.352 1.00 54.10 1072 SER A CA 1
ATOM 5304 C C . SER A 1 1072 ? 169.685 157.650 202.106 1.00 54.10 1072 SER A C 1
ATOM 5305 O O . SER A 1 1072 ? 169.629 157.132 203.227 1.00 54.10 1072 SER A O 1
ATOM 5308 N N . ILE A 1 1073 ? 168.608 158.168 201.507 1.00 55.36 1073 ILE A N 1
ATOM 5309 C CA . ILE A 1 1073 ? 167.290 158.056 202.133 1.00 55.36 1073 ILE A CA 1
ATOM 5310 C C . ILE A 1 1073 ? 166.904 156.595 202.320 1.00 55.36 1073 ILE A C 1
ATOM 5311 O O . ILE A 1 1073 ? 166.240 156.241 203.301 1.00 55.36 1073 ILE A O 1
ATOM 5316 N N . SER A 1 1074 ? 167.315 155.725 201.391 1.00 56.67 1074 SER A N 1
ATOM 5317 C CA . SER A 1 1074 ? 167.001 154.304 201.510 1.00 56.67 1074 SER A CA 1
ATOM 5318 C C . SER A 1 1074 ? 167.579 153.703 202.783 1.00 56.67 1074 SER A C 1
ATOM 5319 O O . SER A 1 1074 ? 166.992 152.774 203.349 1.00 56.67 1074 SER A O 1
ATOM 5322 N N . THR A 1 1075 ? 168.716 154.212 203.247 1.00 59.10 1075 THR A N 1
ATOM 5323 C CA . THR A 1 1075 ? 169.327 153.736 204.483 1.00 59.10 1075 THR A CA 1
ATOM 5324 C C . THR A 1 1075 ? 168.446 154.049 205.689 1.00 59.10 1075 THR A C 1
ATOM 5325 O O . THR A 1 1075 ? 167.771 155.077 205.726 1.00 59.10 1075 THR A O 1
ATOM 5329 N N . ILE A 1 1087 ? 170.012 167.456 198.063 1.00 58.75 1087 ILE A N 1
ATOM 5330 C CA . ILE A 1 1087 ? 171.080 167.620 197.068 1.00 58.75 1087 ILE A CA 1
ATOM 5331 C C . ILE A 1 1087 ? 171.982 168.778 197.480 1.00 58.75 1087 ILE A C 1
ATOM 5332 O O . ILE A 1 1087 ? 171.474 169.840 197.878 1.00 58.75 1087 ILE A O 1
ATOM 5337 N N . PRO A 1 1088 ? 173.303 168.632 197.413 1.00 59.97 1088 PRO A N 1
ATOM 5338 C CA . PRO A 1 1088 ? 174.199 169.743 197.742 1.00 59.97 1088 PRO A CA 1
ATOM 5339 C C . PRO A 1 1088 ? 174.396 170.711 196.581 1.00 59.97 1088 PRO A C 1
ATOM 5340 O O . PRO A 1 1088 ? 174.170 170.392 195.413 1.00 59.97 1088 PRO A O 1
ATOM 5344 N N . LEU A 1 1089 ? 174.824 171.925 196.937 1.00 57.15 1089 LEU A N 1
ATOM 5345 C CA . LEU A 1 1089 ? 175.057 172.966 195.939 1.00 57.15 1089 LEU A CA 1
ATOM 5346 C C . LEU A 1 1089 ? 176.258 172.639 195.060 1.00 57.15 1089 LEU A C 1
ATOM 5347 O O . LEU A 1 1089 ? 176.191 172.753 193.831 1.00 57.15 1089 LEU A O 1
ATOM 5352 N N . MET A 1 1090 ? 177.378 172.260 195.671 1.00 53.55 1090 MET A N 1
ATOM 5353 C CA . MET A 1 1090 ? 178.586 171.949 194.922 1.00 53.55 1090 MET A CA 1
ATOM 5354 C C . MET A 1 1090 ? 179.439 170.963 195.709 1.00 53.55 1090 MET A C 1
ATOM 5355 O O . MET A 1 1090 ? 179.403 170.934 196.941 1.00 53.55 1090 MET A O 1
ATOM 5360 N N . THR A 1 1091 ? 180.204 170.155 194.983 1.00 50.73 1091 THR A N 1
ATOM 5361 C CA . THR A 1 1091 ? 181.007 169.077 195.543 1.00 50.73 1091 THR A CA 1
ATOM 5362 C C . THR A 1 1091 ? 182.493 169.395 195.400 1.00 50.73 1091 THR A C 1
ATOM 5363 O O . THR A 1 1091 ? 182.882 170.472 194.949 1.00 50.73 1091 THR A O 1
ATOM 5367 N N . SER A 1 1092 ? 183.328 168.439 195.818 1.00 47.42 1092 SER A N 1
ATOM 5368 C CA . SER A 1 1092 ? 184.770 168.548 195.639 1.00 47.42 1092 SER A CA 1
ATOM 5369 C C . SER A 1 1092 ? 185.229 168.058 194.276 1.00 47.42 1092 SER A C 1
ATOM 5370 O O . SER A 1 1092 ? 186.372 168.329 193.885 1.00 47.42 1092 SER A O 1
ATOM 5373 N N . LYS A 1 1093 ? 184.372 167.341 193.549 1.00 42.17 1093 LYS A N 1
ATOM 5374 C CA . LYS A 1 1093 ? 184.691 167.005 192.170 1.00 42.17 1093 LYS A CA 1
ATOM 5375 C C . LYS A 1 1093 ? 184.907 168.266 191.354 1.00 42.17 1093 LYS A C 1
ATOM 5376 O O . LYS A 1 1093 ? 185.769 168.305 190.473 1.00 42.17 1093 LYS A O 1
ATOM 5382 N N . ALA A 1 1094 ? 184.114 169.302 191.624 1.00 40.50 1094 ALA A N 1
ATOM 5383 C CA . ALA A 1 1094 ? 184.269 170.566 190.919 1.00 40.50 1094 ALA A CA 1
ATOM 5384 C C . ALA A 1 1094 ? 185.625 171.190 191.207 1.00 40.50 1094 ALA A C 1
ATOM 5385 O O . ALA A 1 1094 ? 186.279 171.714 190.301 1.00 40.50 1094 ALA A O 1
ATOM 5387 N N . SER A 1 1095 ? 186.073 171.128 192.459 1.00 42.20 1095 SER A N 1
ATOM 5388 C CA . SER A 1 1095 ? 187.395 171.638 192.802 1.00 42.20 1095 SER A CA 1
ATOM 5389 C C . SER A 1 1095 ? 188.494 170.870 192.076 1.00 42.20 1095 SER A C 1
ATOM 5390 O O . SER A 1 1095 ? 189.406 171.471 191.489 1.00 42.20 1095 SER A O 1
ATOM 5393 N N . ILE A 1 1096 ? 188.414 169.541 192.090 1.00 41.67 1096 ILE A N 1
ATOM 5394 C CA . ILE A 1 1096 ? 189.448 168.736 191.447 1.00 41.67 1096 ILE A CA 1
ATOM 5395 C C . ILE A 1 1096 ? 189.479 169.003 189.948 1.00 41.67 1096 ILE A C 1
ATOM 5396 O O . ILE A 1 1096 ? 190.548 169.188 189.357 1.00 41.67 1096 ILE A O 1
ATOM 5401 N N . TYR A 1 1097 ? 188.308 169.024 189.311 1.00 37.94 1097 TYR A N 1
ATOM 5402 C CA . TYR A 1 1097 ? 188.246 169.254 187.873 1.00 37.94 1097 TYR A CA 1
ATOM 5403 C C . TYR A 1 1097 ? 188.764 170.634 187.512 1.00 37.94 1097 TYR A C 1
ATOM 5404 O O . TYR A 1 1097 ? 189.488 170.798 186.520 1.00 37.94 1097 TYR A O 1
ATOM 5413 N N . PHE A 1 1098 ? 188.390 171.643 188.298 1.00 40.47 1098 PHE A N 1
ATOM 5414 C CA . PHE A 1 1098 ? 188.841 172.998 188.030 1.00 40.47 1098 PHE A CA 1
ATOM 5415 C C . PHE A 1 1098 ? 190.351 173.085 188.091 1.00 40.47 1098 PHE A C 1
ATOM 5416 O O . PHE A 1 1098 ? 190.975 173.740 187.252 1.00 40.47 1098 PHE A O 1
ATOM 5424 N N . ASN A 1 1099 ? 190.962 172.436 189.078 1.00 45.64 1099 ASN A N 1
ATOM 5425 C CA . ASN A 1 1099 ? 192.418 172.442 189.129 1.00 45.64 1099 ASN A CA 1
ATOM 5426 C C . ASN A 1 1099 ? 193.019 171.704 187.937 1.00 45.64 1099 ASN A C 1
ATOM 5427 O O . ASN A 1 1099 ? 193.942 172.215 187.292 1.00 45.64 1099 ASN A O 1
ATOM 5432 N N . VAL A 1 1100 ? 192.488 170.522 187.613 1.00 42.65 1100 VAL A N 1
ATOM 5433 C CA . VAL A 1 1100 ? 193.051 169.694 186.546 1.00 42.65 1100 VAL A CA 1
ATOM 5434 C C . VAL A 1 1100 ? 193.055 170.436 185.214 1.00 42.65 1100 VAL A C 1
ATOM 5435 O O . VAL A 1 1100 ? 194.026 170.363 184.454 1.00 42.65 1100 VAL A O 1
ATOM 5439 N N . ILE A 1 1101 ? 191.971 171.150 184.904 1.00 43.32 1101 ILE A N 1
ATOM 5440 C CA . ILE A 1 1101 ? 191.883 171.846 183.619 1.00 43.32 1101 ILE A CA 1
ATOM 5441 C C . ILE A 1 1101 ? 193.004 172.872 183.487 1.00 43.32 1101 ILE A C 1
ATOM 5442 O O . ILE A 1 1101 ? 193.697 172.952 182.460 1.00 43.32 1101 ILE A O 1
ATOM 5447 N N . LEU A 1 1102 ? 193.209 173.663 184.535 1.00 47.85 1102 LEU A N 1
ATOM 5448 C CA . LEU A 1 1102 ? 194.234 174.693 184.486 1.00 47.85 1102 LEU A CA 1
ATOM 5449 C C . LEU A 1 1102 ? 195.628 174.092 184.472 1.00 47.85 1102 LEU A C 1
ATOM 5450 O O . LEU A 1 1102 ? 196.527 174.635 183.817 1.00 47.85 1102 LEU A O 1
ATOM 5455 N N . TRP A 1 1103 ? 195.840 172.983 185.183 1.00 48.74 1103 TRP A N 1
ATOM 5456 C CA . TRP A 1 1103 ? 197.158 172.370 185.135 1.00 48.74 1103 TRP A CA 1
ATOM 5457 C C . TRP A 1 1103 ? 197.448 171.844 183.740 1.00 48.74 1103 TRP A C 1
ATOM 5458 O O . TRP A 1 1103 ? 198.583 171.923 183.266 1.00 48.74 1103 TRP A O 1
ATOM 5469 N N . LEU A 1 1104 ? 196.433 171.300 183.068 1.00 42.91 1104 LEU A N 1
ATOM 5470 C CA . LEU A 1 1104 ? 196.619 170.858 181.692 1.00 42.91 1104 LEU A CA 1
ATOM 5471 C C . LEU A 1 1104 ? 196.996 172.022 180.789 1.00 42.91 1104 LEU A C 1
ATOM 5472 O O . LEU A 1 1104 ? 197.878 171.893 179.932 1.00 42.91 1104 LEU A O 1
ATOM 5477 N N . VAL A 1 1105 ? 196.335 173.167 180.959 1.00 43.98 1105 VAL A N 1
ATOM 5478 C CA . VAL A 1 1105 ? 196.661 174.328 180.130 1.00 43.98 1105 VAL A CA 1
ATOM 5479 C C . VAL A 1 1105 ? 198.106 174.764 180.361 1.00 43.98 1105 VAL A C 1
ATOM 5480 O O . VAL A 1 1105 ? 198.867 175.006 179.411 1.00 43.98 1105 VAL A O 1
ATOM 5484 N N . ALA A 1 1106 ? 198.510 174.861 181.628 1.00 44.37 1106 ALA A N 1
ATOM 5485 C CA . ALA A 1 1106 ? 199.872 175.290 181.934 1.00 44.37 1106 ALA A CA 1
ATOM 5486 C C . ALA A 1 1106 ? 200.901 174.291 181.417 1.00 44.37 1106 ALA A C 1
ATOM 5487 O O . ALA A 1 1106 ? 201.962 174.684 180.918 1.00 44.37 1106 ALA A O 1
ATOM 5489 N N . LEU A 1 1107 ? 200.605 172.994 181.529 1.00 41.73 1107 LEU A N 1
ATOM 5490 C CA . LEU A 1 1107 ? 201.512 171.967 181.032 1.00 41.73 1107 LEU A CA 1
ATOM 5491 C C . LEU A 1 1107 ? 201.671 172.039 179.523 1.00 41.73 1107 LEU A C 1
ATOM 5492 O O . LEU A 1 1107 ? 202.778 171.873 179.001 1.00 41.73 1107 LEU A O 1
ATOM 5497 N N . SER A 1 1108 ? 200.573 172.247 178.799 1.00 41.88 1108 SER A N 1
ATOM 5498 C CA . SER A 1 1108 ? 200.676 172.373 177.351 1.00 41.88 1108 SER A CA 1
ATOM 5499 C C . SER A 1 1108 ? 201.516 173.585 176.971 1.00 41.88 1108 SER A C 1
ATOM 5500 O O . SER A 1 1108 ? 202.364 173.512 176.069 1.00 41.88 1108 SER A O 1
ATOM 5503 N N . ALA A 1 1109 ? 201.317 174.701 177.673 1.00 42.05 1109 ALA A N 1
ATOM 5504 C CA . ALA A 1 1109 ? 202.142 175.877 177.421 1.00 42.05 1109 ALA A CA 1
ATOM 5505 C C . ALA A 1 1109 ? 203.615 175.586 177.673 1.00 42.05 1109 ALA A C 1
ATOM 5506 O O . ALA A 1 1109 ? 204.478 176.016 176.903 1.00 42.05 1109 ALA A O 1
ATOM 5508 N N . LEU A 1 1110 ? 203.922 174.857 178.745 1.00 41.36 1110 LEU A N 1
ATOM 5509 C CA . LEU A 1 1110 ? 205.316 174.569 179.074 1.00 41.36 1110 LEU A CA 1
ATOM 5510 C C . LEU A 1 1110 ? 205.962 173.664 178.030 1.00 41.36 1110 LEU A C 1
ATOM 5511 O O . LEU A 1 1110 ? 207.111 173.880 177.625 1.00 41.36 1110 LEU A O 1
ATOM 5516 N N . ILE A 1 1111 ? 205.238 172.634 177.588 1.00 39.36 1111 ILE A N 1
ATOM 5517 C CA . ILE A 1 1111 ? 205.774 171.731 176.574 1.00 39.36 1111 ILE A CA 1
ATOM 5518 C C . ILE A 1 1111 ? 206.077 172.495 175.294 1.00 39.36 1111 ILE A C 1
ATOM 5519 O O . ILE A 1 1111 ? 207.149 172.346 174.692 1.00 39.36 1111 ILE A O 1
ATOM 5524 N N . ARG A 1 1112 ? 205.136 173.332 174.860 1.00 39.31 1112 ARG A N 1
ATOM 5525 C CA . ARG A 1 1112 ? 205.349 174.067 173.623 1.00 39.31 1112 ARG A CA 1
ATOM 5526 C C . ARG A 1 1112 ? 206.451 175.110 173.769 1.00 39.31 1112 ARG A C 1
ATOM 5527 O O . ARG A 1 1112 ? 207.164 175.394 172.800 1.00 39.31 1112 ARG A O 1
ATOM 5535 N N . PHE A 1 1113 ? 206.626 175.671 174.968 1.00 40.81 1113 PHE A N 1
ATOM 5536 C CA . PHE A 1 1113 ? 207.733 176.591 175.204 1.00 40.81 1113 PHE A CA 1
ATOM 5537 C C . PHE A 1 1113 ? 209.074 175.887 175.072 1.00 40.81 1113 PHE A C 1
ATOM 5538 O O . PHE A 1 1113 ? 210.006 176.416 174.456 1.00 40.81 1113 PHE A O 1
ATOM 5546 N N . ILE A 1 1114 ? 209.194 174.695 175.656 1.00 40.38 1114 ILE A N 1
ATOM 5547 C CA . ILE A 1 1114 ? 210.431 173.931 175.523 1.00 40.38 1114 ILE A CA 1
ATOM 5548 C C . ILE A 1 1114 ? 210.695 173.603 174.060 1.00 40.38 1114 ILE A C 1
ATOM 5549 O O . ILE A 1 1114 ? 211.836 173.677 173.587 1.00 40.38 1114 ILE A O 1
ATOM 5554 N N . GLY A 1 1115 ? 209.647 173.236 173.322 1.00 39.08 1115 GLY A N 1
ATOM 5555 C CA . GLY A 1 1115 ? 209.825 172.930 171.910 1.00 39.08 1115 GLY A CA 1
ATOM 5556 C C . GLY A 1 1115 ? 210.338 174.113 171.111 1.00 39.08 1115 GLY A C 1
ATOM 5557 O O . GLY A 1 1115 ? 211.286 173.989 170.330 1.00 39.08 1115 GLY A O 1
ATOM 5558 N N . CYS A 1 1116 ? 209.722 175.281 171.298 1.00 40.89 1116 CYS A N 1
ATOM 5559 C CA . CYS A 1 1116 ? 210.170 176.472 170.583 1.00 40.89 1116 CYS A CA 1
ATOM 5560 C C . CYS A 1 1116 ? 211.597 176.853 170.968 1.00 40.89 1116 CYS A C 1
ATOM 5561 O O . CYS A 1 1116 ? 212.391 177.267 170.112 1.00 40.89 1116 CYS A O 1
ATOM 5564 N N . SER A 1 1117 ? 211.939 176.733 172.253 1.00 41.42 1117 SER A N 1
ATOM 5565 C CA . SER A 1 1117 ? 213.297 177.043 172.684 1.00 41.42 1117 SER A CA 1
ATOM 5566 C C . SER A 1 1117 ? 214.313 176.127 172.018 1.00 41.42 1117 SER A C 1
ATOM 5567 O O . SER A 1 1117 ? 215.366 176.585 171.561 1.00 41.42 1117 SER A O 1
ATOM 5570 N N . ILE A 1 1118 ? 214.013 174.829 171.950 1.00 40.15 1118 ILE A N 1
ATOM 5571 C CA . ILE A 1 1118 ? 214.919 173.897 171.286 1.00 40.15 1118 ILE A CA 1
ATOM 5572 C C . ILE A 1 1118 ? 215.061 174.253 169.816 1.00 40.15 1118 ILE A C 1
ATOM 5573 O O . ILE A 1 1118 ? 216.163 174.214 169.258 1.00 40.15 1118 ILE A O 1
ATOM 5578 N N . TYR A 1 1119 ? 213.950 174.599 169.164 1.00 39.44 1119 TYR A N 1
ATOM 5579 C CA . TYR A 1 1119 ? 213.999 174.955 167.749 1.00 39.44 1119 TYR A CA 1
ATOM 5580 C C . TYR A 1 1119 ? 214.936 176.129 167.509 1.00 39.44 1119 TYR A C 1
ATOM 5581 O O . TYR A 1 1119 ? 215.824 176.066 166.650 1.00 39.44 1119 TYR A O 1
ATOM 5590 N N . MET A 1 1120 ? 214.753 177.214 168.264 1.00 42.93 1120 MET A N 1
ATOM 5591 C CA . MET A 1 1120 ? 215.598 178.390 168.069 1.00 42.93 1120 MET A CA 1
ATOM 5592 C C . MET A 1 1120 ? 217.054 178.102 168.405 1.00 42.93 1120 MET A C 1
ATOM 5593 O O . MET A 1 1120 ? 217.955 178.566 167.703 1.00 42.93 1120 MET A O 1
ATOM 5595 N N . ILE A 1 1121 ? 217.310 177.341 169.469 1.00 47.91 1121 ILE A N 1
ATOM 5596 C CA . ILE A 1 1121 ? 218.689 177.046 169.853 1.00 47.91 1121 ILE A CA 1
ATOM 5597 C C . ILE A 1 1121 ? 219.389 176.233 168.769 1.00 47.91 1121 ILE A C 1
ATOM 5598 O O . ILE A 1 1121 ? 220.537 176.511 168.401 1.00 47.91 1121 ILE A O 1
ATOM 5603 N N . VAL A 1 1122 ? 218.712 175.211 168.243 1.00 49.74 1122 VAL A N 1
ATOM 5604 C CA . VAL A 1 1122 ? 219.315 174.380 167.204 1.00 49.74 1122 VAL A CA 1
ATOM 5605 C C . VAL A 1 1122 ? 219.566 175.194 165.943 1.00 49.74 1122 VAL A C 1
ATOM 5606 O O . VAL A 1 1122 ? 220.638 175.103 165.331 1.00 49.74 1122 VAL A O 1
ATOM 5610 N N . ARG A 1 1123 ? 218.586 176.003 165.535 1.00 50.95 1123 ARG A N 1
ATOM 5611 C CA . ARG A 1 1123 ? 218.762 176.812 164.335 1.00 50.95 1123 ARG A CA 1
ATOM 5612 C C . ARG A 1 1123 ? 219.908 177.800 164.502 1.00 50.95 1123 ARG A C 1
ATOM 5613 O O . ARG A 1 1123 ? 220.695 178.011 163.573 1.00 50.95 1123 ARG A O 1
ATOM 5621 N N . PHE A 1 1124 ? 220.028 178.407 165.684 1.00 60.78 1124 PHE A N 1
ATOM 5622 C CA . PHE A 1 1124 ? 221.095 179.371 165.921 1.00 60.78 1124 PHE A CA 1
ATOM 5623 C C . PHE A 1 1124 ? 222.466 178.708 165.939 1.00 60.78 1124 PHE A C 1
ATOM 5624 O O . PHE A 1 1124 ? 223.425 179.259 165.392 1.00 60.78 1124 PHE A O 1
ATOM 5626 N N . PHE A 1 1125 ? 222.594 177.537 166.569 1.00 64.56 1125 PHE A N 1
ATOM 5627 C CA . PHE A 1 1125 ? 223.876 176.836 166.509 1.00 64.56 1125 PHE A CA 1
ATOM 5628 C C . PHE A 1 1125 ? 224.239 176.449 165.084 1.00 64.56 1125 PHE A C 1
ATOM 5629 O O . PHE A 1 1125 ? 225.408 176.548 164.694 1.00 64.56 1125 PHE A O 1
ATOM 5631 N N . ARG B 1 245 ? 122.082 152.991 127.877 1.00 59.27 245 ARG B N 1
ATOM 5632 C CA . ARG B 1 245 ? 121.858 153.204 126.452 1.00 59.27 245 ARG B CA 1
ATOM 5633 C C . ARG B 1 245 ? 121.875 154.676 126.080 1.00 59.27 245 ARG B C 1
ATOM 5634 O O . ARG B 1 245 ? 121.643 155.539 126.919 1.00 59.27 245 ARG B O 1
ATOM 5642 N N . GLY B 1 246 ? 122.173 154.961 124.818 1.00 58.06 246 GLY B N 1
ATOM 5643 C CA . GLY B 1 246 ? 121.829 156.277 124.282 1.00 58.06 246 GLY B CA 1
ATOM 5644 C C . GLY B 1 246 ? 122.926 157.307 124.450 1.00 58.06 246 GLY B C 1
ATOM 5645 O O . GLY B 1 246 ? 123.280 157.691 125.557 1.00 58.06 246 GLY B O 1
ATOM 5646 N N . ASP B 1 247 ? 123.452 157.770 123.314 1.00 58.49 247 ASP B N 1
ATOM 5647 C CA . ASP B 1 247 ? 124.410 158.868 123.201 1.00 58.49 247 ASP B CA 1
ATOM 5648 C C . ASP B 1 247 ? 124.352 159.476 121.805 1.00 58.49 247 ASP B C 1
ATOM 5649 O O . ASP B 1 247 ? 123.610 158.979 120.952 1.00 58.49 247 ASP B O 1
ATOM 5654 N N . ASP B 1 248 ? 125.122 160.545 121.564 1.00 61.22 248 ASP B N 1
ATOM 5655 C CA . ASP B 1 248 ? 125.356 161.082 120.222 1.00 61.22 248 ASP B CA 1
ATOM 5656 C C . ASP B 1 248 ? 126.305 162.277 120.268 1.00 61.22 248 ASP B C 1
ATOM 5657 O O . ASP B 1 248 ? 126.325 162.995 121.264 1.00 61.22 248 ASP B O 1
ATOM 5662 N N . TYR B 1 249 ? 127.064 162.533 119.200 1.00 60.50 249 TYR B N 1
ATOM 5663 C CA . TYR B 1 249 ? 127.671 163.851 119.006 1.00 60.50 249 TYR B CA 1
ATOM 5664 C C . TYR B 1 249 ? 128.342 163.914 117.642 1.00 60.50 249 TYR B C 1
ATOM 5665 O O . TYR B 1 249 ? 128.339 162.933 116.894 1.00 60.50 249 TYR B O 1
ATOM 5674 N N . GLN B 1 250 ? 128.920 165.063 117.310 1.00 66.22 250 GLN B N 1
ATOM 5675 C CA . GLN B 1 250 ? 129.520 165.259 115.999 1.00 66.22 250 GLN B CA 1
ATOM 5676 C C . GLN B 1 250 ? 131.034 165.276 116.136 1.00 66.22 250 GLN B C 1
ATOM 5677 O O . GLN B 1 250 ? 131.580 166.078 116.897 1.00 66.22 250 GLN B O 1
ATOM 5683 N N . ILE B 1 251 ? 131.729 164.410 115.397 1.00 68.13 251 ILE B N 1
ATOM 5684 C CA . ILE B 1 251 ? 133.120 164.130 115.717 1.00 68.13 251 ILE B CA 1
ATOM 5685 C C . ILE B 1 251 ? 134.037 165.041 114.910 1.00 68.13 251 ILE B C 1
ATOM 5686 O O . ILE B 1 251 ? 133.621 165.723 113.972 1.00 68.13 251 ILE B O 1
ATOM 5688 N N . ASN B 1 252 ? 135.304 165.063 115.308 1.00 71.92 252 ASN B N 1
ATOM 5689 C CA . ASN B 1 252 ? 136.342 165.822 114.623 1.00 71.92 252 ASN B CA 1
ATOM 5690 C C . ASN B 1 252 ? 137.511 164.881 114.353 1.00 71.92 252 ASN B C 1
ATOM 5691 O O . ASN B 1 252 ? 138.458 164.826 115.141 1.00 71.92 252 ASN B O 1
ATOM 5696 N N . SER B 1 253 ? 137.445 164.123 113.249 1.00 79.13 253 SER B N 1
ATOM 5697 C CA . SER B 1 253 ? 138.470 163.130 112.974 1.00 79.13 253 SER B CA 1
ATOM 5698 C C . SER B 1 253 ? 139.503 163.712 112.014 1.00 79.13 253 SER B C 1
ATOM 5699 O O . SER B 1 253 ? 140.623 164.030 112.446 1.00 79.13 253 SER B O 1
ATOM 5702 N N . TYR B 1 254 ? 139.168 163.924 110.743 1.00 85.17 254 TYR B N 1
ATOM 5703 C CA . TYR B 1 254 ? 140.096 164.434 109.738 1.00 85.17 254 TYR B CA 1
ATOM 5704 C C . TYR B 1 254 ? 139.389 164.488 108.393 1.00 85.17 254 TYR B C 1
ATOM 5705 O O . TYR B 1 254 ? 138.290 163.954 108.226 1.00 85.17 254 TYR B O 1
ATOM 5714 N N . LEU B 1 255 ? 140.047 165.124 107.432 1.00 90.49 255 LEU B N 1
ATOM 5715 C CA . LEU B 1 255 ? 139.450 165.438 106.144 1.00 90.49 255 LEU B CA 1
ATOM 5716 C C . LEU B 1 255 ? 139.995 164.515 105.065 1.00 90.49 255 LEU B C 1
ATOM 5717 O O . LEU B 1 255 ? 141.191 164.210 105.040 1.00 90.49 255 LEU B O 1
ATOM 5722 N N . GLY B 1 256 ? 139.113 164.075 104.172 1.00 97.56 256 GLY B N 1
ATOM 5723 C CA . GLY B 1 256 ? 139.501 163.162 103.115 1.00 97.56 256 GLY B CA 1
ATOM 5724 C C . GLY B 1 256 ? 139.790 163.824 101.783 1.00 97.56 256 GLY B C 1
ATOM 5725 O O . GLY B 1 256 ? 140.422 164.884 101.727 1.00 97.56 256 GLY B O 1
ATOM 5726 N N . ARG B 1 257 ? 139.334 163.199 100.698 1.00 100.95 257 ARG B N 1
ATOM 5727 C CA . ARG B 1 257 ? 139.562 163.704 99.350 1.00 100.95 257 ARG B CA 1
ATOM 5728 C C . ARG B 1 257 ? 138.542 164.768 98.962 1.00 100.95 257 ARG B C 1
ATOM 5729 O O . ARG B 1 257 ? 138.906 165.812 98.409 1.00 100.95 257 ARG B O 1
ATOM 5731 N N . ASN B 1 258 ? 137.263 164.518 99.242 1.00 100.13 258 ASN B N 1
ATOM 5732 C CA . ASN B 1 258 ? 136.238 165.516 98.957 1.00 100.13 258 ASN B CA 1
ATOM 5733 C C . ASN B 1 258 ? 136.387 166.732 99.861 1.00 100.13 258 ASN B C 1
ATOM 5734 O O . ASN B 1 258 ? 135.967 167.838 99.501 1.00 100.13 258 ASN B O 1
ATOM 5736 N N . GLY B 1 259 ? 136.982 166.551 101.036 1.00 98.07 259 GLY B N 1
ATOM 5737 C CA . GLY B 1 259 ? 137.174 167.639 101.966 1.00 98.07 259 GLY B CA 1
ATOM 5738 C C . GLY B 1 259 ? 136.088 167.798 103.003 1.00 98.07 259 GLY B C 1
ATOM 5739 O O . GLY B 1 259 ? 136.234 168.637 103.901 1.00 98.07 259 GLY B O 1
ATOM 5740 N N . GLU B 1 260 ? 135.005 167.035 102.908 1.00 98.07 260 GLU B N 1
ATOM 5741 C CA . GLU B 1 260 ? 133.948 167.061 103.916 1.00 98.07 260 GLU B CA 1
ATOM 5742 C C . GLU B 1 260 ? 134.235 165.935 104.900 1.00 98.07 260 GLU B C 1
ATOM 5743 O O . GLU B 1 260 ? 134.332 164.768 104.515 1.00 98.07 260 GLU B O 1
ATOM 5745 N N . MET B 1 261 ? 134.379 166.297 106.175 1.00 90.87 261 MET B N 1
ATOM 5746 C CA . MET B 1 261 ? 134.837 165.400 107.230 1.00 90.87 261 MET B CA 1
ATOM 5747 C C . MET B 1 261 ? 134.091 164.076 107.224 1.00 90.87 261 MET B C 1
ATOM 5748 O O . MET B 1 261 ? 132.876 164.037 107.008 1.00 90.87 261 MET B O 1
ATOM 5753 N N . VAL B 1 262 ? 134.817 162.986 107.445 1.00 87.68 262 VAL B N 1
ATOM 5754 C CA . VAL B 1 262 ? 134.288 161.643 107.272 1.00 87.68 262 VAL B CA 1
ATOM 5755 C C . VAL B 1 262 ? 134.559 160.845 108.538 1.00 87.68 262 VAL B C 1
ATOM 5756 O O . VAL B 1 262 ? 135.520 161.124 109.262 1.00 87.68 262 VAL B O 1
ATOM 5758 N N . ASP B 1 263 ? 133.698 159.863 108.816 1.00 84.23 263 ASP B N 1
ATOM 5759 C CA . ASP B 1 263 ? 133.856 159.052 110.008 1.00 84.23 263 ASP B CA 1
ATOM 5760 C C . ASP B 1 263 ? 134.433 157.687 109.643 1.00 84.23 263 ASP B C 1
ATOM 5761 O O . ASP B 1 263 ? 134.094 157.126 108.600 1.00 84.23 263 ASP B O 1
ATOM 5763 N N . PRO B 1 264 ? 135.305 157.128 110.486 1.00 77.47 264 PRO B N 1
ATOM 5764 C CA . PRO B 1 264 ? 135.855 155.803 110.167 1.00 77.47 264 PRO B CA 1
ATOM 5765 C C . PRO B 1 264 ? 134.808 154.707 110.134 1.00 77.47 264 PRO B C 1
ATOM 5766 O O . PRO B 1 264 ? 134.861 153.838 109.257 1.00 77.47 264 PRO B O 1
ATOM 5770 N N . TYR B 1 265 ? 133.850 154.722 111.061 1.00 73.18 265 TYR B N 1
ATOM 5771 C CA . TYR B 1 265 ? 132.838 153.672 111.086 1.00 73.18 265 TYR B CA 1
ATOM 5772 C C . TYR B 1 265 ? 131.967 153.719 109.841 1.00 73.18 265 TYR B C 1
ATOM 5773 O O . TYR B 1 265 ? 131.654 152.677 109.253 1.00 73.18 265 TYR B O 1
ATOM 5782 N N . ASP B 1 266 ? 131.560 154.917 109.429 1.00 83.49 266 ASP B N 1
ATOM 5783 C CA . ASP B 1 266 ? 130.757 155.088 108.228 1.00 83.49 266 ASP B CA 1
ATOM 5784 C C . ASP B 1 266 ? 131.585 155.019 106.957 1.00 83.49 266 ASP B C 1
ATOM 5785 O O . ASP B 1 266 ? 131.030 154.741 105.890 1.00 83.49 266 ASP B O 1
ATOM 5787 N N . ILE B 1 375 ? 149.137 159.143 106.230 1.00 90.00 375 ILE B N 1
ATOM 5788 C CA . ILE B 1 375 ? 149.287 160.591 106.316 1.00 90.00 375 ILE B CA 1
ATOM 5789 C C . ILE B 1 375 ? 148.058 161.295 105.755 1.00 90.00 375 ILE B C 1
ATOM 5790 O O . ILE B 1 375 ? 147.889 161.407 104.542 1.00 90.00 375 ILE B O 1
ATOM 5795 N N . ARG B 1 376 ? 147.210 161.784 106.656 1.00 88.06 376 ARG B N 1
ATOM 5796 C CA . ARG B 1 376 ? 145.923 162.360 106.306 1.00 88.06 376 ARG B CA 1
ATOM 5797 C C . ARG B 1 376 ? 145.928 163.861 106.570 1.00 88.06 376 ARG B C 1
ATOM 5798 O O . ARG B 1 376 ? 146.815 164.387 107.247 1.00 88.06 376 ARG B O 1
ATOM 5806 N N . LYS B 1 377 ? 144.927 164.543 106.025 1.00 90.49 377 LYS B N 1
ATOM 5807 C CA . LYS B 1 377 ? 144.812 165.987 106.166 1.00 90.49 377 LYS B CA 1
ATOM 5808 C C . LYS B 1 377 ? 143.848 166.332 107.293 1.00 90.49 377 LYS B C 1
ATOM 5809 O O . LYS B 1 377 ? 142.693 165.895 107.289 1.00 90.49 377 LYS B O 1
ATOM 5811 N N . PHE B 1 378 ? 144.318 167.131 108.239 1.00 87.49 378 PHE B N 1
ATOM 5812 C CA . PHE B 1 378 ? 143.567 167.489 109.431 1.00 87.49 378 PHE B CA 1
ATOM 5813 C C . PHE B 1 378 ? 143.176 168.961 109.368 1.00 87.49 378 PHE B C 1
ATOM 5814 O O . PHE B 1 378 ? 143.398 169.643 108.368 1.00 87.49 378 PHE B O 1
ATOM 5822 N N . LYS B 1 379 ? 142.571 169.446 110.449 1.00 85.90 379 LYS B N 1
ATOM 5823 C CA . LYS B 1 379 ? 142.233 170.860 110.575 1.00 85.90 379 LYS B CA 1
ATOM 5824 C C . LYS B 1 379 ? 141.975 171.169 112.039 1.00 85.90 379 LYS B C 1
ATOM 5825 O O . LYS B 1 379 ? 141.130 170.522 112.662 1.00 85.90 379 LYS B O 1
ATOM 5831 N N . LEU B 1 380 ? 142.697 172.150 112.582 1.00 80.37 380 LEU B N 1
ATOM 5832 C CA . LEU B 1 380 ? 142.435 172.601 113.941 1.00 80.37 380 LEU B CA 1
ATOM 5833 C C . LEU B 1 380 ? 140.999 173.083 114.050 1.00 80.37 380 LEU B C 1
ATOM 5834 O O . LEU B 1 380 ? 140.546 173.898 113.243 1.00 80.37 380 LEU B O 1
ATOM 5836 N N . TRP B 1 381 ? 140.281 172.573 115.044 1.00 76.83 381 TRP B N 1
ATOM 5837 C CA . TRP B 1 381 ? 138.906 172.983 115.300 1.00 76.83 381 TRP B CA 1
ATOM 5838 C C . TRP B 1 381 ? 138.941 174.187 116.230 1.00 76.83 381 TRP B C 1
ATOM 5839 O O . TRP B 1 381 ? 139.241 174.049 117.417 1.00 76.83 381 TRP B O 1
ATOM 5841 N N . ASN B 1 382 ? 138.644 175.365 115.691 1.00 73.88 382 ASN B N 1
ATOM 5842 C CA . ASN B 1 382 ? 138.671 176.630 116.417 1.00 73.88 382 ASN B CA 1
ATOM 5843 C C . ASN B 1 382 ? 140.059 176.977 116.934 1.00 73.88 382 ASN B C 1
ATOM 5844 O O . ASN B 1 382 ? 140.179 177.753 117.887 1.00 73.88 382 ASN B O 1
ATOM 5849 N N . GLY B 1 383 ? 141.109 176.419 116.341 1.00 73.36 383 GLY B N 1
ATOM 5850 C CA . GLY B 1 383 ? 142.467 176.788 116.667 1.00 73.36 383 GLY B CA 1
ATOM 5851 C C . GLY B 1 383 ? 143.179 175.847 117.609 1.00 73.36 383 GLY B C 1
ATOM 5852 O O . GLY B 1 383 ? 144.347 176.089 117.932 1.00 73.36 383 GLY B O 1
ATOM 5853 N N . ASN B 1 384 ? 142.516 174.794 118.066 1.00 69.33 384 ASN B N 1
ATOM 5854 C CA . ASN B 1 384 ? 143.097 173.863 119.016 1.00 69.33 384 ASN B CA 1
ATOM 5855 C C . ASN B 1 384 ? 142.778 172.429 118.613 1.00 69.33 384 ASN B C 1
ATOM 5856 O O . ASN B 1 384 ? 141.792 172.158 117.926 1.00 69.33 384 ASN B O 1
ATOM 5861 N N . PHE B 1 385 ? 143.647 171.514 119.029 1.00 65.61 385 PHE B N 1
ATOM 5862 C CA . PHE B 1 385 ? 143.670 170.157 118.494 1.00 65.61 385 PHE B CA 1
ATOM 5863 C C . PHE B 1 385 ? 142.658 169.289 119.228 1.00 65.61 385 PHE B C 1
ATOM 5864 O O . PHE B 1 385 ? 142.783 169.056 120.432 1.00 65.61 385 PHE B O 1
ATOM 5872 N N . VAL B 1 386 ? 141.658 168.812 118.497 1.00 62.42 386 VAL B N 1
ATOM 5873 C CA . VAL B 1 386 ? 140.674 167.871 119.006 1.00 62.42 386 VAL B CA 1
ATOM 5874 C C . VAL B 1 386 ? 140.595 166.702 118.038 1.00 62.42 386 VAL B C 1
ATOM 5875 O O . VAL B 1 386 ? 140.290 166.894 116.855 1.00 62.42 386 VAL B O 1
ATOM 5879 N N . PHE B 1 387 ? 140.853 165.498 118.530 1.00 63.25 387 PHE B N 1
ATOM 5880 C CA . PHE B 1 387 ? 140.821 164.324 117.669 1.00 63.25 387 PHE B CA 1
ATOM 5881 C C . PHE B 1 387 ? 139.909 163.260 118.266 1.00 63.25 387 PHE B C 1
ATOM 5882 O O . PHE B 1 387 ? 139.766 163.136 119.480 1.00 63.25 387 PHE B O 1
ATOM 5890 N N . ASP B 1 388 ? 139.315 162.467 117.379 1.00 62.15 388 ASP B N 1
ATOM 5891 C CA . ASP B 1 388 ? 138.344 161.449 117.763 1.00 62.15 388 ASP B CA 1
ATOM 5892 C C . ASP B 1 388 ? 138.781 160.109 117.205 1.00 62.15 388 ASP B C 1
ATOM 5893 O O . ASP B 1 388 ? 138.709 159.885 115.995 1.00 62.15 388 ASP B O 1
ATOM 5898 N N . SER B 1 389 ? 139.205 159.218 118.090 1.00 61.22 389 SER B N 1
ATOM 5899 C CA . SER B 1 389 ? 139.641 157.935 117.602 1.00 61.22 389 SER B CA 1
ATOM 5900 C C . SER B 1 389 ? 138.598 156.870 117.898 1.00 61.22 389 SER B C 1
ATOM 5901 O O . SER B 1 389 ? 137.905 156.937 118.913 1.00 61.22 389 SER B O 1
ATOM 5904 N N . PRO B 1 390 ? 138.459 155.876 117.033 1.00 61.52 390 PRO B N 1
ATOM 5905 C CA . PRO B 1 390 ? 137.622 154.725 117.363 1.00 61.52 390 PRO B CA 1
ATOM 5906 C C . PRO B 1 390 ? 138.310 153.794 118.345 1.00 61.52 390 PRO B C 1
ATOM 5907 O O . PRO B 1 390 ? 139.517 153.861 118.575 1.00 61.52 390 PRO B O 1
ATOM 5909 N N . ILE B 1 391 ? 137.505 152.933 118.958 1.00 61.02 391 ILE B N 1
ATOM 5910 C CA . ILE B 1 391 ? 138.008 151.951 119.913 1.00 61.02 391 ILE B CA 1
ATOM 5911 C C . ILE B 1 391 ? 138.115 150.592 119.235 1.00 61.02 391 ILE B C 1
ATOM 5912 O O . ILE B 1 391 ? 137.526 150.362 118.173 1.00 61.02 391 ILE B O 1
ATOM 5917 N N . SER B 1 392 ? 138.872 149.687 119.847 1.00 64.57 392 SER B N 1
ATOM 5918 C CA . SER B 1 392 ? 139.120 148.361 119.303 1.00 64.57 392 SER B CA 1
ATOM 5919 C C . SER B 1 392 ? 137.867 147.495 119.355 1.00 64.57 392 SER B C 1
ATOM 5920 O O . SER B 1 392 ? 137.067 147.572 120.288 1.00 64.57 392 SER B O 1
ATOM 5923 N N . LYS B 1 393 ? 137.716 146.629 118.346 1.00 66.90 393 LYS B N 1
ATOM 5924 C CA . LYS B 1 393 ? 136.496 145.837 118.230 1.00 66.90 393 LYS B CA 1
ATOM 5925 C C . LYS B 1 393 ? 136.322 144.869 119.389 1.00 66.90 393 LYS B C 1
ATOM 5926 O O . LYS B 1 393 ? 135.211 144.365 119.603 1.00 66.90 393 LYS B O 1
ATOM 5928 N N . THR B 1 394 ? 137.386 144.610 120.150 1.00 66.33 394 THR B N 1
ATOM 5929 C CA . THR B 1 394 ? 137.258 143.762 121.327 1.00 66.33 394 THR B CA 1
ATOM 5930 C C . THR B 1 394 ? 136.258 144.347 122.309 1.00 66.33 394 THR B C 1
ATOM 5931 O O . THR B 1 394 ? 135.435 143.615 122.869 1.00 66.33 394 THR B O 1
ATOM 5935 N N . LEU B 1 395 ? 136.302 145.666 122.522 1.00 62.75 395 LEU B N 1
ATOM 5936 C CA . LEU B 1 395 ? 135.289 146.320 123.345 1.00 62.75 395 LEU B CA 1
ATOM 5937 C C . LEU B 1 395 ? 133.910 146.234 122.708 1.00 62.75 395 LEU B C 1
ATOM 5938 O O . LEU B 1 395 ? 132.913 146.013 123.405 1.00 62.75 395 LEU B O 1
ATOM 5943 N N . LEU B 1 396 ? 133.831 146.413 121.391 1.00 64.27 396 LEU B N 1
ATOM 5944 C CA . LEU B 1 396 ? 132.539 146.364 120.721 1.00 64.27 396 LEU B CA 1
ATOM 5945 C C . LEU B 1 396 ? 131.862 145.017 120.910 1.00 64.27 396 LEU B C 1
ATOM 5946 O O . LEU B 1 396 ? 130.628 144.945 120.986 1.00 64.27 396 LEU B O 1
ATOM 5951 N N . ASP B 1 397 ? 132.648 143.944 120.995 1.00 67.68 397 ASP B N 1
ATOM 5952 C CA . ASP B 1 397 ? 132.061 142.624 121.181 1.00 67.68 397 ASP B CA 1
ATOM 5953 C C . ASP B 1 397 ? 131.282 142.540 122.489 1.00 67.68 397 ASP B C 1
ATOM 5954 O O . ASP B 1 397 ? 130.183 141.972 122.522 1.00 67.68 397 ASP B O 1
ATOM 5956 N N . GLN B 1 398 ? 131.822 143.097 123.580 1.00 65.16 398 GLN B N 1
ATOM 5957 C CA . GLN B 1 398 ? 131.023 143.147 124.800 1.00 65.16 398 GLN B CA 1
ATOM 5958 C C . GLN B 1 398 ? 129.901 144.166 124.696 1.00 65.16 398 GLN B C 1
ATOM 5959 O O . GLN B 1 398 ? 128.797 143.915 125.189 1.00 65.16 398 GLN B O 1
ATOM 5965 N N . TYR B 1 399 ? 130.163 145.312 124.064 1.00 59.25 399 TYR B N 1
ATOM 5966 C CA . TYR B 1 399 ? 129.184 146.394 124.058 1.00 59.25 399 TYR B CA 1
ATOM 5967 C C . TYR B 1 399 ? 127.894 145.965 123.377 1.00 59.25 399 TYR B C 1
ATOM 5968 O O . TYR B 1 399 ? 126.797 146.265 123.864 1.00 59.25 399 TYR B O 1
ATOM 5977 N N . ALA B 1 400 ? 128.002 145.253 122.254 1.00 64.58 400 ALA B N 1
ATOM 5978 C CA . ALA B 1 400 ? 126.805 144.828 121.538 1.00 64.58 400 ALA B CA 1
ATOM 5979 C C . ALA B 1 400 ? 125.946 143.906 122.392 1.00 64.58 400 ALA B C 1
ATOM 5980 O O . ALA B 1 400 ? 124.714 144.000 122.373 1.00 64.58 400 ALA B O 1
ATOM 5982 N N . THR B 1 401 ? 126.573 143.012 123.147 1.00 65.30 401 THR B N 1
ATOM 5983 C CA . THR B 1 401 ? 125.846 142.111 124.032 1.00 65.30 401 THR B CA 1
ATOM 5984 C C . THR B 1 401 ? 125.172 142.864 125.172 1.00 65.30 401 THR B C 1
ATOM 5985 O O . THR B 1 401 ? 124.084 142.497 125.613 1.00 65.30 401 THR B O 1
ATOM 5989 N N . LEU B 1 409 ? 124.291 151.333 117.856 1.00 58.60 409 LEU B N 1
ATOM 5990 C CA . LEU B 1 409 ? 125.039 151.766 119.029 1.00 58.60 409 LEU B CA 1
ATOM 5991 C C . LEU B 1 409 ? 125.491 153.203 118.850 1.00 58.60 409 LEU B C 1
ATOM 5992 O O . LEU B 1 409 ? 126.105 153.539 117.841 1.00 58.60 409 LEU B O 1
ATOM 5997 N N . PRO B 1 410 ? 125.199 154.047 119.829 1.00 58.69 410 PRO B N 1
ATOM 5998 C CA . PRO B 1 410 ? 125.407 155.489 119.673 1.00 58.69 410 PRO B CA 1
ATOM 5999 C C . PRO B 1 410 ? 126.883 155.867 119.650 1.00 58.69 410 PRO B C 1
ATOM 6000 O O . PRO B 1 410 ? 127.777 155.031 119.683 1.00 58.69 410 PRO B O 1
ATOM 6004 N N . ASN B 1 411 ? 127.112 157.176 119.600 1.00 58.39 411 ASN B N 1
ATOM 6005 C CA . ASN B 1 411 ? 128.403 157.708 119.188 1.00 58.39 411 ASN B CA 1
ATOM 6006 C C . ASN B 1 411 ? 129.399 157.766 120.340 1.00 58.39 411 ASN B C 1
ATOM 6007 O O . ASN B 1 411 ? 130.604 157.610 120.125 1.00 58.39 411 ASN B O 1
ATOM 6012 N N . GLU B 1 412 ? 128.926 157.999 121.564 1.00 55.41 412 GLU B N 1
ATOM 6013 C CA . GLU B 1 412 ? 129.841 158.227 122.677 1.00 55.41 412 GLU B CA 1
ATOM 6014 C C . GLU B 1 412 ? 130.561 156.960 123.103 1.00 55.41 412 GLU B C 1
ATOM 6015 O O . GLU B 1 412 ? 131.671 157.031 123.637 1.00 55.41 412 GLU B O 1
ATOM 6017 N N . PHE B 1 413 ? 129.949 155.800 122.896 1.00 53.84 413 PHE B N 1
ATOM 6018 C CA . PHE B 1 413 ? 130.570 154.544 123.286 1.00 53.84 413 PHE B CA 1
ATOM 6019 C C . PHE B 1 413 ? 131.685 154.121 122.341 1.00 53.84 413 PHE B C 1
ATOM 6020 O O . PHE B 1 413 ? 132.630 153.456 122.767 1.00 53.84 413 PHE B O 1
ATOM 6028 N N . LYS B 1 414 ? 131.598 154.490 121.064 1.00 59.30 414 LYS B N 1
ATOM 6029 C CA . LYS B 1 414 ? 132.525 153.935 120.088 1.00 59.30 414 LYS B CA 1
ATOM 6030 C C . LYS B 1 414 ? 133.724 154.839 119.818 1.00 59.30 414 LYS B C 1
ATOM 6031 O O . LYS B 1 414 ? 134.678 154.406 119.162 1.00 59.30 414 LYS B O 1
ATOM 6037 N N . PHE B 1 415 ? 133.706 156.077 120.293 1.00 57.64 415 PHE B N 1
ATOM 6038 C CA . PHE B 1 415 ? 134.814 157.004 120.096 1.00 57.64 415 PHE B CA 1
ATOM 6039 C C . PHE B 1 415 ? 135.436 157.421 121.417 1.00 57.64 415 PHE B C 1
ATOM 6040 O O . PHE B 1 415 ? 134.785 157.369 122.462 1.00 57.64 415 PHE B O 1
ATOM 6048 N N . MET B 1 416 ? 136.701 157.809 121.362 1.00 54.40 416 MET B N 1
ATOM 6049 C CA . MET B 1 416 ? 137.413 158.419 122.472 1.00 54.40 416 MET B CA 1
ATOM 6050 C C . MET B 1 416 ? 137.983 159.746 121.986 1.00 54.40 416 MET B C 1
ATOM 6051 O O . MET B 1 416 ? 138.662 159.784 120.953 1.00 54.40 416 MET B O 1
ATOM 6056 N N . ARG B 1 417 ? 137.762 160.824 122.741 1.00 52.32 417 ARG B N 1
ATOM 6057 C CA . ARG B 1 417 ? 138.181 162.162 122.273 1.00 52.32 417 ARG B CA 1
ATOM 6058 C C . ARG B 1 417 ? 139.401 162.678 123.005 1.00 52.32 417 ARG B C 1
ATOM 6059 O O . ARG B 1 417 ? 139.301 162.912 124.200 1.00 52.32 417 ARG B O 1
ATOM 6067 N N . TYR B 1 418 ? 140.489 162.892 122.283 1.00 52.37 418 TYR B N 1
ATOM 6068 C CA . TYR B 1 418 ? 141.677 163.522 122.819 1.00 52.37 418 TYR B CA 1
ATOM 6069 C C . TYR B 1 418 ? 141.604 165.017 122.545 1.00 52.37 418 TYR B C 1
ATOM 6070 O O . TYR B 1 418 ? 141.247 165.441 121.441 1.00 52.37 418 TYR B O 1
ATOM 6072 N N . GLN B 1 419 ? 141.901 165.807 123.570 1.00 51.98 419 GLN B N 1
ATOM 6073 C CA . GLN B 1 419 ? 142.067 167.246 123.444 1.00 51.98 419 GLN B CA 1
ATOM 6074 C C . GLN B 1 419 ? 143.390 167.645 124.067 1.00 51.98 419 GLN B C 1
ATOM 6075 O O . GLN B 1 419 ? 143.745 167.164 125.146 1.00 51.98 419 GLN B O 1
ATOM 6081 N N . ALA B 1 420 ? 144.109 168.530 123.391 1.00 57.03 420 ALA B N 1
ATOM 6082 C CA . ALA B 1 420 ? 145.358 169.082 123.898 1.00 57.03 420 ALA B CA 1
ATOM 6083 C C . ALA B 1 420 ? 145.059 170.461 124.461 1.00 57.03 420 ALA B C 1
ATOM 6084 O O . ALA B 1 420 ? 144.765 171.393 123.709 1.00 57.03 420 ALA B O 1
ATOM 6086 N N . VAL B 1 421 ? 145.126 170.589 125.782 1.00 58.81 421 VAL B N 1
ATOM 6087 C CA . VAL B 1 421 ? 144.805 171.825 126.475 1.00 58.81 421 VAL B CA 1
ATOM 6088 C C . VAL B 1 421 ? 146.106 172.577 126.705 1.00 58.81 421 VAL B C 1
ATOM 6089 O O . VAL B 1 421 ? 146.987 172.107 127.437 1.00 58.81 421 VAL B O 1
ATOM 6093 N N . THR B 1 422 ? 146.226 173.743 126.071 1.00 62.99 422 THR B N 1
ATOM 6094 C CA . THR B 1 422 ? 147.443 174.541 126.084 1.00 62.99 422 THR B CA 1
ATOM 6095 C C . THR B 1 422 ? 147.328 175.782 126.958 1.00 62.99 422 THR B C 1
ATOM 6096 O O . THR B 1 422 ? 148.297 176.537 127.072 1.00 62.99 422 THR B O 1
ATOM 6100 N N . CYS B 1 423 ? 146.179 176.009 127.580 1.00 62.42 423 CYS B N 1
ATOM 6101 C CA . CYS B 1 423 ? 145.904 177.233 128.312 1.00 62.42 423 CYS B CA 1
ATOM 6102 C C . CYS B 1 423 ? 145.982 176.983 129.815 1.00 62.42 423 CYS B C 1
ATOM 6103 O O . CYS B 1 423 ? 146.343 175.898 130.276 1.00 62.42 423 CYS B O 1
ATOM 6106 N N . GLU B 1 424 ? 145.656 178.023 130.577 1.00 60.37 424 GLU B N 1
ATOM 6107 C CA . GLU B 1 424 ? 145.579 177.941 132.024 1.00 60.37 424 GLU B CA 1
ATOM 6108 C C . GLU B 1 424 ? 144.243 177.345 132.448 1.00 60.37 424 GLU B C 1
ATOM 6109 O O . GLU B 1 424 ? 143.275 177.371 131.687 1.00 60.37 424 GLU B O 1
ATOM 6115 N N . PRO B 1 425 ? 144.168 176.785 133.658 1.00 54.69 425 PRO B N 1
ATOM 6116 C CA . PRO B 1 425 ? 142.897 176.203 134.114 1.00 54.69 425 PRO B CA 1
ATOM 6117 C C . PRO B 1 425 ? 141.735 177.170 134.058 1.00 54.69 425 PRO B C 1
ATOM 6118 O O . PRO B 1 425 ? 140.612 176.760 133.747 1.00 54.69 425 PRO B O 1
ATOM 6122 N N . ASN B 1 426 ? 141.968 178.447 134.339 1.00 58.76 426 ASN B N 1
ATOM 6123 C CA . ASN B 1 426 ? 140.910 179.445 134.411 1.00 58.76 426 ASN B CA 1
ATOM 6124 C C . ASN B 1 426 ? 140.560 180.052 133.058 1.00 58.76 426 ASN B C 1
ATOM 6125 O O . ASN B 1 426 ? 139.888 181.091 133.007 1.00 58.76 426 ASN B O 1
ATOM 6130 N N . GLN B 1 427 ? 140.971 179.416 131.954 1.00 61.48 427 GLN B N 1
ATOM 6131 C CA . GLN B 1 427 ? 140.766 180.035 130.617 1.00 61.48 427 GLN B CA 1
ATOM 6132 C C . GLN B 1 427 ? 140.229 179.038 129.595 1.00 61.48 427 GLN B C 1
ATOM 6133 O O . GLN B 1 427 ? 140.131 179.431 128.429 1.00 61.48 427 GLN B O 1
ATOM 6135 N N . LEU B 1 428 ? 139.857 177.822 129.999 1.00 59.79 428 LEU B N 1
ATOM 6136 C CA . LEU B 1 428 ? 139.466 176.773 129.015 1.00 59.79 428 LEU B CA 1
ATOM 6137 C C . LEU B 1 428 ? 138.317 177.241 128.118 1.00 59.79 428 LEU B C 1
ATOM 6138 O O . LEU B 1 428 ? 138.406 177.012 126.916 1.00 59.79 428 LEU B O 1
ATOM 6140 N N . ALA B 1 429 ? 137.290 177.876 128.659 1.00 63.53 429 ALA B N 1
ATOM 6141 C CA . ALA B 1 429 ? 136.136 178.243 127.808 1.00 63.53 429 ALA B CA 1
ATOM 6142 C C . ALA B 1 429 ? 136.521 179.349 126.829 1.00 63.53 429 ALA B C 1
ATOM 6143 O O . ALA B 1 429 ? 136.173 179.221 125.644 1.00 63.53 429 ALA B O 1
ATOM 6145 N N . GLU B 1 430 ? 137.182 180.408 127.314 1.00 64.80 430 GLU B N 1
ATOM 6146 C CA . GLU B 1 430 ? 137.636 181.530 126.452 1.00 64.80 430 GLU B CA 1
ATOM 6147 C C . GLU B 1 430 ? 138.437 181.000 125.268 1.00 64.80 430 GLU B C 1
ATOM 6148 O O . GLU B 1 430 ? 138.139 181.409 124.139 1.00 64.80 430 GLU B O 1
ATOM 6150 N N . LYS B 1 431 ? 139.405 180.117 125.527 1.00 62.20 431 LYS B N 1
ATOM 6151 C CA . LYS B 1 431 ? 140.253 179.529 124.461 1.00 62.20 431 LYS B CA 1
ATOM 6152 C C . LYS B 1 431 ? 139.409 178.595 123.597 1.00 62.20 431 LYS B C 1
ATOM 6153 O O . LYS B 1 431 ? 139.947 178.083 122.613 1.00 62.20 431 LYS B O 1
ATOM 6155 N N . ASN B 1 432 ? 138.146 178.378 123.949 1.00 63.05 432 ASN B N 1
ATOM 6156 C CA . ASN B 1 432 ? 137.224 177.595 123.078 1.00 63.05 432 ASN B CA 1
ATOM 6157 C C . ASN B 1 432 ? 137.438 176.075 123.220 1.00 63.05 432 ASN B C 1
ATOM 6158 O O . ASN B 1 432 ? 137.178 175.368 122.236 1.00 63.05 432 ASN B O 1
ATOM 6160 N N . PHE B 1 433 ? 137.878 175.590 124.386 1.00 58.64 433 PHE B N 1
ATOM 6161 C CA . PHE B 1 433 ? 137.955 174.130 124.657 1.00 58.64 433 PHE B CA 1
ATOM 6162 C C . PHE B 1 433 ? 136.625 173.707 125.274 1.00 58.64 433 PHE B C 1
ATOM 6163 O O . PHE B 1 433 ? 136.007 174.529 125.951 1.00 58.64 433 PHE B O 1
ATOM 6171 N N . THR B 1 434 ? 136.190 172.470 125.041 1.00 53.18 434 THR B N 1
ATOM 6172 C CA . THR B 1 434 ? 134.865 172.007 125.530 1.00 53.18 434 THR B CA 1
ATOM 6173 C C . THR B 1 434 ? 134.961 170.605 126.117 1.00 53.18 434 THR B C 1
ATOM 6174 O O . THR B 1 434 ? 136.082 170.105 126.244 1.00 53.18 434 THR B O 1
ATOM 6178 N N . VAL B 1 435 ? 133.825 170.008 126.474 1.00 52.20 435 VAL B N 1
ATOM 6179 C CA . VAL B 1 435 ? 133.782 168.601 126.973 1.00 52.20 435 VAL B CA 1
ATOM 6180 C C . VAL B 1 435 ? 132.622 167.927 126.243 1.00 52.20 435 VAL B C 1
ATOM 6181 O O . VAL B 1 435 ? 131.777 168.656 125.738 1.00 52.20 435 VAL B O 1
ATOM 6185 N N . ARG B 1 436 ? 132.578 166.602 126.188 1.00 51.44 436 ARG B N 1
ATOM 6186 C CA . ARG B 1 436 ? 131.508 165.951 125.444 1.00 51.44 436 ARG B CA 1
ATOM 6187 C C . ARG B 1 436 ? 130.137 166.291 125.992 1.00 51.44 436 ARG B C 1
ATOM 6188 O O . ARG B 1 436 ? 129.176 166.304 125.224 1.00 51.44 436 ARG B O 1
ATOM 6190 N N . GLN B 1 437 ? 130.036 166.621 127.281 1.00 48.43 437 GLN B N 1
ATOM 6191 C CA . GLN B 1 437 ? 128.732 166.779 127.920 1.00 48.43 437 GLN B CA 1
ATOM 6192 C C . GLN B 1 437 ? 127.933 167.935 127.340 1.00 48.43 437 GLN B C 1
ATOM 6193 O O . GLN B 1 437 ? 126.700 167.910 127.377 1.00 48.43 437 GLN B O 1
ATOM 6199 N N . LEU B 1 438 ? 128.605 168.947 126.805 1.00 50.91 438 LEU B N 1
ATOM 6200 C CA . LEU B 1 438 ? 127.936 170.140 126.306 1.00 50.91 438 LEU B CA 1
ATOM 6201 C C . LEU B 1 438 ? 127.518 170.022 124.849 1.00 50.91 438 LEU B C 1
ATOM 6202 O O . LEU B 1 438 ? 126.780 170.882 124.369 1.00 50.91 438 LEU B O 1
ATOM 6207 N N . LYS B 1 439 ? 127.955 168.979 124.149 1.00 52.95 439 LYS B N 1
ATOM 6208 C CA . LYS B 1 439 ? 127.909 168.947 122.701 1.00 52.95 439 LYS B CA 1
ATOM 6209 C C . LYS B 1 439 ? 126.862 167.996 122.143 1.00 52.95 439 LYS B C 1
ATOM 6210 O O . LYS B 1 439 ? 126.881 167.728 120.940 1.00 52.95 439 LYS B O 1
ATOM 6212 N N . TYR B 1 440 ? 125.982 167.459 122.985 1.00 54.52 440 TYR B N 1
ATOM 6213 C CA . TYR B 1 440 ? 124.861 166.653 122.529 1.00 54.52 440 TYR B CA 1
ATOM 6214 C C . TYR B 1 440 ? 123.786 167.557 121.934 1.00 54.52 440 TYR B C 1
ATOM 6215 O O . TYR B 1 440 ? 123.888 168.785 121.965 1.00 54.52 440 TYR B O 1
ATOM 6224 N N . LEU B 1 441 ? 122.744 166.947 121.363 1.00 59.60 441 LEU B N 1
ATOM 6225 C CA . LEU B 1 441 ? 121.632 167.756 120.870 1.00 59.60 441 LEU B CA 1
ATOM 6226 C C . LEU B 1 441 ? 120.949 168.485 122.019 1.00 59.60 441 LEU B C 1
ATOM 6227 O O . LEU B 1 441 ? 120.645 169.680 121.922 1.00 59.60 441 LEU B O 1
ATOM 6232 N N . THR B 1 442 ? 120.704 167.782 123.118 1.00 59.17 442 THR B N 1
ATOM 6233 C CA . THR B 1 442 ? 120.308 168.413 124.369 1.00 59.17 442 THR B CA 1
ATOM 6234 C C . THR B 1 442 ? 121.497 168.369 125.313 1.00 59.17 442 THR B C 1
ATOM 6235 O O . THR B 1 442 ? 121.938 167.270 125.686 1.00 59.17 442 THR B O 1
ATOM 6239 N N . PRO B 1 443 ? 122.063 169.509 125.702 1.00 55.45 443 PRO B N 1
ATOM 6240 C CA . PRO B 1 443 ? 123.247 169.483 126.566 1.00 55.45 443 PRO B CA 1
ATOM 6241 C C . PRO B 1 443 ? 122.973 168.724 127.853 1.00 55.45 443 PRO B C 1
ATOM 6242 O O . PRO B 1 443 ? 121.890 168.807 128.431 1.00 55.45 443 PRO B O 1
ATOM 6246 N N . ARG B 1 444 ? 123.972 167.970 128.292 1.00 47.53 444 ARG B N 1
ATOM 6247 C CA . ARG B 1 444 ? 123.809 167.066 129.418 1.00 47.53 444 ARG B CA 1
ATOM 6248 C C . ARG B 1 444 ? 124.189 167.774 130.712 1.00 47.53 444 ARG B C 1
ATOM 6249 O O . ARG B 1 444 ? 125.287 168.323 130.830 1.00 47.53 444 ARG B O 1
ATOM 6257 N N . GLU B 1 445 ? 123.278 167.768 131.679 1.00 45.69 445 GLU B N 1
ATOM 6258 C CA . GLU B 1 445 ? 123.463 168.507 132.922 1.00 45.69 445 GLU B CA 1
ATOM 6259 C C . GLU B 1 445 ? 123.936 167.564 134.023 1.00 45.69 445 GLU B C 1
ATOM 6260 O O . GLU B 1 445 ? 123.310 166.534 134.284 1.00 45.69 445 GLU B O 1
ATOM 6266 N N . THR B 1 446 ? 125.059 167.908 134.642 1.00 40.23 446 THR B N 1
ATOM 6267 C CA . THR B 1 446 ? 125.689 167.056 135.636 1.00 40.23 446 THR B CA 1
ATOM 6268 C C . THR B 1 446 ? 125.276 167.455 137.046 1.00 40.23 446 THR B C 1
ATOM 6269 O O . THR B 1 446 ? 125.261 168.636 137.403 1.00 40.23 446 THR B O 1
ATOM 6273 N N . GLU B 1 447 ? 124.907 166.451 137.837 1.00 39.67 447 GLU B N 1
ATOM 6274 C CA . GLU B 1 447 ? 124.541 166.613 139.231 1.00 39.67 447 GLU B CA 1
ATOM 6275 C C . GLU B 1 447 ? 125.709 166.445 140.181 1.00 39.67 447 GLU B C 1
ATOM 6276 O O . GLU B 1 447 ? 125.672 166.990 141.285 1.00 39.67 447 GLU B O 1
ATOM 6282 N N . LEU B 1 448 ? 126.755 165.743 139.769 1.00 36.41 448 LEU B N 1
ATOM 6283 C CA . LEU B 1 448 ? 127.760 165.288 140.717 1.00 36.41 448 LEU B CA 1
ATOM 6284 C C . LEU B 1 448 ? 129.044 165.027 139.949 1.00 36.41 448 LEU B C 1
ATOM 6285 O O . LEU B 1 448 ? 129.067 164.177 139.060 1.00 36.41 448 LEU B O 1
ATOM 6290 N N . MET B 1 449 ? 130.091 165.765 140.277 1.00 36.03 449 MET B N 1
ATOM 6291 C CA . MET B 1 449 ? 131.386 165.591 139.647 1.00 36.03 449 MET B CA 1
ATOM 6292 C C . MET B 1 449 ? 132.352 164.992 140.655 1.00 36.03 449 MET B C 1
ATOM 6293 O O . MET B 1 449 ? 132.601 165.576 141.710 1.00 36.03 449 MET B O 1
ATOM 6298 N N . LEU B 1 450 ? 132.895 163.826 140.324 1.00 34.84 450 LEU B N 1
ATOM 6299 C CA . LEU B 1 450 ? 133.760 163.069 141.220 1.00 34.84 450 LEU B CA 1
ATOM 6300 C C . LEU B 1 450 ? 135.191 163.219 140.739 1.00 34.84 450 LEU B C 1
ATOM 6301 O O . LEU B 1 450 ? 135.534 162.755 139.651 1.00 34.84 450 LEU B O 1
ATOM 6306 N N . VAL B 1 451 ? 136.018 163.862 141.543 1.00 36.55 451 VAL B N 1
ATOM 6307 C CA . VAL B 1 451 ? 137.410 164.104 141.199 1.00 36.55 451 VAL B CA 1
ATOM 6308 C C . VAL B 1 451 ? 138.279 163.067 141.889 1.00 36.55 451 VAL B C 1
ATOM 6309 O O . VAL B 1 451 ? 138.173 162.860 143.101 1.00 36.55 451 VAL B O 1
ATOM 6313 N N . VAL B 1 452 ? 139.140 162.416 141.115 1.00 39.25 452 VAL B N 1
ATOM 6314 C CA . VAL B 1 452 ? 140.094 161.440 141.616 1.00 39.25 452 VAL B CA 1
ATOM 6315 C C . VAL B 1 452 ? 141.472 161.956 141.239 1.00 39.25 452 VAL B C 1
ATOM 6316 O O . VAL B 1 452 ? 141.727 162.243 140.066 1.00 39.25 452 VAL B O 1
ATOM 6320 N N . THR B 1 453 ? 142.351 162.100 142.220 1.00 43.54 453 THR B N 1
ATOM 6321 C CA . THR B 1 453 ? 143.698 162.589 141.976 1.00 43.54 453 THR B CA 1
ATOM 6322 C C . THR B 1 453 ? 144.711 161.473 142.186 1.00 43.54 453 THR B C 1
ATOM 6323 O O . THR B 1 453 ? 144.740 160.847 143.249 1.00 43.54 453 THR B O 1
ATOM 6327 N N . MET B 1 454 ? 145.540 161.235 141.175 1.00 50.83 454 MET B N 1
ATOM 6328 C CA . MET B 1 454 ? 146.685 160.347 141.277 1.00 50.83 454 MET B CA 1
ATOM 6329 C C . MET B 1 454 ? 147.965 161.156 141.199 1.00 50.83 454 MET B C 1
ATOM 6330 O O . MET B 1 454 ? 147.999 162.241 140.615 1.00 50.83 454 MET B O 1
ATOM 6335 N N . TYR B 1 455 ? 149.021 160.620 141.802 1.00 58.52 455 TYR B N 1
ATOM 6336 C CA . TYR B 1 455 ? 150.373 161.056 141.489 1.00 58.52 455 TYR B CA 1
ATOM 6337 C C . TYR B 1 455 ? 151.183 159.937 140.853 1.00 58.52 455 TYR B C 1
ATOM 6338 O O . TYR B 1 455 ? 151.611 160.070 139.704 1.00 58.52 455 TYR B O 1
ATOM 6347 N N . ASN B 1 456 ? 151.374 158.821 141.557 1.00 58.15 456 ASN B N 1
ATOM 6348 C CA . ASN B 1 456 ? 152.077 157.662 141.023 1.00 58.15 456 ASN B CA 1
ATOM 6349 C C . ASN B 1 456 ? 151.477 156.365 141.544 1.00 58.15 456 ASN B C 1
ATOM 6350 O O . ASN B 1 456 ? 152.165 155.343 141.609 1.00 58.15 456 ASN B O 1
ATOM 6355 N N . GLU B 1 457 ? 150.210 156.394 141.938 1.00 56.50 457 GLU B N 1
ATOM 6356 C CA . GLU B 1 457 ? 149.589 155.238 142.564 1.00 56.50 457 GLU B CA 1
ATOM 6357 C C . GLU B 1 457 ? 149.466 154.094 141.571 1.00 56.50 457 GLU B C 1
ATOM 6358 O O . GLU B 1 457 ? 149.193 154.303 140.387 1.00 56.50 457 GLU B O 1
ATOM 6364 N N . ASP B 1 458 ? 149.675 152.876 142.061 1.00 57.55 458 ASP B N 1
ATOM 6365 C CA . ASP B 1 458 ? 149.627 151.705 141.205 1.00 57.55 458 ASP B CA 1
ATOM 6366 C C . ASP B 1 458 ? 148.184 151.384 140.828 1.00 57.55 458 ASP B C 1
ATOM 6367 O O . ASP B 1 458 ? 147.242 152.074 141.213 1.00 57.55 458 ASP B O 1
ATOM 6372 N N . HIS B 1 459 ? 148.011 150.325 140.044 1.00 56.50 459 HIS B N 1
ATOM 6373 C CA . HIS B 1 459 ? 146.698 150.030 139.493 1.00 56.50 459 HIS B CA 1
ATOM 6374 C C . HIS B 1 459 ? 145.752 149.421 140.518 1.00 56.50 459 HIS B C 1
ATOM 6375 O O . HIS B 1 459 ? 144.542 149.427 140.296 1.00 56.50 459 HIS B O 1
ATOM 6382 N N . ILE B 1 460 ? 146.265 148.901 141.630 1.00 55.36 460 ILE B N 1
ATOM 6383 C CA . ILE B 1 460 ? 145.387 148.350 142.656 1.00 55.36 460 ILE B CA 1
ATOM 6384 C C . ILE B 1 460 ? 144.647 149.466 143.382 1.00 55.36 460 ILE B C 1
ATOM 6385 O O . ILE B 1 460 ? 143.440 149.374 143.633 1.00 55.36 460 ILE B O 1
ATOM 6390 N N . LEU B 1 461 ? 145.356 150.542 143.723 1.00 50.53 461 LEU B N 1
ATOM 6391 C CA . LEU B 1 461 ? 144.727 151.656 144.423 1.00 50.53 461 LEU B CA 1
ATOM 6392 C C . LEU B 1 461 ? 143.692 152.347 143.543 1.00 50.53 461 LEU B C 1
ATOM 6393 O O . LEU B 1 461 ? 142.548 152.589 143.964 1.00 50.53 461 LEU B O 1
ATOM 6398 N N . LEU B 1 462 ? 144.079 152.674 142.311 1.00 47.98 462 LEU B N 1
ATOM 6399 C CA . LEU B 1 462 ? 143.140 153.284 141.383 1.00 47.98 462 LEU B CA 1
ATOM 6400 C C . LEU B 1 462 ? 141.980 152.346 141.098 1.00 47.98 462 LEU B C 1
ATOM 6401 O O . LEU B 1 462 ? 140.832 152.786 140.984 1.00 47.98 462 LEU B O 1
ATOM 6406 N N . GLY B 1 463 ? 142.255 151.051 140.979 1.00 47.73 463 GLY B N 1
ATOM 6407 C CA . GLY B 1 463 ? 141.182 150.103 140.768 1.00 47.73 463 GLY B CA 1
ATOM 6408 C C . GLY B 1 463 ? 140.188 150.091 141.908 1.00 47.73 463 GLY B C 1
ATOM 6409 O O . GLY B 1 463 ? 138.982 150.030 141.682 1.00 47.73 463 GLY B O 1
ATOM 6410 N N . ARG B 1 464 ? 140.681 150.141 143.148 1.00 46.34 464 ARG B N 1
ATOM 6411 C CA . ARG B 1 464 ? 139.789 150.171 144.305 1.00 46.34 464 ARG B CA 1
ATOM 6412 C C . ARG B 1 464 ? 138.899 151.403 144.275 1.00 46.34 464 ARG B C 1
ATOM 6413 O O . ARG B 1 464 ? 137.680 151.312 144.474 1.00 46.34 464 ARG B O 1
ATOM 6421 N N . THR B 1 465 ? 139.495 152.568 144.023 1.00 43.61 465 THR B N 1
ATOM 6422 C CA . THR B 1 465 ? 138.706 153.795 143.981 1.00 43.61 465 THR B CA 1
ATOM 6423 C C . THR B 1 465 ? 137.641 153.725 142.892 1.00 43.61 465 THR B C 1
ATOM 6424 O O . THR B 1 465 ? 136.464 154.023 143.133 1.00 43.61 465 THR B O 1
ATOM 6428 N N . LEU B 1 466 ? 138.036 153.309 141.688 1.00 43.79 466 LEU B N 1
ATOM 6429 C CA . LEU B 1 466 ? 137.092 153.266 140.578 1.00 43.79 466 LEU B CA 1
ATOM 6430 C C . LEU B 1 466 ? 136.004 152.232 140.813 1.00 43.79 466 LEU B C 1
ATOM 6431 O O . LEU B 1 466 ? 134.857 152.435 140.412 1.00 43.79 466 LEU B O 1
ATOM 6436 N N . LYS B 1 467 ? 136.338 151.113 141.452 1.00 45.46 467 LYS B N 1
ATOM 6437 C CA . LYS B 1 467 ? 135.332 150.096 141.721 1.00 45.46 467 LYS B CA 1
ATOM 6438 C C . LYS B 1 467 ? 134.309 150.593 142.729 1.00 45.46 467 LYS B C 1
ATOM 6439 O O . LYS B 1 467 ? 133.106 150.353 142.574 1.00 45.46 467 LYS B O 1
ATOM 6445 N N . GLY B 1 468 ? 134.768 151.286 143.775 1.00 41.54 468 GLY B N 1
ATOM 6446 C CA . GLY B 1 468 ? 133.827 151.887 144.706 1.00 41.54 468 GLY B CA 1
ATOM 6447 C C . GLY B 1 468 ? 132.906 152.883 144.031 1.00 41.54 468 GLY B C 1
ATOM 6448 O O . GLY B 1 468 ? 131.691 152.879 144.258 1.00 41.54 468 GLY B O 1
ATOM 6449 N N . ILE B 1 469 ? 133.471 153.731 143.168 1.00 40.52 469 ILE B N 1
ATOM 6450 C CA . ILE B 1 469 ? 132.669 154.714 142.440 1.00 40.52 469 ILE B CA 1
ATOM 6451 C C . ILE B 1 469 ? 131.639 154.020 141.554 1.00 40.52 469 ILE B C 1
ATOM 6452 O O . ILE B 1 469 ? 130.469 154.408 141.512 1.00 40.52 469 ILE B O 1
ATOM 6457 N N . MET B 1 470 ? 132.064 152.988 140.825 1.00 42.48 470 MET B N 1
ATOM 6458 C CA . MET B 1 470 ? 131.172 152.290 139.909 1.00 42.48 470 MET B CA 1
ATOM 6459 C C . MET B 1 470 ? 130.036 151.610 140.657 1.00 42.48 470 MET B C 1
ATOM 6460 O O . MET B 1 470 ? 128.886 151.628 140.204 1.00 42.48 470 MET B O 1
ATOM 6465 N N . ASP B 1 471 ? 130.338 151.001 141.807 1.00 44.11 471 ASP B N 1
ATOM 6466 C CA . ASP B 1 471 ? 129.302 150.361 142.604 1.00 44.11 471 ASP B CA 1
ATOM 6467 C C . ASP B 1 471 ? 128.305 151.380 143.133 1.00 44.11 471 ASP B C 1
ATOM 6468 O O . ASP B 1 471 ? 127.092 151.129 143.148 1.00 44.11 471 ASP B O 1
ATOM 6473 N N . ASN B 1 472 ? 128.795 152.544 143.567 1.00 41.42 472 ASN B N 1
ATOM 6474 C CA . ASN B 1 472 ? 127.887 153.591 144.026 1.00 41.42 472 ASN B CA 1
ATOM 6475 C C . ASN B 1 472 ? 126.990 154.085 142.900 1.00 41.42 472 ASN B C 1
ATOM 6476 O O . ASN B 1 472 ? 125.789 154.296 143.101 1.00 41.42 472 ASN B O 1
ATOM 6481 N N . VAL B 1 473 ? 127.552 154.284 141.708 1.00 40.74 473 VAL B N 1
ATOM 6482 C CA . VAL B 1 473 ? 126.735 154.746 140.590 1.00 40.74 473 VAL B CA 1
ATOM 6483 C C . VAL B 1 473 ? 125.697 153.698 140.219 1.00 40.74 473 VAL B C 1
ATOM 6484 O O . VAL B 1 473 ? 124.565 154.029 139.863 1.00 40.74 473 VAL B O 1
ATOM 6488 N N . LYS B 1 474 ? 126.061 152.419 140.286 1.00 43.86 474 LYS B N 1
ATOM 6489 C CA . LYS B 1 474 ? 125.085 151.368 140.021 1.00 43.86 474 LYS B CA 1
ATOM 6490 C C . LYS B 1 474 ? 123.957 151.396 141.044 1.00 43.86 474 LYS B C 1
ATOM 6491 O O . LYS B 1 474 ? 122.782 151.212 140.695 1.00 43.86 474 LYS B O 1
ATOM 6497 N N . TYR B 1 475 ? 124.296 151.631 142.314 1.00 43.97 475 TYR B N 1
ATOM 6498 C CA . TYR B 1 475 ? 123.268 151.757 143.340 1.00 43.97 475 TYR B CA 1
ATOM 6499 C C . TYR B 1 475 ? 122.323 152.908 143.037 1.00 43.97 475 TYR B C 1
ATOM 6500 O O . TYR B 1 475 ? 121.102 152.764 143.161 1.00 43.97 475 TYR B O 1
ATOM 6509 N N . MET B 1 476 ? 122.867 154.065 142.658 1.00 43.02 476 MET B N 1
ATOM 6510 C CA . MET B 1 476 ? 122.014 155.204 142.334 1.00 43.02 476 MET B CA 1
ATOM 6511 C C . MET B 1 476 ? 121.154 154.964 141.103 1.00 43.02 476 MET B C 1
ATOM 6512 O O . MET B 1 476 ? 119.996 155.377 141.084 1.00 43.02 476 MET B O 1
ATOM 6517 N N . VAL B 1 477 ? 121.685 154.300 140.084 1.00 43.79 477 VAL B N 1
ATOM 6518 C CA . VAL B 1 477 ? 120.910 154.027 138.882 1.00 43.79 477 VAL B CA 1
ATOM 6519 C C . VAL B 1 477 ? 119.780 153.043 139.162 1.00 43.79 477 VAL B C 1
ATOM 6520 O O . VAL B 1 477 ? 118.710 153.144 138.559 1.00 43.79 477 VAL B O 1
ATOM 6524 N N . LYS B 1 478 ? 119.982 152.096 140.073 1.00 46.74 478 LYS B N 1
ATOM 6525 C CA . LYS B 1 478 ? 118.907 151.165 140.387 1.00 46.74 478 LYS B CA 1
ATOM 6526 C C . LYS B 1 478 ? 117.915 151.713 141.406 1.00 46.74 478 LYS B C 1
ATOM 6527 O O . LYS B 1 478 ? 116.955 151.017 141.743 1.00 46.74 478 LYS B O 1
ATOM 6533 N N . LYS B 1 479 ? 118.125 152.929 141.905 1.00 49.44 479 LYS B N 1
ATOM 6534 C CA . LYS B 1 479 ? 117.183 153.556 142.825 1.00 49.44 479 LYS B CA 1
ATOM 6535 C C . LYS B 1 479 ? 115.817 153.716 142.169 1.00 49.44 479 LYS B C 1
ATOM 6536 O O . LYS B 1 479 ? 115.714 154.075 140.994 1.00 49.44 479 LYS B O 1
ATOM 6542 N N . LYS B 1 480 ? 114.758 153.452 142.934 1.00 57.09 480 LYS B N 1
ATOM 6543 C CA . LYS B 1 480 ? 113.406 153.421 142.389 1.00 57.09 480 LYS B CA 1
ATOM 6544 C C . LYS B 1 480 ? 112.628 154.703 142.656 1.00 57.09 480 LYS B C 1
ATOM 6545 O O . LYS B 1 480 ? 112.211 155.381 141.714 1.00 57.09 480 LYS B O 1
ATOM 6551 N N . ASN B 1 481 ? 112.414 155.056 143.920 1.00 59.82 481 ASN B N 1
ATOM 6552 C CA . ASN B 1 481 ? 111.590 156.215 144.257 1.00 59.82 481 ASN B CA 1
ATOM 6553 C C . ASN B 1 481 ? 112.487 157.410 144.568 1.00 59.82 481 ASN B C 1
ATOM 6554 O O . ASN B 1 481 ? 112.784 157.735 145.718 1.00 59.82 481 ASN B O 1
ATOM 6559 N N . SER B 1 482 ? 112.929 158.068 143.501 1.00 54.26 482 SER B N 1
ATOM 6560 C CA . SER B 1 482 ? 113.743 159.261 143.645 1.00 54.26 482 SER B CA 1
ATOM 6561 C C . SER B 1 482 ? 113.463 160.191 142.477 1.00 54.26 482 SER B C 1
ATOM 6562 O O . SER B 1 482 ? 113.318 159.741 141.339 1.00 54.26 482 SER B O 1
ATOM 6565 N N . SER B 1 483 ? 113.371 161.485 142.771 1.00 52.62 483 SER B N 1
ATOM 6566 C CA . SER B 1 483 ? 113.194 162.474 141.721 1.00 52.62 483 SER B CA 1
ATOM 6567 C C . SER B 1 483 ? 114.475 162.734 140.947 1.00 52.62 483 SER B C 1
ATOM 6568 O O . SER B 1 483 ? 114.408 163.101 139.770 1.00 52.62 483 SER B O 1
ATOM 6571 N N . THR B 1 484 ? 115.633 162.538 141.570 1.00 45.89 484 THR B N 1
ATOM 6572 C CA . THR B 1 484 ? 116.914 162.852 140.956 1.00 45.89 484 THR B CA 1
ATOM 6573 C C . THR B 1 484 ? 117.541 161.661 140.252 1.00 45.89 484 THR B C 1
ATOM 6574 O O . THR B 1 484 ? 118.072 161.810 139.149 1.00 45.89 484 THR B O 1
ATOM 6578 N N . TRP B 1 485 ? 117.478 160.480 140.853 1.00 42.60 485 TRP B N 1
ATOM 6579 C CA . TRP B 1 485 ? 118.155 159.306 140.335 1.00 42.60 485 TRP B CA 1
ATOM 6580 C C . TRP B 1 485 ? 117.144 158.316 139.780 1.00 42.60 485 TRP B C 1
ATOM 6581 O O . TRP B 1 485 ? 116.021 158.203 140.275 1.00 42.60 485 TRP B O 1
ATOM 6592 N N . GLY B 1 486 ? 117.559 157.602 138.741 1.00 44.71 486 GLY B N 1
ATOM 6593 C CA . GLY B 1 486 ? 116.700 156.680 138.043 1.00 44.71 486 GLY B CA 1
ATOM 6594 C C . GLY B 1 486 ? 117.487 155.879 137.032 1.00 44.71 486 GLY B C 1
ATOM 6595 O O . GLY B 1 486 ? 118.716 155.826 137.083 1.00 44.71 486 GLY B O 1
ATOM 6596 N N . PRO B 1 487 ? 116.794 155.234 136.093 1.00 45.37 487 PRO B N 1
ATOM 6597 C CA . PRO B 1 487 ? 117.495 154.369 135.133 1.00 45.37 487 PRO B CA 1
ATOM 6598 C C . PRO B 1 487 ? 118.589 155.068 134.346 1.00 45.37 487 PRO B C 1
ATOM 6599 O O . PRO B 1 487 ? 119.593 154.428 134.016 1.00 45.37 487 PRO B O 1
ATOM 6603 N N . ASP B 1 488 ? 118.434 156.352 134.028 1.00 45.38 488 ASP B N 1
ATOM 6604 C CA . ASP B 1 488 ? 119.443 157.114 133.298 1.00 45.38 488 ASP B CA 1
ATOM 6605 C C . ASP B 1 488 ? 120.177 158.096 134.205 1.00 45.38 488 ASP B C 1
ATOM 6606 O O . ASP B 1 488 ? 120.518 159.207 133.801 1.00 45.38 488 ASP B O 1
ATOM 6611 N N . ALA B 1 489 ? 120.423 157.695 135.452 1.00 42.13 489 ALA B N 1
ATOM 6612 C CA . ALA B 1 489 ? 121.105 158.577 136.390 1.00 42.13 489 ALA B CA 1
ATOM 6613 C C . ALA B 1 489 ? 122.587 158.690 136.082 1.00 42.13 489 ALA B C 1
ATOM 6614 O O . ALA B 1 489 ? 123.222 159.676 136.467 1.00 42.13 489 ALA B O 1
ATOM 6616 N N . TRP B 1 490 ? 123.158 157.705 135.387 1.00 39.64 490 TRP B N 1
ATOM 6617 C CA . TRP B 1 490 ? 124.579 157.752 135.072 1.00 39.64 490 TRP B CA 1
ATOM 6618 C C . TRP B 1 490 ? 124.932 158.952 134.213 1.00 39.64 490 TRP B C 1
ATOM 6619 O O . TRP B 1 490 ? 126.103 159.332 134.147 1.00 39.64 490 TRP B O 1
ATOM 6630 N N . LYS B 1 491 ? 123.943 159.544 133.542 1.00 38.88 491 LYS B N 1
ATOM 6631 C CA . LYS B 1 491 ? 124.158 160.721 132.719 1.00 38.88 491 LYS B CA 1
ATOM 6632 C C . LYS B 1 491 ? 124.426 161.965 133.550 1.00 38.88 491 LYS B C 1
ATOM 6633 O O . LYS B 1 491 ? 124.908 162.964 133.008 1.00 38.88 491 LYS B O 1
ATOM 6639 N N . LYS B 1 492 ? 124.119 161.936 134.844 1.00 37.86 492 LYS B N 1
ATOM 6640 C CA . LYS B 1 492 ? 124.294 163.084 135.718 1.00 37.86 492 LYS B CA 1
ATOM 6641 C C . LYS B 1 492 ? 125.574 163.020 136.530 1.00 37.86 492 LYS B C 1
ATOM 6642 O O . LYS B 1 492 ? 125.764 163.842 137.425 1.00 37.86 492 LYS B O 1
ATOM 6648 N N . ILE B 1 493 ? 126.447 162.063 136.253 1.00 35.14 493 ILE B N 1
ATOM 6649 C CA . ILE B 1 493 ? 127.663 161.859 137.023 1.00 35.14 493 ILE B CA 1
ATOM 6650 C C . ILE B 1 493 ? 128.831 161.821 136.053 1.00 35.14 493 ILE B C 1
ATOM 6651 O O . ILE B 1 493 ? 128.762 161.149 135.021 1.00 35.14 493 ILE B O 1
ATOM 6656 N N . VAL B 1 494 ? 129.891 162.556 136.371 1.00 34.26 494 VAL B N 1
ATOM 6657 C CA . VAL B 1 494 ? 131.113 162.571 135.582 1.00 34.26 494 VAL B CA 1
ATOM 6658 C C . VAL B 1 494 ? 132.266 162.230 136.507 1.00 34.26 494 VAL B C 1
ATOM 6659 O O . VAL B 1 494 ? 132.390 162.817 137.585 1.00 34.26 494 VAL B O 1
ATOM 6663 N N . VAL B 1 495 ? 133.108 161.286 136.098 1.00 34.91 495 VAL B N 1
ATOM 6664 C CA . VAL B 1 495 ? 134.233 160.848 136.914 1.00 34.91 495 VAL B CA 1
ATOM 6665 C C . VAL B 1 495 ? 135.497 161.415 136.289 1.00 34.91 495 VAL B C 1
ATOM 6666 O O . VAL B 1 495 ? 135.914 160.982 135.212 1.00 34.91 495 VAL B O 1
ATOM 6670 N N . CYS B 1 496 ? 136.119 162.370 136.968 1.00 37.86 496 CYS B N 1
ATOM 6671 C CA . CYS B 1 496 ? 137.266 163.094 136.442 1.00 37.86 496 CYS B CA 1
ATOM 6672 C C . CYS B 1 496 ? 138.532 162.649 137.158 1.00 37.86 496 CYS B C 1
ATOM 6673 O O . CYS B 1 496 ? 138.721 162.955 138.337 1.00 37.86 496 CYS B O 1
ATOM 6676 N N . ILE B 1 497 ? 139.410 161.960 136.437 1.00 38.48 497 ILE B N 1
ATOM 6677 C CA . ILE B 1 497 ? 140.622 161.374 137.003 1.00 38.48 497 ILE B CA 1
ATOM 6678 C C . ILE B 1 497 ? 141.780 162.261 136.581 1.00 38.48 497 ILE B C 1
ATOM 6679 O O . ILE B 1 497 ? 142.194 162.225 135.422 1.00 38.48 497 ILE B O 1
ATOM 6684 N N . ILE B 1 498 ? 142.323 163.036 137.508 1.00 42.56 498 ILE B N 1
ATOM 6685 C CA . ILE B 1 498 ? 143.379 163.992 137.207 1.00 42.56 498 ILE B CA 1
ATOM 6686 C C . ILE B 1 498 ? 144.704 163.398 137.658 1.00 42.56 498 ILE B C 1
ATOM 6687 O O . ILE B 1 498 ? 145.027 163.409 138.848 1.00 42.56 498 ILE B O 1
ATOM 6692 N N . SER B 1 499 ? 145.486 162.900 136.710 1.00 49.63 499 SER B N 1
ATOM 6693 C CA . SER B 1 499 ? 146.805 162.361 136.982 1.00 49.63 499 SER B CA 1
ATOM 6694 C C . SER B 1 499 ? 147.861 163.431 136.756 1.00 49.63 499 SER B C 1
ATOM 6695 O O . SER B 1 499 ? 147.740 164.283 135.871 1.00 49.63 499 SER B O 1
ATOM 6698 N N . ASP B 1 500 ? 148.920 163.350 137.547 1.00 57.70 500 ASP B N 1
ATOM 6699 C CA . ASP B 1 500 ? 149.849 164.452 137.745 1.00 57.70 500 ASP B CA 1
ATOM 6700 C C . ASP B 1 500 ? 151.199 164.116 137.121 1.00 57.70 500 ASP B C 1
ATOM 6701 O O . ASP B 1 500 ? 152.096 163.606 137.795 1.00 57.70 500 ASP B O 1
ATOM 6703 N N . GLY B 1 501 ? 151.344 164.418 135.834 1.00 60.91 501 GLY B N 1
ATOM 6704 C CA . GLY B 1 501 ? 152.594 164.206 135.134 1.00 60.91 501 GLY B CA 1
ATOM 6705 C C . GLY B 1 501 ? 152.619 162.925 134.331 1.00 60.91 501 GLY B C 1
ATOM 6706 O O . GLY B 1 501 ? 152.221 161.872 134.834 1.00 60.91 501 GLY B O 1
ATOM 6707 N N . ARG B 1 502 ? 153.074 162.997 133.076 1.00 65.06 502 ARG B N 1
ATOM 6708 C CA . ARG B 1 502 ? 153.253 161.780 132.294 1.00 65.06 502 ARG B CA 1
ATOM 6709 C C . ARG B 1 502 ? 154.423 160.960 132.809 1.00 65.06 502 ARG B C 1
ATOM 6710 O O . ARG B 1 502 ? 154.360 159.728 132.827 1.00 65.06 502 ARG B O 1
ATOM 6718 N N . SER B 1 503 ? 155.508 161.626 133.199 1.00 66.46 503 SER B N 1
ATOM 6719 C CA . SER B 1 503 ? 156.681 160.912 133.679 1.00 66.46 503 SER B CA 1
ATOM 6720 C C . SER B 1 503 ? 156.411 160.234 135.012 1.00 66.46 503 SER B C 1
ATOM 6721 O O . SER B 1 503 ? 156.990 159.181 135.299 1.00 66.46 503 SER B O 1
ATOM 6724 N N . LYS B 1 504 ? 155.541 160.813 135.832 1.00 62.20 504 LYS B N 1
ATOM 6725 C CA . LYS B 1 504 ? 155.271 160.287 137.160 1.00 62.20 504 LYS B CA 1
ATOM 6726 C C . LYS B 1 504 ? 154.148 159.266 137.196 1.00 62.20 504 LYS B C 1
ATOM 6727 O O . LYS B 1 504 ? 154.127 158.431 138.104 1.00 62.20 504 LYS B O 1
ATOM 6729 N N . ILE B 1 505 ? 153.339 159.143 136.147 1.00 59.59 505 ILE B N 1
ATOM 6730 C CA . ILE B 1 505 ? 152.268 158.097 136.155 1.00 59.59 505 ILE B CA 1
ATOM 6731 C C . ILE B 1 505 ? 152.850 156.688 136.037 1.00 59.59 505 ILE B C 1
ATOM 6732 O O . ILE B 1 505 ? 153.828 156.526 135.297 1.00 59.59 505 ILE B O 1
ATOM 6737 N N . ASN B 1 506 ? 152.257 155.714 136.732 1.00 59.83 506 ASN B N 1
ATOM 6738 C CA . ASN B 1 506 ? 152.688 154.304 136.565 1.00 59.83 506 ASN B CA 1
ATOM 6739 C C . ASN B 1 506 ? 152.045 153.754 135.289 1.00 59.83 506 ASN B C 1
ATOM 6740 O O . ASN B 1 506 ? 150.995 154.259 134.904 1.00 59.83 506 ASN B O 1
ATOM 6742 N N . GLU B 1 507 ? 152.665 152.752 134.665 1.00 62.40 507 GLU B N 1
ATOM 6743 C CA . GLU B 1 507 ? 152.156 152.193 133.390 1.00 62.40 507 GLU B CA 1
ATOM 6744 C C . GLU B 1 507 ? 151.076 151.154 133.664 1.00 62.40 507 GLU B C 1
ATOM 6745 O O . GLU B 1 507 ? 150.334 150.818 132.734 1.00 62.40 507 GLU B O 1
ATOM 6747 N N . ARG B 1 508 ? 151.007 150.660 134.893 1.00 62.68 508 ARG B N 1
ATOM 6748 C CA . ARG B 1 508 ? 149.958 149.683 135.253 1.00 62.68 508 ARG B CA 1
ATOM 6749 C C . ARG B 1 508 ? 148.656 150.462 135.480 1.00 62.68 508 ARG B C 1
ATOM 6750 O O . ARG B 1 508 ? 147.590 149.849 135.361 1.00 62.68 508 ARG B O 1
ATOM 6752 N N . SER B 1 509 ? 148.741 151.770 135.740 1.00 56.62 509 SER B N 1
ATOM 6753 C CA . SER B 1 509 ? 147.530 152.621 135.876 1.00 56.62 509 SER B CA 1
ATOM 6754 C C . SER B 1 509 ? 147.035 153.021 134.484 1.00 56.62 509 SER B C 1
ATOM 6755 O O . SER B 1 509 ? 145.831 152.910 134.252 1.00 56.62 509 SER B O 1
ATOM 6758 N N . LEU B 1 510 ? 147.933 153.447 133.590 1.00 55.72 510 LEU B N 1
ATOM 6759 C CA . LEU B 1 510 ? 147.577 153.796 132.188 1.00 55.72 510 LEU B CA 1
ATOM 6760 C C . LEU B 1 510 ? 147.151 152.537 131.437 1.00 55.72 510 LEU B C 1
ATOM 6761 O O . LEU B 1 510 ? 146.440 152.674 130.439 1.00 55.72 510 LEU B O 1
ATOM 6763 N N . ALA B 1 511 ? 147.557 151.364 131.896 1.00 55.44 511 ALA B N 1
ATOM 6764 C CA . ALA B 1 511 ? 147.086 150.113 131.274 1.00 55.44 511 ALA B CA 1
ATOM 6765 C C . ALA B 1 511 ? 145.693 149.801 131.794 1.00 55.44 511 ALA B C 1
ATOM 6766 O O . ALA B 1 511 ? 144.896 149.245 131.034 1.00 55.44 511 ALA B O 1
ATOM 6768 N N . LEU B 1 512 ? 145.422 150.101 133.065 1.00 52.24 512 LEU B N 1
ATOM 6769 C CA . LEU B 1 512 ? 144.040 149.938 133.511 1.00 52.24 512 LEU B CA 1
ATOM 6770 C C . LEU B 1 512 ? 143.121 150.958 132.858 1.00 52.24 512 LEU B C 1
ATOM 6771 O O . LEU B 1 512 ? 142.016 150.619 132.423 1.00 52.24 512 LEU B O 1
ATOM 6776 N N . LEU B 1 513 ? 143.558 152.214 132.785 1.00 50.49 513 LEU B N 1
ATOM 6777 C CA . LEU B 1 513 ? 142.744 153.248 132.157 1.00 50.49 513 LEU B CA 1
ATOM 6778 C C . LEU B 1 513 ? 142.497 152.938 130.690 1.00 50.49 513 LEU B C 1
ATOM 6779 O O . LEU B 1 513 ? 141.396 153.163 130.181 1.00 50.49 513 LEU B O 1
ATOM 6784 N N . SER B 1 514 ? 143.508 152.428 129.994 1.00 53.70 514 SER B N 1
ATOM 6785 C CA . SER B 1 514 ? 143.312 152.030 128.607 1.00 53.70 514 SER B CA 1
ATOM 6786 C C . SER B 1 514 ? 142.340 150.868 128.488 1.00 53.70 514 SER B C 1
ATOM 6787 O O . SER B 1 514 ? 141.536 150.821 127.552 1.00 53.70 514 SER B O 1
ATOM 6790 N N . SER B 1 515 ? 142.413 149.905 129.406 1.00 54.29 515 SER B N 1
ATOM 6791 C CA . SER B 1 515 ? 141.536 148.744 129.312 1.00 54.29 515 SER B CA 1
ATOM 6792 C C . SER B 1 515 ? 140.075 149.136 129.483 1.00 54.29 515 SER B C 1
ATOM 6793 O O . SER B 1 515 ? 139.179 148.454 128.978 1.00 54.29 515 SER B O 1
ATOM 6796 N N . LEU B 1 516 ? 139.815 150.227 130.204 1.00 50.01 516 LEU B N 1
ATOM 6797 C CA . LEU B 1 516 ? 138.464 150.761 130.314 1.00 50.01 516 LEU B CA 1
ATOM 6798 C C . LEU B 1 516 ? 138.009 151.455 129.041 1.00 50.01 516 LEU B C 1
ATOM 6799 O O . LEU B 1 516 ? 136.802 151.588 128.826 1.00 50.01 516 LEU B O 1
ATOM 6804 N N . GLY B 1 517 ? 138.940 151.860 128.181 1.00 50.45 517 GLY B N 1
ATOM 6805 C CA . GLY B 1 517 ? 138.620 152.524 126.936 1.00 50.45 517 GLY B CA 1
ATOM 6806 C C . GLY B 1 517 ? 138.921 154.000 126.900 1.00 50.45 517 GLY B C 1
ATOM 6807 O O . GLY B 1 517 ? 138.623 154.653 125.900 1.00 50.45 517 GLY B O 1
ATOM 6808 N N . CYS B 1 518 ? 139.538 154.545 127.943 1.00 49.70 518 CYS B N 1
ATOM 6809 C CA . CYS B 1 518 ? 139.696 155.984 128.091 1.00 49.70 518 CYS B CA 1
ATOM 6810 C C . CYS B 1 518 ? 141.121 156.446 127.828 1.00 49.70 518 CYS B C 1
ATOM 6811 O O . CYS B 1 518 ? 141.525 157.495 128.331 1.00 49.70 518 CYS B O 1
ATOM 6814 N N . TYR B 1 519 ? 141.902 155.680 127.074 1.00 53.19 519 TYR B N 1
ATOM 6815 C CA . TYR B 1 519 ? 143.260 156.095 126.753 1.00 53.19 519 TYR B CA 1
ATOM 6816 C C . TYR B 1 519 ? 143.747 155.304 125.555 1.00 53.19 519 TYR B C 1
ATOM 6817 O O . TYR B 1 519 ? 143.524 154.095 125.476 1.00 53.19 519 TYR B O 1
ATOM 6826 N N . GLN B 1 520 ? 144.380 156.000 124.618 1.00 57.76 520 GLN B N 1
ATOM 6827 C CA . GLN B 1 520 ? 145.124 155.406 123.518 1.00 57.76 520 GLN B CA 1
ATOM 6828 C C . GLN B 1 520 ? 146.344 156.279 123.307 1.00 57.76 520 GLN B C 1
ATOM 6829 O O . GLN B 1 520 ? 146.227 157.505 123.296 1.00 57.76 520 GLN B O 1
ATOM 6835 N N . ASP B 1 521 ? 147.509 155.666 123.163 1.00 62.98 521 ASP B N 1
ATOM 6836 C CA . ASP B 1 521 ? 148.704 156.474 122.999 1.00 62.98 521 ASP B CA 1
ATOM 6837 C C . ASP B 1 521 ? 148.938 156.812 121.531 1.00 62.98 521 ASP B C 1
ATOM 6838 O O . ASP B 1 521 ? 148.272 156.301 120.628 1.00 62.98 521 ASP B O 1
ATOM 6843 N N . GLY B 1 522 ? 149.897 157.701 121.303 1.00 63.49 522 GLY B N 1
ATOM 6844 C CA . GLY B 1 522 ? 150.302 158.029 119.955 1.00 63.49 522 GLY B CA 1
ATOM 6845 C C . GLY B 1 522 ? 150.025 159.459 119.555 1.00 63.49 522 GLY B C 1
ATOM 6846 O O . GLY B 1 522 ? 150.856 160.098 118.903 1.00 63.49 522 GLY B O 1
ATOM 6847 N N . PHE B 1 523 ? 148.868 159.982 119.943 1.00 62.45 523 PHE B N 1
ATOM 6848 C CA . PHE B 1 523 ? 148.446 161.324 119.560 1.00 62.45 523 PHE B CA 1
ATOM 6849 C C . PHE B 1 523 ? 148.449 162.312 120.721 1.00 62.45 523 PHE B C 1
ATOM 6850 O O . PHE B 1 523 ? 147.606 163.201 120.794 1.00 62.45 523 PHE B O 1
ATOM 6858 N N . ALA B 1 524 ? 149.411 162.192 121.623 1.00 64.29 524 ALA B N 1
ATOM 6859 C CA . ALA B 1 524 ? 149.711 163.264 122.556 1.00 64.29 524 ALA B CA 1
ATOM 6860 C C . ALA B 1 524 ? 150.817 164.129 121.968 1.00 64.29 524 ALA B C 1
ATOM 6861 O O . ALA B 1 524 ? 151.758 163.618 121.357 1.00 64.29 524 ALA B O 1
ATOM 6863 N N . LYS B 1 525 ? 150.692 165.441 122.132 1.00 70.12 525 LYS B N 1
ATOM 6864 C CA . LYS B 1 525 ? 151.611 166.390 121.519 1.00 70.12 525 LYS B CA 1
ATOM 6865 C C . LYS B 1 525 ? 152.202 167.319 122.565 1.00 70.12 525 LYS B C 1
ATOM 6866 O O . LYS B 1 525 ? 151.503 167.759 123.480 1.00 70.12 525 LYS B O 1
ATOM 6872 N N . ASP B 1 526 ? 153.497 167.603 122.424 1.00 74.54 526 ASP B N 1
ATOM 6873 C CA . ASP B 1 526 ? 154.181 168.487 123.361 1.00 74.54 526 ASP B CA 1
ATOM 6874 C C . ASP B 1 526 ? 153.863 169.948 123.088 1.00 74.54 526 ASP B C 1
ATOM 6875 O O . ASP B 1 526 ? 153.886 170.774 124.006 1.00 74.54 526 ASP B O 1
ATOM 6880 N N . GLU B 1 527 ? 153.595 170.295 121.835 1.00 75.53 527 GLU B N 1
ATOM 6881 C CA . GLU B 1 527 ? 153.429 171.688 121.465 1.00 75.53 527 GLU B CA 1
ATOM 6882 C C . GLU B 1 527 ? 152.548 171.784 120.233 1.00 75.53 527 GLU B C 1
ATOM 6883 O O . GLU B 1 527 ? 152.586 170.920 119.357 1.00 75.53 527 GLU B O 1
ATOM 6889 N N . ILE B 1 528 ? 151.754 172.848 120.171 1.00 75.04 528 ILE B N 1
ATOM 6890 C CA . ILE B 1 528 ? 150.847 173.081 119.053 1.00 75.04 528 ILE B CA 1
ATOM 6891 C C . ILE B 1 528 ? 150.882 174.566 118.734 1.00 75.04 528 ILE B C 1
ATOM 6892 O O . ILE B 1 528 ? 150.459 175.385 119.555 1.00 75.04 528 ILE B O 1
ATOM 6897 N N . ASN B 1 529 ? 151.376 174.910 117.545 1.00 78.93 529 ASN B N 1
ATOM 6898 C CA . ASN B 1 529 ? 151.586 176.298 117.134 1.00 78.93 529 ASN B CA 1
ATOM 6899 C C . ASN B 1 529 ? 152.377 177.067 118.193 1.00 78.93 529 ASN B C 1
ATOM 6900 O O . ASN B 1 529 ? 151.918 178.060 118.755 1.00 78.93 529 ASN B O 1
ATOM 6905 N N . GLU B 1 530 ? 153.577 176.557 118.473 1.00 79.58 530 GLU B N 1
ATOM 6906 C CA . GLU B 1 530 ? 154.531 177.134 119.426 1.00 79.58 530 GLU B CA 1
ATOM 6907 C C . GLU B 1 530 ? 153.915 177.373 120.808 1.00 79.58 530 GLU B C 1
ATOM 6908 O O . GLU B 1 530 ? 154.454 178.140 121.613 1.00 79.58 530 GLU B O 1
ATOM 6914 N N . LYS B 1 531 ? 152.813 176.691 121.122 1.00 74.83 531 LYS B N 1
ATOM 6915 C CA . LYS B 1 531 ? 152.186 176.762 122.436 1.00 74.83 531 LYS B CA 1
ATOM 6916 C C . LYS B 1 531 ? 152.430 175.452 123.165 1.00 74.83 531 LYS B C 1
ATOM 6917 O O . LYS B 1 531 ? 152.050 174.385 122.677 1.00 74.83 531 LYS B O 1
ATOM 6923 N N . LYS B 1 532 ? 153.062 175.539 124.327 1.00 70.55 532 LYS B N 1
ATOM 6924 C CA . LYS B 1 532 ? 153.316 174.362 125.142 1.00 70.55 532 LYS B CA 1
ATOM 6925 C C . LYS B 1 532 ? 151.995 173.751 125.586 1.00 70.55 532 LYS B C 1
ATOM 6926 O O . LYS B 1 532 ? 151.182 174.415 126.236 1.00 70.55 532 LYS B O 1
ATOM 6932 N N . VAL B 1 533 ? 151.773 172.487 125.230 1.00 65.43 533 VAL B N 1
ATOM 6933 C CA . VAL B 1 533 ? 150.562 171.806 125.664 1.00 65.43 533 VAL B CA 1
ATOM 6934 C C . VAL B 1 533 ? 150.681 171.475 127.140 1.00 65.43 533 VAL B C 1
ATOM 6935 O O . VAL B 1 533 ? 151.599 170.762 127.561 1.00 65.43 533 VAL B O 1
ATOM 6939 N N . ALA B 1 534 ? 149.744 171.981 127.933 1.00 60.61 534 ALA B N 1
ATOM 6940 C CA . ALA B 1 534 ? 149.798 171.815 129.374 1.00 60.61 534 ALA B CA 1
ATOM 6941 C C . ALA B 1 534 ? 149.132 170.539 129.853 1.00 60.61 534 ALA B C 1
ATOM 6942 O O . ALA B 1 534 ? 149.447 170.076 130.954 1.00 60.61 534 ALA B O 1
ATOM 6944 N N . MET B 1 535 ? 148.239 169.948 129.063 1.00 56.56 535 MET B N 1
ATOM 6945 C CA . MET B 1 535 ? 147.438 168.876 129.628 1.00 56.56 535 MET B CA 1
ATOM 6946 C C . MET B 1 535 ? 146.761 168.104 128.513 1.00 56.56 535 MET B C 1
ATOM 6947 O O . MET B 1 535 ? 146.470 168.665 127.458 1.00 56.56 535 MET B O 1
ATOM 6949 N N . HIS B 1 536 ? 146.555 166.813 128.742 1.00 53.52 536 HIS B N 1
ATOM 6950 C CA . HIS B 1 536 ? 145.941 165.928 127.734 1.00 53.52 536 HIS B CA 1
ATOM 6951 C C . HIS B 1 536 ? 144.630 165.424 128.312 1.00 53.52 536 HIS B C 1
ATOM 6952 O O . HIS B 1 536 ? 144.651 164.959 129.446 1.00 53.52 536 HIS B O 1
ATOM 6959 N N . VAL B 1 537 ? 143.532 165.539 127.582 1.00 47.95 537 VAL B N 1
ATOM 6960 C CA . VAL B 1 537 ? 142.217 165.171 128.082 1.00 47.95 537 VAL B CA 1
ATOM 6961 C C . VAL B 1 537 ? 141.677 164.060 127.198 1.00 47.95 537 VAL B C 1
ATOM 6962 O O . VAL B 1 537 ? 141.552 164.227 125.981 1.00 47.95 537 VAL B O 1
ATOM 6966 N N . TYR B 1 538 ? 141.358 162.927 127.814 1.00 46.65 538 TYR B N 1
ATOM 6967 C CA . TYR B 1 538 ? 140.799 161.760 127.152 1.00 46.65 538 TYR B CA 1
ATOM 6968 C C . TYR B 1 538 ? 139.383 161.555 127.664 1.00 46.65 538 TYR B C 1
ATOM 6969 O O . TYR B 1 538 ? 139.161 161.502 128.874 1.00 46.65 538 TYR B O 1
ATOM 6978 N N . GLU B 1 539 ? 138.426 161.449 126.756 1.00 48.96 539 GLU B N 1
ATOM 6979 C CA . GLU B 1 539 ? 137.024 161.380 127.133 1.00 48.96 539 GLU B CA 1
ATOM 6980 C C . GLU B 1 539 ? 136.369 160.175 126.488 1.00 48.96 539 GLU B C 1
ATOM 6981 O O . GLU B 1 539 ? 136.484 159.980 125.275 1.00 48.96 539 GLU B O 1
ATOM 6987 N N . HIS B 1 540 ? 135.663 159.399 127.303 1.00 46.94 540 HIS B N 1
ATOM 6988 C CA . HIS B 1 540 ? 134.957 158.204 126.869 1.00 46.94 540 HIS B CA 1
ATOM 6989 C C . HIS B 1 540 ? 133.864 157.897 127.882 1.00 46.94 540 HIS B C 1
ATOM 6990 O O . HIS B 1 540 ? 133.909 158.345 129.029 1.00 46.94 540 HIS B O 1
ATOM 6997 N N . THR B 1 541 ? 132.874 157.122 127.439 1.00 46.57 541 THR B N 1
ATOM 6998 C CA . THR B 1 541 ? 131.824 156.595 128.313 1.00 46.57 541 THR B CA 1
ATOM 6999 C C . THR B 1 541 ? 131.853 155.077 128.186 1.00 46.57 541 THR B C 1
ATOM 7000 O O . THR B 1 541 ? 131.489 154.518 127.150 1.00 46.57 541 THR B O 1
ATOM 7004 N N . THR B 1 542 ? 132.279 154.420 129.254 1.00 45.89 542 THR B N 1
ATOM 7005 C CA . THR B 1 542 ? 132.527 152.991 129.229 1.00 45.89 542 THR B CA 1
ATOM 7006 C C . THR B 1 542 ? 131.346 152.209 129.784 1.00 45.89 542 THR B C 1
ATOM 7007 O O . THR B 1 542 ? 130.670 152.635 130.718 1.00 45.89 542 THR B O 1
ATOM 7011 N N . MET B 1 543 ? 131.116 151.037 129.206 1.00 50.63 543 MET B N 1
ATOM 7012 C CA . MET B 1 543 ? 130.133 150.109 129.737 1.00 50.63 543 MET B CA 1
ATOM 7013 C C . MET B 1 543 ? 130.738 149.005 130.589 1.00 50.63 543 MET B C 1
ATOM 7014 O O . MET B 1 543 ? 129.985 148.249 131.202 1.00 50.63 543 MET B O 1
ATOM 7019 N N . ILE B 1 544 ? 132.055 148.876 130.636 1.00 51.19 544 ILE B N 1
ATOM 7020 C CA . ILE B 1 544 ? 132.655 147.806 131.421 1.00 51.19 544 ILE B CA 1
ATOM 7021 C C . ILE B 1 544 ? 132.843 148.272 132.857 1.00 51.19 544 ILE B C 1
ATOM 7022 O O . ILE B 1 544 ? 133.149 149.437 133.126 1.00 51.19 544 ILE B O 1
ATOM 7024 N N . ASN B 1 545 ? 132.648 147.349 133.795 1.00 52.20 545 ASN B N 1
ATOM 7025 C CA . ASN B 1 545 ? 132.755 147.628 135.219 1.00 52.20 545 ASN B CA 1
ATOM 7026 C C . ASN B 1 545 ? 133.797 146.729 135.859 1.00 52.20 545 ASN B C 1
ATOM 7027 O O . ASN B 1 545 ? 134.110 145.643 135.364 1.00 52.20 545 ASN B O 1
ATOM 7032 N N . ILE B 1 546 ? 134.321 147.201 136.982 1.00 53.54 546 ILE B N 1
ATOM 7033 C CA . ILE B 1 546 ? 135.242 146.437 137.812 1.00 53.54 546 ILE B CA 1
ATOM 7034 C C . ILE B 1 546 ? 134.427 145.650 138.825 1.00 53.54 546 ILE B C 1
ATOM 7035 O O . ILE B 1 546 ? 133.601 146.220 139.545 1.00 53.54 546 ILE B O 1
ATOM 7040 N N . THR B 1 547 ? 134.648 144.337 138.879 1.00 58.44 547 THR B N 1
ATOM 7041 C CA . THR B 1 547 ? 133.879 143.477 139.766 1.00 58.44 547 THR B CA 1
ATOM 7042 C C . THR B 1 547 ? 134.698 142.776 140.837 1.00 58.44 547 THR B C 1
ATOM 7043 O O . THR B 1 547 ? 134.116 142.309 141.819 1.00 58.44 547 THR B O 1
ATOM 7047 N N . ASN B 1 548 ? 136.011 142.680 140.680 1.00 63.69 548 ASN B N 1
ATOM 7048 C CA . ASN B 1 548 ? 136.834 142.083 141.719 1.00 63.69 548 ASN B CA 1
ATOM 7049 C C . ASN B 1 548 ? 138.252 142.611 141.591 1.00 63.69 548 ASN B C 1
ATOM 7050 O O . ASN B 1 548 ? 138.772 142.754 140.482 1.00 63.69 548 ASN B O 1
ATOM 7055 N N . ILE B 1 549 ? 138.867 142.899 142.731 1.00 64.15 549 ILE B N 1
ATOM 7056 C CA . ILE B 1 549 ? 140.238 143.387 142.791 1.00 64.15 549 ILE B CA 1
ATOM 7057 C C . ILE B 1 549 ? 140.964 142.518 143.807 1.00 64.15 549 ILE B C 1
ATOM 7058 O O . ILE B 1 549 ? 140.886 142.769 145.013 1.00 64.15 549 ILE B O 1
ATOM 7063 N N . SER B 1 550 ? 141.661 141.496 143.329 1.00 72.20 550 SER B N 1
ATOM 7064 C CA . SER B 1 550 ? 142.459 140.671 144.217 1.00 72.20 550 SER B CA 1
ATOM 7065 C C . SER B 1 550 ? 143.770 141.379 144.531 1.00 72.20 550 SER B C 1
ATOM 7066 O O . SER B 1 550 ? 143.994 142.532 144.158 1.00 72.20 550 SER B O 1
ATOM 7069 N N . GLU B 1 551 ? 144.658 140.670 145.222 1.00 76.91 551 GLU B N 1
ATOM 7070 C CA . GLU B 1 551 ? 145.989 141.203 145.459 1.00 76.91 551 GLU B CA 1
ATOM 7071 C C . GLU B 1 551 ? 146.759 141.419 144.161 1.00 76.91 551 GLU B C 1
ATOM 7072 O O . GLU B 1 551 ? 147.697 142.218 144.142 1.00 76.91 551 GLU B O 1
ATOM 7078 N N . SER B 1 552 ? 146.394 140.738 143.069 1.00 75.49 552 SER B N 1
ATOM 7079 C CA . SER B 1 552 ? 147.196 140.821 141.856 1.00 75.49 552 SER B CA 1
ATOM 7080 C C . SER B 1 552 ? 146.441 141.197 140.589 1.00 75.49 552 SER B C 1
ATOM 7081 O O . SER B 1 552 ? 147.018 141.858 139.721 1.00 75.49 552 SER B O 1
ATOM 7084 N N . GLU B 1 553 ? 145.184 140.800 140.454 1.00 72.60 553 GLU B N 1
ATOM 7085 C CA . GLU B 1 553 ? 144.405 141.001 139.233 1.00 72.60 553 GLU B CA 1
ATOM 7086 C C . GLU B 1 553 ? 143.212 141.907 139.513 1.00 72.60 553 GLU B C 1
ATOM 7087 O O . GLU B 1 553 ? 142.705 141.974 140.636 1.00 72.60 553 GLU B O 1
ATOM 7093 N N . VAL B 1 554 ? 142.789 142.631 138.484 1.00 67.84 554 VAL B N 1
ATOM 7094 C CA . VAL B 1 554 ? 141.551 143.391 138.514 1.00 67.84 554 VAL B CA 1
ATOM 7095 C C . VAL B 1 554 ? 140.603 142.783 137.500 1.00 67.84 554 VAL B C 1
ATOM 7096 O O . VAL B 1 554 ? 140.945 142.630 136.321 1.00 67.84 554 VAL B O 1
ATOM 7100 N N . SER B 1 555 ? 139.415 142.433 137.967 1.00 64.03 555 SER B N 1
ATOM 7101 C CA . SER B 1 555 ? 138.416 141.756 137.156 1.00 64.03 555 SER B CA 1
ATOM 7102 C C . SER B 1 555 ? 137.553 142.804 136.464 1.00 64.03 555 SER B C 1
ATOM 7103 O O . SER B 1 555 ? 136.828 143.559 137.118 1.00 64.03 555 SER B O 1
ATOM 7106 N N . LEU B 1 556 ? 137.636 142.858 135.140 1.00 58.25 556 LEU B N 1
ATOM 7107 C CA . LEU B 1 556 ? 136.831 143.755 134.329 1.00 58.25 556 LEU B CA 1
ATOM 7108 C C . LEU B 1 556 ? 135.808 142.926 133.573 1.00 58.25 556 LEU B C 1
ATOM 7109 O O . LEU B 1 556 ? 136.155 141.892 133.001 1.00 58.25 556 LEU B O 1
ATOM 7114 N N . GLU B 1 557 ? 134.551 143.353 133.577 1.00 57.97 557 GLU B N 1
ATOM 7115 C CA . GLU B 1 557 ? 133.556 142.620 132.812 1.00 57.97 557 GLU B CA 1
ATOM 7116 C C . GLU B 1 557 ? 132.438 143.551 132.376 1.00 57.97 557 GLU B C 1
ATOM 7117 O O . GLU B 1 557 ? 132.204 144.600 132.974 1.00 57.97 557 GLU B O 1
ATOM 7123 N N . CYS B 1 558 ? 131.758 143.145 131.306 1.00 56.72 558 CYS B N 1
ATOM 7124 C CA . CYS B 1 558 ? 130.724 143.941 130.659 1.00 56.72 558 CYS B CA 1
ATOM 7125 C C . CYS B 1 558 ? 129.577 143.026 130.272 1.00 56.72 558 CYS B C 1
ATOM 7126 O O . CYS B 1 558 ? 129.770 142.087 129.496 1.00 56.72 558 CYS B O 1
ATOM 7129 N N . ASN B 1 559 ? 128.393 143.296 130.806 1.00 56.69 559 ASN B N 1
ATOM 7130 C CA . ASN B 1 559 ? 127.192 142.561 130.450 1.00 56.69 559 ASN B CA 1
ATOM 7131 C C . ASN B 1 559 ? 126.003 143.495 130.622 1.00 56.69 559 ASN B C 1
ATOM 7132 O O . ASN B 1 559 ? 126.158 144.711 130.762 1.00 56.69 559 ASN B O 1
ATOM 7137 N N . GLN B 1 560 ? 124.802 142.928 130.613 1.00 59.87 560 GLN B N 1
ATOM 7138 C CA . GLN B 1 560 ? 123.597 143.733 130.755 1.00 59.87 560 GLN B CA 1
ATOM 7139 C C . GLN B 1 560 ? 123.461 144.355 132.137 1.00 59.87 560 GLN B C 1
ATOM 7140 O O . GLN B 1 560 ? 122.696 145.313 132.293 1.00 59.87 560 GLN B O 1
ATOM 7146 N N . GLY B 1 561 ? 124.176 143.846 133.134 1.00 55.66 561 GLY B N 1
ATOM 7147 C CA . GLY B 1 561 ? 124.057 144.361 134.482 1.00 55.66 561 GLY B CA 1
ATOM 7148 C C . GLY B 1 561 ? 124.961 145.542 134.759 1.00 55.66 561 GLY B C 1
ATOM 7149 O O . GLY B 1 561 ? 124.820 146.213 135.784 1.00 55.66 561 GLY B O 1
ATOM 7150 N N . THR B 1 562 ? 125.893 145.805 133.852 1.00 51.77 562 THR B N 1
ATOM 7151 C CA . THR B 1 562 ? 126.831 146.898 134.021 1.00 51.77 562 THR B CA 1
ATOM 7152 C C . THR B 1 562 ? 126.163 148.247 133.763 1.00 51.77 562 THR B C 1
ATOM 7153 O O . THR B 1 562 ? 125.128 148.345 133.103 1.00 51.77 562 THR B O 1
ATOM 7157 N N . VAL B 1 563 ? 126.776 149.297 134.301 1.00 45.59 563 VAL B N 1
ATOM 7158 C CA . VAL B 1 563 ? 126.264 150.655 134.159 1.00 45.59 563 VAL B CA 1
ATOM 7159 C C . VAL B 1 563 ? 127.329 151.482 133.450 1.00 45.59 563 VAL B C 1
ATOM 7160 O O . VAL B 1 563 ? 128.527 151.280 133.691 1.00 45.59 563 VAL B O 1
ATOM 7164 N N . PRO B 1 564 ? 126.956 152.375 132.537 1.00 40.60 564 PRO B N 1
ATOM 7165 C CA . PRO B 1 564 ? 127.963 153.214 131.885 1.00 40.60 564 PRO B CA 1
ATOM 7166 C C . PRO B 1 564 ? 128.501 154.285 132.815 1.00 40.60 564 PRO B C 1
ATOM 7167 O O . PRO B 1 564 ? 127.803 154.793 133.692 1.00 40.60 564 PRO B O 1
ATOM 7171 N N . ILE B 1 565 ? 129.767 154.620 132.613 1.00 40.40 565 ILE B N 1
ATOM 7172 C CA . ILE B 1 565 ? 130.469 155.617 133.405 1.00 40.40 565 ILE B CA 1
ATOM 7173 C C . ILE B 1 565 ? 131.087 156.610 132.441 1.00 40.40 565 ILE B C 1
ATOM 7174 O O . ILE B 1 565 ? 131.774 156.209 131.496 1.00 40.40 565 ILE B O 1
ATOM 7179 N N . GLN B 1 566 ? 130.846 157.898 132.668 1.00 39.13 566 GLN B N 1
ATOM 7180 C CA . GLN B 1 566 ? 131.441 158.942 131.841 1.00 39.13 566 GLN B CA 1
ATOM 7181 C C . GLN B 1 566 ? 132.775 159.309 132.458 1.00 39.13 566 GLN B C 1
ATOM 7182 O O . GLN B 1 566 ? 132.857 160.140 133.367 1.00 39.13 566 GLN B O 1
ATOM 7188 N N . LEU B 1 567 ? 133.835 158.680 131.961 1.00 39.26 567 LEU B N 1
ATOM 7189 C CA . LEU B 1 567 ? 135.164 158.973 132.459 1.00 39.26 567 LEU B CA 1
ATOM 7190 C C . LEU B 1 567 ? 135.737 160.190 131.757 1.00 39.26 567 LEU B C 1
ATOM 7191 O O . LEU B 1 567 ? 135.337 160.546 130.649 1.00 39.26 567 LEU B O 1
ATOM 7196 N N . LEU B 1 568 ? 136.680 160.836 132.427 1.00 39.66 568 LEU B N 1
ATOM 7197 C CA . LEU B 1 568 ? 137.346 161.995 131.855 1.00 39.66 568 LEU B CA 1
ATOM 7198 C C . LEU B 1 568 ? 138.753 161.997 132.450 1.00 39.66 568 LEU B C 1
ATOM 7199 O O . LEU B 1 568 ? 138.965 162.433 133.581 1.00 39.66 568 LEU B O 1
ATOM 7204 N N . PHE B 1 569 ? 139.694 161.446 131.691 1.00 42.57 569 PHE B N 1
ATOM 7205 C CA . PHE B 1 569 ? 141.071 161.263 132.132 1.00 42.57 569 PHE B CA 1
ATOM 7206 C C . PHE B 1 569 ? 141.869 162.501 131.761 1.00 42.57 569 PHE B C 1
ATOM 7207 O O . PHE B 1 569 ? 142.091 162.784 130.587 1.00 42.57 569 PHE B O 1
ATOM 7215 N N . CYS B 1 570 ? 142.301 163.236 132.767 1.00 44.59 570 CYS B N 1
ATOM 7216 C CA . CYS B 1 570 ? 143.206 164.350 132.594 1.00 44.59 570 CYS B CA 1
ATOM 7217 C C . CYS B 1 570 ? 144.615 163.905 132.939 1.00 44.59 570 CYS B C 1
ATOM 7218 O O . CYS B 1 570 ? 144.834 163.253 133.955 1.00 44.59 570 CYS B O 1
ATOM 7221 N N . LEU B 1 571 ? 145.566 164.261 132.091 1.00 50.68 571 LEU B N 1
ATOM 7222 C CA . LEU B 1 571 ? 146.962 163.887 132.293 1.00 50.68 571 LEU B CA 1
ATOM 7223 C C . LEU B 1 571 ? 147.781 165.165 132.169 1.00 50.68 571 LEU B C 1
ATOM 7224 O O . LEU B 1 571 ? 147.918 165.709 131.072 1.00 50.68 571 LEU B O 1
ATOM 7229 N N . LYS B 1 572 ? 148.284 165.667 133.292 1.00 55.79 572 LYS B N 1
ATOM 7230 C CA . LYS B 1 572 ? 149.097 166.871 133.235 1.00 55.79 572 LYS B CA 1
ATOM 7231 C C . LYS B 1 572 ? 150.457 166.558 132.630 1.00 55.79 572 LYS B C 1
ATOM 7232 O O . LYS B 1 572 ? 150.957 165.436 132.712 1.00 55.79 572 LYS B O 1
ATOM 7238 N N . GLU B 1 573 ? 151.053 167.565 132.001 1.00 62.50 573 GLU B N 1
ATOM 7239 C CA . GLU B 1 573 ? 152.341 167.373 131.355 1.00 62.50 573 GLU B CA 1
ATOM 7240 C C . GLU B 1 573 ? 153.492 167.286 132.344 1.00 62.50 573 GLU B C 1
ATOM 7241 O O . GLU B 1 573 ? 154.368 166.430 132.187 1.00 62.50 573 GLU B O 1
ATOM 7243 N N . GLN B 1 574 ? 153.508 168.134 133.365 1.00 63.05 574 GLN B N 1
ATOM 7244 C CA . GLN B 1 574 ? 154.572 168.117 134.352 1.00 63.05 574 GLN B CA 1
ATOM 7245 C C . GLN B 1 574 ? 153.959 168.152 135.741 1.00 63.05 574 GLN B C 1
ATOM 7246 O O . GLN B 1 574 ? 152.850 168.650 135.932 1.00 63.05 574 GLN B O 1
ATOM 7252 N N . ASN B 1 575 ? 154.697 167.616 136.708 1.00 62.19 575 ASN B N 1
ATOM 7253 C CA . ASN B 1 575 ? 154.175 167.411 138.057 1.00 62.19 575 ASN B CA 1
ATOM 7254 C C . ASN B 1 575 ? 154.208 168.712 138.853 1.00 62.19 575 ASN B C 1
ATOM 7255 O O . ASN B 1 575 ? 155.206 169.070 139.476 1.00 62.19 575 ASN B O 1
ATOM 7260 N N . GLN B 1 576 ? 153.098 169.437 138.822 1.00 58.00 576 GLN B N 1
ATOM 7261 C CA . GLN B 1 576 ? 152.775 170.366 139.888 1.00 58.00 576 GLN B CA 1
ATOM 7262 C C . GLN B 1 576 ? 152.003 169.612 140.956 1.00 58.00 576 GLN B C 1
ATOM 7263 O O . GLN B 1 576 ? 151.429 168.560 140.695 1.00 58.00 576 GLN B O 1
ATOM 7269 N N . LYS B 1 577 ? 151.988 170.152 142.163 1.00 55.06 577 LYS B N 1
ATOM 7270 C CA . LYS B 1 577 ? 151.459 169.379 143.275 1.00 55.06 577 LYS B CA 1
ATOM 7271 C C . LYS B 1 577 ? 149.930 169.368 143.249 1.00 55.06 577 LYS B C 1
ATOM 7272 O O . LYS B 1 577 ? 149.292 169.801 142.291 1.00 55.06 577 LYS B O 1
ATOM 7278 N N . LYS B 1 578 ? 149.339 168.831 144.319 1.00 50.70 578 LYS B N 1
ATOM 7279 C CA . LYS B 1 578 ? 147.915 168.503 144.319 1.00 50.70 578 LYS B CA 1
ATOM 7280 C C . LYS B 1 578 ? 147.028 169.737 144.251 1.00 50.70 578 LYS B C 1
ATOM 7281 O O . LYS B 1 578 ? 145.922 169.670 143.701 1.00 50.70 578 LYS B O 1
ATOM 7287 N N . ILE B 1 579 ? 147.475 170.864 144.805 1.00 50.09 579 ILE B N 1
ATOM 7288 C CA . ILE B 1 579 ? 146.652 172.068 144.743 1.00 50.09 579 ILE B CA 1
ATOM 7289 C C . ILE B 1 579 ? 146.435 172.482 143.296 1.00 50.09 579 ILE B C 1
ATOM 7290 O O . ILE B 1 579 ? 145.377 173.005 142.940 1.00 50.09 579 ILE B O 1
ATOM 7295 N N . ASN B 1 580 ? 147.411 172.218 142.429 1.00 51.34 580 ASN B N 1
ATOM 7296 C CA . ASN B 1 580 ? 147.224 172.524 141.016 1.00 51.34 580 ASN B CA 1
ATOM 7297 C C . ASN B 1 580 ? 146.229 171.563 140.372 1.00 51.34 580 ASN B C 1
ATOM 7298 O O . ASN B 1 580 ? 145.480 171.946 139.467 1.00 51.34 580 ASN B O 1
ATOM 7303 N N . SER B 1 581 ? 146.196 170.314 140.833 1.00 48.73 581 SER B N 1
ATOM 7304 C CA . SER B 1 581 ? 145.178 169.382 140.359 1.00 48.73 581 SER B CA 1
ATOM 7305 C C . SER B 1 581 ? 143.785 169.870 140.732 1.00 48.73 581 SER B C 1
ATOM 7306 O O . SER B 1 581 ? 142.857 169.838 139.916 1.00 48.73 581 SER B O 1
ATOM 7309 N N . HIS B 1 582 ? 143.624 170.334 141.970 1.00 47.54 582 HIS B N 1
ATOM 7310 C CA . HIS B 1 582 ? 142.346 170.900 142.381 1.00 47.54 582 HIS B CA 1
ATOM 7311 C C . HIS B 1 582 ? 142.035 172.178 141.621 1.00 47.54 582 HIS B C 1
ATOM 7312 O O . HIS B 1 582 ? 140.868 172.492 141.384 1.00 47.54 582 HIS B O 1
ATOM 7319 N N . ARG B 1 583 ? 143.069 172.930 141.252 1.00 49.58 583 ARG B N 1
ATOM 7320 C CA . ARG B 1 583 ? 142.894 174.116 140.422 1.00 49.58 583 ARG B CA 1
ATOM 7321 C C . ARG B 1 583 ? 142.326 173.754 139.060 1.00 49.58 583 ARG B C 1
ATOM 7322 O O . ARG B 1 583 ? 141.437 174.436 138.545 1.00 49.58 583 ARG B O 1
ATOM 7330 N N . TRP B 1 584 ? 142.835 172.683 138.461 1.00 49.08 584 TRP B N 1
ATOM 7331 C CA . TRP B 1 584 ? 142.276 172.183 137.213 1.00 49.08 584 TRP B CA 1
ATOM 7332 C C . TRP B 1 584 ? 140.849 171.689 137.385 1.00 49.08 584 TRP B C 1
ATOM 7333 O O . TRP B 1 584 ? 140.017 171.898 136.502 1.00 49.08 584 TRP B O 1
ATOM 7344 N N . ALA B 1 585 ? 140.555 171.023 138.502 1.00 45.59 585 ALA B N 1
ATOM 7345 C CA . ALA B 1 585 ? 139.219 170.472 138.705 1.00 45.59 585 ALA B CA 1
ATOM 7346 C C . ALA B 1 585 ? 138.181 171.564 138.929 1.00 45.59 585 ALA B C 1
ATOM 7347 O O . ALA B 1 585 ? 137.103 171.531 138.329 1.00 45.59 585 ALA B O 1
ATOM 7349 N N . PHE B 1 586 ? 138.481 172.538 139.788 1.00 43.55 586 PHE B N 1
ATOM 7350 C CA . PHE B 1 586 ? 137.515 173.557 140.185 1.00 43.55 586 PHE B CA 1
ATOM 7351 C C . PHE B 1 586 ? 137.468 174.726 139.206 1.00 43.55 586 PHE B C 1
ATOM 7352 O O . PHE B 1 586 ? 136.397 175.087 138.715 1.00 43.55 586 PHE B O 1
ATOM 7360 N N . GLU B 1 587 ? 138.618 175.344 138.934 1.00 49.29 587 GLU B N 1
ATOM 7361 C CA . GLU B 1 587 ? 138.654 176.472 138.010 1.00 49.29 587 GLU B CA 1
ATOM 7362 C C . GLU B 1 587 ? 138.534 176.037 136.561 1.00 49.29 587 GLU B C 1
ATOM 7363 O O . GLU B 1 587 ? 138.254 176.873 135.699 1.00 49.29 587 GLU B O 1
ATOM 7369 N N . GLY B 1 588 ? 138.732 174.760 136.278 1.00 47.15 588 GLY B N 1
ATOM 7370 C CA . GLY B 1 588 ? 138.743 174.267 134.922 1.00 47.15 588 GLY B CA 1
ATOM 7371 C C . GLY B 1 588 ? 137.446 173.599 134.535 1.00 47.15 588 GLY B C 1
ATOM 7372 O O . GLY B 1 588 ? 136.496 174.268 134.127 1.00 47.15 588 GLY B O 1
ATOM 7373 N N . PHE B 1 589 ? 137.408 172.270 134.646 1.00 43.50 589 PHE B N 1
ATOM 7374 C CA . PHE B 1 589 ? 136.286 171.507 134.114 1.00 43.50 589 PHE B CA 1
ATOM 7375 C C . PHE B 1 589 ? 134.998 171.759 134.874 1.00 43.50 589 PHE B C 1
ATOM 7376 O O . PHE B 1 589 ? 133.915 171.599 134.307 1.00 43.50 589 PHE B O 1
ATOM 7384 N N . ALA B 1 590 ? 135.076 172.131 136.150 1.00 42.56 590 ALA B N 1
ATOM 7385 C CA . ALA B 1 590 ? 133.851 172.438 136.874 1.00 42.56 590 ALA B CA 1
ATOM 7386 C C . ALA B 1 590 ? 133.173 173.689 136.342 1.00 42.56 590 ALA B C 1
ATOM 7387 O O . ALA B 1 590 ? 131.949 173.806 136.447 1.00 42.56 590 ALA B O 1
ATOM 7389 N N . GLU B 1 591 ? 133.937 174.621 135.773 1.00 44.67 591 GLU B N 1
ATOM 7390 C CA . GLU B 1 591 ? 133.336 175.806 135.177 1.00 44.67 591 GLU B CA 1
ATOM 7391 C C . GLU B 1 591 ? 132.553 175.455 133.919 1.00 44.67 591 GLU B C 1
ATOM 7392 O O . GLU B 1 591 ? 131.542 176.096 133.613 1.00 44.67 591 GLU B O 1
ATOM 7398 N N . LEU B 1 592 ? 133.010 174.450 133.169 1.00 44.79 592 LEU B N 1
ATOM 7399 C CA . LEU B 1 592 ? 132.304 174.025 131.964 1.00 44.79 592 LEU B CA 1
ATOM 7400 C C . LEU B 1 592 ? 131.117 173.129 132.297 1.00 44.79 592 LEU B C 1
ATOM 7401 O O . LEU B 1 592 ? 130.007 173.351 131.808 1.00 44.79 592 LEU B O 1
ATOM 7406 N N . LEU B 1 593 ? 131.339 172.107 133.125 1.00 42.43 593 LEU B N 1
ATOM 7407 C CA . LEU B 1 593 ? 130.287 171.146 133.441 1.00 42.43 593 LEU B CA 1
ATOM 7408 C C . LEU B 1 593 ? 129.194 171.757 134.302 1.00 42.43 593 LEU B C 1
ATOM 7409 O O . LEU B 1 593 ? 128.027 171.375 134.174 1.00 42.43 593 LEU B O 1
ATOM 7414 N N . ARG B 1 594 ? 129.549 172.693 135.179 1.00 42.56 594 ARG B N 1
ATOM 7415 C CA . ARG B 1 594 ? 128.638 173.314 136.132 1.00 42.56 594 ARG B CA 1
ATOM 7416 C C . ARG B 1 594 ? 127.977 172.253 136.998 1.00 42.56 594 ARG B C 1
ATOM 7417 O O . ARG B 1 594 ? 126.755 172.082 136.936 1.00 42.56 594 ARG B O 1
ATOM 7425 N N . PRO B 1 595 ? 128.732 171.516 137.806 1.00 38.29 595 PRO B N 1
ATOM 7426 C CA . PRO B 1 595 ? 128.115 170.500 138.652 1.00 38.29 595 PRO B CA 1
ATOM 7427 C C . PRO B 1 595 ? 127.415 171.134 139.839 1.00 38.29 595 PRO B C 1
ATOM 7428 O O . PRO B 1 595 ? 127.679 172.274 140.219 1.00 38.29 595 PRO B O 1
ATOM 7432 N N . ASN B 1 596 ? 126.497 170.374 140.423 1.00 36.50 596 ASN B N 1
ATOM 7433 C CA . ASN B 1 596 ? 125.893 170.815 141.669 1.00 36.50 596 ASN B CA 1
ATOM 7434 C C . ASN B 1 596 ? 126.824 170.572 142.847 1.00 36.50 596 ASN B C 1
ATOM 7435 O O . ASN B 1 596 ? 127.007 171.455 143.687 1.00 36.50 596 ASN B O 1
ATOM 7440 N N . ILE B 1 597 ? 127.433 169.394 142.912 1.00 33.95 597 ILE B N 1
ATOM 7441 C CA . ILE B 1 597 ? 128.335 169.014 143.989 1.00 33.95 597 ILE B CA 1
ATOM 7442 C C . ILE B 1 597 ? 129.645 168.579 143.356 1.00 33.95 597 ILE B C 1
ATOM 7443 O O . ILE B 1 597 ? 129.644 167.959 142.289 1.00 33.95 597 ILE B O 1
ATOM 7448 N N . VAL B 1 598 ? 130.761 168.919 143.990 1.00 33.59 598 VAL B N 1
ATOM 7449 C CA . VAL B 1 598 ? 132.074 168.453 143.561 1.00 33.59 598 VAL B CA 1
ATOM 7450 C C . VAL B 1 598 ? 132.667 167.623 144.688 1.00 33.59 598 VAL B C 1
ATOM 7451 O O . VAL B 1 598 ? 132.858 168.123 145.801 1.00 33.59 598 VAL B O 1
ATOM 7455 N N . THR B 1 599 ? 132.969 166.366 144.391 1.00 35.60 599 THR B N 1
ATOM 7456 C CA . THR B 1 599 ? 133.434 165.399 145.372 1.00 35.60 599 THR B CA 1
ATOM 7457 C C . THR B 1 599 ? 134.908 165.108 145.152 1.00 35.60 599 THR B C 1
ATOM 7458 O O . THR B 1 599 ? 135.330 164.820 144.033 1.00 35.60 599 THR B O 1
ATOM 7462 N N . LEU B 1 600 ? 135.685 165.178 146.224 1.00 36.65 600 LEU B N 1
ATOM 7463 C CA . LEU B 1 600 ? 137.120 164.953 146.175 1.00 36.65 600 LEU B CA 1
ATOM 7464 C C . LEU B 1 600 ? 137.463 163.618 146.818 1.00 36.65 600 LEU B C 1
ATOM 7465 O O . LEU B 1 600 ? 137.077 163.353 147.967 1.00 36.65 600 LEU B O 1
ATOM 7470 N N . LEU B 1 601 ? 138.190 162.798 146.057 1.00 39.67 601 LEU B N 1
ATOM 7471 C CA . LEU B 1 601 ? 138.685 161.481 146.428 1.00 39.67 601 LEU B CA 1
ATOM 7472 C C . LEU B 1 601 ? 140.156 161.386 146.068 1.00 39.67 601 LEU B C 1
ATOM 7473 O O . LEU B 1 601 ? 140.601 161.982 145.086 1.00 39.67 601 LEU B O 1
ATOM 7478 N N . ASP B 1 602 ? 140.905 160.636 146.861 1.00 44.42 602 ASP B N 1
ATOM 7479 C CA . ASP B 1 602 ? 142.268 160.269 146.520 1.00 44.42 602 ASP B CA 1
ATOM 7480 C C . ASP B 1 602 ? 142.296 158.847 145.988 1.00 44.42 602 ASP B C 1
ATOM 7481 O O . ASP B 1 602 ? 141.451 158.020 146.325 1.00 44.42 602 ASP B O 1
ATOM 7486 N N . ALA B 1 603 ? 143.286 158.566 145.147 1.00 44.23 603 ALA B N 1
ATOM 7487 C CA . ALA B 1 603 ? 143.435 157.221 144.616 1.00 44.23 603 ALA B CA 1
ATOM 7488 C C . ALA B 1 603 ? 143.838 156.271 145.733 1.00 44.23 603 ALA B C 1
ATOM 7489 O O . ALA B 1 603 ? 144.765 156.550 146.495 1.00 44.23 603 ALA B O 1
ATOM 7491 N N . GLY B 1 604 ? 143.140 155.148 145.828 1.00 43.50 604 GLY B N 1
ATOM 7492 C CA . GLY B 1 604 ? 143.321 154.215 146.913 1.00 43.50 604 GLY B CA 1
ATOM 7493 C C . GLY B 1 604 ? 142.266 154.290 147.991 1.00 43.50 604 GLY B C 1
ATOM 7494 O O . GLY B 1 604 ? 142.170 153.367 148.804 1.00 43.50 604 GLY B O 1
ATOM 7495 N N . THR B 1 605 ? 141.480 155.356 148.025 1.00 41.99 605 THR B N 1
ATOM 7496 C CA . THR B 1 605 ? 140.397 155.502 148.984 1.00 41.99 605 THR B CA 1
ATOM 7497 C C . THR B 1 605 ? 139.132 154.909 148.382 1.00 41.99 605 THR B C 1
ATOM 7498 O O . THR B 1 605 ? 138.566 155.471 147.443 1.00 41.99 605 THR B O 1
ATOM 7502 N N . MET B 1 606 ? 138.690 153.779 148.916 1.00 41.32 606 MET B N 1
ATOM 7503 C CA . MET B 1 606 ? 137.551 153.070 148.357 1.00 41.32 606 MET B CA 1
ATOM 7504 C C . MET B 1 606 ? 136.278 153.469 149.083 1.00 41.32 606 MET B C 1
ATOM 7505 O O . MET B 1 606 ? 136.105 153.097 150.252 1.00 41.32 606 MET B O 1
ATOM 7510 N N . PRO B 1 607 ? 135.363 154.194 148.448 1.00 39.86 607 PRO B N 1
ATOM 7511 C CA . PRO B 1 607 ? 134.106 154.530 149.114 1.00 39.86 607 PRO B CA 1
ATOM 7512 C C . PRO B 1 607 ? 133.257 153.299 149.381 1.00 39.86 607 PRO B C 1
ATOM 7513 O O . PRO B 1 607 ? 133.270 152.326 148.626 1.00 39.86 607 PRO B O 1
ATOM 7517 N N . GLY B 1 608 ? 132.509 153.354 150.475 1.00 39.47 608 GLY B N 1
ATOM 7518 C CA . GLY B 1 608 ? 131.588 152.292 150.803 1.00 39.47 608 GLY B CA 1
ATOM 7519 C C . GLY B 1 608 ? 130.476 152.192 149.785 1.00 39.47 608 GLY B C 1
ATOM 7520 O O . GLY B 1 608 ? 130.326 153.024 148.894 1.00 39.47 608 GLY B O 1
ATOM 7521 N N . LYS B 1 609 ? 129.669 151.141 149.927 1.00 45.57 609 LYS B N 1
ATOM 7522 C CA . LYS B 1 609 ? 128.711 150.788 148.884 1.00 45.57 609 LYS B CA 1
ATOM 7523 C C . LYS B 1 609 ? 127.608 151.825 148.705 1.00 45.57 609 LYS B C 1
ATOM 7524 O O . LYS B 1 609 ? 126.956 151.835 147.655 1.00 45.57 609 LYS B O 1
ATOM 7530 N N . ASP B 1 610 ? 127.378 152.693 149.692 1.00 43.69 610 ASP B N 1
ATOM 7531 C CA . ASP B 1 610 ? 126.371 153.742 149.570 1.00 43.69 610 ASP B CA 1
ATOM 7532 C C . ASP B 1 610 ? 126.925 155.107 149.944 1.00 43.69 610 ASP B C 1
ATOM 7533 O O . ASP B 1 610 ? 126.157 156.051 150.104 1.00 43.69 610 ASP B O 1
ATOM 7538 N N . SER B 1 611 ? 128.242 155.226 150.086 1.00 39.66 611 SER B N 1
ATOM 7539 C CA . SER B 1 611 ? 128.814 156.419 150.688 1.00 39.66 611 SER B CA 1
ATOM 7540 C C . SER B 1 611 ? 128.537 157.663 149.861 1.00 39.66 611 SER B C 1
ATOM 7541 O O . SER B 1 611 ? 128.252 158.725 150.418 1.00 39.66 611 SER B O 1
ATOM 7544 N N . ILE B 1 612 ? 128.633 157.567 148.538 1.00 38.83 612 ILE B N 1
ATOM 7545 C CA . ILE B 1 612 ? 128.422 158.754 147.720 1.00 38.83 612 ILE B CA 1
ATOM 7546 C C . ILE B 1 612 ? 126.965 159.182 147.771 1.00 38.83 612 ILE B C 1
ATOM 7547 O O . ILE B 1 612 ? 126.661 160.373 147.865 1.00 38.83 612 ILE B O 1
ATOM 7552 N N . TYR B 1 613 ? 126.040 158.227 147.733 1.00 40.40 613 TYR B N 1
ATOM 7553 C CA . TYR B 1 613 ? 124.632 158.580 147.843 1.00 40.40 613 TYR B CA 1
ATOM 7554 C C . TYR B 1 613 ? 124.308 159.162 149.211 1.00 40.40 613 TYR B C 1
ATOM 7555 O O . TYR B 1 613 ? 123.547 160.127 149.319 1.00 40.40 613 TYR B O 1
ATOM 7564 N N . GLN B 1 614 ? 124.877 158.595 150.271 1.00 39.53 614 GLN B N 1
ATOM 7565 C CA . GLN B 1 614 ? 124.576 159.095 151.604 1.00 39.53 614 GLN B CA 1
ATOM 7566 C C . GLN B 1 614 ? 125.201 160.457 151.854 1.00 39.53 614 GLN B C 1
ATOM 7567 O O . GLN B 1 614 ? 124.653 161.251 152.622 1.00 39.53 614 GLN B O 1
ATOM 7573 N N . LEU B 1 615 ? 126.346 160.743 151.236 1.00 36.79 615 LEU B N 1
ATOM 7574 C CA . LEU B 1 615 ? 126.907 162.083 151.331 1.00 36.79 615 LEU B CA 1
ATOM 7575 C C . LEU B 1 615 ? 126.100 163.072 150.508 1.00 36.79 615 LEU B C 1
ATOM 7576 O O . LEU B 1 615 ? 125.847 164.194 150.954 1.00 36.79 615 LEU B O 1
ATOM 7581 N N . TRP B 1 616 ? 125.681 162.677 149.306 1.00 38.10 616 TRP B N 1
ATOM 7582 C CA . TRP B 1 616 ? 124.839 163.549 148.497 1.00 38.10 616 TRP B CA 1
ATOM 7583 C C . TRP B 1 616 ? 123.534 163.866 149.199 1.00 38.10 616 TRP B C 1
ATOM 7584 O O . TRP B 1 616 ? 123.010 164.973 149.067 1.00 38.10 616 TRP B O 1
ATOM 7595 N N . ARG B 1 617 ? 122.995 162.909 149.945 1.00 41.06 617 ARG B N 1
ATOM 7596 C CA . ARG B 1 617 ? 121.778 163.144 150.710 1.00 41.06 617 ARG B CA 1
ATOM 7597 C C . ARG B 1 617 ? 121.952 164.225 151.766 1.00 41.06 617 ARG B C 1
ATOM 7598 O O . ARG B 1 617 ? 120.956 164.775 152.240 1.00 41.06 617 ARG B O 1
ATOM 7600 N N . GLU B 1 618 ? 123.187 164.528 152.159 1.00 39.34 618 GLU B N 1
ATOM 7601 C CA . GLU B 1 618 ? 123.411 165.562 153.161 1.00 39.34 618 GLU B CA 1
ATOM 7602 C C . GLU B 1 618 ? 123.093 166.951 152.639 1.00 39.34 618 GLU B C 1
ATOM 7603 O O . GLU B 1 618 ? 122.865 167.858 153.437 1.00 39.34 618 GLU B O 1
ATOM 7609 N N . PHE B 1 619 ? 123.075 167.135 151.327 1.00 35.51 619 PHE B N 1
ATOM 7610 C CA . PHE B 1 619 ? 122.957 168.448 150.719 1.00 35.51 619 PHE B CA 1
ATOM 7611 C C . PHE B 1 619 ? 121.516 168.850 150.447 1.00 35.51 619 PHE B C 1
ATOM 7612 O O . PHE B 1 619 ? 121.286 169.883 149.816 1.00 35.51 619 PHE B O 1
ATOM 7620 N N . ARG B 1 620 ? 120.542 168.062 150.901 1.00 41.91 620 ARG B N 1
ATOM 7621 C CA . ARG B 1 620 ? 119.150 168.482 150.801 1.00 41.91 620 ARG B CA 1
ATOM 7622 C C . ARG B 1 620 ? 118.828 169.620 151.753 1.00 41.91 620 ARG B C 1
ATOM 7623 O O . ARG B 1 620 ? 117.840 170.333 151.550 1.00 41.91 620 ARG B O 1
ATOM 7625 N N . ASN B 1 621 ? 119.627 169.810 152.785 1.00 40.06 621 ASN B N 1
ATOM 7626 C CA . ASN B 1 621 ? 119.540 171.039 153.551 1.00 40.06 621 ASN B CA 1
ATOM 7627 C C . ASN B 1 621 ? 120.225 172.128 152.740 1.00 40.06 621 ASN B C 1
ATOM 7628 O O . ASN B 1 621 ? 121.431 172.025 152.495 1.00 40.06 621 ASN B O 1
ATOM 7633 N N . PRO B 1 622 ? 119.520 173.176 152.310 1.00 38.39 622 PRO B N 1
ATOM 7634 C CA . PRO B 1 622 ? 120.148 174.157 151.414 1.00 38.39 622 PRO B CA 1
ATOM 7635 C C . PRO B 1 622 ? 121.268 174.942 152.056 1.00 38.39 622 PRO B C 1
ATOM 7636 O O . PRO B 1 622 ? 121.995 175.646 151.350 1.00 38.39 622 PRO B O 1
ATOM 7640 N N . ASN B 1 623 ? 121.427 174.856 153.371 1.00 37.96 623 ASN B N 1
ATOM 7641 C CA . ASN B 1 623 ? 122.456 175.623 154.054 1.00 37.96 623 ASN B CA 1
ATOM 7642 C C . ASN B 1 623 ? 123.776 174.876 154.133 1.00 37.96 623 ASN B C 1
ATOM 7643 O O . ASN B 1 623 ? 124.775 175.446 154.573 1.00 37.96 623 ASN B O 1
ATOM 7648 N N . VAL B 1 624 ? 123.799 173.604 153.737 1.00 35.18 624 VAL B N 1
ATOM 7649 C CA . VAL B 1 624 ? 125.025 172.823 153.817 1.00 35.18 624 VAL B CA 1
ATOM 7650 C C . VAL B 1 624 ? 125.921 173.171 152.641 1.00 35.18 624 VAL B C 1
ATOM 7651 O O . VAL B 1 624 ? 125.523 173.050 151.479 1.00 35.18 624 VAL B O 1
ATOM 7655 N N . GLY B 1 625 ? 127.141 173.601 152.939 1.00 32.04 625 GLY B N 1
ATOM 7656 C CA . GLY B 1 625 ? 128.072 173.988 151.903 1.00 32.04 625 GLY B CA 1
ATOM 7657 C C . GLY B 1 625 ? 129.134 172.944 151.650 1.00 32.04 625 GLY B C 1
ATOM 7658 O O . GLY B 1 625 ? 129.735 172.903 150.577 1.00 32.04 625 GLY B O 1
ATOM 7659 N N . GLY B 1 626 ? 129.368 172.086 152.635 1.00 31.43 626 GLY B N 1
ATOM 7660 C CA . GLY B 1 626 ? 130.313 171.000 152.496 1.00 31.43 626 GLY B CA 1
ATOM 7661 C C . GLY B 1 626 ? 129.909 169.862 153.403 1.00 31.43 626 GLY B C 1
ATOM 7662 O O . GLY B 1 626 ? 129.075 170.018 154.292 1.00 31.43 626 GLY B O 1
ATOM 7663 N N . ALA B 1 627 ? 130.508 168.703 153.157 1.00 30.72 627 ALA B N 1
ATOM 7664 C CA . ALA B 1 627 ? 130.221 167.524 153.958 1.00 30.72 627 ALA B CA 1
ATOM 7665 C C . ALA B 1 627 ? 131.358 166.530 153.813 1.00 30.72 627 ALA B C 1
ATOM 7666 O O . ALA B 1 627 ? 132.083 166.528 152.817 1.00 30.72 627 ALA B O 1
ATOM 7668 N N . CYS B 1 628 ? 131.509 165.689 154.829 1.00 34.44 628 CYS B N 1
ATOM 7669 C CA . CYS B 1 628 ? 132.483 164.610 154.798 1.00 34.44 628 CYS B CA 1
ATOM 7670 C C . CYS B 1 628 ? 131.888 163.405 155.501 1.00 34.44 628 CYS B C 1
ATOM 7671 O O . CYS B 1 628 ? 130.876 163.504 156.194 1.00 34.44 628 CYS B O 1
ATOM 7674 N N . GLY B 1 629 ? 132.524 162.250 155.297 1.00 34.77 629 GLY B N 1
ATOM 7675 C CA . GLY B 1 629 ? 132.108 161.017 155.921 1.00 34.77 629 GLY B CA 1
ATOM 7676 C C . GLY B 1 629 ? 133.212 160.422 156.779 1.00 34.77 629 GLY B C 1
ATOM 7677 O O . GLY B 1 629 ? 134.262 161.027 157.001 1.00 34.77 629 GLY B O 1
ATOM 7678 N N . GLU B 1 630 ? 132.949 159.217 157.267 1.00 38.32 630 GLU B N 1
ATOM 7679 C CA . GLU B 1 630 ? 133.922 158.494 158.071 1.00 38.32 630 GLU B CA 1
ATOM 7680 C C . GLU B 1 630 ? 135.033 157.909 157.206 1.00 38.32 630 GLU B C 1
ATOM 7681 O O . GLU B 1 630 ? 134.795 157.435 156.094 1.00 38.32 630 GLU B O 1
ATOM 7687 N N . ILE B 1 631 ? 136.258 157.951 157.716 1.00 37.73 631 ILE B N 1
ATOM 7688 C CA . ILE B 1 631 ? 137.393 157.265 157.113 1.00 37.73 631 ILE B CA 1
ATOM 7689 C C . ILE B 1 631 ? 137.788 156.109 158.023 1.00 37.73 631 ILE B C 1
ATOM 7690 O O . ILE B 1 631 ? 137.936 156.280 159.238 1.00 37.73 631 ILE B O 1
ATOM 7695 N N . ARG B 1 632 ? 137.931 154.929 157.436 1.00 36.92 632 ARG B N 1
ATOM 7696 C CA . ARG B 1 632 ? 138.188 153.701 158.164 1.00 36.92 632 ARG B CA 1
ATOM 7697 C C . ARG B 1 632 ? 139.532 153.134 157.749 1.00 36.92 632 ARG B C 1
ATOM 7698 O O . ARG B 1 632 ? 139.965 153.303 156.607 1.00 36.92 632 ARG B O 1
ATOM 7706 N N . THR B 1 633 ? 140.214 152.522 158.704 1.00 40.75 633 THR B N 1
ATOM 7707 C CA . THR B 1 633 ? 141.387 151.727 158.395 1.00 40.75 633 THR B CA 1
ATOM 7708 C C . THR B 1 633 ? 140.953 150.411 157.773 1.00 40.75 633 THR B C 1
ATOM 7709 O O . THR B 1 633 ? 140.027 149.756 158.256 1.00 40.75 633 THR B O 1
ATOM 7713 N N . ASP B 1 634 ? 141.613 150.029 156.686 1.00 45.30 634 ASP B N 1
ATOM 7714 C CA . ASP B 1 634 ? 141.331 148.762 156.020 1.00 45.30 634 ASP B CA 1
ATOM 7715 C C . ASP B 1 634 ? 142.187 147.701 156.69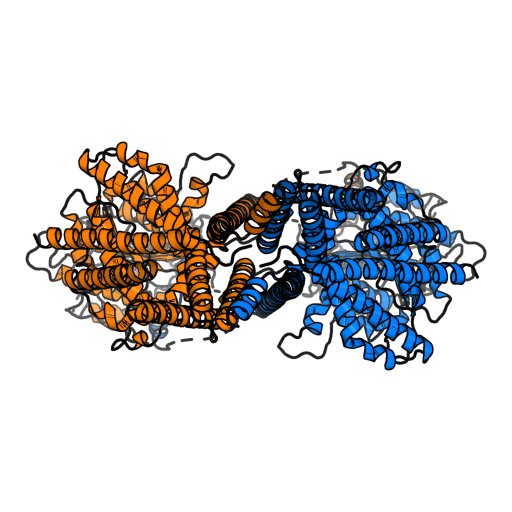9 1.00 45.30 634 ASP B C 1
ATOM 7716 O O . ASP B 1 634 ? 143.409 147.679 156.542 1.00 45.30 634 ASP B O 1
ATOM 7721 N N . LEU B 1 635 ? 141.546 146.821 157.465 1.00 46.61 635 LEU B N 1
ATOM 7722 C CA . LEU B 1 635 ? 142.270 145.876 158.303 1.00 46.61 635 LEU B CA 1
ATOM 7723 C C . LEU B 1 635 ? 142.709 144.626 157.558 1.00 46.61 635 LEU B C 1
ATOM 7724 O O . LEU B 1 635 ? 143.330 143.753 158.168 1.00 46.61 635 LEU B O 1
ATOM 7729 N N . GLY B 1 636 ? 142.405 144.512 156.278 1.00 51.66 636 GLY B N 1
ATOM 7730 C CA . GLY B 1 636 ? 142.834 143.364 155.515 1.00 51.66 636 GLY B CA 1
ATOM 7731 C C . GLY B 1 636 ? 141.843 142.222 155.568 1.00 51.66 636 GLY B C 1
ATOM 7732 O O . GLY B 1 636 ? 140.693 142.354 155.991 1.00 51.66 636 GLY B O 1
ATOM 7733 N N . LYS B 1 637 ? 142.320 141.067 155.120 1.00 56.58 637 LYS B N 1
ATOM 7734 C CA . LYS B 1 637 ? 141.490 139.871 155.048 1.00 56.58 637 LYS B CA 1
ATOM 7735 C C . LYS B 1 637 ? 141.333 139.286 156.444 1.00 56.58 637 LYS B C 1
ATOM 7736 O O . LYS B 1 637 ? 142.324 138.947 157.098 1.00 56.58 637 LYS B O 1
ATOM 7742 N N . ARG B 1 638 ? 140.088 139.185 156.912 1.00 57.81 638 ARG B N 1
ATOM 7743 C CA . ARG B 1 638 ? 139.784 138.649 158.240 1.00 57.81 638 ARG B CA 1
ATOM 7744 C C . ARG B 1 638 ? 140.557 139.384 159.330 1.00 57.81 638 ARG B C 1
ATOM 7745 O O . ARG B 1 638 ? 140.960 138.797 160.334 1.00 57.81 638 ARG B O 1
ATOM 7753 N N . PHE B 1 639 ? 140.768 140.682 159.122 1.00 52.48 639 PHE B N 1
ATOM 7754 C CA . PHE B 1 639 ? 141.470 141.543 160.071 1.00 52.48 639 PHE B CA 1
ATOM 7755 C C . PHE B 1 639 ? 142.894 141.061 160.336 1.00 52.48 639 PHE B C 1
ATOM 7756 O O . PHE B 1 639 ? 143.444 141.283 161.418 1.00 52.48 639 PHE B O 1
ATOM 7764 N N . VAL B 1 640 ? 143.517 140.433 159.335 1.00 50.90 640 VAL B N 1
ATOM 7765 C CA . VAL B 1 640 ? 144.864 139.900 159.514 1.00 50.90 640 VAL B CA 1
ATOM 7766 C C . VAL B 1 640 ? 145.853 141.001 159.866 1.00 50.90 640 VAL B C 1
ATOM 7767 O O . VAL B 1 640 ? 146.776 140.782 160.661 1.00 50.90 640 VAL B O 1
ATOM 7771 N N . LYS B 1 641 ? 145.686 142.196 159.299 1.00 46.39 641 LYS B N 1
ATOM 7772 C CA . LYS B 1 641 ? 146.622 143.278 159.572 1.00 46.39 641 LYS B CA 1
ATOM 7773 C C . LYS B 1 641 ? 146.490 143.826 160.983 1.00 46.39 641 LYS B C 1
ATOM 7774 O O . LYS B 1 641 ? 147.314 144.648 161.391 1.00 46.39 641 LYS B O 1
ATOM 7780 N N . LEU B 1 642 ? 145.487 143.392 161.738 1.00 44.27 642 LEU B N 1
ATOM 7781 C CA . LEU B 1 642 ? 145.340 143.855 163.106 1.00 44.27 642 LEU B CA 1
ATOM 7782 C C . LEU B 1 642 ? 146.446 143.336 164.015 1.00 44.27 642 LEU B C 1
ATOM 7783 O O . LEU B 1 642 ? 146.549 143.786 165.160 1.00 44.27 642 LEU B O 1
ATOM 7788 N N . LEU B 1 643 ? 147.276 142.411 163.529 1.00 44.44 643 LEU B N 1
ATOM 7789 C CA . LEU B 1 643 ? 148.401 141.916 164.314 1.00 44.44 643 LEU B CA 1
ATOM 7790 C C . LEU B 1 643 ? 149.527 142.939 164.381 1.00 44.44 643 LEU B C 1
ATOM 7791 O O . LEU B 1 643 ? 150.326 142.929 165.322 1.00 44.44 643 LEU B O 1
ATOM 7796 N N . ASN B 1 644 ? 149.617 143.809 163.390 1.00 40.65 644 ASN B N 1
ATOM 7797 C CA . ASN B 1 644 ? 150.634 144.848 163.368 1.00 40.65 644 ASN B CA 1
ATOM 7798 C C . ASN B 1 644 ? 150.295 145.927 164.393 1.00 40.65 644 ASN B C 1
ATOM 7799 O O . ASN B 1 644 ? 149.216 146.530 164.308 1.00 40.65 644 ASN B O 1
ATOM 7804 N N . PRO B 1 645 ? 151.163 146.190 165.375 1.00 38.76 645 PRO B N 1
ATOM 7805 C CA . PRO B 1 645 ? 150.847 147.222 166.376 1.00 38.76 645 PRO B CA 1
ATOM 7806 C C . PRO B 1 645 ? 150.666 148.602 165.783 1.00 38.76 645 PRO B C 1
ATOM 7807 O O . PRO B 1 645 ? 149.805 149.363 166.243 1.00 38.76 645 PRO B O 1
ATOM 7811 N N . LEU B 1 646 ? 151.452 148.945 164.765 1.00 39.05 646 LEU B N 1
ATOM 7812 C CA . LEU B 1 646 ? 151.332 150.222 164.084 1.00 39.05 646 LEU B CA 1
ATOM 7813 C C . LEU B 1 646 ? 149.995 150.387 163.379 1.00 39.05 646 LEU B C 1
ATOM 7814 O O . LEU B 1 646 ? 149.527 151.518 163.242 1.00 39.05 646 LEU B O 1
ATOM 7819 N N . VAL B 1 647 ? 149.373 149.299 162.943 1.00 38.48 647 VAL B N 1
ATOM 7820 C CA . VAL B 1 647 ? 148.096 149.355 162.252 1.00 38.48 647 VAL B CA 1
ATOM 7821 C C . VAL B 1 647 ? 146.932 149.392 163.230 1.00 38.48 647 VAL B C 1
ATOM 7822 O O . VAL B 1 647 ? 145.974 150.132 163.024 1.00 38.48 647 VAL B O 1
ATOM 7826 N N . ALA B 1 648 ? 146.996 148.604 164.303 1.00 37.70 648 ALA B N 1
ATOM 7827 C CA . ALA B 1 648 ? 145.953 148.657 165.319 1.00 37.70 648 ALA B CA 1
ATOM 7828 C C . ALA B 1 648 ? 145.937 150.005 166.025 1.00 37.70 648 ALA B C 1
ATOM 7829 O O . ALA B 1 648 ? 144.866 150.532 166.354 1.00 37.70 648 ALA B O 1
ATOM 7831 N N . SER B 1 649 ? 147.114 150.580 166.275 1.00 36.39 649 SER B N 1
ATOM 7832 C CA . SER B 1 649 ? 147.167 151.916 166.854 1.00 36.39 649 SER B CA 1
ATOM 7833 C C . SER B 1 649 ? 146.457 152.927 165.965 1.00 36.39 649 SER B C 1
ATOM 7834 O O . SER B 1 649 ? 145.657 153.739 166.440 1.00 36.39 649 SER B O 1
ATOM 7837 N N . GLN B 1 650 ? 146.722 152.877 164.659 1.00 38.36 650 GLN B N 1
ATOM 7838 C CA . GLN B 1 650 ? 146.052 153.765 163.719 1.00 38.36 650 GLN B CA 1
ATOM 7839 C C . GLN B 1 650 ? 144.559 153.493 163.634 1.00 38.36 650 GLN B C 1
ATOM 7840 O O . GLN B 1 650 ? 143.775 154.425 163.450 1.00 38.36 650 GLN B O 1
ATOM 7846 N N . ASN B 1 651 ? 144.151 152.232 163.740 1.00 37.53 651 ASN B N 1
ATOM 7847 C CA . ASN B 1 651 ? 142.730 151.911 163.733 1.00 37.53 651 ASN B CA 1
ATOM 7848 C C . ASN B 1 651 ? 142.020 152.568 164.907 1.00 37.53 651 ASN B C 1
ATOM 7849 O O . ASN B 1 651 ? 140.967 153.199 164.742 1.00 37.53 651 ASN B O 1
ATOM 7854 N N . PHE B 1 652 ? 142.592 152.442 166.105 1.00 36.11 652 PHE B N 1
ATOM 7855 C CA . PHE B 1 652 ? 142.003 153.092 167.271 1.00 36.11 652 PHE B CA 1
ATOM 7856 C C . PHE B 1 652 ? 141.986 154.604 167.106 1.00 36.11 652 PHE B C 1
ATOM 7857 O O . PHE B 1 652 ? 140.999 155.265 167.452 1.00 36.11 652 PHE B O 1
ATOM 7865 N N . GLU B 1 653 ? 143.073 155.168 166.582 1.00 37.74 653 GLU B N 1
ATOM 7866 C CA . GLU B 1 653 ? 143.156 156.613 166.422 1.00 37.74 653 GLU B CA 1
ATOM 7867 C C . GLU B 1 653 ? 142.094 157.126 165.458 1.00 37.74 653 GLU B C 1
ATOM 7868 O O . GLU B 1 653 ? 141.453 158.149 165.713 1.00 37.74 653 GLU B O 1
ATOM 7874 N N . TYR B 1 654 ? 141.889 156.421 164.343 1.00 37.33 654 TYR B N 1
ATOM 7875 C CA . TYR B 1 654 ? 140.853 156.818 163.395 1.00 37.33 654 TYR B CA 1
ATOM 7876 C C . TYR B 1 654 ? 139.468 156.702 164.007 1.00 37.33 654 TYR B C 1
ATOM 7877 O O . TYR B 1 654 ? 138.628 157.591 163.831 1.00 37.33 654 TYR B O 1
ATOM 7886 N N . LYS B 1 655 ? 139.201 155.602 164.713 1.00 36.89 655 LYS B N 1
ATOM 7887 C CA . LYS B 1 655 ? 137.873 155.410 165.280 1.00 36.89 655 LYS B CA 1
ATOM 7888 C C . LYS B 1 655 ? 137.542 156.493 166.295 1.00 36.89 655 LYS B C 1
ATOM 7889 O O . LYS B 1 655 ? 136.426 157.018 166.301 1.00 36.89 655 LYS B O 1
ATOM 7895 N N . MET B 1 656 ? 138.494 156.850 167.156 1.00 37.94 656 MET B N 1
ATOM 7896 C CA . MET B 1 656 ? 138.251 157.945 168.089 1.00 37.94 656 MET B CA 1
ATOM 7897 C C . MET B 1 656 ? 138.229 159.319 167.444 1.00 37.94 656 MET B C 1
ATOM 7898 O O . MET B 1 656 ? 137.498 160.186 167.923 1.00 37.94 656 MET B O 1
ATOM 7903 N N . SER B 1 657 ? 138.996 159.553 166.385 1.00 37.68 657 SER B N 1
ATOM 7904 C CA . SER B 1 657 ? 138.899 160.842 165.718 1.00 37.68 657 SER B CA 1
ATOM 7905 C C . SER B 1 657 ? 137.536 161.017 165.070 1.00 37.68 657 SER B C 1
ATOM 7906 O O . SER B 1 657 ? 136.993 162.125 165.046 1.00 37.68 657 SER B O 1
ATOM 7909 N N . ASN B 1 658 ? 136.966 159.939 164.539 1.00 37.27 658 ASN B N 1
ATOM 7910 C CA . ASN B 1 658 ? 135.625 160.022 163.975 1.00 37.27 658 ASN B CA 1
ATOM 7911 C C . ASN B 1 658 ? 134.548 160.125 165.044 1.00 37.27 658 ASN B C 1
ATOM 7912 O O . ASN B 1 658 ? 133.644 160.955 164.924 1.00 37.27 658 ASN B O 1
ATOM 7917 N N . ILE B 1 659 ? 134.626 159.308 166.090 1.00 39.01 659 ILE B N 1
ATOM 7918 C CA . ILE B 1 659 ? 133.566 159.242 167.092 1.00 39.01 659 ILE B CA 1
ATOM 7919 C C . ILE B 1 659 ? 133.506 160.509 167.929 1.00 39.01 659 ILE B C 1
ATOM 7920 O O . ILE B 1 659 ? 132.426 161.051 168.174 1.00 39.01 659 ILE B O 1
ATOM 7925 N N . LEU B 1 660 ? 134.652 161.010 168.381 1.00 38.66 660 LEU B N 1
ATOM 7926 C CA . LEU B 1 660 ? 134.676 162.113 169.336 1.00 38.66 660 LEU B CA 1
ATOM 7927 C C . LEU B 1 660 ? 134.872 163.463 168.659 1.00 38.66 660 LEU B C 1
ATOM 7928 O O . LEU B 1 660 ? 134.100 164.396 168.889 1.00 38.66 660 LEU B O 1
ATOM 7933 N N . ASP B 1 661 ? 135.911 163.585 167.836 1.00 38.61 661 ASP B N 1
ATOM 7934 C CA . ASP B 1 661 ? 136.272 164.888 167.289 1.00 38.61 661 ASP B CA 1
ATOM 7935 C C . ASP B 1 661 ? 135.258 165.366 166.257 1.00 38.61 661 ASP B C 1
ATOM 7936 O O . ASP B 1 661 ? 134.785 166.504 166.321 1.00 38.61 661 ASP B O 1
ATOM 7941 N N . LYS B 1 662 ? 134.909 164.507 165.302 1.00 36.48 662 LYS B N 1
ATOM 7942 C CA . LYS B 1 662 ? 134.095 164.942 164.174 1.00 36.48 662 LYS B CA 1
ATOM 7943 C C . LYS B 1 662 ? 132.673 165.269 164.596 1.00 36.48 662 LYS B C 1
ATOM 7944 O O . LYS B 1 662 ? 132.093 166.240 164.110 1.00 36.48 662 LYS B O 1
ATOM 7950 N N . THR B 1 663 ? 132.091 164.470 165.485 1.00 36.41 663 THR B N 1
ATOM 7951 C CA . THR B 1 663 ? 130.739 164.746 165.956 1.00 36.41 663 THR B CA 1
ATOM 7952 C C . THR B 1 663 ? 130.681 166.043 166.755 1.00 36.41 663 THR B C 1
ATOM 7953 O O . THR B 1 663 ? 129.766 166.859 166.574 1.00 36.41 663 THR B O 1
ATOM 7957 N N . THR B 1 664 ? 131.660 166.254 167.634 1.00 36.87 664 THR B N 1
ATOM 7958 C CA . THR B 1 664 ? 131.721 167.483 168.412 1.00 36.87 664 THR B CA 1
ATOM 7959 C C . THR B 1 664 ? 131.870 168.699 167.511 1.00 36.87 664 THR B C 1
ATOM 7960 O O . THR B 1 664 ? 131.214 169.722 167.727 1.00 36.87 664 THR B O 1
ATOM 7964 N N . GLU B 1 665 ? 132.735 168.612 166.501 1.00 37.67 665 GLU B N 1
ATOM 7965 C CA . GLU B 1 665 ? 132.873 169.718 165.562 1.00 37.67 665 GLU B CA 1
ATOM 7966 C C . GLU B 1 665 ? 131.596 169.941 164.769 1.00 37.67 665 GLU B C 1
ATOM 7967 O O . GLU B 1 665 ? 131.189 171.084 164.548 1.00 37.67 665 GLU B O 1
ATOM 7973 N N . SER B 1 666 ? 130.952 168.864 164.323 1.00 36.83 666 SER B N 1
ATOM 7974 C CA . SER B 1 666 ? 129.769 168.999 163.486 1.00 36.83 666 SER B CA 1
ATOM 7975 C C . SER B 1 666 ? 128.612 169.615 164.245 1.00 36.83 666 SER B C 1
ATOM 7976 O O . SER B 1 666 ? 127.746 170.250 163.637 1.00 36.83 666 SER B O 1
ATOM 7979 N N . ASN B 1 667 ? 128.562 169.431 165.562 1.00 36.46 667 ASN B N 1
ATOM 7980 C CA . ASN B 1 667 ? 127.519 170.094 166.334 1.00 36.46 667 ASN B CA 1
ATOM 7981 C C . ASN B 1 667 ? 127.613 171.607 166.204 1.00 36.46 667 ASN B C 1
ATOM 7982 O O . ASN B 1 667 ? 126.593 172.287 166.058 1.00 36.46 667 ASN B O 1
ATOM 7987 N N . PHE B 1 668 ? 128.828 172.152 166.252 1.00 37.09 668 PHE B N 1
ATOM 7988 C CA . PHE B 1 668 ? 129.002 173.598 166.161 1.00 37.09 668 PHE B CA 1
ATOM 7989 C C . PHE B 1 668 ? 128.742 174.105 164.749 1.00 37.09 668 PHE B C 1
ATOM 7990 O O . PHE B 1 668 ? 128.041 175.102 164.559 1.00 37.09 668 PHE B O 1
ATOM 7998 N N . GLY B 1 669 ? 129.299 173.436 163.746 1.00 35.54 669 GLY B N 1
ATOM 7999 C CA . GLY B 1 669 ? 129.005 173.780 162.373 1.00 35.54 669 GLY B CA 1
ATOM 8000 C C . GLY B 1 669 ? 130.214 173.960 161.484 1.00 35.54 669 GLY B C 1
ATOM 8001 O O . GLY B 1 669 ? 130.086 174.447 160.362 1.00 35.54 669 GLY B O 1
ATOM 8002 N N . PHE B 1 670 ? 131.394 173.591 161.968 1.00 36.40 670 PHE B N 1
ATOM 8003 C CA . PHE B 1 670 ? 132.625 173.727 161.202 1.00 36.40 670 PHE B CA 1
ATOM 8004 C C . PHE B 1 670 ? 133.473 172.485 161.418 1.00 36.40 670 PHE B C 1
ATOM 8005 O O . PHE B 1 670 ? 133.849 172.180 162.550 1.00 36.40 670 PHE B O 1
ATOM 8013 N N . ILE B 1 671 ? 133.787 171.785 160.336 1.00 37.80 671 ILE B N 1
ATOM 8014 C CA . ILE B 1 671 ? 134.557 170.553 160.390 1.00 37.80 671 ILE B CA 1
ATOM 8015 C C . ILE B 1 671 ? 135.858 170.769 159.629 1.00 37.80 671 ILE B C 1
ATOM 8016 O O . ILE B 1 671 ? 135.961 171.618 158.742 1.00 37.80 671 ILE B O 1
ATOM 8021 N N . THR B 1 672 ? 136.866 169.977 159.987 1.00 42.38 672 THR B N 1
ATOM 8022 C CA . THR B 1 672 ? 138.249 170.160 159.555 1.00 42.38 672 THR B CA 1
ATOM 8023 C C . THR B 1 672 ? 138.724 168.868 158.885 1.00 42.38 672 THR B C 1
ATOM 8024 O O . THR B 1 672 ? 139.667 168.217 159.329 1.00 42.38 672 THR B O 1
ATOM 8028 N N . VAL B 1 673 ? 138.015 168.483 157.821 1.00 42.94 673 VAL B N 1
ATOM 8029 C CA . VAL B 1 673 ? 137.978 167.140 157.244 1.00 42.94 673 VAL B CA 1
ATOM 8030 C C . VAL B 1 673 ? 139.322 166.420 157.278 1.00 42.94 673 VAL B C 1
ATOM 8031 O O . VAL B 1 673 ? 140.368 166.994 156.958 1.00 42.94 673 VAL B O 1
ATOM 8035 N N . LEU B 1 674 ? 139.290 165.152 157.682 1.00 43.02 674 LEU B N 1
ATOM 8036 C CA . LEU B 1 674 ? 140.494 164.368 157.880 1.00 43.02 674 LEU B CA 1
ATOM 8037 C C . LEU B 1 674 ? 141.166 164.067 156.544 1.00 43.02 674 LEU B C 1
ATOM 8038 O O . LEU B 1 674 ? 140.501 163.963 155.513 1.00 43.02 674 LEU B O 1
ATOM 8040 N N . PRO B 1 675 ? 142.494 163.917 156.543 1.00 42.88 675 PRO B N 1
ATOM 8041 C CA . PRO B 1 675 ? 143.220 163.845 155.261 1.00 42.88 675 PRO B CA 1
ATOM 8042 C C . PRO B 1 675 ? 142.800 162.705 154.345 1.00 42.88 675 PRO B C 1
ATOM 8043 O O . PRO B 1 675 ? 142.750 162.891 153.123 1.00 42.88 675 PRO B O 1
ATOM 8047 N N . GLY B 1 676 ? 142.501 161.527 154.889 1.00 41.97 676 GLY B N 1
ATOM 8048 C CA . GLY B 1 676 ? 142.158 160.407 154.029 1.00 41.97 676 GLY B CA 1
ATOM 8049 C C . GLY B 1 676 ? 140.729 160.402 153.529 1.00 41.97 676 GLY B C 1
ATOM 8050 O O . GLY B 1 676 ? 140.467 159.871 152.448 1.00 41.97 676 GLY B O 1
ATOM 8051 N N . ALA B 1 677 ? 139.803 160.980 154.287 1.00 41.73 677 ALA B N 1
ATOM 8052 C CA . ALA B 1 677 ? 138.387 160.886 153.970 1.00 41.73 677 ALA B CA 1
ATOM 8053 C C . ALA B 1 677 ? 138.068 161.648 152.693 1.00 41.73 677 ALA B C 1
ATOM 8054 O O . ALA B 1 677 ? 138.757 162.598 152.315 1.00 41.73 677 ALA B O 1
ATOM 8056 N N . PHE B 1 678 ? 137.001 161.228 152.022 1.00 38.04 678 PHE B N 1
ATOM 8057 C CA . PHE B 1 678 ? 136.577 161.877 150.794 1.00 38.04 678 PHE B CA 1
ATOM 8058 C C . PHE B 1 678 ? 135.492 162.880 151.138 1.00 38.04 678 PHE B C 1
ATOM 8059 O O . PHE B 1 678 ? 134.619 162.600 151.962 1.00 38.04 678 PHE B O 1
ATOM 8067 N N . SER B 1 679 ? 135.567 164.052 150.527 1.00 35.70 679 SER B N 1
ATOM 8068 C CA . SER B 1 679 ? 134.717 165.157 150.927 1.00 35.70 679 SER B CA 1
ATOM 8069 C C . SER B 1 679 ? 133.887 165.623 149.744 1.00 35.70 679 SER B C 1
ATOM 8070 O O . SER B 1 679 ? 134.104 165.211 148.608 1.00 35.70 679 SER B O 1
ATOM 8073 N N . ALA B 1 680 ? 132.916 166.486 150.016 1.00 31.77 680 ALA B N 1
ATOM 8074 C CA . ALA B 1 680 ? 132.070 167.004 148.956 1.00 31.77 680 ALA B CA 1
ATOM 8075 C C . ALA B 1 680 ? 131.736 168.451 149.263 1.00 31.77 680 ALA B C 1
ATOM 8076 O O . ALA B 1 680 ? 131.431 168.784 150.408 1.00 31.77 680 ALA B O 1
ATOM 8078 N N . TYR B 1 681 ? 131.804 169.301 148.247 1.00 33.03 681 TYR B N 1
ATOM 8079 C CA . TYR B 1 681 ? 131.490 170.712 148.378 1.00 33.03 681 TYR B CA 1
ATOM 8080 C C . TYR B 1 681 ? 130.373 171.079 147.420 1.00 33.03 681 TYR B C 1
ATOM 8081 O O . TYR B 1 681 ? 130.393 170.682 146.258 1.00 33.03 681 TYR B O 1
ATOM 8090 N N . ARG B 1 682 ? 129.397 171.833 147.904 1.00 33.62 682 ARG B N 1
ATOM 8091 C CA . ARG B 1 682 ? 128.407 172.403 147.006 1.00 33.62 682 ARG B CA 1
ATOM 8092 C C . ARG B 1 682 ? 129.107 173.454 146.162 1.00 33.62 682 ARG B C 1
ATOM 8093 O O . ARG B 1 682 ? 129.777 174.337 146.701 1.00 33.62 682 ARG B O 1
ATOM 8101 N N . PHE B 1 683 ? 128.994 173.341 144.841 1.00 36.86 683 PHE B N 1
ATOM 8102 C CA . PHE B 1 683 ? 129.849 174.141 143.972 1.00 36.86 683 PHE B CA 1
ATOM 8103 C C . PHE B 1 683 ? 129.586 175.627 144.133 1.00 36.86 683 PHE B C 1
ATOM 8104 O O . PHE B 1 683 ? 130.527 176.424 144.138 1.00 36.86 683 PHE B O 1
ATOM 8112 N N . GLU B 1 684 ? 128.328 176.021 144.279 1.00 38.06 684 GLU B N 1
ATOM 8113 C CA . GLU B 1 684 ? 128.014 177.430 144.472 1.00 38.06 684 GLU B CA 1
ATOM 8114 C C . GLU B 1 684 ? 128.582 177.963 145.781 1.00 38.06 684 GLU B C 1
ATOM 8115 O O . GLU B 1 684 ? 128.792 179.170 145.922 1.00 38.06 684 GLU B O 1
ATOM 8121 N N . ALA B 1 685 ? 128.828 177.084 146.754 1.00 36.17 685 ALA B N 1
ATOM 8122 C CA . ALA B 1 685 ? 129.381 177.522 148.030 1.00 36.17 685 ALA B CA 1
ATOM 8123 C C . ALA B 1 685 ? 130.829 177.965 147.888 1.00 36.17 685 ALA B C 1
ATOM 8124 O O . ALA B 1 685 ? 131.234 178.974 148.466 1.00 36.17 685 ALA B O 1
ATOM 8126 N N . VAL B 1 686 ? 131.632 177.213 147.134 1.00 38.44 686 VAL B N 1
ATOM 8127 C CA . VAL B 1 686 ? 133.064 177.486 147.075 1.00 38.44 686 VAL B CA 1
ATOM 8128 C C . VAL B 1 686 ? 133.436 178.496 145.998 1.00 38.44 686 VAL B C 1
ATOM 8129 O O . VAL B 1 686 ? 134.565 178.993 146.001 1.00 38.44 686 VAL B O 1
ATOM 8133 N N . ARG B 1 687 ? 132.538 178.806 145.069 1.00 40.70 687 ARG B N 1
ATOM 8134 C CA . ARG B 1 687 ? 132.846 179.804 144.057 1.00 40.70 687 ARG B CA 1
ATOM 8135 C C . ARG B 1 687 ? 133.076 181.169 144.678 1.00 40.70 687 ARG B C 1
ATOM 8136 O O . ARG B 1 687 ? 132.302 181.627 145.522 1.00 40.70 687 ARG B O 1
ATOM 8144 N N . GLY B 1 688 ? 134.142 181.825 144.241 1.00 43.99 688 GLY B N 1
ATOM 8145 C CA . GLY B 1 688 ? 134.422 183.165 144.692 1.00 43.99 688 GLY B CA 1
ATOM 8146 C C . GLY B 1 688 ? 135.585 183.229 145.650 1.00 43.99 688 GLY B C 1
ATOM 8147 O O . GLY B 1 688 ? 136.697 182.813 145.319 1.00 43.99 688 GLY B O 1
ATOM 8148 N N . GLN B 1 689 ? 135.328 183.748 146.847 1.00 46.67 689 GLN B N 1
ATOM 8149 C CA . GLN B 1 689 ? 136.397 183.958 147.820 1.00 46.67 689 GLN B CA 1
ATOM 8150 C C . GLN B 1 689 ? 137.076 182.671 148.268 1.00 46.67 689 GLN B C 1
ATOM 8151 O O . GLN B 1 689 ? 138.319 182.648 148.326 1.00 46.67 689 GLN B O 1
ATOM 8157 N N . PRO B 1 690 ? 136.360 181.598 148.639 1.00 43.54 690 PRO B N 1
ATOM 8158 C CA . PRO B 1 690 ? 137.072 180.407 149.135 1.00 43.54 690 PRO B CA 1
ATOM 8159 C C . PRO B 1 690 ? 138.065 179.818 148.151 1.00 43.54 690 PRO B C 1
ATOM 8160 O O . PRO B 1 690 ? 139.181 179.461 148.546 1.00 43.54 690 PRO B O 1
ATOM 8164 N N . LEU B 1 691 ? 137.704 179.720 146.873 1.00 44.59 691 LEU B N 1
ATOM 8165 C CA . LEU B 1 691 ? 138.627 179.159 145.892 1.00 44.59 691 LEU B CA 1
ATOM 8166 C C . LEU B 1 691 ? 139.796 180.098 145.637 1.00 44.59 691 LEU B C 1
ATOM 8167 O O . LEU B 1 691 ? 140.923 179.647 145.407 1.00 44.59 691 LEU B O 1
ATOM 8172 N N . GLN B 1 692 ? 139.548 181.408 145.674 1.00 49.36 692 GLN B N 1
ATOM 8173 C CA . GLN B 1 692 ? 140.621 182.379 145.493 1.00 49.36 692 GLN B CA 1
ATOM 8174 C C . GLN B 1 692 ? 141.645 182.278 146.611 1.00 49.36 692 GLN B C 1
ATOM 8175 O O . GLN B 1 692 ? 142.852 182.380 146.373 1.00 49.36 692 GLN B O 1
ATOM 8181 N N . LYS B 1 693 ? 141.182 182.094 147.847 1.00 47.85 693 LYS B N 1
ATOM 8182 C CA . LYS B 1 693 ? 142.116 181.908 148.953 1.00 47.85 693 LYS B CA 1
ATOM 8183 C C . LYS B 1 693 ? 142.825 180.565 148.858 1.00 47.85 693 LYS B C 1
ATOM 8184 O O . LYS B 1 693 ? 144.016 180.463 149.170 1.00 47.85 693 LYS B O 1
ATOM 8190 N N . TYR B 1 694 ? 142.107 179.524 148.441 1.00 46.18 694 TYR B N 1
ATOM 8191 C CA . TYR B 1 694 ? 142.691 178.190 148.382 1.00 46.18 694 TYR B CA 1
ATOM 8192 C C . TYR B 1 694 ? 143.788 178.105 147.331 1.00 46.18 694 TYR B C 1
ATOM 8193 O O . TYR B 1 694 ? 144.830 177.485 147.565 1.00 46.18 694 TYR B O 1
ATOM 8202 N N . PHE B 1 695 ? 143.579 178.720 146.170 1.00 47.82 695 PHE B N 1
ATOM 8203 C CA . PHE B 1 695 ? 144.507 178.534 145.062 1.00 47.82 695 PHE B CA 1
ATOM 8204 C C . PHE B 1 695 ? 145.642 179.539 145.067 1.00 47.82 695 PHE B C 1
ATOM 8205 O O . PHE B 1 695 ? 146.797 179.171 144.839 1.00 47.82 695 PHE B O 1
ATOM 8213 N N . TYR B 1 696 ? 145.338 180.802 145.319 1.00 53.78 696 TYR B N 1
ATOM 8214 C CA . TYR B 1 696 ? 146.319 181.866 145.199 1.00 53.78 696 TYR B CA 1
ATOM 8215 C C . TYR B 1 696 ? 146.913 182.294 146.522 1.00 53.78 696 TYR B C 1
ATOM 8216 O O . TYR B 1 696 ? 148.074 182.696 146.561 1.00 53.78 696 TYR B O 1
ATOM 8225 N N . GLY B 1 697 ? 146.157 182.192 147.601 1.00 60.35 697 GLY B N 1
ATOM 8226 C CA . GLY B 1 697 ? 146.567 182.761 148.863 1.00 60.35 697 GLY B CA 1
ATOM 8227 C C . GLY B 1 697 ? 146.085 184.185 148.988 1.00 60.35 697 GLY B C 1
ATOM 8228 O O . GLY B 1 697 ? 145.311 184.696 148.175 1.00 60.35 697 GLY B O 1
ATOM 8229 N N . GLU B 1 698 ? 146.556 184.846 150.039 1.00 71.62 698 GLU B N 1
ATOM 8230 C CA . GLU B 1 698 ? 146.235 186.255 150.238 1.00 71.62 698 GLU B CA 1
ATOM 8231 C C . GLU B 1 698 ? 146.887 187.036 149.105 1.00 71.62 698 GLU B C 1
ATOM 8232 O O . GLU B 1 698 ? 148.105 187.223 149.078 1.00 71.62 698 GLU B O 1
ATOM 8238 N N . ILE B 1 699 ? 146.065 187.475 148.150 1.00 77.17 699 ILE B N 1
ATOM 8239 C CA . ILE B 1 699 ? 146.579 188.069 146.920 1.00 77.17 699 ILE B CA 1
ATOM 8240 C C . ILE B 1 699 ? 147.354 189.344 147.222 1.00 77.17 699 ILE B C 1
ATOM 8241 O O . ILE B 1 699 ? 148.411 189.599 146.630 1.00 77.17 699 ILE B O 1
ATOM 8246 N N . MET B 1 700 ? 146.846 190.165 148.140 1.00 81.64 700 MET B N 1
ATOM 8247 C CA . MET B 1 700 ? 147.567 191.366 148.541 1.00 81.64 700 MET B CA 1
ATOM 8248 C C . MET B 1 700 ? 148.877 190.969 149.217 1.00 81.64 700 MET B C 1
ATOM 8249 O O . MET B 1 700 ? 148.888 190.276 150.240 1.00 81.64 700 MET B O 1
ATOM 8254 N N . GLU B 1 701 ? 149.993 191.355 148.603 1.00 81.16 701 GLU B N 1
ATOM 8255 C CA . GLU B 1 701 ? 151.318 190.987 149.081 1.00 81.16 701 GLU B CA 1
ATOM 8256 C C . GLU B 1 701 ? 152.352 191.804 148.326 1.00 81.16 701 GLU B C 1
ATOM 8257 O O . GLU B 1 701 ? 152.225 192.004 147.116 1.00 81.16 701 GLU B O 1
ATOM 8263 N N . ASN B 1 702 ? 153.368 192.267 149.045 1.00 84.23 702 ASN B N 1
ATOM 8264 C CA . ASN B 1 702 ? 154.456 193.016 148.437 1.00 84.23 702 ASN B CA 1
ATOM 8265 C C . ASN B 1 702 ? 155.519 192.040 147.933 1.00 84.23 702 ASN B C 1
ATOM 8266 O O . ASN B 1 702 ? 155.295 190.829 147.853 1.00 84.23 702 ASN B O 1
ATOM 8271 N N . GLU B 1 703 ? 156.692 192.566 147.574 1.00 83.19 703 GLU B N 1
ATOM 8272 C CA . GLU B 1 703 ? 157.760 191.709 147.074 1.00 83.19 703 GLU B CA 1
ATOM 8273 C C . GLU B 1 703 ? 158.223 190.712 148.129 1.00 83.19 703 GLU B C 1
ATOM 8274 O O . GLU B 1 703 ? 158.723 189.634 147.788 1.00 83.19 703 GLU B O 1
ATOM 8280 N N . GLY B 1 704 ? 158.059 191.048 149.408 1.00 73.47 704 GLY B N 1
ATOM 8281 C CA . GLY B 1 704 ? 158.517 190.201 150.486 1.00 73.47 704 GLY B CA 1
ATOM 8282 C C . GLY B 1 704 ? 157.562 189.070 150.812 1.00 73.47 704 GLY B C 1
ATOM 8283 O O . GLY B 1 704 ? 156.577 188.810 150.123 1.00 73.47 704 GLY B O 1
ATOM 8284 N N . PHE B 1 705 ? 157.880 188.380 151.902 1.00 60.43 705 PHE B N 1
ATOM 8285 C CA . PHE B 1 705 ? 157.123 187.231 152.370 1.00 60.43 705 PHE B CA 1
ATOM 8286 C C . PHE B 1 705 ? 156.419 187.569 153.675 1.00 60.43 705 PHE B C 1
ATOM 8287 O O . PHE B 1 705 ? 157.016 188.159 154.578 1.00 60.43 705 PHE B O 1
ATOM 8295 N N . HIS B 1 706 ? 155.152 187.190 153.772 1.00 58.39 706 HIS B N 1
ATOM 8296 C CA . HIS B 1 706 ? 154.398 187.301 155.008 1.00 58.39 706 HIS B CA 1
ATOM 8297 C C . HIS B 1 706 ? 154.092 185.915 155.547 1.00 58.39 706 HIS B C 1
ATOM 8298 O O . HIS B 1 706 ? 154.111 184.928 154.816 1.00 58.39 706 HIS B O 1
ATOM 8305 N N . PHE B 1 707 ? 153.814 185.853 156.848 1.00 48.21 707 PHE B N 1
ATOM 8306 C CA . PHE B 1 707 ? 153.678 184.568 157.521 1.00 48.21 707 PHE B CA 1
ATOM 8307 C C . PHE B 1 707 ? 152.496 183.779 156.977 1.00 48.21 707 PHE B C 1
ATOM 8308 O O . PHE B 1 707 ? 152.659 182.694 156.405 1.00 48.21 707 PHE B O 1
ATOM 8316 N N . PHE B 1 708 ? 151.295 184.324 157.136 1.00 47.12 708 PHE B N 1
ATOM 8317 C CA . PHE B 1 708 ? 150.090 183.604 156.749 1.00 47.12 708 PHE B CA 1
ATOM 8318 C C . PHE B 1 708 ? 150.043 183.386 155.244 1.00 47.12 708 PHE B C 1
ATOM 8319 O O . PHE B 1 708 ? 149.817 182.266 154.774 1.00 47.12 708 PHE B O 1
ATOM 8327 N N . SER B 1 709 ? 150.269 184.448 154.470 1.00 52.04 709 SER B N 1
ATOM 8328 C CA . SER B 1 709 ? 150.152 184.347 153.025 1.00 52.04 709 SER B CA 1
ATOM 8329 C C . SER B 1 709 ? 151.144 183.369 152.429 1.00 52.04 709 SER B C 1
ATOM 8330 O O . SER B 1 709 ? 150.801 182.653 151.485 1.00 52.04 709 SER B O 1
ATOM 8333 N N . SER B 1 710 ? 152.357 183.302 152.968 1.00 49.96 710 SER B N 1
ATOM 8334 C CA . SER B 1 710 ? 153.374 182.417 152.430 1.00 49.96 710 SER B CA 1
ATOM 8335 C C . SER B 1 710 ? 153.374 181.041 153.059 1.00 49.96 710 SER B C 1
ATOM 8336 O O . SER B 1 710 ? 154.119 180.177 152.594 1.00 49.96 710 SER B O 1
ATOM 8339 N N . ASN B 1 711 ? 152.577 180.815 154.096 1.00 45.98 711 ASN B N 1
ATOM 8340 C CA . ASN B 1 711 ? 152.546 179.512 154.736 1.00 45.98 711 ASN B CA 1
ATOM 8341 C C . ASN B 1 711 ? 151.205 178.800 154.631 1.00 45.98 711 ASN B C 1
ATOM 8342 O O . ASN B 1 711 ? 151.114 177.648 155.052 1.00 45.98 711 ASN B O 1
ATOM 8347 N N . MET B 1 712 ? 150.164 179.433 154.076 1.00 46.68 712 MET B N 1
ATOM 8348 C CA . MET B 1 712 ? 148.882 178.735 153.997 1.00 46.68 712 MET B CA 1
ATOM 8349 C C . MET B 1 712 ? 148.904 177.494 153.120 1.00 46.68 712 MET B C 1
ATOM 8350 O O . MET B 1 712 ? 147.979 176.685 153.218 1.00 46.68 712 MET B O 1
ATOM 8352 N N . TYR B 1 713 ? 149.904 177.317 152.263 1.00 43.99 713 TYR B N 1
ATOM 8353 C CA . TYR B 1 713 ? 149.943 176.092 151.477 1.00 43.99 713 TYR B CA 1
ATOM 8354 C C . TYR B 1 713 ? 150.159 174.860 152.342 1.00 43.99 713 TYR B C 1
ATOM 8355 O O . TYR B 1 713 ? 149.965 173.743 151.858 1.00 43.99 713 TYR B O 1
ATOM 8364 N N . LEU B 1 714 ? 150.557 175.041 153.601 1.00 42.32 714 LEU B N 1
ATOM 8365 C CA . LEU B 1 714 ? 150.773 173.921 154.504 1.00 42.32 714 LEU B CA 1
ATOM 8366 C C . LEU B 1 714 ? 149.470 173.316 154.994 1.00 42.32 714 LEU B C 1
ATOM 8367 O O . LEU B 1 714 ? 149.458 172.154 155.404 1.00 42.32 714 LEU B O 1
ATOM 8372 N N . ALA B 1 715 ? 148.377 174.069 154.934 1.00 43.77 715 ALA B N 1
ATOM 8373 C CA . ALA B 1 715 ? 147.092 173.668 155.488 1.00 43.77 715 ALA B CA 1
ATOM 8374 C C . ALA B 1 715 ? 146.088 173.457 154.372 1.00 43.77 715 ALA B C 1
ATOM 8375 O O . ALA B 1 715 ? 144.967 173.964 154.448 1.00 43.77 715 ALA B O 1
ATOM 8377 N N . GLU B 1 716 ? 146.485 172.699 153.348 1.00 46.90 716 GLU B N 1
ATOM 8378 C CA . GLU B 1 716 ? 145.942 172.864 152.003 1.00 46.90 716 GLU B CA 1
ATOM 8379 C C . GLU B 1 716 ? 144.417 172.947 151.954 1.00 46.90 716 GLU B C 1
ATOM 8380 O O . GLU B 1 716 ? 143.862 173.998 151.628 1.00 46.90 716 GLU B O 1
ATOM 8382 N N . ASP B 1 717 ? 143.711 171.874 152.300 1.00 45.12 717 ASP B N 1
ATOM 8383 C CA . ASP B 1 717 ? 142.268 171.902 152.074 1.00 45.12 717 ASP B CA 1
ATOM 8384 C C . ASP B 1 717 ? 141.523 172.563 153.219 1.00 45.12 717 ASP B C 1
ATOM 8385 O O . ASP B 1 717 ? 140.427 173.095 153.013 1.00 45.12 717 ASP B O 1
ATOM 8390 N N . ARG B 1 718 ? 142.109 172.569 154.416 1.00 41.56 718 ARG B N 1
ATOM 8391 C CA . ARG B 1 718 ? 141.455 173.143 155.581 1.00 41.56 718 ARG B CA 1
ATOM 8392 C C . ARG B 1 718 ? 141.180 174.627 155.423 1.00 41.56 718 ARG B C 1
ATOM 8393 O O . ARG B 1 718 ? 140.384 175.176 156.190 1.00 41.56 718 ARG B O 1
ATOM 8401 N N . ILE B 1 719 ? 141.828 175.290 154.469 1.00 41.96 719 ILE B N 1
ATOM 8402 C CA . ILE B 1 719 ? 141.490 176.673 154.163 1.00 41.96 719 ILE B CA 1
ATOM 8403 C C . ILE B 1 719 ? 140.077 176.761 153.607 1.00 41.96 719 ILE B C 1
ATOM 8404 O O . ILE B 1 719 ? 139.253 177.540 154.099 1.00 41.96 719 ILE B O 1
ATOM 8409 N N . LEU B 1 720 ? 139.767 175.936 152.601 1.00 39.80 720 LEU B N 1
ATOM 8410 C CA . LEU B 1 720 ? 138.454 175.974 151.961 1.00 39.80 720 LEU B CA 1
ATOM 8411 C C . LEU B 1 720 ? 137.342 175.960 152.991 1.00 39.80 720 LEU B C 1
ATOM 8412 O O . LEU B 1 720 ? 136.499 176.861 153.032 1.00 39.80 720 LEU B O 1
ATOM 8417 N N . CYS B 1 721 ? 137.368 174.956 153.866 1.00 38.67 721 CYS B N 1
ATOM 8418 C CA . CYS B 1 721 ? 136.346 174.811 154.889 1.00 38.67 721 CYS B CA 1
ATOM 8419 C C . CYS B 1 721 ? 136.160 176.107 155.655 1.00 38.67 721 CYS B C 1
ATOM 8420 O O . CYS B 1 721 ? 135.042 176.622 155.757 1.00 38.67 721 CYS B O 1
ATOM 8423 N N . PHE B 1 722 ? 137.259 176.689 156.139 1.00 37.84 722 PHE B N 1
ATOM 8424 C CA . PHE B 1 722 ? 137.162 177.940 156.881 1.00 37.84 722 PHE B CA 1
ATOM 8425 C C . PHE B 1 722 ? 136.433 178.993 156.061 1.00 37.84 722 PHE B C 1
ATOM 8426 O O . PHE B 1 722 ? 135.418 179.547 156.498 1.00 37.84 722 PHE B O 1
ATOM 8434 N N . GLU B 1 723 ? 136.888 179.215 154.830 1.00 40.43 723 GLU B N 1
ATOM 8435 C CA . GLU B 1 723 ? 136.302 180.259 154.009 1.00 40.43 723 GLU B CA 1
ATOM 8436 C C . GLU B 1 723 ? 134.873 179.947 153.608 1.00 40.43 723 GLU B C 1
ATOM 8437 O O . GLU B 1 723 ? 134.136 180.864 153.242 1.00 40.43 723 GLU B O 1
ATOM 8443 N N . VAL B 1 724 ? 134.460 178.684 153.657 1.00 37.81 724 VAL B N 1
ATOM 8444 C CA . VAL B 1 724 ? 133.064 178.413 153.363 1.00 37.81 724 VAL B CA 1
ATOM 8445 C C . VAL B 1 724 ? 132.202 178.847 154.534 1.00 37.81 724 VAL B C 1
ATOM 8446 O O . VAL B 1 724 ? 131.118 179.401 154.340 1.00 37.81 724 VAL B O 1
ATOM 8450 N N . VAL B 1 725 ? 132.672 178.629 155.760 1.00 37.99 725 VAL B N 1
ATOM 8451 C CA . VAL B 1 725 ? 131.858 178.939 156.928 1.00 37.99 725 VAL B CA 1
ATOM 8452 C C . VAL B 1 725 ? 131.806 180.440 157.169 1.00 37.99 725 VAL B C 1
ATOM 8453 O O . VAL B 1 725 ? 130.746 180.999 157.469 1.00 37.99 725 VAL B O 1
ATOM 8457 N N . THR B 1 726 ? 132.940 181.117 157.030 1.00 38.66 726 THR B N 1
ATOM 8458 C CA . THR B 1 726 ? 133.034 182.549 157.264 1.00 38.66 726 THR B CA 1
ATOM 8459 C C . THR B 1 726 ? 132.840 183.368 155.998 1.00 38.66 726 THR B C 1
ATOM 8460 O O . THR B 1 726 ? 133.287 184.517 155.945 1.00 38.66 726 THR B O 1
ATOM 8464 N N . LYS B 1 727 ? 132.199 182.806 154.982 1.00 39.55 727 LYS B N 1
ATOM 8465 C CA . LYS B 1 727 ? 131.913 183.559 153.773 1.00 39.55 727 LYS B CA 1
ATOM 8466 C C . LYS B 1 727 ? 130.937 184.685 154.088 1.00 39.55 727 LYS B C 1
ATOM 8467 O O . LYS B 1 727 ? 129.968 184.505 154.825 1.00 39.55 727 LYS B O 1
ATOM 8473 N N . LYS B 1 728 ? 131.208 185.858 153.531 1.00 44.18 728 LYS B N 1
ATOM 8474 C CA . LYS B 1 728 ? 130.419 187.040 153.835 1.00 44.18 728 LYS B CA 1
ATOM 8475 C C . LYS B 1 728 ? 129.026 186.926 153.228 1.00 44.18 728 LYS B C 1
ATOM 8476 O O . LYS B 1 728 ? 128.870 186.510 152.076 1.00 44.18 728 LYS B O 1
ATOM 8482 N N . ASN B 1 729 ? 128.013 187.266 154.024 1.00 45.48 729 ASN B N 1
ATOM 8483 C CA . ASN B 1 729 ? 126.610 187.340 153.628 1.00 45.48 729 ASN B CA 1
ATOM 8484 C C . ASN B 1 729 ? 126.018 185.981 153.299 1.00 45.48 729 ASN B C 1
ATOM 8485 O O . ASN B 1 729 ? 124.908 185.902 152.763 1.00 45.48 729 ASN B O 1
ATOM 8490 N N . CYS B 1 730 ? 126.725 184.904 153.619 1.00 41.35 730 CYS B N 1
ATOM 8491 C CA . CYS B 1 730 ? 126.268 183.550 153.361 1.00 41.35 730 CYS B CA 1
ATOM 8492 C C . CYS B 1 730 ? 126.298 182.761 154.659 1.00 41.35 730 CYS B C 1
ATOM 8493 O O . CYS B 1 730 ? 127.204 182.927 155.478 1.00 41.35 730 CYS B O 1
ATOM 8496 N N . ASN B 1 731 ? 125.317 181.888 154.836 1.00 39.72 731 ASN B N 1
ATOM 8497 C CA . ASN B 1 731 ? 125.190 181.083 156.044 1.00 39.72 731 ASN B CA 1
ATOM 8498 C C . ASN B 1 731 ? 125.430 179.602 155.773 1.00 39.72 731 ASN B C 1
ATOM 8499 O O . ASN B 1 731 ? 124.701 178.742 156.259 1.00 39.72 731 ASN B O 1
ATOM 8504 N N . TRP B 1 732 ? 126.454 179.294 154.983 1.00 35.51 732 TRP B N 1
ATOM 8505 C CA . TRP B 1 732 ? 126.850 177.914 154.753 1.00 35.51 732 TRP B CA 1
ATOM 8506 C C . TRP B 1 732 ? 127.376 177.282 156.034 1.00 35.51 732 TRP B C 1
ATOM 8507 O O . TRP B 1 732 ? 128.057 177.922 156.835 1.00 35.51 732 TRP B O 1
ATOM 8518 N N . ILE B 1 733 ? 127.074 175.998 156.216 1.00 34.36 733 ILE B N 1
ATOM 8519 C CA . ILE B 1 733 ? 127.654 175.212 157.294 1.00 34.36 733 ILE B CA 1
ATOM 8520 C C . ILE B 1 733 ? 128.294 173.974 156.693 1.00 34.36 733 ILE B C 1
ATOM 8521 O O . ILE B 1 733 ? 127.961 173.542 155.591 1.00 34.36 733 ILE B O 1
ATOM 8526 N N . LEU B 1 734 ? 129.230 173.410 157.438 1.00 33.80 734 LEU B N 1
ATOM 8527 C CA . LEU B 1 734 ? 129.844 172.137 157.117 1.00 33.80 734 LEU B CA 1
ATOM 8528 C C . LEU B 1 734 ? 129.200 171.085 157.998 1.00 33.80 734 LEU B C 1
ATOM 8529 O O . LEU B 1 734 ? 128.882 171.355 159.158 1.00 33.80 734 LEU B O 1
ATOM 8534 N N . LYS B 1 735 ? 128.981 169.896 157.459 1.00 34.82 735 LYS B N 1
ATOM 8535 C CA . LYS B 1 735 ? 128.292 168.882 158.230 1.00 34.82 735 LYS B CA 1
ATOM 8536 C C . LYS B 1 735 ? 128.986 167.543 158.044 1.00 34.82 735 LYS B C 1
ATOM 8537 O O . LYS B 1 735 ? 129.566 167.271 156.996 1.00 34.82 735 LYS B O 1
ATOM 8539 N N . TYR B 1 736 ? 128.947 166.719 159.085 1.00 35.50 736 TYR B N 1
ATOM 8540 C CA . TYR B 1 736 ? 129.632 165.433 159.114 1.00 35.50 736 TYR B CA 1
ATOM 8541 C C . TYR B 1 736 ? 128.596 164.329 158.981 1.00 35.50 736 TYR B C 1
ATOM 8542 O O . TYR B 1 736 ? 127.593 164.328 159.698 1.00 35.50 736 TYR B O 1
ATOM 8551 N N . CYS B 1 737 ? 128.832 163.405 158.054 1.00 37.10 737 CYS B N 1
ATOM 8552 C CA . CYS B 1 737 ? 127.902 162.324 157.749 1.00 37.10 737 CYS B CA 1
ATOM 8553 C C . CYS B 1 737 ? 128.505 161.021 158.242 1.00 37.10 737 CYS B C 1
ATOM 8554 O O . CYS B 1 737 ? 129.564 160.606 157.770 1.00 37.10 737 CYS B O 1
ATOM 8557 N N . ARG B 1 738 ? 127.839 160.374 159.193 1.00 40.24 738 ARG B N 1
ATOM 8558 C CA . ARG B 1 738 ? 128.327 159.095 159.680 1.00 40.24 738 ARG B CA 1
ATOM 8559 C C . ARG B 1 738 ? 127.820 157.925 158.853 1.00 40.24 738 ARG B C 1
ATOM 8560 O O . ARG B 1 738 ? 128.389 156.833 158.933 1.00 40.24 738 ARG B O 1
ATOM 8568 N N . SER B 1 739 ? 126.778 158.131 158.049 1.00 40.28 739 SER B N 1
ATOM 8569 C CA . SER B 1 739 ? 126.222 157.070 157.224 1.00 40.28 739 SER B CA 1
ATOM 8570 C C . SER B 1 739 ? 127.095 156.734 156.029 1.00 40.28 739 SER B C 1
ATOM 8571 O O . SER B 1 739 ? 126.880 155.692 155.406 1.00 40.28 739 SER B O 1
ATOM 8574 N N . SER B 1 740 ? 128.054 157.585 155.686 1.00 37.33 740 SER B N 1
ATOM 8575 C CA . SER B 1 740 ? 128.934 157.372 154.549 1.00 37.33 740 SER B CA 1
ATOM 8576 C C . SER B 1 740 ? 130.354 157.172 155.052 1.00 37.33 740 SER B C 1
ATOM 8577 O O . SER B 1 740 ? 130.807 157.900 155.935 1.00 37.33 740 SER B O 1
ATOM 8580 N N . TYR B 1 741 ? 131.049 156.187 154.493 1.00 37.34 741 TYR B N 1
ATOM 8581 C CA . TYR B 1 741 ? 132.394 155.852 154.925 1.00 37.34 741 TYR B CA 1
ATOM 8582 C C . TYR B 1 741 ? 133.245 155.471 153.724 1.00 37.34 741 TYR B C 1
ATOM 8583 O O . TYR B 1 741 ? 132.740 155.163 152.645 1.00 37.34 741 TYR B O 1
ATOM 8592 N N . ALA B 1 742 ? 134.555 155.511 153.930 1.00 37.24 742 ALA B N 1
ATOM 8593 C CA . ALA B 1 742 ? 135.521 155.062 152.938 1.00 37.24 742 ALA B CA 1
ATOM 8594 C C . ALA B 1 742 ? 136.675 154.412 153.677 1.00 37.24 742 ALA B C 1
ATOM 8595 O O . ALA B 1 742 ? 137.105 154.928 154.705 1.00 37.24 742 ALA B O 1
ATOM 8597 N N . SER B 1 743 ? 137.171 153.294 153.168 1.00 40.07 743 SER B N 1
ATOM 8598 C CA . SER B 1 743 ? 138.228 152.534 153.827 1.00 40.07 743 SER B CA 1
ATOM 8599 C C . SER B 1 743 ? 139.529 152.707 153.056 1.00 40.07 743 SER B C 1
ATOM 8600 O O . SER B 1 743 ? 139.547 152.602 151.829 1.00 40.07 743 SER B O 1
ATOM 8603 N N . THR B 1 744 ? 140.606 152.997 153.770 1.00 42.75 744 THR B N 1
ATOM 8604 C CA . THR B 1 744 ? 141.919 153.148 153.163 1.00 42.75 744 THR B CA 1
ATOM 8605 C C . THR B 1 744 ? 142.950 152.253 153.847 1.00 42.75 744 THR B C 1
ATOM 8606 O O . THR B 1 744 ? 142.752 151.782 154.967 1.00 42.75 744 THR B O 1
ATOM 8610 N N . ASP B 1 745 ? 144.059 152.019 153.152 1.00 45.06 745 ASP B N 1
ATOM 8611 C CA . ASP B 1 745 ? 145.207 151.336 153.729 1.00 45.06 745 ASP B CA 1
ATOM 8612 C C . ASP B 1 745 ? 146.130 152.348 154.388 1.00 45.06 745 ASP B C 1
ATOM 8613 O O . ASP B 1 745 ? 146.332 153.454 153.884 1.00 45.06 745 ASP B O 1
ATOM 8618 N N . VAL B 1 746 ? 146.700 151.953 155.517 1.00 42.17 746 VAL B N 1
ATOM 8619 C CA . VAL B 1 746 ? 147.521 152.845 156.331 1.00 42.17 746 VAL B CA 1
ATOM 8620 C C . VAL B 1 746 ? 148.954 152.343 156.270 1.00 42.17 746 VAL B C 1
ATOM 8621 O O . VAL B 1 746 ? 149.203 151.165 155.968 1.00 42.17 746 VAL B O 1
ATOM 8625 N N . PRO B 1 747 ? 149.926 153.218 156.516 1.00 41.26 747 PRO B N 1
ATOM 8626 C CA . PRO B 1 747 ? 151.320 152.772 156.558 1.00 41.26 747 PRO B CA 1
ATOM 8627 C C . PRO B 1 747 ? 151.557 151.709 157.620 1.00 41.26 747 PRO B C 1
ATOM 8628 O O . PRO B 1 747 ? 151.046 151.784 158.737 1.00 41.26 747 PRO B O 1
ATOM 8632 N N . GLU B 1 748 ? 152.353 150.709 157.250 1.00 44.67 748 GLU B N 1
ATOM 8633 C CA . GLU B 1 748 ? 152.672 149.597 158.129 1.00 44.67 748 GLU B CA 1
ATOM 8634 C C . GLU B 1 748 ? 154.116 149.607 158.593 1.00 44.67 748 GLU B C 1
ATOM 8635 O O . GLU B 1 748 ? 154.520 148.702 159.329 1.00 44.67 748 GLU B O 1
ATOM 8641 N N . ARG B 1 749 ? 154.901 150.594 158.185 1.00 44.51 749 ARG B N 1
ATOM 8642 C CA . ARG B 1 749 ? 156.304 150.681 158.543 1.00 44.51 749 ARG B CA 1
ATOM 8643 C C . ARG B 1 749 ? 156.580 152.064 159.108 1.00 44.51 749 ARG B C 1
ATOM 8644 O O . ARG B 1 749 ? 155.976 153.052 158.687 1.00 44.51 749 ARG B O 1
ATOM 8652 N N . VAL B 1 750 ? 157.493 152.120 160.076 1.00 41.81 750 VAL B N 1
ATOM 8653 C CA . VAL B 1 750 ? 157.708 153.362 160.820 1.00 41.81 750 VAL B CA 1
ATOM 8654 C C . VAL B 1 750 ? 158.149 154.516 159.930 1.00 41.81 750 VAL B C 1
ATOM 8655 O O . VAL B 1 750 ? 157.613 155.627 160.089 1.00 41.81 750 VAL B O 1
ATOM 8659 N N . PRO B 1 751 ? 159.105 154.358 159.003 1.00 43.58 751 PRO B N 1
ATOM 8660 C CA . PRO B 1 751 ? 159.512 155.520 158.197 1.00 43.58 751 PRO B CA 1
ATOM 8661 C C . PRO B 1 751 ? 158.400 156.122 157.357 1.00 43.58 751 PRO B C 1
ATOM 8662 O O . PRO B 1 751 ? 158.260 157.352 157.315 1.00 43.58 751 PRO B O 1
ATOM 8666 N N . GLU B 1 752 ? 157.592 155.299 156.688 1.00 44.25 752 GLU B N 1
ATOM 8667 C CA . GLU B 1 752 ? 156.524 155.855 155.865 1.00 44.25 752 GLU B CA 1
ATOM 8668 C C . GLU B 1 752 ? 155.403 156.414 156.727 1.00 44.25 752 GLU B C 1
ATOM 8669 O O . GLU B 1 752 ? 154.736 157.377 156.338 1.00 44.25 752 GLU B O 1
ATOM 8675 N N . PHE B 1 753 ? 155.199 155.841 157.910 1.00 38.45 753 PHE B N 1
ATOM 8676 C CA . PHE B 1 753 ? 154.254 156.405 158.866 1.00 38.45 753 PHE B CA 1
ATOM 8677 C C . PHE B 1 753 ? 154.681 157.805 159.293 1.00 38.45 753 PHE B C 1
ATOM 8678 O O . PHE B 1 753 ? 153.869 158.741 159.316 1.00 38.45 753 PHE B O 1
ATOM 8686 N N . ILE B 1 754 ? 155.965 157.969 159.604 1.00 39.34 754 ILE B N 1
ATOM 8687 C CA . ILE B 1 754 ? 156.499 159.274 159.983 1.00 39.34 754 ILE B CA 1
ATOM 8688 C C . ILE B 1 754 ? 156.347 160.263 158.836 1.00 39.34 754 ILE B C 1
ATOM 8689 O O . ILE B 1 754 ? 155.928 161.413 159.029 1.00 39.34 754 ILE B O 1
ATOM 8694 N N . LEU B 1 755 ? 156.687 159.830 157.623 1.00 39.58 755 LEU B N 1
ATOM 8695 C CA . LEU B 1 755 ? 156.601 160.728 156.480 1.00 39.58 755 LEU B CA 1
ATOM 8696 C C . LEU B 1 755 ? 155.164 161.124 156.180 1.00 39.58 755 LEU B C 1
ATOM 8697 O O . LEU B 1 755 ? 154.913 162.253 155.749 1.00 39.58 755 LEU B O 1
ATOM 8702 N N . GLN B 1 756 ? 154.210 160.217 156.395 1.00 38.45 756 GLN B N 1
ATOM 8703 C CA . GLN B 1 756 ? 152.811 160.568 156.192 1.00 38.45 756 GLN B CA 1
ATOM 8704 C C . GLN B 1 756 ? 152.339 161.580 157.220 1.00 38.45 756 GLN B C 1
ATOM 8705 O O . GLN B 1 756 ? 151.647 162.541 156.878 1.00 38.45 756 GLN B O 1
ATOM 8711 N N . ARG B 1 757 ? 152.695 161.382 158.484 1.00 37.20 757 ARG B N 1
ATOM 8712 C CA . ARG B 1 757 ? 152.189 162.267 159.522 1.00 37.20 757 ARG B CA 1
ATOM 8713 C C . ARG B 1 757 ? 152.884 163.618 159.554 1.00 37.20 757 ARG B C 1
ATOM 8714 O O . ARG B 1 757 ? 152.346 164.551 160.160 1.00 37.20 757 ARG B O 1
ATOM 8722 N N . ARG B 1 758 ? 154.058 163.740 158.933 1.00 39.25 758 ARG B N 1
ATOM 8723 C CA . ARG B 1 758 ? 154.691 165.049 158.795 1.00 39.25 758 ARG B CA 1
ATOM 8724 C C . ARG B 1 758 ? 153.748 166.056 158.159 1.00 39.25 758 ARG B C 1
ATOM 8725 O O . ARG B 1 758 ? 153.649 167.199 158.613 1.00 39.25 758 ARG B O 1
ATOM 8733 N N . ARG B 1 759 ? 153.047 165.646 157.107 1.00 39.50 759 ARG B N 1
ATOM 8734 C CA . ARG B 1 759 ? 152.142 166.548 156.410 1.00 39.50 759 ARG B CA 1
ATOM 8735 C C . ARG B 1 759 ? 150.926 166.873 157.269 1.00 39.50 759 ARG B C 1
ATOM 8736 O O . ARG B 1 759 ? 150.525 168.040 157.375 1.00 39.50 759 ARG B O 1
ATOM 8744 N N . TRP B 1 760 ? 150.348 165.851 157.905 1.00 38.23 760 TRP B N 1
ATOM 8745 C CA . TRP B 1 760 ? 149.149 166.036 158.715 1.00 38.23 760 TRP B CA 1
ATOM 8746 C C . TRP B 1 760 ? 149.387 167.001 159.862 1.00 38.23 760 TRP B C 1
ATOM 8747 O O . TRP B 1 760 ? 148.575 167.899 160.102 1.00 38.23 760 TRP B O 1
ATOM 8758 N N . LEU B 1 761 ? 150.480 166.816 160.602 1.00 36.75 761 LEU B N 1
ATOM 8759 C CA . LEU B 1 761 ? 150.687 167.605 161.812 1.00 36.75 761 LEU B CA 1
ATOM 8760 C C . LEU B 1 761 ? 150.942 169.068 161.483 1.00 36.75 761 LEU B C 1
ATOM 8761 O O . LEU B 1 761 ? 150.386 169.965 162.128 1.00 36.75 761 LEU B O 1
ATOM 8766 N N . ASN B 1 762 ? 151.779 169.330 160.480 1.00 37.59 762 ASN B N 1
ATOM 8767 C CA . ASN B 1 762 ? 152.025 170.705 160.067 1.00 37.59 762 ASN B CA 1
ATOM 8768 C C . ASN B 1 762 ? 150.752 171.360 159.558 1.00 37.59 762 ASN B C 1
ATOM 8769 O O . ASN B 1 762 ? 150.460 172.514 159.902 1.00 37.59 762 ASN B O 1
ATOM 8774 N N . GLY B 1 763 ? 149.973 170.638 158.747 1.00 37.57 763 GLY B N 1
ATOM 8775 C CA . GLY B 1 763 ? 148.731 171.201 158.255 1.00 37.57 763 GLY B CA 1
ATOM 8776 C C . GLY B 1 763 ? 147.772 171.550 159.371 1.00 37.57 763 GLY B C 1
ATOM 8777 O O . GLY B 1 763 ? 147.188 172.633 159.387 1.00 37.57 763 GLY B O 1
ATOM 8778 N N . SER B 1 764 ? 147.612 170.640 160.333 1.00 38.07 764 SER B N 1
ATOM 8779 C CA . SER B 1 764 ? 146.694 170.883 161.437 1.00 38.07 764 SER B CA 1
ATOM 8780 C C . SER B 1 764 ? 147.142 172.062 162.285 1.00 38.07 764 SER B C 1
ATOM 8781 O O . SER B 1 764 ? 146.329 172.926 162.635 1.00 38.07 764 SER B O 1
ATOM 8784 N N . PHE B 1 765 ? 148.432 172.119 162.621 1.00 39.26 765 PHE B N 1
ATOM 8785 C CA . PHE B 1 765 ? 148.928 173.192 163.473 1.00 39.26 765 PHE B CA 1
ATOM 8786 C C . PHE B 1 765 ? 148.745 174.547 162.802 1.00 39.26 765 PHE B C 1
ATOM 8787 O O . PHE B 1 765 ? 148.203 175.484 163.405 1.00 39.26 765 PHE B O 1
ATOM 8795 N N . PHE B 1 766 ? 149.142 174.660 161.530 1.00 40.01 766 PHE B N 1
ATOM 8796 C CA . PHE B 1 766 ? 148.990 175.943 160.858 1.00 40.01 766 PHE B CA 1
ATOM 8797 C C . PHE B 1 766 ? 147.530 176.314 160.654 1.00 40.01 766 PHE B C 1
ATOM 8798 O O . PHE B 1 766 ? 147.162 177.481 160.811 1.00 40.01 766 PHE B O 1
ATOM 8806 N N . ALA B 1 767 ? 146.685 175.355 160.278 1.00 37.85 767 ALA B N 1
ATOM 8807 C CA . ALA B 1 767 ? 145.284 175.677 160.052 1.00 37.85 767 ALA B CA 1
ATOM 8808 C C . ALA B 1 767 ? 144.618 176.153 161.331 1.00 37.85 767 ALA B C 1
ATOM 8809 O O . ALA B 1 767 ? 143.812 177.088 161.306 1.00 37.85 767 ALA B O 1
ATOM 8811 N N . SER B 1 768 ? 144.939 175.528 162.461 1.00 38.56 768 SER B N 1
ATOM 8812 C CA . SER B 1 768 ? 144.340 175.954 163.718 1.00 38.56 768 SER B CA 1
ATOM 8813 C C . SER B 1 768 ? 144.827 177.338 164.126 1.00 38.56 768 SER B C 1
ATOM 8814 O O . SER B 1 768 ? 144.039 178.161 164.610 1.00 38.56 768 SER B O 1
ATOM 8817 N N . VAL B 1 769 ? 146.116 177.625 163.924 1.00 39.53 769 VAL B N 1
ATOM 8818 C CA . VAL B 1 769 ? 146.619 178.963 164.228 1.00 39.53 769 VAL B CA 1
ATOM 8819 C C . VAL B 1 769 ? 145.937 180.006 163.346 1.00 39.53 769 VAL B C 1
ATOM 8820 O O . VAL B 1 769 ? 145.515 181.070 163.817 1.00 39.53 769 VAL B O 1
ATOM 8824 N N . TYR B 1 770 ? 145.806 179.710 162.051 1.00 40.22 770 TYR B N 1
ATOM 8825 C CA . TYR B 1 770 ? 145.167 180.639 161.128 1.00 40.22 770 TYR B CA 1
ATOM 8826 C C . TYR B 1 770 ? 143.710 180.877 161.496 1.00 40.22 770 TYR B C 1
ATOM 8827 O O . TYR B 1 770 ? 143.227 182.011 161.441 1.00 40.22 770 TYR B O 1
ATOM 8836 N N . SER B 1 771 ? 142.986 179.816 161.849 1.00 39.39 771 SER B N 1
ATOM 8837 C CA . SER B 1 771 ? 141.578 179.969 162.188 1.00 39.39 771 SER B CA 1
ATOM 8838 C C . SER B 1 771 ? 141.396 180.755 163.476 1.00 39.39 771 SER B C 1
ATOM 8839 O O . SER B 1 771 ? 140.443 181.528 163.604 1.00 39.39 771 SER B O 1
ATOM 8842 N N . PHE B 1 772 ? 142.281 180.563 164.453 1.00 39.90 772 PHE B N 1
ATOM 8843 C CA . PHE B 1 772 ? 142.158 181.349 165.674 1.00 39.90 772 PHE B CA 1
ATOM 8844 C C . PHE B 1 772 ? 142.475 182.817 165.423 1.00 39.90 772 PHE B C 1
ATOM 8845 O O . PHE B 1 772 ? 141.765 183.704 165.907 1.00 39.90 772 PHE B O 1
ATOM 8853 N N . CYS B 1 773 ? 143.541 183.098 164.675 1.00 40.61 773 CYS B N 1
ATOM 8854 C CA . CYS B 1 773 ? 143.940 184.486 164.480 1.00 40.61 773 CYS B CA 1
ATOM 8855 C C . CYS B 1 773 ? 142.929 185.290 163.672 1.00 40.61 773 CYS B C 1
ATOM 8856 O O . CYS B 1 773 ? 142.879 186.513 163.818 1.00 40.61 773 CYS B O 1
ATOM 8859 N N . HIS B 1 774 ? 142.116 184.642 162.838 1.00 40.99 774 HIS B N 1
ATOM 8860 C CA . HIS B 1 774 ? 141.193 185.327 161.943 1.00 40.99 774 HIS B CA 1
ATOM 8861 C C . HIS B 1 774 ? 139.742 185.020 162.283 1.00 40.99 774 HIS B C 1
ATOM 8862 O O . HIS B 1 774 ? 138.893 184.979 161.398 1.00 40.99 774 HIS B O 1
ATOM 8869 N N . PHE B 1 775 ? 139.435 184.804 163.559 1.00 40.30 775 PHE B N 1
ATOM 8870 C CA . PHE B 1 775 ? 138.089 184.373 163.908 1.00 40.30 775 PHE B CA 1
ATOM 8871 C C . PHE B 1 775 ? 137.060 185.488 163.789 1.00 40.30 775 PHE B C 1
ATOM 8872 O O . PHE B 1 775 ? 135.863 185.195 163.712 1.00 40.30 775 PHE B O 1
ATOM 8880 N N . TYR B 1 776 ? 137.485 186.752 163.760 1.00 40.71 776 TYR B N 1
ATOM 8881 C CA . TYR B 1 776 ? 136.531 187.850 163.666 1.00 40.71 776 TYR B CA 1
ATOM 8882 C C . TYR B 1 776 ? 135.711 187.779 162.392 1.00 40.71 776 TYR B C 1
ATOM 8883 O O . TYR B 1 776 ? 134.616 188.347 162.340 1.00 40.71 776 TYR B O 1
ATOM 8892 N N . ARG B 1 777 ? 136.216 187.090 161.367 1.00 41.09 777 ARG B N 1
ATOM 8893 C CA . ARG B 1 777 ? 135.469 186.919 160.130 1.00 41.09 777 ARG B CA 1
ATOM 8894 C C . ARG B 1 777 ? 134.151 186.205 160.359 1.00 41.09 777 ARG B C 1
ATOM 8895 O O . ARG B 1 777 ? 133.205 186.419 159.595 1.00 41.09 777 ARG B O 1
ATOM 8903 N N . VAL B 1 778 ? 134.061 185.384 161.405 1.00 39.56 778 VAL B N 1
ATOM 8904 C CA . VAL B 1 778 ? 132.804 184.723 161.735 1.00 39.56 778 VAL B CA 1
ATOM 8905 C C . VAL B 1 778 ? 131.698 185.750 161.909 1.00 39.56 778 VAL B C 1
ATOM 8906 O O . VAL B 1 778 ? 130.527 185.483 161.617 1.00 39.56 778 VAL B O 1
ATOM 8910 N N . TRP B 1 779 ? 132.051 186.942 162.378 1.00 38.39 779 TRP B N 1
ATOM 8911 C CA . TRP B 1 779 ? 131.061 187.970 162.649 1.00 38.39 779 TRP B CA 1
ATOM 8912 C C . TRP B 1 779 ? 130.789 188.857 161.445 1.00 38.39 779 TRP B C 1
ATOM 8913 O O . TRP B 1 779 ? 129.862 189.668 161.491 1.00 38.39 779 TRP B O 1
ATOM 8924 N N . SER B 1 780 ? 131.563 188.719 160.376 1.00 40.86 780 SER B N 1
ATOM 8925 C CA . SER B 1 780 ? 131.294 189.405 159.123 1.00 40.86 780 SER B CA 1
ATOM 8926 C C . SER B 1 780 ? 130.485 188.554 158.151 1.00 40.86 780 SER B C 1
ATOM 8927 O O . SER B 1 780 ? 130.141 189.032 157.067 1.00 40.86 780 SER B O 1
ATOM 8930 N N . SER B 1 781 ? 130.183 187.311 158.509 1.00 40.88 781 SER B N 1
ATOM 8931 C CA . SER B 1 781 ? 129.416 186.413 157.664 1.00 40.88 781 SER B CA 1
ATOM 8932 C C . SER B 1 781 ? 127.925 186.706 157.812 1.00 40.88 781 SER B C 1
ATOM 8933 O O . SER B 1 781 ? 127.522 187.714 158.393 1.00 40.88 781 SER B O 1
ATOM 8936 N N . GLY B 1 782 ? 127.088 185.826 157.275 1.00 39.43 782 GLY B N 1
ATOM 8937 C CA . GLY B 1 782 ? 125.655 186.008 157.269 1.00 39.43 782 GLY B CA 1
ATOM 8938 C C . GLY B 1 782 ? 124.875 185.116 158.205 1.00 39.43 782 GLY B C 1
ATOM 8939 O O . GLY B 1 782 ? 123.643 185.079 158.110 1.00 39.43 782 GLY B O 1
ATOM 8940 N N . HIS B 1 783 ? 125.538 184.397 159.100 1.00 41.16 783 HIS B N 1
ATOM 8941 C CA . HIS B 1 783 ? 124.840 183.539 160.040 1.00 41.16 783 HIS B CA 1
ATOM 8942 C C . HIS B 1 783 ? 124.050 184.378 161.038 1.00 41.16 783 HIS B C 1
ATOM 8943 O O . HIS B 1 783 ? 124.312 185.565 161.240 1.00 41.16 783 HIS B O 1
ATOM 8950 N N . ASN B 1 784 ? 123.069 183.747 161.672 1.00 43.61 784 ASN B N 1
ATOM 8951 C CA . ASN B 1 784 ? 122.354 184.415 162.744 1.00 43.61 784 ASN B CA 1
ATOM 8952 C C . ASN B 1 784 ? 123.233 184.465 163.988 1.00 43.61 784 ASN B C 1
ATOM 8953 O O . ASN B 1 784 ? 124.331 183.911 164.033 1.00 43.61 784 ASN B O 1
ATOM 8958 N N . ILE B 1 785 ? 122.735 185.143 165.019 1.00 45.06 785 ILE B N 1
ATOM 8959 C CA . ILE B 1 785 ? 123.577 185.474 166.162 1.00 45.06 785 ILE B CA 1
ATOM 8960 C C . ILE B 1 785 ? 123.989 184.218 166.927 1.00 45.06 785 ILE B C 1
ATOM 8961 O O . ILE B 1 785 ? 125.138 184.097 167.375 1.00 45.06 785 ILE B O 1
ATOM 8966 N N . GLY B 1 786 ? 123.076 183.256 167.068 1.00 42.83 786 GLY B N 1
ATOM 8967 C CA . GLY B 1 786 ? 123.395 182.054 167.821 1.00 42.83 786 GLY B CA 1
ATOM 8968 C C . GLY B 1 786 ? 124.470 181.215 167.162 1.00 42.83 786 GLY B C 1
ATOM 8969 O O . GLY B 1 786 ? 125.371 180.705 167.832 1.00 42.83 786 GLY B O 1
ATOM 8970 N N . ARG B 1 787 ? 124.391 181.056 165.842 1.00 40.92 787 ARG B N 1
ATOM 8971 C CA . ARG B 1 787 ? 125.406 180.287 165.135 1.00 40.92 787 ARG B CA 1
ATOM 8972 C C . ARG B 1 787 ? 126.753 180.992 165.166 1.00 40.92 787 ARG B C 1
ATOM 8973 O O . ARG B 1 787 ? 127.796 180.336 165.234 1.00 40.92 787 ARG B O 1
ATOM 8981 N N . LYS B 1 788 ? 126.756 182.326 165.121 1.00 39.92 788 LYS B N 1
ATOM 8982 C CA . LYS B 1 788 ? 128.006 183.066 165.256 1.00 39.92 788 LYS B CA 1
ATOM 8983 C C . LYS B 1 788 ? 128.638 182.833 166.620 1.00 39.92 788 LYS B C 1
ATOM 8984 O O . LYS B 1 788 ? 129.856 182.637 166.724 1.00 39.92 788 LYS B O 1
ATOM 8990 N N . LEU B 1 789 ? 127.825 182.840 167.679 1.00 40.09 789 LEU B N 1
ATOM 8991 C CA . LEU B 1 789 ? 128.355 182.546 169.008 1.00 40.09 789 LEU B CA 1
ATOM 8992 C C . LEU B 1 789 ? 128.895 181.125 169.094 1.00 40.09 789 LEU B C 1
ATOM 8993 O O . LEU B 1 789 ? 129.966 180.892 169.667 1.00 40.09 789 LEU B O 1
ATOM 8998 N N . LEU B 1 790 ? 128.163 180.160 168.534 1.00 39.96 790 LEU B N 1
ATOM 8999 C CA . LEU B 1 790 ? 128.622 178.776 168.545 1.00 39.96 790 LEU B CA 1
ATOM 9000 C C . LEU B 1 790 ? 129.943 178.623 167.808 1.00 39.96 790 LEU B C 1
ATOM 9001 O O . LEU B 1 790 ? 130.843 177.916 168.270 1.00 39.96 790 LEU B O 1
ATOM 9006 N N . LEU B 1 791 ? 130.076 179.271 166.653 1.00 38.53 791 LEU B N 1
ATOM 9007 C CA . LEU B 1 791 ? 131.311 179.174 165.888 1.00 38.53 791 LEU B CA 1
ATOM 9008 C C . LEU B 1 791 ? 132.477 179.813 166.629 1.00 38.53 791 LEU B C 1
ATOM 9009 O O . LEU B 1 791 ? 133.593 179.283 166.612 1.00 38.53 791 LEU B O 1
ATOM 9014 N N . THR B 1 792 ? 132.245 180.958 167.275 1.00 39.49 792 THR B N 1
ATOM 9015 C CA . THR B 1 792 ? 133.310 181.579 168.061 1.00 39.49 792 THR B CA 1
ATOM 9016 C C . THR B 1 792 ? 133.760 180.668 169.198 1.00 39.49 792 THR B C 1
ATOM 9017 O O . THR B 1 792 ? 134.965 180.484 169.423 1.00 39.49 792 THR B O 1
ATOM 9021 N N . VAL B 1 793 ? 132.802 180.076 169.915 1.00 39.30 793 VAL B N 1
ATOM 9022 C CA . VAL B 1 793 ? 133.145 179.146 170.987 1.00 39.30 793 VAL B CA 1
ATOM 9023 C C . VAL B 1 793 ? 133.942 177.970 170.440 1.00 39.30 793 VAL B C 1
ATOM 9024 O O . VAL B 1 793 ? 134.920 177.523 171.053 1.00 39.30 793 VAL B O 1
ATOM 9028 N N . GLU B 1 794 ? 133.539 177.448 169.282 1.00 38.28 794 GLU B N 1
ATOM 9029 C CA . GLU B 1 794 ? 134.240 176.302 168.719 1.00 38.28 794 GLU B CA 1
ATOM 9030 C C . GLU B 1 794 ? 135.663 176.651 168.326 1.00 38.28 794 GLU B C 1
ATOM 9031 O O . GLU B 1 794 ? 136.573 175.846 168.519 1.00 38.28 794 GLU B O 1
ATOM 9037 N N . PHE B 1 795 ? 135.877 177.830 167.750 1.00 38.21 795 PHE B N 1
ATOM 9038 C CA . PHE B 1 795 ? 137.238 178.205 167.387 1.00 38.21 795 PHE B CA 1
ATOM 9039 C C . PHE B 1 795 ? 138.104 178.386 168.626 1.00 38.21 795 PHE B C 1
ATOM 9040 O O . PHE B 1 795 ? 139.280 178.000 168.631 1.00 38.21 795 PHE B O 1
ATOM 9048 N N . PHE B 1 796 ? 137.537 178.949 169.694 1.00 38.06 796 PHE B N 1
ATOM 9049 C CA . PHE B 1 796 ? 138.299 179.064 170.931 1.00 38.06 796 PHE B CA 1
ATOM 9050 C C . PHE B 1 796 ? 138.676 177.693 171.472 1.00 38.06 796 PHE B C 1
ATOM 9051 O O . PHE B 1 796 ? 139.813 177.475 171.904 1.00 38.06 796 PHE B O 1
ATOM 9059 N N . TYR B 1 797 ? 137.732 176.752 171.448 1.00 36.33 797 TYR B N 1
ATOM 9060 C CA . TYR B 1 797 ? 137.992 175.400 171.933 1.00 36.33 797 TYR B CA 1
ATOM 9061 C C . TYR B 1 797 ? 139.045 174.694 171.084 1.00 36.33 797 TYR B C 1
ATOM 9062 O O . TYR B 1 797 ? 139.908 173.980 171.608 1.00 36.33 797 TYR B O 1
ATOM 9071 N N . LEU B 1 798 ? 138.995 174.888 169.770 1.00 35.61 798 LEU B N 1
ATOM 9072 C CA . LEU B 1 798 ? 139.983 174.274 168.892 1.00 35.61 798 LEU B CA 1
ATOM 9073 C C . LEU B 1 798 ? 141.374 174.832 169.146 1.00 35.61 798 LEU B C 1
ATOM 9074 O O . LEU B 1 798 ? 142.362 174.089 169.119 1.00 35.61 798 LEU B O 1
ATOM 9079 N N . PHE B 1 799 ? 141.482 176.138 169.397 1.00 36.98 799 PHE B N 1
ATOM 9080 C CA . PHE B 1 799 ? 142.791 176.684 169.732 1.00 36.98 799 PHE B CA 1
ATOM 9081 C C . PHE B 1 799 ? 143.264 176.227 171.104 1.00 36.98 799 PHE B C 1
ATOM 9082 O O . PHE B 1 799 ? 144.467 176.083 171.320 1.00 36.98 799 PHE B O 1
ATOM 9090 N N . PHE B 1 800 ? 142.345 176.003 172.040 1.00 35.94 800 PHE B N 1
ATOM 9091 C CA . PHE B 1 800 ? 142.729 175.402 173.312 1.00 35.94 800 PHE B CA 1
ATOM 9092 C C . PHE B 1 800 ? 143.335 174.020 173.106 1.00 35.94 800 PHE B C 1
ATOM 9093 O O . PHE B 1 800 ? 144.348 173.672 173.725 1.00 35.94 800 PHE B O 1
ATOM 9101 N N . ASN B 1 801 ? 142.724 173.217 172.237 1.00 34.48 801 ASN B N 1
ATOM 9102 C CA . ASN B 1 801 ? 143.280 171.906 171.923 1.00 34.48 801 ASN B CA 1
ATOM 9103 C C . ASN B 1 801 ? 144.651 172.026 171.267 1.00 34.48 801 ASN B C 1
ATOM 9104 O O . ASN B 1 801 ? 145.561 171.249 171.573 1.00 34.48 801 ASN B O 1
ATOM 9109 N N . THR B 1 802 ? 144.805 172.977 170.346 1.00 34.10 802 THR B N 1
ATOM 9110 C CA . THR B 1 802 ? 146.098 173.193 169.702 1.00 34.10 802 THR B CA 1
ATOM 9111 C C . THR B 1 802 ? 147.163 173.571 170.721 1.00 34.10 802 THR B C 1
ATOM 9112 O O . THR B 1 802 ? 148.297 173.079 170.671 1.00 34.10 802 THR B O 1
ATOM 9116 N N . LEU B 1 803 ? 146.809 174.451 171.650 1.00 32.82 803 LEU B N 1
ATOM 9117 C CA . LEU B 1 803 ? 147.734 174.884 172.685 1.00 32.82 803 LEU B CA 1
ATOM 9118 C C . LEU B 1 803 ? 148.126 173.725 173.585 1.00 32.82 803 LEU B C 1
ATOM 9119 O O . LEU B 1 803 ? 149.285 173.616 173.994 1.00 32.82 803 LEU B O 1
ATOM 9124 N N . ILE B 1 804 ? 147.175 172.851 173.910 1.00 32.02 804 ILE B N 1
ATOM 9125 C CA . ILE B 1 804 ? 147.502 171.666 174.696 1.00 32.02 804 ILE B CA 1
ATOM 9126 C C . ILE B 1 804 ? 148.465 170.769 173.931 1.00 32.02 804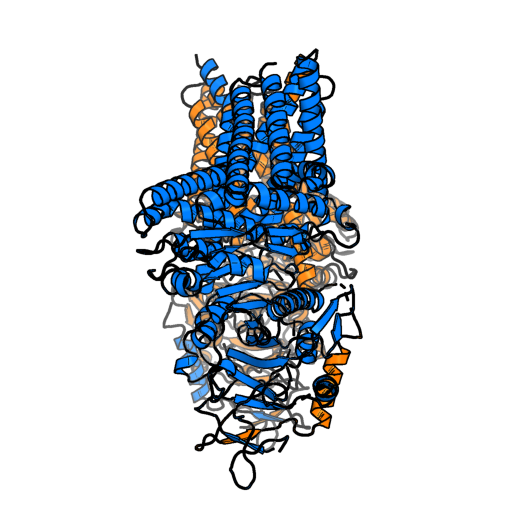 ILE B C 1
ATOM 9127 O O . ILE B 1 804 ? 149.436 170.256 174.492 1.00 32.02 804 ILE B O 1
ATOM 9132 N N . SER B 1 805 ? 148.213 170.562 172.644 1.00 31.11 805 SER B N 1
ATOM 9133 C CA . SER B 1 805 ? 149.075 169.719 171.830 1.00 31.11 805 SER B CA 1
ATOM 9134 C C . SER B 1 805 ? 150.466 170.301 171.626 1.00 31.11 805 SER B C 1
ATOM 9135 O O . SER B 1 805 ? 151.396 169.547 171.335 1.00 31.11 805 SER B O 1
ATOM 9138 N N . TRP B 1 806 ? 150.628 171.617 171.753 1.00 29.16 806 TRP B N 1
ATOM 9139 C CA . TRP B 1 806 ? 151.939 172.241 171.618 1.00 29.16 806 TRP B CA 1
ATOM 9140 C C . TRP B 1 806 ? 152.836 171.963 172.817 1.00 29.16 806 TRP B C 1
ATOM 9141 O O . TRP B 1 806 ? 154.061 172.006 172.690 1.00 29.16 806 TRP B O 1
ATOM 9152 N N . PHE B 1 807 ? 152.258 171.668 173.976 1.00 28.66 807 PHE B N 1
ATOM 9153 C CA . PHE B 1 807 ? 153.019 171.448 175.201 1.00 28.66 807 PHE B CA 1
ATOM 9154 C C . PHE B 1 807 ? 153.073 169.986 175.600 1.00 28.66 807 PHE B C 1
ATOM 9155 O O . PHE B 1 807 ? 153.351 169.676 176.756 1.00 28.66 807 PHE B O 1
ATOM 9163 N N . SER B 1 808 ? 152.817 169.063 174.681 1.00 30.73 808 SER B N 1
ATOM 9164 C CA . SER B 1 808 ? 152.875 167.649 175.018 1.00 30.73 808 SER B CA 1
ATOM 9165 C C . SER B 1 808 ? 154.294 167.173 175.252 1.00 30.73 808 SER B C 1
ATOM 9166 O O . SER B 1 808 ? 154.504 166.223 176.016 1.00 30.73 808 SER B O 1
ATOM 9169 N N . LEU B 1 809 ? 155.265 167.827 174.613 1.00 30.50 809 LEU B N 1
ATOM 9170 C CA . LEU B 1 809 ? 156.663 167.461 174.794 1.00 30.50 809 LEU B CA 1
ATOM 9171 C C . LEU B 1 809 ? 157.072 167.573 176.254 1.00 30.50 809 LEU B C 1
ATOM 9172 O O . LEU B 1 809 ? 157.729 166.678 176.793 1.00 30.50 809 LEU B O 1
ATOM 9177 N N . SER B 1 810 ? 156.695 168.665 176.906 1.00 30.97 810 SER B N 1
ATOM 9178 C CA . SER B 1 810 ? 156.935 168.846 178.328 1.00 30.97 810 SER B CA 1
ATOM 9179 C C . SER B 1 810 ? 155.976 168.052 179.198 1.00 30.97 810 SER B C 1
ATOM 9180 O O . SER B 1 810 ? 156.370 167.594 180.270 1.00 30.97 810 SER B O 1
ATOM 9183 N N . SER B 1 811 ? 154.727 167.888 178.765 1.00 31.25 811 SER B N 1
ATOM 9184 C CA . SER B 1 811 ? 153.744 167.188 179.581 1.00 31.25 811 SER B CA 1
ATOM 9185 C C . SER B 1 811 ? 154.128 165.734 179.789 1.00 31.25 811 SER B C 1
ATOM 9186 O O . SER B 1 811 ? 154.075 165.228 180.916 1.00 31.25 811 SER B O 1
ATOM 9189 N N . PHE B 1 812 ? 154.521 165.046 178.716 1.00 31.46 812 PHE B N 1
ATOM 9190 C CA . PHE B 1 812 ? 154.899 163.646 178.851 1.00 31.46 812 PHE B CA 1
ATOM 9191 C C . PHE B 1 812 ? 156.115 163.493 179.752 1.00 31.46 812 PHE B C 1
ATOM 9192 O O . PHE B 1 812 ? 156.135 162.641 180.647 1.00 31.46 812 PHE B O 1
ATOM 9200 N N . PHE B 1 813 ? 157.143 164.310 179.525 1.00 30.36 813 PHE B N 1
ATOM 9201 C CA . PHE B 1 813 ? 158.352 164.198 180.327 1.00 30.36 813 PHE B CA 1
ATOM 9202 C C . PHE B 1 813 ? 158.070 164.485 181.790 1.00 30.36 813 PHE B C 1
ATOM 9203 O O . PHE B 1 813 ? 158.586 163.795 182.670 1.00 30.36 813 PHE B O 1
ATOM 9211 N N . LEU B 1 814 ? 157.278 165.516 182.073 1.00 30.06 814 LEU B N 1
ATOM 9212 C CA . LEU B 1 814 ? 157.000 165.856 183.457 1.00 30.06 814 LEU B CA 1
ATOM 9213 C C . LEU B 1 814 ? 156.211 164.755 184.145 1.00 30.06 814 LEU B C 1
ATOM 9214 O O . LEU B 1 814 ? 156.524 164.387 185.280 1.00 30.06 814 LEU B O 1
ATOM 9219 N N . VAL B 1 815 ? 155.207 164.191 183.473 1.00 31.61 815 VAL B N 1
ATOM 9220 C CA . VAL B 1 815 ? 154.444 163.101 184.074 1.00 31.61 815 VAL B CA 1
ATOM 9221 C C . VAL B 1 815 ? 155.356 161.913 184.360 1.00 31.61 815 VAL B C 1
ATOM 9222 O O . VAL B 1 815 ? 155.367 161.367 185.470 1.00 31.61 815 VAL B O 1
ATOM 9226 N N . PHE B 1 816 ? 156.144 161.484 183.369 1.00 31.90 816 PHE B N 1
ATOM 9227 C CA . PHE B 1 816 ? 157.090 160.348 183.515 1.00 31.90 816 PHE B CA 1
ATOM 9228 C C . PHE B 1 816 ? 158.074 160.580 184.656 1.00 31.90 816 PHE B C 1
ATOM 9229 O O . PHE B 1 816 ? 158.198 159.724 185.507 1.00 31.90 816 PHE B O 1
ATOM 9231 N N . ARG B 1 817 ? 158.765 161.710 184.668 1.00 31.68 817 ARG B N 1
ATOM 9232 C CA . ARG B 1 817 ? 159.782 162.011 185.710 1.00 31.68 817 ARG B CA 1
ATOM 9233 C C . ARG B 1 817 ? 159.167 162.161 187.100 1.00 31.68 817 ARG B C 1
ATOM 9234 O O . ARG B 1 817 ? 159.798 161.729 188.047 1.00 31.68 817 ARG B O 1
ATOM 9242 N N . ILE B 1 818 ? 158.018 162.800 187.224 1.00 32.97 818 ILE B N 1
ATOM 9243 C CA . ILE B 1 818 ? 157.394 162.915 188.536 1.00 32.97 818 ILE B CA 1
ATOM 9244 C C . ILE B 1 818 ? 156.982 161.546 189.045 1.00 32.97 818 ILE B C 1
ATOM 9245 O O . ILE B 1 818 ? 157.229 161.201 190.203 1.00 32.97 818 ILE B O 1
ATOM 9250 N N . LEU B 1 819 ? 156.387 160.728 188.178 1.00 33.87 819 LEU B N 1
ATOM 9251 C CA . LEU B 1 819 ? 155.910 159.416 188.594 1.00 33.87 819 LEU B CA 1
ATOM 9252 C C . LEU B 1 819 ? 157.060 158.514 189.025 1.00 33.87 819 LEU B C 1
ATOM 9253 O O . LEU B 1 819 ? 157.027 157.918 190.115 1.00 33.87 819 LEU B O 1
ATOM 9258 N N . THR B 1 820 ? 158.093 158.395 188.185 1.00 34.19 820 THR B N 1
ATOM 9259 C CA . THR B 1 820 ? 159.192 157.492 188.505 1.00 34.19 820 THR B CA 1
ATOM 9260 C C . THR B 1 820 ? 159.950 157.956 189.743 1.00 34.19 820 THR B C 1
ATOM 9261 O O . THR B 1 820 ? 160.295 157.144 190.611 1.00 34.19 820 THR B O 1
ATOM 9265 N N . VAL B 1 821 ? 160.205 159.261 189.858 1.00 33.91 821 VAL B N 1
ATOM 9266 C CA . VAL B 1 821 ? 160.920 159.764 191.023 1.00 33.91 821 VAL B CA 1
ATOM 9267 C C . VAL B 1 821 ? 160.088 159.592 192.283 1.00 33.91 821 VAL B C 1
ATOM 9268 O O . VAL B 1 821 ? 160.624 159.312 193.356 1.00 33.91 821 VAL B O 1
ATOM 9272 N N . SER B 1 822 ? 158.769 159.754 192.187 1.00 35.55 822 SER B N 1
ATOM 9273 C CA . SER B 1 822 ? 157.926 159.602 193.363 1.00 35.55 822 SER B CA 1
ATOM 9274 C C . SER B 1 822 ? 157.942 158.172 193.873 1.00 35.55 822 SER B C 1
ATOM 9275 O O . SER B 1 822 ? 158.023 157.931 195.083 1.00 35.55 822 SER B O 1
ATOM 9278 N N . ILE B 1 823 ? 157.862 157.199 192.965 1.00 37.75 823 ILE B N 1
ATOM 9279 C CA . ILE B 1 823 ? 157.901 155.815 193.431 1.00 37.75 823 ILE B CA 1
ATOM 9280 C C . ILE B 1 823 ? 159.283 155.476 193.982 1.00 37.75 823 ILE B C 1
ATOM 9281 O O . ILE B 1 823 ? 159.407 154.735 194.966 1.00 37.75 823 ILE B O 1
ATOM 9286 N N . ALA B 1 824 ? 160.341 156.037 193.387 1.00 38.21 824 ALA B N 1
ATOM 9287 C CA . ALA B 1 824 ? 161.683 155.817 193.915 1.00 38.21 824 ALA B CA 1
ATOM 9288 C C . ALA B 1 824 ? 161.826 156.379 195.316 1.00 38.21 824 ALA B C 1
ATOM 9289 O O . ALA B 1 824 ? 162.443 155.754 196.181 1.00 38.21 824 ALA B O 1
ATOM 9291 N N . LEU B 1 825 ? 161.279 157.571 195.546 1.00 41.69 825 LEU B N 1
ATOM 9292 C CA . LEU B 1 825 ? 161.315 158.185 196.866 1.00 41.69 825 LEU B CA 1
ATOM 9293 C C . LEU B 1 825 ? 160.553 157.353 197.878 1.00 41.69 825 LEU B C 1
ATOM 9294 O O . LEU B 1 825 ? 161.033 157.118 198.989 1.00 41.69 825 LEU B O 1
ATOM 9299 N N . ALA B 1 826 ? 159.363 156.896 197.509 1.00 42.96 826 ALA B N 1
ATOM 9300 C CA . ALA B 1 826 ? 158.496 156.251 198.482 1.00 42.96 826 ALA B CA 1
ATOM 9301 C C . ALA B 1 826 ? 158.950 154.837 198.821 1.00 42.96 826 ALA B C 1
ATOM 9302 O O . ALA B 1 826 ? 158.808 154.411 199.971 1.00 42.96 826 ALA B O 1
ATOM 9304 N N . TYR B 1 827 ? 159.495 154.079 197.860 1.00 47.01 827 TYR B N 1
ATOM 9305 C CA . TYR B 1 827 ? 159.733 152.666 198.132 1.00 47.01 827 TYR B CA 1
ATOM 9306 C C . TYR B 1 827 ? 161.157 152.173 197.929 1.00 47.01 827 TYR B C 1
ATOM 9307 O O . TYR B 1 827 ? 161.471 151.079 198.405 1.00 47.01 827 TYR B O 1
ATOM 9316 N N . HIS B 1 828 ? 162.013 152.907 197.227 1.00 46.78 828 HIS B N 1
ATOM 9317 C CA . HIS B 1 828 ? 163.456 152.810 197.425 1.00 46.78 828 HIS B CA 1
ATOM 9318 C C . HIS B 1 828 ? 164.118 151.548 196.881 1.00 46.78 828 HIS B C 1
ATOM 9319 O O . HIS B 1 828 ? 165.349 151.479 196.831 1.00 46.78 828 HIS B O 1
ATOM 9326 N N . SER B 1 829 ? 163.352 150.549 196.456 1.00 47.39 829 SER B N 1
ATOM 9327 C CA . SER B 1 829 ? 163.949 149.217 196.348 1.00 47.39 829 SER B CA 1
ATOM 9328 C C . SER B 1 829 ? 164.892 149.118 195.154 1.00 47.39 829 SER B C 1
ATOM 9329 O O . SER B 1 829 ? 166.108 149.002 195.318 1.00 47.39 829 SER B O 1
ATOM 9332 N N . ALA B 1 830 ? 164.348 149.205 193.946 1.00 41.14 830 ALA B N 1
ATOM 9333 C CA . ALA B 1 830 ? 165.148 149.275 192.734 1.00 41.14 830 ALA B CA 1
ATOM 9334 C C . ALA B 1 830 ? 164.647 150.376 191.818 1.00 41.14 830 ALA B C 1
ATOM 9335 O O . ALA B 1 830 ? 165.090 150.467 190.674 1.00 41.14 830 ALA B O 1
ATOM 9337 N N . PHE B 1 831 ? 163.736 151.213 192.298 1.00 38.99 831 PHE B N 1
ATOM 9338 C CA . PHE B 1 831 ? 163.200 152.307 191.515 1.00 38.99 831 PHE B CA 1
ATOM 9339 C C . PHE B 1 831 ? 164.161 153.480 191.399 1.00 38.99 831 PHE B C 1
ATOM 9340 O O . PHE B 1 831 ? 163.976 154.316 190.511 1.00 38.99 831 PHE B O 1
ATOM 9348 N N . ASN B 1 832 ? 165.180 153.561 192.257 1.00 41.23 832 ASN B N 1
ATOM 9349 C CA . ASN B 1 832 ? 166.225 154.564 192.079 1.00 41.23 832 ASN B CA 1
ATOM 9350 C C . ASN B 1 832 ? 166.994 154.329 190.787 1.00 41.23 832 ASN B C 1
ATOM 9351 O O . ASN B 1 832 ? 167.118 155.226 189.936 1.00 41.23 832 ASN B O 1
ATOM 9356 N N . VAL B 1 833 ? 167.509 153.112 190.625 1.00 37.88 833 VAL B N 1
ATOM 9357 C CA . VAL B 1 833 ? 168.271 152.771 189.436 1.00 37.88 833 VAL B CA 1
ATOM 9358 C C . VAL B 1 833 ? 167.392 152.881 188.205 1.00 37.88 833 VAL B C 1
ATOM 9359 O O . VAL B 1 833 ? 167.823 153.377 187.162 1.00 37.88 833 VAL B O 1
ATOM 9363 N N . LEU B 1 834 ? 166.150 152.409 188.305 1.00 35.50 834 LEU B N 1
ATOM 9364 C CA . LEU B 1 834 ? 165.240 152.474 187.170 1.00 35.50 834 LEU B CA 1
ATOM 9365 C C . LEU B 1 834 ? 164.957 153.914 186.774 1.00 35.50 834 LEU B C 1
ATOM 9366 O O . LEU B 1 834 ? 164.895 154.235 185.584 1.00 35.50 834 LEU B O 1
ATOM 9371 N N . SER B 1 835 ? 164.785 154.796 187.756 1.00 36.51 835 SER B N 1
ATOM 9372 C CA . SER B 1 835 ? 164.548 156.202 187.455 1.00 36.51 835 SER B CA 1
ATOM 9373 C C . SER B 1 835 ? 165.725 156.809 186.703 1.00 36.51 835 SER B C 1
ATOM 9374 O O . SER B 1 835 ? 165.540 157.477 185.677 1.00 36.51 835 SER B O 1
ATOM 9377 N N . VAL B 1 836 ? 166.947 156.564 187.181 1.00 35.53 836 VAL B N 1
ATOM 9378 C CA . VAL B 1 836 ? 168.115 157.132 186.506 1.00 35.53 836 VAL B CA 1
ATOM 9379 C C . VAL B 1 836 ? 168.270 156.547 185.103 1.00 35.53 836 VAL B C 1
ATOM 9380 O O . VAL B 1 836 ? 168.552 157.269 184.136 1.00 35.53 836 VAL B O 1
ATOM 9384 N N . ILE B 1 837 ? 168.086 155.232 184.973 1.00 33.06 837 ILE B N 1
ATOM 9385 C CA . ILE B 1 837 ? 168.265 154.554 183.693 1.00 33.06 837 ILE B CA 1
ATOM 9386 C C . ILE B 1 837 ? 167.260 155.056 182.671 1.00 33.06 837 ILE B C 1
ATOM 9387 O O . ILE B 1 837 ? 167.606 155.314 181.515 1.00 33.06 837 ILE B O 1
ATOM 9392 N N . PHE B 1 838 ? 165.998 155.198 183.075 1.00 32.92 838 PHE B N 1
ATOM 9393 C CA . PHE B 1 838 ? 164.982 155.669 182.148 1.00 32.92 838 PHE B CA 1
ATOM 9394 C C . PHE B 1 838 ? 165.161 157.140 181.814 1.00 32.92 838 PHE B C 1
ATOM 9395 O O . PHE B 1 838 ? 164.861 157.550 180.690 1.00 32.92 838 PHE B O 1
ATOM 9403 N N . LEU B 1 839 ? 165.668 157.943 182.748 1.00 31.54 839 LEU B N 1
ATOM 9404 C CA . LEU B 1 839 ? 165.997 159.320 182.404 1.00 31.54 839 LEU B CA 1
ATOM 9405 C C . LEU B 1 839 ? 167.052 159.368 181.309 1.00 31.54 839 LEU B C 1
ATOM 9406 O O . LEU B 1 839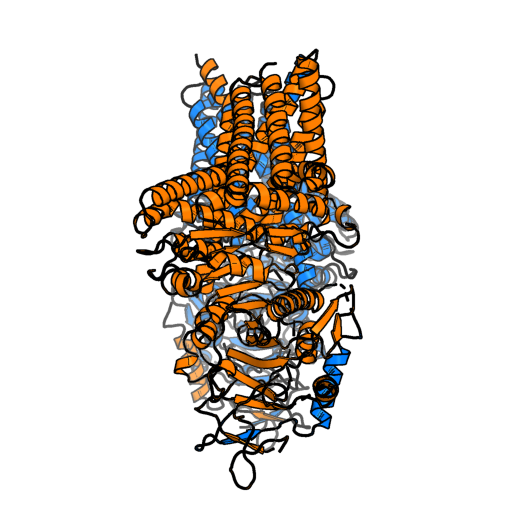 ? 166.921 160.123 180.338 1.00 31.54 839 LEU B O 1
ATOM 9411 N N . TRP B 1 840 ? 168.096 158.549 181.434 1.00 31.51 840 TRP B N 1
ATOM 9412 C CA . TRP B 1 840 ? 169.147 158.561 180.422 1.00 31.51 840 TRP B CA 1
ATOM 9413 C C . TRP B 1 840 ? 168.668 157.993 179.091 1.00 31.51 840 TRP B C 1
ATOM 9414 O O . TRP B 1 840 ? 169.043 158.498 178.028 1.00 31.51 840 TRP B O 1
ATOM 9425 N N . LEU B 1 841 ? 167.838 156.949 179.124 1.00 32.51 841 LEU B N 1
ATOM 9426 C CA . LEU B 1 841 ? 167.282 156.401 177.888 1.00 32.51 841 LEU B CA 1
ATOM 9427 C C . LEU B 1 841 ? 166.415 157.423 177.166 1.00 32.51 841 LEU B C 1
ATOM 9428 O O . LEU B 1 841 ? 166.532 157.594 175.945 1.00 32.51 841 LEU B O 1
ATOM 9433 N N . TYR B 1 842 ? 165.542 158.114 177.906 1.00 33.19 842 TYR B N 1
ATOM 9434 C CA . TYR B 1 842 ? 164.745 159.180 177.315 1.00 33.19 842 TYR B CA 1
ATOM 9435 C C . TYR B 1 842 ? 165.629 160.249 176.700 1.00 33.19 842 TYR B C 1
ATOM 9436 O O . TYR B 1 842 ? 165.393 160.679 175.566 1.00 33.19 842 TYR B O 1
ATOM 9445 N N . GLY B 1 843 ? 166.646 160.699 177.436 1.00 33.15 843 GLY B N 1
ATOM 9446 C CA . GLY B 1 843 ? 167.495 161.761 176.922 1.00 33.15 843 GLY B CA 1
ATOM 9447 C C . GLY B 1 843 ? 168.211 161.370 175.647 1.00 33.15 843 GLY B C 1
ATOM 9448 O O . GLY B 1 843 ? 168.257 162.138 174.682 1.00 33.15 843 GLY B O 1
ATOM 9449 N N . ILE B 1 844 ? 168.775 160.163 175.621 1.00 34.32 844 ILE B N 1
ATOM 9450 C CA . ILE B 1 844 ? 169.508 159.714 174.444 1.00 34.32 844 ILE B CA 1
ATOM 9451 C C . ILE B 1 844 ? 168.578 159.583 173.246 1.00 34.32 844 ILE B C 1
ATOM 9452 O O . ILE B 1 844 ? 168.901 160.043 172.144 1.00 34.32 844 ILE B O 1
ATOM 9457 N N . CYS B 1 845 ? 167.406 158.969 173.437 1.00 36.45 845 CYS B N 1
ATOM 9458 C CA . CYS B 1 845 ? 166.477 158.801 172.324 1.00 36.45 845 CYS B CA 1
ATOM 9459 C C . CYS B 1 845 ? 165.986 160.142 171.796 1.00 36.45 845 CYS B C 1
ATOM 9460 O O . CYS B 1 845 ? 165.860 160.325 170.583 1.00 36.45 845 CYS B O 1
ATOM 9463 N N . THR B 1 846 ? 165.714 161.095 172.686 1.00 36.13 846 THR B N 1
ATOM 9464 C CA . THR B 1 846 ? 165.218 162.396 172.249 1.00 36.13 846 THR B CA 1
ATOM 9465 C C . THR B 1 846 ? 166.285 163.181 171.496 1.00 36.13 846 THR B C 1
ATOM 9466 O O . THR B 1 846 ? 166.003 163.770 170.444 1.00 36.13 846 THR B O 1
ATOM 9470 N N . LEU B 1 847 ? 167.513 163.206 172.020 1.00 35.24 847 LEU B N 1
ATOM 9471 C CA . LEU B 1 847 ? 168.595 163.894 171.324 1.00 35.24 847 LEU B CA 1
ATOM 9472 C C . LEU B 1 847 ? 168.841 163.279 169.956 1.00 35.24 847 LEU B C 1
ATOM 9473 O O . LEU B 1 847 ? 169.022 163.996 168.961 1.00 35.24 847 LEU B O 1
ATOM 9478 N N . SER B 1 848 ? 168.840 161.950 169.883 1.00 35.59 848 SER B N 1
ATOM 9479 C CA . SER B 1 848 ? 169.058 161.289 168.609 1.00 35.59 848 SER B CA 1
ATOM 9480 C C . SER B 1 848 ? 167.933 161.569 167.627 1.00 35.59 848 SER B C 1
ATOM 9481 O O . SER B 1 848 ? 168.194 161.753 166.437 1.00 35.59 848 SER B O 1
ATOM 9484 N N . THR B 1 849 ? 166.683 161.598 168.092 1.00 34.87 849 THR B N 1
ATOM 9485 C CA . THR B 1 849 ? 165.580 161.917 167.194 1.00 34.87 849 THR B CA 1
ATOM 9486 C C . THR B 1 849 ? 165.708 163.328 166.644 1.00 34.87 849 THR B C 1
ATOM 9487 O O . THR B 1 849 ? 165.510 163.547 165.445 1.00 34.87 849 THR B O 1
ATOM 9491 N N . PHE B 1 850 ? 166.053 164.295 167.494 1.00 34.29 850 PHE B N 1
ATOM 9492 C CA . PHE B 1 850 ? 166.261 165.655 167.006 1.00 34.29 850 PHE B CA 1
ATOM 9493 C C . PHE B 1 850 ? 167.346 165.697 165.941 1.00 34.29 850 PHE B C 1
ATOM 9494 O O . PHE B 1 850 ? 167.165 166.291 164.871 1.00 34.29 850 PHE B O 1
ATOM 9502 N N . ILE B 1 851 ? 168.481 165.052 166.213 1.00 35.75 851 ILE B N 1
ATOM 9503 C CA . ILE B 1 851 ? 169.621 165.154 165.309 1.00 35.75 851 ILE B CA 1
ATOM 9504 C C . ILE B 1 851 ? 169.341 164.439 163.993 1.00 35.75 851 ILE B C 1
ATOM 9505 O O . ILE B 1 851 ? 169.712 164.924 162.920 1.00 35.75 851 ILE B O 1
ATOM 9510 N N . LEU B 1 852 ? 168.678 163.286 164.045 1.00 36.28 852 LEU B N 1
ATOM 9511 C CA . LEU B 1 852 ? 168.383 162.546 162.829 1.00 36.28 852 LEU B CA 1
ATOM 9512 C C . LEU B 1 852 ? 167.265 163.165 162.014 1.00 36.28 852 LEU B C 1
ATOM 9513 O O . LEU B 1 852 ? 167.256 163.010 160.792 1.00 36.28 852 LEU B O 1
ATOM 9518 N N . SER B 1 853 ? 166.319 163.849 162.645 1.00 35.80 853 SER B N 1
ATOM 9519 C CA . SER B 1 853 ? 165.265 164.495 161.885 1.00 35.80 853 SER B CA 1
ATOM 9520 C C . SER B 1 853 ? 165.696 165.836 161.321 1.00 35.80 853 SER B C 1
ATOM 9521 O O . SER B 1 853 ? 165.156 166.269 160.299 1.00 35.80 853 SER B O 1
ATOM 9524 N N . LEU B 1 854 ? 166.657 166.506 161.955 1.00 37.49 854 LEU B N 1
ATOM 9525 C CA . LEU B 1 854 ? 167.189 167.737 161.382 1.00 37.49 854 LEU B CA 1
ATOM 9526 C C . LEU B 1 854 ? 168.164 167.464 160.244 1.00 37.49 854 LEU B C 1
ATOM 9527 O O . LEU B 1 854 ? 168.285 168.275 159.323 1.00 37.49 854 LEU B O 1
ATOM 9532 N N . GLY B 1 855 ? 168.878 166.345 160.292 1.00 40.50 855 GLY B N 1
ATOM 9533 C CA . GLY B 1 855 ? 169.977 166.129 159.375 1.00 40.50 855 GLY B CA 1
ATOM 9534 C C . GLY B 1 855 ? 169.855 164.982 158.396 1.00 40.50 855 GLY B C 1
ATOM 9535 O O . GLY B 1 855 ? 170.471 165.015 157.330 1.00 40.50 855 GLY B O 1
ATOM 9536 N N . ASN B 1 856 ? 169.098 163.955 158.741 1.00 42.75 856 ASN B N 1
ATOM 9537 C CA . ASN B 1 856 ? 169.102 162.718 157.985 1.00 42.75 856 ASN B CA 1
ATOM 9538 C C . ASN B 1 856 ? 167.685 162.414 157.490 1.00 42.75 856 ASN B C 1
ATOM 9539 O O . ASN B 1 856 ? 166.754 163.197 157.693 1.00 42.75 856 ASN B O 1
ATOM 9544 N N . LYS B 1 857 ? 167.508 161.271 156.822 1.00 47.19 857 LYS B N 1
ATOM 9545 C CA . LYS B 1 857 ? 166.205 160.892 156.294 1.00 47.19 857 LYS B CA 1
ATOM 9546 C C . LYS B 1 857 ? 165.712 159.605 156.946 1.00 47.19 857 LYS B C 1
ATOM 9547 O O . LYS B 1 857 ? 166.507 158.702 157.215 1.00 47.19 857 LYS B O 1
ATOM 9553 N N . PRO B 1 858 ? 164.405 159.490 157.200 1.00 43.99 858 PRO B N 1
ATOM 9554 C CA . PRO B 1 858 ? 163.900 158.321 157.939 1.00 43.99 858 PRO B CA 1
ATOM 9555 C C . PRO B 1 858 ? 164.136 156.999 157.235 1.00 43.99 858 PRO B C 1
ATOM 9556 O O . PRO B 1 858 ? 164.238 155.969 157.906 1.00 43.99 858 PRO B O 1
ATOM 9560 N N . LYS B 1 859 ? 164.200 156.992 155.904 1.00 48.43 859 LYS B N 1
ATOM 9561 C CA . LYS B 1 859 ? 164.484 155.759 155.182 1.00 48.43 859 LYS B CA 1
ATOM 9562 C C . LYS B 1 859 ? 165.849 155.199 155.553 1.00 48.43 859 LYS B C 1
ATOM 9563 O O . LYS B 1 859 ? 166.023 153.978 155.619 1.00 48.43 859 LYS B O 1
ATOM 9569 N N . SER B 1 860 ? 166.824 156.078 155.790 1.00 46.99 860 SER B N 1
ATOM 9570 C CA . SER B 1 860 ? 168.194 155.643 156.032 1.00 46.99 860 SER B CA 1
ATOM 9571 C C . SER B 1 860 ? 168.331 154.907 157.356 1.00 46.99 860 SER B C 1
ATOM 9572 O O . SER B 1 860 ? 169.082 153.931 157.453 1.00 46.99 860 SER B O 1
ATOM 9575 N N . THR B 1 861 ? 167.633 155.360 158.391 1.00 45.23 861 THR B N 1
ATOM 9576 C CA . THR B 1 861 ? 167.757 154.797 159.731 1.00 45.23 861 THR B CA 1
ATOM 9577 C C . THR B 1 861 ? 166.395 154.284 160.177 1.00 45.23 861 THR B C 1
ATOM 9578 O O . THR B 1 861 ? 165.666 154.980 160.880 1.00 45.23 861 THR B O 1
ATOM 9582 N N . GLU B 1 862 ? 166.062 153.055 159.794 1.00 43.38 862 GLU B N 1
ATOM 9583 C CA . GLU B 1 862 ? 164.806 152.453 160.214 1.00 43.38 862 GLU B CA 1
ATOM 9584 C C . GLU B 1 862 ? 164.944 151.646 161.493 1.00 43.38 862 GLU B C 1
ATOM 9585 O O . GLU B 1 862 ? 164.033 151.661 162.332 1.00 43.38 862 GLU B O 1
ATOM 9591 N N . LYS B 1 863 ? 166.068 150.948 161.660 1.00 41.04 863 LYS B N 1
ATOM 9592 C CA . LYS B 1 863 ? 166.282 150.162 162.866 1.00 41.04 863 LYS B CA 1
ATOM 9593 C C . LYS B 1 863 ? 166.278 151.048 164.098 1.00 41.04 863 LYS B C 1
ATOM 9594 O O . LYS B 1 863 ? 165.733 150.672 165.140 1.00 41.04 863 LYS B O 1
ATOM 9600 N N . PHE B 1 864 ? 166.880 152.233 163.997 1.00 39.60 864 PHE B N 1
ATOM 9601 C CA . PHE B 1 864 ? 166.890 153.143 165.133 1.00 39.60 864 PHE B CA 1
ATOM 9602 C C . PHE B 1 864 ? 165.486 153.604 165.498 1.00 39.60 864 PHE B C 1
ATOM 9603 O O . PHE B 1 864 ? 165.152 153.690 166.681 1.00 39.60 864 PHE B O 1
ATOM 9611 N N . TYR B 1 865 ? 164.662 153.936 164.508 1.00 38.86 865 TYR B N 1
ATOM 9612 C CA . TYR B 1 865 ? 163.311 154.397 164.806 1.00 38.86 865 TYR B CA 1
ATOM 9613 C C . TYR B 1 865 ? 162.468 153.288 165.419 1.00 38.86 865 TYR B C 1
ATOM 9614 O O . TYR B 1 865 ? 161.704 153.529 166.362 1.00 38.86 865 TYR B O 1
ATOM 9623 N N . VAL B 1 866 ? 162.603 152.064 164.912 1.00 38.10 866 VAL B N 1
ATOM 9624 C CA . VAL B 1 866 ? 161.893 150.944 165.521 1.00 38.10 866 VAL B CA 1
ATOM 9625 C C . VAL B 1 866 ? 162.354 150.738 166.959 1.00 38.10 866 VAL B C 1
ATOM 9626 O O . VAL B 1 866 ? 161.541 150.518 167.866 1.00 38.10 866 VAL B O 1
ATOM 9630 N N . LEU B 1 867 ? 163.665 150.819 167.193 1.00 38.69 867 LEU B N 1
ATOM 9631 C CA . LEU B 1 867 ? 164.191 150.652 168.541 1.00 38.69 867 LEU B CA 1
ATOM 9632 C C . LEU B 1 867 ? 163.700 151.750 169.474 1.00 38.69 867 LEU B C 1
ATOM 9633 O O . LEU B 1 867 ? 163.399 151.491 170.641 1.00 38.69 867 LEU B O 1
ATOM 9638 N N . THR B 1 868 ? 163.627 152.986 168.982 1.00 38.66 868 THR B N 1
ATOM 9639 C CA . THR B 1 868 ? 163.135 154.090 169.798 1.00 38.66 868 THR B CA 1
ATOM 9640 C C . THR B 1 868 ? 161.672 153.892 170.169 1.00 38.66 868 THR B C 1
ATOM 9641 O O . THR B 1 868 ? 161.271 154.148 171.311 1.00 38.66 868 THR B O 1
ATOM 9645 N N . CYS B 1 869 ? 160.860 153.435 169.217 1.00 38.18 869 CYS B N 1
ATOM 9646 C CA . CYS B 1 869 ? 159.466 153.140 169.528 1.00 38.18 869 CYS B CA 1
ATOM 9647 C C . CYS B 1 869 ? 159.359 152.048 170.583 1.00 38.18 869 CYS B C 1
ATOM 9648 O O . CYS B 1 869 ? 158.526 152.133 171.493 1.00 38.18 869 CYS B O 1
ATOM 9651 N N . VAL B 1 870 ? 160.198 151.016 170.486 1.00 37.50 870 VAL B N 1
ATOM 9652 C CA . VAL B 1 870 ? 160.179 149.950 171.486 1.00 37.50 870 VAL B CA 1
ATOM 9653 C C . VAL B 1 870 ? 160.593 150.482 172.857 1.00 37.50 870 VAL B C 1
ATOM 9654 O O . VAL B 1 870 ? 160.013 150.110 173.887 1.00 37.50 870 VAL B O 1
ATOM 9658 N N . ILE B 1 871 ? 161.605 151.348 172.892 1.00 38.15 871 ILE B N 1
ATOM 9659 C CA . ILE B 1 871 ? 162.071 151.924 174.151 1.00 38.15 871 ILE B CA 1
ATOM 9660 C C . ILE B 1 871 ? 160.957 152.724 174.810 1.00 38.15 871 ILE B C 1
ATOM 9661 O O . ILE B 1 871 ? 160.715 152.609 176.018 1.00 38.15 871 ILE B O 1
ATOM 9666 N N . PHE B 1 872 ? 160.258 153.544 174.025 1.00 37.27 872 PHE B N 1
ATOM 9667 C CA . PHE B 1 872 ? 159.159 154.332 174.574 1.00 37.27 872 PHE B CA 1
ATOM 9668 C C . PHE B 1 872 ? 157.997 153.455 175.022 1.00 37.27 872 PHE B C 1
ATOM 9669 O O . PHE B 1 872 ? 157.327 153.779 176.003 1.00 37.27 872 PHE B O 1
ATOM 9677 N N . ALA B 1 873 ? 157.738 152.349 174.324 1.00 36.25 873 ALA B N 1
ATOM 9678 C CA . ALA B 1 873 ? 156.693 151.433 174.772 1.00 36.25 873 ALA B CA 1
ATOM 9679 C C . ALA B 1 873 ? 157.042 150.807 176.116 1.00 36.25 873 ALA B C 1
ATOM 9680 O O . ALA B 1 873 ? 156.176 150.661 176.986 1.00 36.25 873 ALA B O 1
ATOM 9682 N N . VAL B 1 874 ? 158.302 150.417 176.299 1.00 37.04 874 VAL B N 1
ATOM 9683 C CA . VAL B 1 874 ? 158.724 149.877 177.589 1.00 37.04 874 VAL B CA 1
ATOM 9684 C C . VAL B 1 874 ? 158.621 150.944 178.672 1.00 37.04 874 VAL B C 1
ATOM 9685 O O . VAL B 1 874 ? 158.236 150.662 179.814 1.00 37.04 874 VAL B O 1
ATOM 9689 N N . MET B 1 875 ? 158.952 152.187 178.325 1.00 37.91 875 MET B N 1
ATOM 9690 C CA . MET B 1 875 ? 158.793 153.300 179.254 1.00 37.91 875 MET B CA 1
ATOM 9691 C C . MET B 1 875 ? 157.344 153.448 179.697 1.00 37.91 875 MET B C 1
ATOM 9692 O O . MET B 1 875 ? 157.062 153.637 180.885 1.00 37.91 875 MET B O 1
ATOM 9697 N N . MET B 1 876 ? 156.413 153.377 178.750 1.00 38.09 876 MET B N 1
ATOM 9698 C CA . MET B 1 876 ? 155.000 153.512 179.082 1.00 38.09 876 MET B CA 1
ATOM 9699 C C . MET B 1 876 ? 154.514 152.342 179.930 1.00 38.09 876 MET B C 1
ATOM 9700 O O . MET B 1 876 ? 153.695 152.523 180.836 1.00 38.09 876 MET B O 1
ATOM 9705 N N . ILE B 1 877 ? 155.004 151.134 179.652 1.00 38.31 877 ILE B N 1
ATOM 9706 C CA . ILE B 1 877 ? 154.674 149.988 180.499 1.00 38.31 877 ILE B CA 1
ATOM 9707 C C . ILE B 1 877 ? 155.138 150.233 181.928 1.00 38.31 877 ILE B C 1
ATOM 9708 O O . ILE B 1 877 ? 154.414 149.954 182.893 1.00 38.31 877 ILE B O 1
ATOM 9713 N N . TYR B 1 878 ? 156.354 150.757 182.086 1.00 37.78 878 TYR B N 1
ATOM 9714 C CA . TYR B 1 878 ? 156.866 151.044 183.421 1.00 37.78 878 TYR B CA 1
ATOM 9715 C C . TYR B 1 878 ? 156.027 152.101 184.125 1.00 37.78 878 TYR B C 1
ATOM 9716 O O . TYR B 1 878 ? 155.766 151.991 185.325 1.00 37.78 878 TYR B O 1
ATOM 9725 N N . MET B 1 879 ? 155.608 153.142 183.402 1.00 38.86 879 MET B N 1
ATOM 9726 C CA . MET B 1 879 ? 154.771 154.171 184.016 1.00 38.86 879 MET B CA 1
ATOM 9727 C C . MET B 1 879 ? 153.422 153.610 184.449 1.00 38.86 879 MET B C 1
ATOM 9728 O O . MET B 1 879 ? 152.913 153.956 185.521 1.00 38.86 879 MET B O 1
ATOM 9733 N N . ILE B 1 880 ? 152.818 152.756 183.624 1.00 40.66 880 ILE B N 1
ATOM 9734 C CA . ILE B 1 880 ? 151.557 152.124 184.002 1.00 40.66 880 ILE B CA 1
ATOM 9735 C C . ILE B 1 880 ? 151.744 151.295 185.262 1.00 40.66 880 ILE B C 1
ATOM 9736 O O . ILE B 1 880 ? 150.913 151.329 186.183 1.00 40.66 880 ILE B O 1
ATOM 9741 N N . PHE B 1 881 ? 152.842 150.542 185.326 1.00 42.61 881 PHE B N 1
ATOM 9742 C CA . PHE B 1 881 ? 153.124 149.747 186.513 1.00 42.61 881 PHE B CA 1
ATOM 9743 C C . PHE B 1 881 ? 153.271 150.633 187.742 1.00 42.61 881 PHE B C 1
ATOM 9744 O O . PHE B 1 881 ? 152.753 150.311 188.813 1.00 42.61 881 PHE B O 1
ATOM 9752 N N . CYS B 1 882 ? 154.002 151.742 187.611 1.00 44.50 882 CYS B N 1
ATOM 9753 C CA . CYS B 1 882 ? 154.203 152.640 188.744 1.00 44.50 882 CYS B CA 1
ATOM 9754 C C . CYS B 1 882 ? 152.882 153.208 189.237 1.00 44.50 882 CYS B C 1
ATOM 9755 O O . CYS B 1 882 ? 152.641 153.279 190.447 1.00 44.50 882 CYS B O 1
ATOM 9758 N N . SER B 1 883 ? 152.017 153.626 188.313 1.00 46.60 883 SER B N 1
ATOM 9759 C CA . SER B 1 883 ? 150.715 154.157 188.704 1.00 46.60 883 SER B CA 1
ATOM 9760 C C . SER B 1 883 ? 149.901 153.114 189.453 1.00 46.60 883 SER B C 1
ATOM 9761 O O . SER B 1 883 ? 149.338 153.396 190.517 1.00 46.60 883 SER B O 1
ATOM 9764 N N . ILE B 1 884 ? 149.839 151.892 188.920 1.00 49.90 884 ILE B N 1
ATOM 9765 C CA . ILE B 1 884 ? 149.072 150.837 189.579 1.00 49.90 884 ILE B CA 1
ATOM 9766 C C . ILE B 1 884 ? 149.650 150.530 190.954 1.00 49.90 884 ILE B C 1
ATOM 9767 O O . ILE B 1 884 ? 148.914 150.366 191.931 1.00 49.90 884 ILE B O 1
ATOM 9772 N N . PHE B 1 885 ? 150.976 150.440 191.048 1.00 51.37 885 PHE B N 1
ATOM 9773 C CA . PHE B 1 885 ? 151.633 150.115 192.309 1.00 51.37 885 PHE B CA 1
ATOM 9774 C C . PHE B 1 885 ? 151.340 151.164 193.369 1.00 51.37 885 PHE B C 1
ATOM 9775 O O . PHE B 1 885 ? 150.954 150.836 194.498 1.00 51.37 885 PHE B O 1
ATOM 9783 N N . MET B 1 886 ? 151.514 152.439 193.019 1.00 55.36 886 MET B N 1
ATOM 9784 C CA . MET B 1 886 ? 151.259 153.507 193.975 1.00 55.36 886 MET B CA 1
ATOM 9785 C C . MET B 1 886 ? 149.793 153.539 194.385 1.00 55.36 886 MET B C 1
ATOM 9786 O O . MET B 1 886 ? 149.478 153.751 195.560 1.00 55.36 886 MET B O 1
ATOM 9791 N N . SER B 1 887 ? 148.881 153.335 193.430 1.00 58.49 887 SER B N 1
ATOM 9792 C CA . SER B 1 887 ? 147.458 153.343 193.756 1.00 58.49 887 SER B CA 1
ATOM 9793 C C . SER B 1 887 ? 147.097 152.213 194.709 1.00 58.49 887 SER B C 1
ATOM 9794 O O . SER B 1 887 ? 146.361 152.424 195.678 1.00 58.49 887 SER B O 1
ATOM 9797 N N . VAL B 1 888 ? 147.600 151.004 194.449 1.00 61.29 888 VAL B N 1
ATOM 9798 C CA . VAL B 1 888 ? 147.308 149.870 195.322 1.00 61.29 888 VAL B CA 1
ATOM 9799 C C . VAL B 1 888 ? 147.873 150.103 196.713 1.00 61.29 888 VAL B C 1
ATOM 9800 O O . VAL B 1 888 ? 147.219 149.806 197.720 1.00 61.29 888 VAL B O 1
ATOM 9804 N N . LYS B 1 889 ? 149.096 150.624 196.799 1.00 62.58 889 LYS B N 1
ATOM 9805 C CA . LYS B 1 889 ? 149.674 150.895 198.108 1.00 62.58 889 LYS B CA 1
ATOM 9806 C C . LYS B 1 889 ? 148.880 151.957 198.860 1.00 62.58 889 LYS B C 1
ATOM 9807 O O . LYS B 1 889 ? 148.674 151.842 200.071 1.00 62.58 889 LYS B O 1
ATOM 9813 N N . SER B 1 890 ? 148.419 152.995 198.159 1.00 67.35 890 SER B N 1
ATOM 9814 C CA . SER B 1 890 ? 147.603 154.022 198.803 1.00 67.35 890 SER B CA 1
ATOM 9815 C C . SER B 1 890 ? 146.276 153.453 199.296 1.00 67.35 890 SER B C 1
ATOM 9816 O O . SER B 1 890 ? 145.810 153.794 200.393 1.00 67.35 890 SER B O 1
ATOM 9819 N N . PHE B 1 891 ? 145.648 152.592 198.494 1.00 69.16 891 PHE B N 1
ATOM 9820 C CA . PHE B 1 891 ? 144.387 151.991 198.905 1.00 69.16 891 PHE B CA 1
ATOM 9821 C C . PHE B 1 891 ? 144.581 151.079 200.109 1.00 69.16 891 PHE B C 1
ATOM 9822 O O . PHE B 1 891 ? 143.751 151.056 201.022 1.00 69.16 891 PHE B O 1
ATOM 9824 N N . GLN B 1 892 ? 145.681 150.325 200.136 1.00 71.31 892 GLN B N 1
ATOM 9825 C CA . GLN B 1 892 ? 145.975 149.505 201.307 1.00 71.31 892 GLN B CA 1
ATOM 9826 C C . GLN B 1 892 ? 146.258 150.370 202.529 1.00 71.31 892 GLN B C 1
ATOM 9827 O O . GLN B 1 892 ? 145.887 150.009 203.653 1.00 71.31 892 GLN B O 1
ATOM 9829 N N . THR B 1 908 ? 149.310 159.746 197.891 1.00 73.93 908 THR B N 1
ATOM 9830 C CA . THR B 1 908 ? 148.098 159.775 198.699 1.00 73.93 908 THR B CA 1
ATOM 9831 C C . THR B 1 908 ? 146.922 160.304 197.889 1.00 73.93 908 THR B C 1
ATOM 9832 O O . THR B 1 908 ? 146.409 159.617 197.009 1.00 73.93 908 THR B O 1
ATOM 9836 N N . GLU B 1 909 ? 146.505 161.536 198.190 1.00 72.89 909 GLU B N 1
ATOM 9837 C CA . GLU B 1 909 ? 145.372 162.133 197.489 1.00 72.89 909 GLU B CA 1
ATOM 9838 C C . GLU B 1 909 ? 145.643 162.238 195.994 1.00 72.89 909 GLU B C 1
ATOM 9839 O O . GLU B 1 909 ? 144.723 162.110 195.174 1.00 72.89 909 GLU B O 1
ATOM 9845 N N . ALA B 1 910 ? 146.903 162.473 195.619 1.00 68.51 910 ALA B N 1
ATOM 9846 C CA . ALA B 1 910 ? 147.251 162.584 194.208 1.00 68.51 910 ALA B CA 1
ATOM 9847 C C . ALA B 1 910 ? 146.962 161.296 193.454 1.00 68.51 910 ALA B C 1
ATOM 9848 O O . ALA B 1 910 ? 146.525 161.334 192.299 1.00 68.51 910 ALA B O 1
ATOM 9850 N N . PHE B 1 911 ? 147.170 160.146 194.084 1.00 66.34 911 PHE B N 1
ATOM 9851 C CA . PHE B 1 911 ? 146.906 158.899 193.385 1.00 66.34 911 PHE B CA 1
ATOM 9852 C C . PHE B 1 911 ? 145.436 158.510 193.426 1.00 66.34 911 PHE B C 1
ATOM 9853 O O . PHE B 1 911 ? 144.958 157.820 192.517 1.00 66.34 911 PHE B O 1
ATOM 9861 N N . ARG B 1 912 ? 144.691 158.990 194.422 1.00 68.03 912 ARG B N 1
ATOM 9862 C CA . ARG B 1 912 ? 143.238 158.973 194.312 1.00 68.03 912 ARG B CA 1
ATOM 9863 C C . ARG B 1 912 ? 142.796 159.714 193.063 1.00 68.03 912 ARG B C 1
ATOM 9864 O O . ARG B 1 912 ? 141.967 159.221 192.286 1.00 68.03 912 ARG B O 1
ATOM 9866 N N . ASP B 1 913 ? 143.353 160.905 192.853 1.00 63.67 913 ASP B N 1
ATOM 9867 C CA . ASP B 1 913 ? 142.999 161.687 191.679 1.00 63.67 913 ASP B CA 1
ATOM 9868 C C . ASP B 1 913 ? 143.395 160.966 190.399 1.00 63.67 913 ASP B C 1
ATOM 9869 O O . ASP B 1 913 ? 142.634 160.962 189.429 1.00 63.67 913 ASP B O 1
ATOM 9874 N N . ILE B 1 914 ? 144.577 160.341 190.377 1.00 61.45 914 ILE B N 1
ATOM 9875 C CA . ILE B 1 914 ? 145.013 159.678 189.149 1.00 61.45 914 ILE B CA 1
ATOM 9876 C C . ILE B 1 914 ? 144.099 158.503 188.820 1.00 61.45 914 ILE B C 1
ATOM 9877 O O . ILE B 1 914 ? 143.682 158.335 187.668 1.00 61.45 914 ILE B O 1
ATOM 9879 N N . VAL B 1 915 ? 143.729 157.697 189.822 1.00 61.89 915 VAL B N 1
ATOM 9880 C CA . VAL B 1 915 ? 142.899 156.537 189.521 1.00 61.89 915 VAL B CA 1
ATOM 9881 C C . VAL B 1 915 ? 141.500 156.975 189.103 1.00 61.89 915 VAL B C 1
ATOM 9882 O O . VAL B 1 915 ? 140.952 156.466 188.118 1.00 61.89 915 VAL B O 1
ATOM 9884 N N . ILE B 1 916 ? 140.920 157.957 189.802 1.00 60.61 916 ILE B N 1
ATOM 9885 C CA . ILE B 1 916 ? 139.577 158.415 189.448 1.00 60.61 916 ILE B CA 1
ATOM 9886 C C . ILE B 1 916 ? 139.574 159.037 188.058 1.00 60.61 916 ILE B C 1
ATOM 9887 O O . ILE B 1 916 ? 138.697 158.752 187.236 1.00 60.61 916 ILE B O 1
ATOM 9889 N N . SER B 1 917 ? 140.564 159.884 187.766 1.00 56.67 917 SER B N 1
ATOM 9890 C CA . SER B 1 917 ? 140.599 160.600 186.497 1.00 56.67 917 SER B CA 1
ATOM 9891 C C . SER B 1 917 ? 140.821 159.657 185.323 1.00 56.67 917 SER B C 1
ATOM 9892 O O . SER B 1 917 ? 140.144 159.766 184.295 1.00 56.67 917 SER B O 1
ATOM 9895 N N . LEU B 1 918 ? 141.767 158.723 185.446 1.00 53.79 918 LEU B N 1
ATOM 9896 C CA . LEU B 1 918 ? 142.000 157.802 184.343 1.00 53.79 918 LEU B CA 1
ATOM 9897 C C . LEU B 1 918 ? 140.860 156.806 184.171 1.00 53.79 918 LEU B C 1
ATOM 9898 O O . LEU B 1 918 ? 140.510 156.469 183.034 1.00 53.79 918 LEU B O 1
ATOM 9903 N N . GLY B 1 919 ? 140.258 156.328 185.263 1.00 53.94 919 GLY B N 1
ATOM 9904 C CA . GLY B 1 919 ? 139.083 155.491 185.119 1.00 53.94 919 GLY B CA 1
ATOM 9905 C C . GLY B 1 919 ? 137.940 156.221 184.448 1.00 53.94 919 GLY B C 1
ATOM 9906 O O . GLY B 1 919 ? 137.248 155.664 183.592 1.00 53.94 919 GLY B O 1
ATOM 9907 N N . SER B 1 920 ? 137.735 157.487 184.813 1.00 52.66 920 SER B N 1
ATOM 9908 C CA . SER B 1 920 ? 136.684 158.275 184.189 1.00 52.66 920 SER B CA 1
ATOM 9909 C C . SER B 1 920 ? 136.951 158.479 182.704 1.00 52.66 920 SER B C 1
ATOM 9910 O O . SER B 1 920 ? 136.035 158.345 181.885 1.00 52.66 920 SER B O 1
ATOM 9913 N N . THR B 1 921 ? 138.191 158.803 182.333 1.00 49.73 921 THR B N 1
ATOM 9914 C CA . THR B 1 921 ? 138.481 159.025 180.923 1.00 49.73 921 THR B CA 1
ATOM 9915 C C . THR B 1 921 ? 138.455 157.742 180.104 1.00 49.73 921 THR B C 1
ATOM 9916 O O . THR B 1 921 ? 138.229 157.812 178.893 1.00 49.73 921 THR B O 1
ATOM 9920 N N . TYR B 1 922 ? 138.672 156.580 180.716 1.00 47.73 922 TYR B N 1
ATOM 9921 C CA . TYR B 1 922 ? 138.469 155.349 179.966 1.00 47.73 922 TYR B CA 1
ATOM 9922 C C . TYR B 1 922 ? 136.989 155.027 179.816 1.00 47.73 922 TYR B C 1
ATOM 9923 O O . TYR B 1 922 ? 136.546 154.593 178.742 1.00 47.73 922 TYR B O 1
ATOM 9932 N N . CYS B 1 923 ? 136.214 155.236 180.881 1.00 48.99 923 CYS B N 1
ATOM 9933 C CA . CYS B 1 923 ? 134.793 154.929 180.832 1.00 48.99 923 CYS B CA 1
ATOM 9934 C C . CYS B 1 923 ? 134.072 155.820 179.835 1.00 48.99 923 CYS B C 1
ATOM 9935 O O . CYS B 1 923 ? 133.160 155.367 179.139 1.00 48.99 923 CYS B O 1
ATOM 9938 N N . LEU B 1 924 ? 134.457 157.095 179.755 1.00 45.76 924 LEU B N 1
ATOM 9939 C CA . LEU B 1 924 ? 133.809 157.988 178.801 1.00 45.76 924 LEU B CA 1
ATOM 9940 C C . LEU B 1 924 ? 134.089 157.563 177.365 1.00 45.76 924 LEU B C 1
ATOM 9941 O O . LEU B 1 924 ? 133.188 157.594 176.523 1.00 45.76 924 LEU B O 1
ATOM 9946 N N . TYR B 1 925 ? 135.324 157.155 177.070 1.00 45.41 925 TYR B N 1
ATOM 9947 C CA . TYR B 1 925 ? 135.633 156.615 175.748 1.00 45.41 925 TYR B CA 1
ATOM 9948 C C . TYR B 1 925 ? 134.775 155.400 175.440 1.00 45.41 925 TYR B C 1
ATOM 9949 O O . TYR B 1 925 ? 134.207 155.283 174.349 1.00 45.41 925 TYR B O 1
ATOM 9958 N N . LEU B 1 926 ? 134.687 154.470 176.391 1.00 44.97 926 LEU B N 1
ATOM 9959 C CA . LEU B 1 926 ? 133.927 153.248 176.149 1.00 44.97 926 LEU B CA 1
ATOM 9960 C C . LEU B 1 926 ? 132.452 153.546 175.914 1.00 44.97 926 LEU B C 1
ATOM 9961 O O . LEU B 1 926 ? 131.834 152.986 174.999 1.00 44.97 926 LEU B O 1
ATOM 9966 N N . ILE B 1 927 ? 131.873 154.442 176.714 1.00 45.38 927 ILE B N 1
ATOM 9967 C CA . ILE B 1 927 ? 130.456 154.761 176.569 1.00 45.38 927 ILE B CA 1
ATOM 9968 C C . ILE B 1 927 ? 130.205 155.506 175.267 1.00 45.38 927 ILE B C 1
ATOM 9969 O O . ILE B 1 927 ? 129.182 155.297 174.610 1.00 45.38 927 ILE B O 1
ATOM 9974 N N . SER B 1 928 ? 131.119 156.392 174.870 1.00 44.47 928 SER B N 1
ATOM 9975 C CA . SER B 1 928 ? 130.943 157.095 173.606 1.00 44.47 928 SER B CA 1
ATOM 9976 C C . SER B 1 928 ? 131.026 156.134 172.429 1.00 44.47 928 SER B C 1
ATOM 9977 O O . SER B 1 928 ? 130.294 156.283 171.447 1.00 44.47 928 SER B O 1
ATOM 9980 N N . SER B 1 929 ? 131.917 155.144 172.505 1.00 42.83 929 SER B N 1
ATOM 9981 C CA . SER B 1 929 ? 131.983 154.131 171.457 1.00 42.83 929 SER B CA 1
ATOM 9982 C C . SER B 1 929 ? 130.710 153.300 171.407 1.00 42.83 929 SER B C 1
ATOM 9983 O O . SER B 1 929 ? 130.258 152.911 170.326 1.00 42.83 929 SER B O 1
ATOM 9986 N N . ILE B 1 930 ? 130.130 152.994 172.567 1.00 43.85 930 ILE B N 1
ATOM 9987 C CA . ILE B 1 930 ? 128.884 152.229 172.584 1.00 43.85 930 ILE B CA 1
ATOM 9988 C C . ILE B 1 930 ? 127.730 153.056 172.020 1.00 43.85 930 ILE B C 1
ATOM 9989 O O . ILE B 1 930 ? 126.889 152.542 171.275 1.00 43.85 930 ILE B O 1
ATOM 9994 N N . ILE B 1 931 ? 127.670 154.343 172.364 1.00 43.72 931 ILE B N 1
ATOM 9995 C CA . ILE B 1 931 ? 126.611 155.215 171.855 1.00 43.72 931 ILE B CA 1
ATOM 9996 C C . ILE B 1 931 ? 126.685 155.323 170.339 1.00 43.72 931 ILE B C 1
ATOM 9997 O O . ILE B 1 931 ? 125.661 155.304 169.649 1.00 43.72 931 ILE B O 1
ATOM 10002 N N . TYR B 1 932 ? 127.895 155.444 169.798 1.00 41.95 932 TYR B N 1
ATOM 10003 C CA . TYR B 1 932 ? 128.116 155.462 168.359 1.00 41.95 932 TYR B CA 1
ATOM 10004 C C . TYR B 1 932 ? 127.835 154.121 167.694 1.00 41.95 932 TYR B C 1
ATOM 10005 O O . TYR B 1 932 ? 127.772 154.067 166.463 1.00 41.95 932 TYR B O 1
ATOM 10014 N N . LEU B 1 933 ? 127.667 153.054 168.476 1.00 44.15 933 LEU B N 1
ATOM 10015 C CA . LEU B 1 933 ? 127.417 151.699 167.976 1.00 44.15 933 LEU B CA 1
ATOM 10016 C C . LEU B 1 933 ? 128.608 151.134 167.209 1.00 44.15 933 LEU B C 1
ATOM 10017 O O . LEU B 1 933 ? 128.435 150.379 166.253 1.00 44.15 933 LEU B O 1
ATOM 10019 N N . GLN B 1 934 ? 129.825 151.492 167.614 1.00 44.04 934 GLN B N 1
ATOM 10020 C CA . GLN B 1 934 ? 131.050 150.896 167.072 1.00 44.04 934 GLN B CA 1
ATOM 10021 C C . GLN B 1 934 ? 132.051 150.689 168.200 1.00 44.04 934 GLN B C 1
ATOM 10022 O O . GLN B 1 934 ? 133.060 151.395 168.294 1.00 44.04 934 GLN B O 1
ATOM 10028 N N . PRO B 1 935 ? 131.810 149.709 169.077 1.00 42.83 935 PRO B N 1
ATOM 10029 C CA . PRO B 1 935 ? 132.667 149.533 170.252 1.00 42.83 935 PRO B CA 1
ATOM 10030 C C . PRO B 1 935 ? 133.826 148.561 170.101 1.00 42.83 935 PRO B C 1
ATOM 10031 O O . PRO B 1 935 ? 134.671 148.506 171.003 1.00 42.83 935 PRO B O 1
ATOM 10035 N N . TRP B 1 936 ? 133.901 147.798 169.012 1.00 45.35 936 TRP B N 1
ATOM 10036 C CA . TRP B 1 936 ? 134.847 146.692 168.938 1.00 45.35 936 TRP B CA 1
ATOM 10037 C C . TRP B 1 936 ? 136.301 147.128 168.946 1.00 45.35 936 TRP B C 1
ATOM 10038 O O . TRP B 1 936 ? 137.170 146.301 169.229 1.00 45.35 936 TRP B O 1
ATOM 10049 N N . HIS B 1 937 ? 136.595 148.383 168.648 1.00 41.14 937 HIS B N 1
ATOM 10050 C CA . HIS B 1 937 ? 137.969 148.856 168.672 1.00 41.14 937 HIS B CA 1
ATOM 10051 C C . HIS B 1 937 ? 138.462 149.144 170.077 1.00 41.14 937 HIS B C 1
ATOM 10052 O O . HIS B 1 937 ? 139.653 149.397 170.262 1.00 41.14 937 HIS B O 1
ATOM 10059 N N . MET B 1 938 ? 137.578 149.111 171.066 1.00 44.01 938 MET B N 1
ATOM 10060 C CA . MET B 1 938 ? 137.945 149.457 172.425 1.00 44.01 938 MET B CA 1
ATOM 10061 C C . MET B 1 938 ? 138.626 148.307 173.149 1.00 44.01 938 MET B C 1
ATOM 10062 O O . MET B 1 938 ? 139.089 148.494 174.278 1.00 44.01 938 MET B O 1
ATOM 10067 N N . LEU B 1 939 ? 138.685 147.129 172.539 1.00 43.63 939 LEU B N 1
ATOM 10068 C CA . LEU B 1 939 ? 139.440 146.012 173.081 1.00 43.63 939 LEU B CA 1
ATOM 10069 C C . LEU B 1 939 ? 140.419 145.398 172.097 1.00 43.63 939 LEU B C 1
ATOM 10070 O O . LEU B 1 939 ? 141.483 144.945 172.517 1.00 43.63 939 LEU B O 1
ATOM 10075 N N . THR B 1 940 ? 140.104 145.377 170.803 1.00 41.57 940 THR B N 1
ATOM 10076 C CA . THR B 1 940 ? 141.016 144.783 169.837 1.00 41.57 940 THR B CA 1
ATOM 10077 C C . THR B 1 940 ? 142.206 145.676 169.530 1.00 41.57 940 THR B C 1
ATOM 10078 O O . THR B 1 940 ? 143.210 145.186 169.007 1.00 41.57 940 THR B O 1
ATOM 10082 N N . SER B 1 941 ? 142.125 146.970 169.838 1.00 38.72 941 SER B N 1
ATOM 10083 C CA . SER B 1 941 ? 143.127 147.898 169.333 1.00 38.72 941 SER B CA 1
ATOM 10084 C C . SER B 1 941 ? 143.551 148.954 170.348 1.00 38.72 941 SER B C 1
ATOM 10085 O O . SER B 1 941 ? 144.289 149.875 169.990 1.00 38.72 941 SER B O 1
ATOM 10087 N N . PHE B 1 942 ? 143.136 148.830 171.605 1.00 38.27 942 PHE B N 1
ATOM 10088 C CA . PHE B 1 942 ? 143.356 149.867 172.606 1.00 38.27 942 PHE B CA 1
ATOM 10089 C C . PHE B 1 942 ? 144.763 149.832 173.193 1.00 38.27 942 PHE B C 1
ATOM 10090 O O . PHE B 1 942 ? 145.410 150.875 173.325 1.00 38.27 942 PHE B O 1
ATOM 10098 N N . ILE B 1 943 ? 145.242 148.641 173.556 1.00 37.19 943 ILE B N 1
ATOM 10099 C CA . ILE B 1 943 ? 146.540 148.517 174.215 1.00 37.19 943 ILE B CA 1
ATOM 10100 C C . ILE B 1 943 ? 147.666 148.909 173.270 1.00 37.19 943 ILE B C 1
ATOM 10101 O O . ILE B 1 943 ? 148.650 149.528 173.681 1.00 37.19 943 ILE B O 1
ATOM 10106 N N . GLN B 1 944 ? 147.543 148.554 171.991 1.00 36.78 944 GLN B N 1
ATOM 10107 C CA . GLN B 1 944 ? 148.547 148.954 171.011 1.00 36.78 944 GLN B CA 1
ATOM 10108 C C . GLN B 1 944 ? 148.639 150.467 170.910 1.00 36.78 944 GLN B C 1
ATOM 10109 O O . GLN B 1 944 ? 149.737 151.033 170.861 1.00 36.78 944 GLN B O 1
ATOM 10115 N N . TYR B 1 945 ? 147.492 151.140 170.881 1.00 36.75 945 TYR B N 1
ATOM 10116 C CA . TYR B 1 945 ? 147.486 152.594 170.834 1.00 36.75 945 TYR B CA 1
ATOM 10117 C C . TYR B 1 945 ? 148.092 153.191 172.095 1.00 36.75 945 TYR B C 1
ATOM 10118 O O . TYR B 1 945 ? 148.850 154.168 172.028 1.00 36.75 945 TYR B O 1
ATOM 10127 N N . ILE B 1 946 ? 147.769 152.620 173.254 1.00 36.56 946 ILE B N 1
ATOM 10128 C CA . ILE B 1 946 ? 148.344 153.106 174.503 1.00 36.56 946 ILE B CA 1
ATOM 10129 C C . ILE B 1 946 ? 149.859 152.978 174.473 1.00 36.56 946 ILE B C 1
ATOM 10130 O O . ILE B 1 946 ? 150.584 153.900 174.862 1.00 36.56 946 ILE B O 1
ATOM 10135 N N . LEU B 1 947 ? 150.360 151.844 173.986 1.00 35.48 947 LEU B N 1
ATOM 10136 C CA . LEU B 1 947 ? 151.797 151.606 173.992 1.00 35.48 947 LEU B CA 1
ATOM 10137 C C . LEU B 1 947 ? 152.521 152.494 172.992 1.00 35.48 947 LEU B C 1
ATOM 10138 O O . LEU B 1 947 ? 153.669 152.883 173.226 1.00 35.48 947 LEU B O 1
ATOM 10143 N N . LEU B 1 948 ? 151.886 152.823 171.871 1.00 36.24 948 LEU B N 1
ATOM 10144 C CA . LEU B 1 948 ? 152.542 153.683 170.894 1.00 36.24 948 LEU B CA 1
ATOM 10145 C C . LEU B 1 948 ? 152.304 155.173 171.102 1.00 36.24 948 LEU B C 1
ATOM 10146 O O . LEU B 1 948 ? 152.911 155.970 170.385 1.00 36.24 948 LEU B O 1
ATOM 10151 N N . SER B 1 949 ? 151.457 155.572 172.045 1.00 36.69 949 SER B N 1
ATOM 10152 C CA . SER B 1 949 ? 151.259 157.000 172.294 1.00 36.69 949 SER B CA 1
ATOM 10153 C C . SER B 1 949 ? 152.538 157.792 172.589 1.00 36.69 949 SER B C 1
ATOM 10154 O O . SER B 1 949 ? 152.651 158.927 172.084 1.00 36.69 949 SER B O 1
ATOM 10157 N N . PRO B 1 950 ? 153.508 157.304 173.378 1.00 37.14 950 PRO B N 1
ATOM 10158 C CA . PRO B 1 950 ? 154.740 158.087 173.558 1.00 37.14 950 PRO B CA 1
ATOM 10159 C C . PRO B 1 950 ? 155.488 158.328 172.267 1.00 37.14 950 PRO B C 1
ATOM 10160 O O . PRO B 1 950 ? 156.194 159.332 172.148 1.00 37.14 950 PRO B O 1
ATOM 10162 N N . SER B 1 951 ? 155.371 157.424 171.298 1.00 37.56 951 SER B N 1
ATOM 10163 C CA . SER B 1 951 ? 156.032 157.625 170.018 1.00 37.56 951 SER B CA 1
ATOM 10164 C C . SER B 1 951 ? 155.295 158.654 169.177 1.00 37.56 951 SER B C 1
ATOM 10165 O O . SER B 1 951 ? 155.913 159.374 168.388 1.00 37.56 951 SER B O 1
ATOM 10168 N N . TYR B 1 952 ? 153.971 158.727 169.317 1.00 37.07 952 TYR B N 1
ATOM 10169 C CA . TYR B 1 952 ? 153.228 159.819 168.701 1.00 37.07 952 TYR B CA 1
ATOM 10170 C C . TYR B 1 952 ? 153.688 161.158 169.248 1.00 37.07 952 TYR B C 1
ATOM 10171 O O . TYR B 1 952 ? 153.884 162.112 168.490 1.00 37.07 952 TYR B O 1
ATOM 10180 N N . ILE B 1 953 ? 153.862 161.250 170.565 1.00 36.68 953 ILE B N 1
ATOM 10181 C CA . ILE B 1 953 ? 154.280 162.520 171.152 1.00 36.68 953 ILE B CA 1
ATOM 10182 C C . ILE B 1 953 ? 155.724 162.849 170.799 1.00 36.68 953 ILE B C 1
ATOM 10183 O O . ILE B 1 953 ? 156.050 163.996 170.482 1.00 36.68 953 ILE B O 1
ATOM 10188 N N . ASN B 1 954 ? 156.612 161.864 170.834 1.00 37.74 954 ASN B N 1
ATOM 10189 C CA . ASN B 1 954 ? 158.039 162.130 170.869 1.00 37.74 954 ASN B CA 1
ATOM 10190 C C . ASN B 1 954 ? 158.760 161.923 169.548 1.00 37.74 954 ASN B C 1
ATOM 10191 O O . ASN B 1 954 ? 159.850 162.468 169.378 1.00 37.74 954 ASN B O 1
ATOM 10196 N N . VAL B 1 955 ? 158.219 161.143 168.622 1.00 36.06 955 VAL B N 1
ATOM 10197 C CA . VAL B 1 955 ? 158.874 160.892 167.352 1.00 36.06 955 VAL B CA 1
ATOM 10198 C C . VAL B 1 955 ? 158.160 161.594 166.207 1.00 36.06 955 VAL B C 1
ATOM 10199 O O . VAL B 1 955 ? 158.802 162.220 165.364 1.00 36.06 955 VAL B O 1
ATOM 10203 N N . LEU B 1 956 ? 156.833 161.514 166.168 1.00 36.06 956 LEU B N 1
ATOM 10204 C CA . LEU B 1 956 ? 156.087 162.168 165.102 1.00 36.06 956 LEU B CA 1
ATOM 10205 C C . LEU B 1 956 ? 156.157 163.683 165.219 1.00 36.06 956 LEU B C 1
ATOM 10206 O O . LEU B 1 956 ? 156.337 164.378 164.218 1.00 36.06 956 LEU B O 1
ATOM 10211 N N . ASN B 1 957 ? 156.007 164.213 166.432 1.00 35.58 957 ASN B N 1
ATOM 10212 C CA . ASN B 1 957 ? 155.997 165.660 166.607 1.00 35.58 957 ASN B CA 1
ATOM 10213 C C . ASN B 1 957 ? 157.363 166.272 166.344 1.00 35.58 957 ASN B C 1
ATOM 10214 O O . ASN B 1 957 ? 157.461 167.331 165.715 1.00 35.58 957 ASN B O 1
ATOM 10219 N N . ILE B 1 958 ? 158.425 165.634 166.831 1.00 33.86 958 ILE B N 1
ATOM 10220 C CA . ILE B 1 958 ? 159.767 166.160 166.613 1.00 33.86 958 ILE B CA 1
ATOM 10221 C C . ILE B 1 958 ? 160.079 166.205 165.125 1.00 33.86 958 ILE B C 1
ATOM 10222 O O . ILE B 1 958 ? 160.572 167.212 164.607 1.00 33.86 958 ILE B O 1
ATOM 10227 N N . TYR B 1 959 ? 159.782 165.120 164.411 1.00 35.64 959 TYR B N 1
ATOM 10228 C CA . TYR B 1 959 ? 160.059 165.094 162.981 1.00 35.64 959 TYR B CA 1
ATOM 10229 C C . TYR B 1 959 ? 159.182 166.082 162.225 1.00 35.64 959 TYR B C 1
ATOM 10230 O O . TYR B 1 959 ? 159.633 166.704 161.260 1.00 35.64 959 TYR B O 1
ATOM 10239 N N . ALA B 1 960 ? 157.922 166.226 162.632 1.00 35.09 960 ALA B N 1
ATOM 10240 C CA . ALA B 1 960 ? 157.034 167.164 161.961 1.00 35.09 960 ALA B CA 1
ATOM 10241 C C . ALA B 1 960 ? 157.510 168.600 162.130 1.00 35.09 960 ALA B C 1
ATOM 10242 O O . ALA B 1 960 ? 157.473 169.383 161.178 1.00 35.09 960 ALA B O 1
ATOM 10244 N N . PHE B 1 961 ? 157.956 168.967 163.332 1.00 33.29 961 PHE B N 1
ATOM 10245 C CA . PHE B 1 961 ? 158.445 170.322 163.556 1.00 33.29 961 PHE B CA 1
ATOM 10246 C C . PHE B 1 961 ? 159.813 170.560 162.940 1.00 33.29 961 PHE B C 1
ATOM 10247 O O . PHE B 1 961 ? 160.120 171.690 162.551 1.00 33.29 961 PHE B O 1
ATOM 10255 N N . CYS B 1 962 ? 160.649 169.534 162.844 1.00 36.15 962 CYS B N 1
ATOM 10256 C CA . CYS B 1 962 ? 161.972 169.728 162.273 1.00 36.15 962 CYS B CA 1
ATOM 10257 C C . CYS B 1 962 ? 161.958 169.795 160.755 1.00 36.15 962 CYS B C 1
ATOM 10258 O O . CYS B 1 962 ? 162.976 170.159 160.162 1.00 36.15 962 CYS B O 1
ATOM 10261 N N . ASN B 1 963 ? 160.841 169.464 160.115 1.00 37.67 963 ASN B N 1
ATOM 10262 C CA . ASN B 1 963 ? 160.737 169.383 158.663 1.00 37.67 963 ASN B CA 1
ATOM 10263 C C . ASN B 1 963 ? 159.519 170.143 158.172 1.00 37.67 963 ASN B C 1
ATOM 10264 O O . ASN B 1 963 ? 158.724 169.641 157.383 1.00 37.67 963 ASN B O 1
ATOM 10269 N N . VAL B 1 964 ? 159.363 171.384 158.628 1.00 39.72 964 VAL B N 1
ATOM 10270 C CA . VAL B 1 964 ? 158.128 172.124 158.375 1.00 39.72 964 VAL B CA 1
ATOM 10271 C C . VAL B 1 964 ? 157.918 172.347 156.883 1.00 39.72 964 VAL B C 1
ATOM 10272 O O . VAL B 1 964 ? 156.810 172.169 156.366 1.00 39.72 964 VAL B O 1
ATOM 10276 N N . HIS B 1 965 ? 158.966 172.736 156.164 1.00 43.29 965 HIS B N 1
ATOM 10277 C CA . HIS B 1 965 ? 158.777 173.282 154.829 1.00 43.29 965 HIS B CA 1
ATOM 10278 C C . HIS B 1 965 ? 159.419 172.481 153.709 1.00 43.29 965 HIS B C 1
ATOM 10279 O O . HIS B 1 965 ? 159.260 172.857 152.545 1.00 43.29 965 HIS B O 1
ATOM 10286 N N . ASP B 1 966 ? 160.126 171.395 154.011 1.00 51.63 966 ASP B N 1
ATOM 10287 C CA . ASP B 1 966 ? 160.685 170.517 152.982 1.00 51.63 966 ASP B CA 1
ATOM 10288 C C . ASP B 1 966 ? 161.594 171.309 152.033 1.00 51.63 966 ASP B C 1
ATOM 10289 O O . ASP B 1 966 ? 161.350 171.433 150.832 1.00 51.63 966 ASP B O 1
ATOM 10291 N N . LEU B 1 967 ? 162.653 171.852 152.627 1.00 52.39 967 LEU B N 1
ATOM 10292 C CA . LEU B 1 967 ? 163.576 172.727 151.923 1.00 52.39 967 LEU B CA 1
ATOM 10293 C C . LEU B 1 967 ? 164.423 171.956 150.917 1.00 52.39 967 LEU B C 1
ATOM 10294 O O . LEU B 1 967 ? 164.659 170.752 151.045 1.00 52.39 967 LEU B O 1
ATOM 10296 N N . SER B 1 968 ? 164.892 172.687 149.906 1.00 59.33 968 SER B N 1
ATOM 10297 C CA . SER B 1 968 ? 165.782 172.143 148.882 1.00 59.33 968 SER B CA 1
ATOM 10298 C C . SER B 1 968 ? 166.715 173.280 148.479 1.00 59.33 968 SER B C 1
ATOM 10299 O O . SER B 1 968 ? 166.366 174.097 147.623 1.00 59.33 968 SER B O 1
ATOM 10301 N N . TRP B 1 969 ? 167.893 173.322 149.097 1.00 61.34 969 TRP B N 1
ATOM 10302 C CA . TRP B 1 969 ? 168.798 174.449 148.915 1.00 61.34 969 TRP B CA 1
ATOM 10303 C C . TRP B 1 969 ? 169.326 174.485 147.492 1.00 61.34 969 TRP B C 1
ATOM 10304 O O . TRP B 1 969 ? 169.034 175.420 146.740 1.00 61.34 969 TRP B O 1
ATOM 10315 N N . ASN B 1 977 ? 180.156 179.448 127.049 1.00 82.87 977 ASN B N 1
ATOM 10316 C CA . ASN B 1 977 ? 179.800 179.315 125.650 1.00 82.87 977 ASN B CA 1
ATOM 10317 C C . ASN B 1 977 ? 180.264 177.960 125.118 1.00 82.87 977 ASN B C 1
ATOM 10318 O O . ASN B 1 977 ? 181.305 177.446 125.530 1.00 82.87 977 ASN B O 1
ATOM 10320 N N . PRO B 1 978 ? 179.488 177.341 124.238 1.00 81.42 978 PRO B N 1
ATOM 10321 C CA . PRO B 1 978 ? 180.010 176.207 123.475 1.00 81.42 978 PRO B CA 1
ATOM 10322 C C . PRO B 1 978 ? 181.150 176.661 122.579 1.00 81.42 978 PRO B C 1
ATOM 10323 O O . PRO B 1 978 ? 181.146 177.769 122.041 1.00 81.42 978 PRO B O 1
ATOM 10325 N N . LEU B 1 979 ? 182.144 175.788 122.433 1.00 74.91 979 LEU B N 1
ATOM 10326 C CA . LEU B 1 979 ? 183.407 176.178 121.814 1.00 74.91 979 LEU B CA 1
ATOM 10327 C C . LEU B 1 979 ? 183.527 175.749 120.355 1.00 74.91 979 LEU B C 1
ATOM 10328 O O . LEU B 1 979 ? 183.665 176.594 119.467 1.00 74.91 979 LEU B O 1
ATOM 10333 N N . GLY B 1 980 ? 183.469 174.455 120.094 1.00 75.40 980 GLY B N 1
ATOM 10334 C CA . GLY B 1 980 ? 183.722 173.945 118.763 1.00 75.40 980 GLY B CA 1
ATOM 10335 C C . GLY B 1 980 ? 184.124 172.490 118.827 1.00 75.40 980 GLY B C 1
ATOM 10336 O O . GLY B 1 980 ? 184.285 171.914 119.898 1.00 75.40 980 GLY B O 1
ATOM 10337 N N . LYS B 1 981 ? 184.299 171.911 117.644 1.00 77.05 981 LYS B N 1
ATOM 10338 C CA . LYS B 1 981 ? 184.503 170.475 117.529 1.00 77.05 981 LYS B CA 1
ATOM 10339 C C . LYS B 1 981 ? 185.525 170.233 116.428 1.00 77.05 981 LYS B C 1
ATOM 10340 O O . LYS B 1 981 ? 185.700 171.065 115.538 1.00 77.05 981 LYS B O 1
ATOM 10342 N N . ILE B 1 982 ? 186.192 169.082 116.482 1.00 79.11 982 ILE B N 1
ATOM 10343 C CA . ILE B 1 982 ? 187.165 168.708 115.458 1.00 79.11 982 ILE B CA 1
ATOM 10344 C C . ILE B 1 982 ? 186.863 167.309 114.945 1.00 79.11 982 ILE B C 1
ATOM 10345 O O . ILE B 1 982 ? 186.827 166.346 115.719 1.00 79.11 982 ILE B O 1
ATOM 10350 N N . ASN B 1 983 ? 186.656 167.203 113.637 1.00 86.75 983 ASN B N 1
ATOM 10351 C CA . ASN B 1 983 ? 186.508 165.940 112.930 1.00 86.75 983 ASN B CA 1
ATOM 10352 C C . ASN B 1 983 ? 187.504 165.949 111.782 1.00 86.75 983 ASN B C 1
ATOM 10353 O O . ASN B 1 983 ? 187.440 166.825 110.915 1.00 86.75 983 ASN B O 1
ATOM 10358 N N . THR B 1 984 ? 188.429 164.996 111.777 1.00 90.01 984 THR B N 1
ATOM 10359 C CA . THR B 1 984 ? 189.528 165.047 110.827 1.00 90.01 984 THR B CA 1
ATOM 10360 C C . THR B 1 984 ? 189.356 164.024 109.713 1.00 90.01 984 THR B C 1
ATOM 10361 O O . THR B 1 984 ? 188.665 163.015 109.865 1.00 90.01 984 THR B O 1
ATOM 10365 N N . THR B 1 985 ? 190.008 164.300 108.586 1.00 95.39 985 THR B N 1
ATOM 10366 C CA . THR B 1 985 ? 189.993 163.395 107.451 1.00 95.39 985 THR B CA 1
ATOM 10367 C C . THR B 1 985 ? 190.946 162.225 107.688 1.00 95.39 985 THR B C 1
ATOM 10368 O O . THR B 1 985 ? 191.474 162.020 108.785 1.00 95.39 985 THR B O 1
ATOM 10370 N N . GLU B 1 986 ? 191.148 161.434 106.632 1.00 99.93 986 GLU B N 1
ATOM 10371 C CA . GLU B 1 986 ? 192.042 160.285 106.725 1.00 99.93 986 GLU B CA 1
ATOM 10372 C C . GLU B 1 986 ? 193.484 160.713 106.970 1.00 99.93 986 GLU B C 1
ATOM 10373 O O . GLU B 1 986 ? 194.182 160.125 107.805 1.00 99.93 986 GLU B O 1
ATOM 10375 N N . ASP B 1 987 ? 193.943 161.746 106.264 1.00 99.89 987 ASP B N 1
ATOM 10376 C CA . ASP B 1 987 ? 195.316 162.221 106.398 1.00 99.89 987 ASP B CA 1
ATOM 10377 C C . ASP B 1 987 ? 195.574 162.911 107.727 1.00 99.89 987 ASP B C 1
ATOM 10378 O O . ASP B 1 987 ? 196.695 163.382 107.953 1.00 99.89 987 ASP B O 1
ATOM 10380 N N . GLY B 1 988 ? 194.577 162.977 108.605 1.00 95.16 988 GLY B N 1
ATOM 10381 C CA . GLY B 1 988 ? 194.672 163.793 109.794 1.00 95.16 988 GLY B CA 1
ATOM 10382 C C . GLY B 1 988 ? 194.437 165.264 109.560 1.00 95.16 988 GLY B C 1
ATOM 10383 O O . GLY B 1 988 ? 194.651 166.061 110.475 1.00 95.16 988 GLY B O 1
ATOM 10384 N N . THR B 1 989 ? 194.000 165.649 108.366 1.00 93.50 989 THR B N 1
ATOM 10385 C CA . THR B 1 989 ? 193.834 167.051 108.018 1.00 93.50 989 THR B CA 1
ATOM 10386 C C . THR B 1 989 ? 192.395 167.497 108.231 1.00 93.50 989 THR B C 1
ATOM 10387 O O . THR B 1 989 ? 191.466 166.687 108.253 1.00 93.50 989 THR B O 1
ATOM 10389 N N . PHE B 1 990 ? 192.225 168.805 108.392 1.00 88.08 990 PHE B N 1
ATOM 10390 C CA . PHE B 1 990 ? 190.924 169.403 108.626 1.00 88.08 990 PHE B CA 1
ATOM 10391 C C . PHE B 1 990 ? 191.018 170.896 108.349 1.00 88.08 990 PHE B C 1
ATOM 10392 O O . PHE B 1 990 ? 192.103 171.432 108.111 1.00 88.08 990 PHE B O 1
ATOM 10400 N N . LYS B 1 991 ? 189.867 171.561 108.353 1.00 89.31 991 LYS B N 1
ATOM 10401 C CA . LYS B 1 991 ? 189.789 172.989 108.080 1.00 89.31 991 LYS B CA 1
ATOM 10402 C C . LYS B 1 991 ? 189.177 173.722 109.265 1.00 89.31 991 LYS B C 1
ATOM 10403 O O . LYS B 1 991 ? 188.382 173.147 110.016 1.00 89.31 991 LYS B O 1
ATOM 10405 N N . MET B 1 992 ? 189.556 174.988 109.430 1.00 89.45 992 MET B N 1
ATOM 10406 C CA . MET B 1 992 ? 189.271 175.732 110.648 1.00 89.45 992 MET B CA 1
ATOM 10407 C C . MET B 1 992 ? 188.980 177.187 110.324 1.00 89.45 992 MET B C 1
ATOM 10408 O O . MET B 1 992 ? 189.356 177.680 109.259 1.00 89.45 992 MET B O 1
ATOM 10413 N N . GLU B 1 993 ? 188.309 177.867 111.246 1.00 92.29 993 GLU B N 1
ATOM 10414 C CA . GLU B 1 993 ? 188.237 179.321 111.206 1.00 92.29 993 GLU B CA 1
ATOM 10415 C C . GLU B 1 993 ? 189.149 179.895 112.285 1.00 92.29 993 GLU B C 1
ATOM 10416 O O . GLU B 1 993 ? 188.837 179.815 113.478 1.00 92.29 993 GLU B O 1
ATOM 10418 N N . VAL B 1 994 ? 190.270 180.480 111.874 1.00 88.70 994 VAL B N 1
ATOM 10419 C CA . VAL B 1 994 ? 191.291 180.934 112.807 1.00 88.70 994 VAL B CA 1
ATOM 10420 C C . VAL B 1 994 ? 191.527 182.425 112.621 1.00 88.70 994 VAL B C 1
ATOM 10421 O O . VAL B 1 994 ? 191.541 182.935 111.497 1.00 88.70 994 VAL B O 1
ATOM 10423 N N . LEU B 1 995 ? 191.700 183.129 113.738 1.00 86.22 995 LEU B N 1
ATOM 10424 C CA . LEU B 1 995 ? 192.149 184.515 113.688 1.00 86.22 995 LEU B CA 1
ATOM 10425 C C . LEU B 1 995 ? 193.566 184.538 113.138 1.00 86.22 995 LEU B C 1
ATOM 10426 O O . LEU B 1 995 ? 194.518 184.177 113.837 1.00 86.22 995 LEU B O 1
ATOM 10428 N N . VAL B 1 996 ? 193.712 184.952 111.884 1.00 84.15 996 VAL B N 1
ATOM 10429 C CA . VAL B 1 996 ? 195.004 184.959 111.220 1.00 84.15 996 VAL B CA 1
ATOM 10430 C C . VAL B 1 996 ? 195.585 186.362 111.145 1.00 84.15 996 VAL B C 1
ATOM 10431 O O . VAL B 1 996 ? 196.776 186.555 111.389 1.00 84.15 996 VAL B O 1
ATOM 10433 N N . SER B 1 997 ? 194.758 187.345 110.809 1.00 79.86 997 SER B N 1
ATOM 10434 C CA . SER B 1 997 ? 195.241 188.710 110.680 1.00 79.86 997 SER B CA 1
ATOM 10435 C C . SER B 1 997 ? 195.767 189.218 112.014 1.00 79.86 997 SER B C 1
ATOM 10436 O O . SER B 1 997 ? 195.170 188.983 113.067 1.00 79.86 997 SER B O 1
ATOM 10439 N N . SER B 1 998 ? 196.904 189.913 111.961 1.00 78.60 998 SER B N 1
ATOM 10440 C CA . SER B 1 998 ? 197.464 190.513 113.162 1.00 78.60 998 SER B CA 1
ATOM 10441 C C . SER B 1 998 ? 196.471 191.455 113.819 1.00 78.60 998 SER B C 1
ATOM 10442 O O . SER B 1 998 ? 196.446 191.584 115.051 1.00 78.60 998 SER B O 1
ATOM 10444 N N . SER B 1 999 ? 195.637 192.112 113.010 1.00 77.31 999 SER B N 1
ATOM 10445 C CA . SER B 1 999 ? 194.709 193.107 113.529 1.00 77.31 999 SER B CA 1
ATOM 10446 C C . SER B 1 999 ? 193.709 192.485 114.491 1.00 77.31 999 SER B C 1
ATOM 10447 O O . SER B 1 999 ? 193.369 193.088 115.513 1.00 77.31 999 SER B O 1
ATOM 10450 N N . GLU B 1 1000 ? 193.241 191.272 114.201 1.00 75.32 1000 GLU B N 1
ATOM 10451 C CA . GLU B 1 1000 ? 192.245 190.660 115.072 1.00 75.32 1000 GLU B CA 1
ATOM 10452 C C . GLU B 1 1000 ? 192.867 190.128 116.359 1.00 75.32 1000 GLU B C 1
ATOM 10453 O O . GLU B 1 1000 ? 192.226 190.149 117.417 1.00 75.32 1000 GLU B O 1
ATOM 10455 N N . ILE B 1 1001 ? 194.111 189.653 116.294 1.00 72.16 1001 ILE B N 1
ATOM 10456 C CA . ILE B 1 1001 ? 194.817 189.268 117.513 1.00 72.16 1001 ILE B CA 1
ATOM 10457 C C . ILE B 1 1001 ? 195.023 190.480 118.405 1.00 72.16 1001 ILE B C 1
ATOM 10458 O O . ILE B 1 1001 ? 194.795 190.427 119.620 1.00 72.16 1001 ILE B O 1
ATOM 10463 N N . GLN B 1 1002 ? 195.452 191.594 117.814 1.00 69.91 1002 GLN B N 1
ATOM 10464 C CA . GLN B 1 1002 ? 195.561 192.840 118.559 1.00 69.91 1002 GLN B CA 1
ATOM 10465 C C . GLN B 1 1002 ? 194.208 193.270 119.117 1.00 69.91 1002 GLN B C 1
ATOM 10466 O O . GLN B 1 1002 ? 194.124 193.803 120.228 1.00 69.91 1002 GLN B O 1
ATOM 10472 N N . ALA B 1 1003 ? 193.134 193.038 118.363 1.00 70.57 1003 ALA B N 1
ATOM 10473 C CA . ALA B 1 1003 ? 191.805 193.395 118.845 1.00 70.57 1003 ALA B CA 1
ATOM 10474 C C . ALA B 1 1003 ? 191.439 192.603 120.092 1.00 70.57 1003 ALA B C 1
ATOM 10475 O O . ALA B 1 1003 ? 190.961 193.173 121.079 1.00 70.57 1003 ALA B O 1
ATOM 10477 N N . ASN B 1 1004 ? 191.673 191.292 120.070 1.00 67.32 1004 ASN B N 1
ATOM 10478 C CA . ASN B 1 1004 ? 191.371 190.454 121.228 1.00 67.32 1004 ASN B CA 1
ATOM 10479 C C . ASN B 1 1004 ? 192.239 190.840 122.425 1.00 67.32 1004 ASN B C 1
ATOM 10480 O O . ASN B 1 1004 ? 191.772 190.868 123.574 1.00 67.32 1004 ASN B O 1
ATOM 10482 N N . TYR B 1 1005 ? 193.512 191.142 122.170 1.00 66.61 1005 TYR B N 1
ATOM 10483 C CA . TYR B 1 1005 ? 194.406 191.569 123.238 1.00 66.61 1005 TYR B CA 1
ATOM 10484 C C . TYR B 1 1005 ? 193.941 192.873 123.859 1.00 66.61 1005 TYR B C 1
ATOM 10485 O O . TYR B 1 1005 ? 194.010 193.051 125.077 1.00 66.61 1005 TYR B O 1
ATOM 10494 N N . ASP B 1 1006 ? 193.469 193.808 123.038 1.00 68.36 1006 ASP B N 1
ATOM 10495 C CA . ASP B 1 1006 ? 192.966 195.064 123.580 1.00 68.36 1006 ASP B CA 1
ATOM 10496 C C . ASP B 1 1006 ? 191.664 194.850 124.338 1.00 68.36 1006 ASP B C 1
ATOM 10497 O O . ASP B 1 1006 ? 191.387 195.546 125.319 1.00 68.36 1006 ASP B O 1
ATOM 10502 N N . LYS B 1 1007 ? 190.846 193.895 123.894 1.00 66.87 1007 LYS B N 1
ATOM 10503 C CA . LYS B 1 1007 ? 189.581 193.636 124.572 1.00 66.87 1007 LYS B CA 1
ATOM 10504 C C . LYS B 1 1007 ? 189.775 193.001 125.943 1.00 66.87 1007 LYS B C 1
ATOM 10505 O O . LYS B 1 1007 ? 188.986 193.273 126.851 1.00 66.87 1007 LYS B O 1
ATOM 10511 N N . TYR B 1 1008 ? 190.790 192.155 126.114 1.00 65.00 1008 TYR B N 1
ATOM 10512 C CA . TYR B 1 1008 ? 191.223 191.732 127.448 1.00 65.00 1008 TYR B CA 1
ATOM 10513 C C . TYR B 1 1008 ? 192.032 192.756 128.227 1.00 65.00 1008 TYR B C 1
ATOM 10514 O O . TYR B 1 1008 ? 191.984 192.737 129.455 1.00 65.00 1008 TYR B O 1
ATOM 10523 N N . LEU B 1 1009 ? 192.758 193.649 127.575 1.00 67.36 1009 LEU B N 1
ATOM 10524 C CA . LEU B 1 1009 ? 193.428 194.713 128.308 1.00 67.36 1009 LEU B CA 1
ATOM 10525 C C . LEU B 1 1009 ? 192.442 195.758 128.814 1.00 67.36 1009 LEU B C 1
ATOM 10526 O O . LEU B 1 1009 ? 192.755 196.493 129.752 1.00 67.36 1009 LEU B O 1
ATOM 10531 N N . LYS B 1 1010 ? 191.241 195.797 128.243 1.00 68.86 1010 LYS B N 1
ATOM 10532 C CA . LYS B 1 1010 ? 190.182 196.703 128.659 1.00 68.86 1010 LYS B CA 1
ATOM 10533 C C . LYS B 1 1010 ? 189.485 196.269 129.934 1.00 68.86 1010 LYS B C 1
ATOM 10534 O O . LYS B 1 1010 ? 189.104 197.125 130.734 1.00 68.86 1010 LYS B O 1
ATOM 10536 N N . VAL B 1 1011 ? 189.312 194.964 130.142 1.00 66.96 1011 VAL B N 1
ATOM 10537 C CA . VAL B 1 1011 ? 188.629 194.476 131.336 1.00 66.96 1011 VAL B CA 1
ATOM 10538 C C . VAL B 1 1011 ? 189.402 194.871 132.589 1.00 66.96 1011 VAL B C 1
ATOM 10539 O O . VAL B 1 1011 ? 188.820 195.093 133.657 1.00 66.96 1011 VAL B O 1
ATOM 10543 N N . LEU B 1 1012 ? 190.721 194.982 132.475 1.00 66.09 1012 LEU B N 1
ATOM 10544 C CA . LEU B 1 1012 ? 191.575 195.346 133.594 1.00 66.09 1012 LEU B CA 1
ATOM 10545 C C . LEU B 1 1012 ? 191.623 196.848 133.841 1.00 66.09 1012 LEU B C 1
ATOM 10546 O O . LEU B 1 1012 ? 192.527 197.311 134.547 1.00 66.09 1012 LEU B O 1
ATOM 10551 N N . ASN B 1 1013 ? 190.694 197.617 133.269 1.00 71.44 1013 ASN B N 1
ATOM 10552 C CA . ASN B 1 1013 ? 190.700 199.069 133.393 1.00 71.44 1013 ASN B CA 1
ATOM 10553 C C . ASN B 1 1013 ? 189.354 199.620 133.849 1.00 71.44 1013 ASN B C 1
ATOM 10554 O O . ASN B 1 1013 ? 189.290 200.715 134.415 1.00 71.44 1013 ASN B O 1
ATOM 10559 N N . ASP B 1 1014 ? 188.274 198.881 133.607 1.00 74.30 1014 ASP B N 1
ATOM 10560 C CA . ASP B 1 1014 ? 186.940 199.321 133.990 1.00 74.30 1014 ASP B CA 1
ATOM 10561 C C . ASP B 1 1014 ? 186.492 198.747 135.328 1.00 74.30 1014 ASP B C 1
ATOM 10562 O O . ASP B 1 1014 ? 185.288 198.694 135.601 1.00 74.30 1014 ASP B O 1
ATOM 10564 N N . PHE B 1 1015 ? 187.429 198.320 136.165 1.00 78.28 1015 PHE B N 1
ATOM 10565 C CA . PHE B 1 1015 ? 187.088 197.955 137.529 1.00 78.28 1015 PHE B CA 1
ATOM 10566 C C . PHE B 1 1015 ? 186.834 199.144 138.442 1.00 78.28 1015 PHE B C 1
ATOM 10567 O O . PHE B 1 1015 ? 187.442 200.213 138.342 1.00 78.28 1015 PHE B O 1
ATOM 10575 N N . GLU B 1 1025 ? 171.401 190.204 144.662 1.00 79.89 1025 GLU B N 1
ATOM 10576 C CA . GLU B 1 1025 ? 170.948 188.961 145.275 1.00 79.89 1025 GLU B CA 1
ATOM 10577 C C . GLU B 1 1025 ? 170.428 188.005 144.205 1.00 79.89 1025 GLU B C 1
ATOM 10578 O O . GLU B 1 1025 ? 169.807 188.436 143.235 1.00 79.89 1025 GLU B O 1
ATOM 10584 N N . PRO B 1 1026 ? 170.683 186.705 144.381 1.00 78.08 1026 PRO B N 1
ATOM 10585 C CA . PRO B 1 1026 ? 170.232 185.726 143.385 1.00 78.08 1026 PRO B CA 1
ATOM 10586 C C . PRO B 1 1026 ? 168.722 185.531 143.357 1.00 78.08 1026 PRO B C 1
ATOM 10587 O O . PRO B 1 1026 ? 167.973 186.265 144.010 1.00 78.08 1026 PRO B O 1
ATOM 10591 N N . SER B 1 1027 ? 168.280 184.536 142.590 1.00 74.63 1027 SER B N 1
ATOM 10592 C CA . SER B 1 1027 ? 166.914 184.459 142.096 1.00 74.63 1027 SER B CA 1
ATOM 10593 C C . SER B 1 1027 ? 165.894 184.318 143.225 1.00 74.63 1027 SER B C 1
ATOM 10594 O O . SER B 1 1027 ? 166.221 184.179 144.404 1.00 74.63 1027 SER B O 1
ATOM 10597 N N . TYR B 1 1028 ? 164.625 184.359 142.816 1.00 70.49 1028 TYR B N 1
ATOM 10598 C CA . TYR B 1 1028 ? 163.508 184.328 143.752 1.00 70.49 1028 TYR B CA 1
ATOM 10599 C C . TYR B 1 1028 ? 163.391 182.979 144.450 1.00 70.49 1028 TYR B C 1
ATOM 10600 O O . TYR B 1 1028 ? 162.993 182.913 145.619 1.00 70.49 1028 TYR B O 1
ATOM 10609 N N . ASP B 1 1029 ? 163.720 181.892 143.749 1.00 69.87 1029 ASP B N 1
ATOM 10610 C CA . ASP B 1 1029 ? 163.555 180.558 144.323 1.00 69.87 1029 ASP B CA 1
ATOM 10611 C C . ASP B 1 1029 ? 164.416 180.373 145.566 1.00 69.87 1029 ASP B C 1
ATOM 10612 O O . ASP B 1 1029 ? 163.935 179.894 146.599 1.00 69.87 1029 ASP B O 1
ATOM 10614 N N . GLU B 1 1030 ? 165.689 180.754 145.497 1.00 69.65 1030 GLU B N 1
ATOM 10615 C CA . GLU B 1 1030 ? 166.546 180.603 146.666 1.00 69.65 1030 GLU B CA 1
ATOM 10616 C C . GLU B 1 1030 ? 166.271 181.640 147.747 1.00 69.65 1030 GLU B C 1
ATOM 10617 O O . GLU B 1 1030 ? 166.512 181.359 148.925 1.00 69.65 1030 GLU B O 1
ATOM 10623 N N . LYS B 1 1031 ? 165.741 182.809 147.394 1.00 64.16 1031 LYS B N 1
ATOM 10624 C CA . LYS B 1 1031 ? 165.288 183.738 148.424 1.00 64.16 1031 LYS B CA 1
ATOM 10625 C C . LYS B 1 1031 ? 164.118 183.154 149.211 1.00 64.16 1031 LYS B C 1
ATOM 10626 O O . LYS B 1 1031 ? 164.078 183.238 150.448 1.00 64.16 1031 LYS B O 1
ATOM 10632 N N . LYS B 1 1032 ? 163.169 182.537 148.507 1.00 58.87 1032 LYS B N 1
ATOM 10633 C CA . LYS B 1 1032 ? 162.056 181.868 149.172 1.00 58.87 1032 LYS B CA 1
ATOM 10634 C C . LYS B 1 1032 ? 162.537 180.679 149.995 1.00 58.87 1032 LYS B C 1
ATOM 10635 O O . LYS B 1 1032 ? 162.012 180.418 151.082 1.00 58.87 1032 LYS B O 1
ATOM 10641 N N . THR B 1 1033 ? 163.533 179.949 149.493 1.00 57.05 1033 THR B N 1
ATOM 10642 C CA . THR B 1 1033 ? 164.124 178.861 150.266 1.00 57.05 1033 THR B CA 1
ATOM 10643 C C . THR B 1 1033 ? 164.750 179.369 151.560 1.00 57.05 1033 THR B C 1
ATOM 10644 O O . THR B 1 1033 ? 164.595 178.753 152.619 1.00 57.05 1033 THR B O 1
ATOM 10648 N N . GLY B 1 1034 ? 165.462 180.492 151.496 1.00 52.66 1034 GLY B N 1
ATOM 10649 C CA . GLY B 1 1034 ? 166.029 181.061 152.707 1.00 52.66 1034 GLY B CA 1
ATOM 10650 C C . GLY B 1 1034 ? 164.971 181.490 153.704 1.00 52.66 1034 GLY B C 1
ATOM 10651 O O . GLY B 1 1034 ? 165.118 181.275 154.910 1.00 52.66 1034 GLY B O 1
ATOM 10652 N N . TYR B 1 1035 ? 163.891 182.103 153.217 1.00 49.21 1035 TYR B N 1
ATOM 10653 C CA . TYR B 1 1035 ? 162.808 182.481 154.121 1.00 49.21 1035 TYR B CA 1
ATOM 10654 C C . TYR B 1 1035 ? 162.182 181.255 154.770 1.00 49.21 1035 TYR B C 1
ATOM 10655 O O . TYR B 1 1035 ? 161.871 181.264 155.967 1.00 49.21 1035 TYR B O 1
ATOM 10664 N N . TYR B 1 1036 ? 161.973 180.197 153.988 1.00 46.56 1036 TYR B N 1
ATOM 10665 C CA . TYR B 1 1036 ? 161.373 178.985 154.527 1.00 46.56 1036 TYR B CA 1
ATOM 10666 C C . TYR B 1 1036 ? 162.270 178.346 155.575 1.00 46.56 1036 TYR B C 1
ATOM 10667 O O . TYR B 1 1036 ? 161.786 177.874 156.602 1.00 46.56 1036 TYR B O 1
ATOM 10676 N N . ALA B 1 1037 ? 163.577 178.319 155.340 1.00 44.69 1037 ALA B N 1
ATOM 10677 C CA . ALA B 1 1037 ? 164.492 177.801 156.349 1.00 44.69 1037 ALA B CA 1
ATOM 10678 C C . ALA B 1 1037 ? 164.487 178.631 157.624 1.00 44.69 1037 ALA B C 1
ATOM 10679 O O . ALA B 1 1037 ? 164.466 178.061 158.723 1.00 44.69 1037 ALA B O 1
ATOM 10681 N N . ASN B 1 1038 ? 164.489 179.958 157.502 1.00 42.64 1038 ASN B N 1
ATOM 10682 C CA . ASN B 1 1038 ? 164.444 180.812 158.682 1.00 42.64 1038 ASN B CA 1
ATOM 10683 C C . ASN B 1 1038 ? 163.182 180.568 159.487 1.00 42.64 1038 ASN B C 1
ATOM 10684 O O . ASN B 1 1038 ? 163.236 180.400 160.712 1.00 42.64 1038 ASN B O 1
ATOM 10689 N N . VAL B 1 1039 ? 162.034 180.534 158.812 1.00 42.35 1039 VAL B N 1
ATOM 10690 C CA . VAL B 1 1039 ? 160.787 180.284 159.513 1.00 42.35 1039 VAL B CA 1
ATOM 10691 C C . VAL B 1 1039 ? 160.689 178.848 160.026 1.00 42.35 1039 VAL B C 1
ATOM 10692 O O . VAL B 1 1039 ? 159.996 178.623 161.015 1.00 42.35 1039 VAL B O 1
ATOM 10696 N N . ARG B 1 1040 ? 161.338 177.856 159.405 1.00 40.71 1040 ARG B N 1
ATOM 10697 C CA . ARG B 1 1040 ? 161.229 176.516 159.977 1.00 40.71 1040 ARG B CA 1
ATOM 10698 C C . ARG B 1 1040 ? 162.082 176.378 161.231 1.00 40.71 1040 ARG B C 1
ATOM 10699 O O . ARG B 1 1040 ? 161.697 175.674 162.170 1.00 40.71 1040 ARG B O 1
ATOM 10707 N N . SER B 1 1041 ? 163.255 177.010 161.259 1.00 37.72 1041 SER B N 1
ATOM 10708 C CA . SER B 1 1041 ? 164.168 176.911 162.391 1.00 37.72 1041 SER B CA 1
ATOM 10709 C C . SER B 1 1041 ? 163.800 177.835 163.539 1.00 37.72 1041 SER B C 1
ATOM 10710 O O . SER B 1 1041 ? 164.224 177.596 164.671 1.00 37.72 1041 SER B O 1
ATOM 10713 N N . LEU B 1 1042 ? 163.029 178.883 163.285 1.00 35.51 1042 LEU B N 1
ATOM 10714 C CA . LEU B 1 1042 ? 162.514 179.683 164.382 1.00 35.51 1042 LEU B CA 1
ATOM 10715 C C . LEU B 1 1042 ? 161.354 179.009 165.100 1.00 35.51 1042 LEU B C 1
ATOM 10716 O O . LEU B 1 1042 ? 161.100 179.323 166.264 1.00 35.51 1042 LEU B O 1
ATOM 10721 N N . VAL B 1 1043 ? 160.660 178.084 164.443 1.00 35.63 1043 VAL B N 1
ATOM 10722 C CA . VAL B 1 1043 ? 159.577 177.351 165.087 1.00 35.63 1043 VAL B CA 1
ATOM 10723 C C . VAL B 1 1043 ? 160.124 176.317 166.064 1.00 35.63 1043 VAL B C 1
ATOM 10724 O O . VAL B 1 1043 ? 159.612 176.174 167.178 1.00 35.63 1043 VAL B O 1
ATOM 10728 N N . ILE B 1 1044 ? 161.170 175.585 165.669 1.00 34.35 1044 ILE B N 1
ATOM 10729 C CA . ILE B 1 1044 ? 161.739 174.558 166.539 1.00 34.35 1044 ILE B CA 1
ATOM 10730 C C . ILE B 1 1044 ? 162.294 175.176 167.811 1.00 34.35 1044 ILE B C 1
ATOM 10731 O O . ILE B 1 1044 ? 162.104 174.647 168.912 1.00 34.35 1044 ILE B O 1
ATOM 10736 N N . ILE B 1 1045 ? 163.012 176.289 167.679 1.00 33.63 1045 ILE B N 1
ATOM 10737 C CA . ILE B 1 1045 ? 163.636 176.919 168.836 1.00 33.63 1045 ILE B CA 1
ATOM 10738 C C . ILE B 1 1045 ? 162.578 177.369 169.830 1.00 33.63 1045 ILE B C 1
ATOM 10739 O O . ILE B 1 1045 ? 162.696 177.134 171.037 1.00 33.63 1045 ILE B O 1
ATOM 10744 N N . PHE B 1 1046 ? 161.518 178.007 169.337 1.00 33.14 1046 PHE B N 1
ATOM 10745 C CA . PHE B 1 1046 ? 160.448 178.457 170.220 1.00 33.14 1046 PHE B CA 1
ATOM 10746 C C . PHE B 1 1046 ? 159.730 177.283 170.868 1.00 33.14 1046 PHE B C 1
ATOM 10747 O O . PHE B 1 1046 ? 159.400 177.336 172.055 1.00 33.14 1046 PHE B O 1
ATOM 10755 N N . TRP B 1 1047 ? 159.488 176.214 170.112 1.00 29.66 1047 TRP B N 1
ATOM 10756 C CA . TRP B 1 1047 ? 158.845 175.031 170.671 1.00 29.66 1047 TRP B CA 1
ATOM 10757 C C . TRP B 1 1047 ? 159.655 174.465 171.829 1.00 29.66 1047 TRP B C 1
ATOM 10758 O O . TRP B 1 1047 ? 159.138 174.271 172.939 1.00 29.66 1047 TRP B O 1
ATOM 10769 N N . VAL B 1 1048 ? 160.949 174.244 171.595 1.00 31.37 1048 VAL B N 1
ATOM 10770 C CA . VAL B 1 1048 ? 161.816 173.654 172.610 1.00 31.37 1048 VAL B CA 1
ATOM 10771 C C . VAL B 1 1048 ? 161.923 174.564 173.827 1.00 31.37 1048 VAL B C 1
ATOM 10772 O O . VAL B 1 1048 ? 161.843 174.106 174.972 1.00 31.37 1048 VAL B O 1
ATOM 10776 N N . ILE B 1 1049 ? 162.099 175.866 173.605 1.00 30.99 1049 ILE B N 1
ATOM 10777 C CA . ILE B 1 1049 ? 162.309 176.775 174.726 1.00 30.99 1049 ILE B CA 1
ATOM 10778 C C . ILE B 1 1049 ? 161.040 176.925 175.553 1.00 30.99 1049 ILE B C 1
ATOM 10779 O O . ILE B 1 1049 ? 161.093 176.925 176.787 1.00 30.99 1049 ILE B O 1
ATOM 10784 N N . THR B 1 1050 ? 159.882 177.055 174.905 1.00 30.71 1050 THR B N 1
ATOM 10785 C CA . THR B 1 1050 ? 158.645 177.196 175.659 1.00 30.71 1050 THR B CA 1
ATOM 10786 C C . THR B 1 1050 ? 158.268 175.926 176.403 1.00 30.71 1050 THR B C 1
ATOM 10787 O O . THR B 1 1050 ? 157.608 176.012 177.440 1.00 30.71 1050 THR B O 1
ATOM 10791 N N . ASN B 1 1051 ? 158.660 174.752 175.906 1.00 30.85 1051 ASN B N 1
ATOM 10792 C CA . ASN B 1 1051 ? 158.427 173.537 176.682 1.00 30.85 1051 ASN B CA 1
ATOM 10793 C C . ASN B 1 1051 ? 159.392 173.424 177.856 1.00 30.85 1051 ASN B C 1
ATOM 10794 O O . ASN B 1 1051 ? 158.995 173.034 178.966 1.00 30.85 1051 ASN B O 1
ATOM 10799 N N . PHE B 1 1052 ? 160.658 173.773 177.645 1.00 30.70 1052 PHE B N 1
ATOM 10800 C CA . PHE B 1 1052 ? 161.601 173.689 178.748 1.00 30.70 1052 PHE B CA 1
ATOM 10801 C C . PHE B 1 1052 ? 161.322 174.735 179.815 1.00 30.70 1052 PHE B C 1
ATOM 10802 O O . PHE B 1 1052 ? 161.683 174.534 180.973 1.00 30.70 1052 PHE B O 1
ATOM 10810 N N . ILE B 1 1053 ? 160.686 175.847 179.464 1.00 31.01 1053 ILE B N 1
ATOM 10811 C CA . ILE B 1 1053 ? 160.324 176.817 180.493 1.00 31.01 1053 ILE B CA 1
ATOM 10812 C C . ILE B 1 1053 ? 159.380 176.182 181.501 1.00 31.01 1053 ILE B C 1
ATOM 10813 O O . ILE B 1 1053 ? 159.554 176.325 182.715 1.00 31.01 1053 ILE B O 1
ATOM 10818 N N . ILE B 1 1054 ? 158.381 175.450 181.014 1.00 31.23 1054 ILE B N 1
ATOM 10819 C CA . ILE B 1 1054 ? 157.440 174.776 181.900 1.00 31.23 1054 ILE B CA 1
ATOM 10820 C C . ILE B 1 1054 ? 158.139 173.679 182.689 1.00 31.23 1054 ILE B C 1
ATOM 10821 O O . ILE B 1 1054 ? 157.894 173.508 183.891 1.00 31.23 1054 ILE B O 1
ATOM 10826 N N . VAL B 1 1055 ? 159.023 172.926 182.034 1.00 30.48 1055 VAL B N 1
ATOM 10827 C CA . VAL B 1 1055 ? 159.758 171.876 182.740 1.00 30.48 1055 VAL B CA 1
ATOM 10828 C C . VAL B 1 1055 ? 160.569 172.469 183.888 1.00 30.48 1055 VAL B C 1
ATOM 10829 O O . VAL B 1 1055 ? 160.560 171.954 185.010 1.00 30.48 1055 VAL B O 1
ATOM 10833 N N . ALA B 1 1056 ? 161.270 173.571 183.624 1.00 32.00 1056 ALA B N 1
ATOM 10834 C CA . ALA B 1 1056 ? 162.136 174.189 184.620 1.00 32.00 1056 ALA B CA 1
ATOM 10835 C C . ALA B 1 1056 ? 161.338 174.866 185.724 1.00 32.00 1056 ALA B C 1
ATOM 10836 O O . ALA B 1 1056 ? 161.806 174.962 186.859 1.00 32.00 1056 ALA B O 1
ATOM 10838 N N . VAL B 1 1057 ? 160.151 175.382 185.408 1.00 32.39 1057 VAL B N 1
ATOM 10839 C CA . VAL B 1 1057 ? 159.311 175.951 186.455 1.00 32.39 1057 VAL B CA 1
ATOM 10840 C C . VAL B 1 1057 ? 158.803 174.859 187.386 1.00 32.39 1057 VAL B C 1
ATOM 10841 O O . VAL B 1 1057 ? 158.836 175.008 188.612 1.00 32.39 1057 VAL B O 1
ATOM 10845 N N . VAL B 1 1058 ? 158.331 173.746 186.829 1.00 32.28 1058 VAL B N 1
ATOM 10846 C CA . VAL B 1 1058 ? 157.725 172.718 187.669 1.00 32.28 1058 VAL B CA 1
ATOM 10847 C C . VAL B 1 1058 ? 158.782 171.952 188.452 1.00 32.28 1058 VAL B C 1
ATOM 10848 O O . VAL B 1 1058 ? 158.659 171.774 189.668 1.00 32.28 1058 VAL B O 1
ATOM 10852 N N . LEU B 1 1059 ? 159.830 171.479 187.781 1.00 33.98 1059 LEU B N 1
ATOM 10853 C CA . LEU B 1 1059 ? 160.837 170.656 188.440 1.00 33.98 1059 LEU B CA 1
ATOM 10854 C C . LEU B 1 1059 ? 161.965 171.464 189.062 1.00 33.98 1059 LEU B C 1
ATOM 10855 O O . LEU B 1 1059 ? 162.809 170.881 189.746 1.00 33.98 1059 LEU B O 1
ATOM 10860 N N . GLU B 1 1060 ? 161.996 172.774 188.839 1.00 38.56 1060 GLU B N 1
ATOM 10861 C CA . GLU B 1 1060 ? 163.035 173.665 189.358 1.00 38.56 1060 GLU B CA 1
ATOM 10862 C C . GLU B 1 1060 ? 164.393 173.345 188.741 1.00 38.56 1060 GLU B C 1
ATOM 10863 O O . GLU B 1 1060 ? 165.436 173.464 189.382 1.00 38.56 1060 GLU B O 1
ATOM 10865 N N . THR B 1 1061 ? 164.377 172.956 187.472 1.00 35.75 1061 THR B N 1
ATOM 10866 C CA . THR B 1 1061 ? 165.587 172.732 186.706 1.00 35.75 1061 THR B CA 1
ATOM 10867 C C . THR B 1 1061 ? 166.071 174.092 186.208 1.00 35.75 1061 THR B C 1
ATOM 10868 O O . THR B 1 1061 ? 165.491 175.127 186.525 1.00 35.75 1061 THR B O 1
ATOM 10870 N N . GLY B 1 1062 ? 167.144 174.109 185.426 1.00 37.11 1062 GLY B N 1
ATOM 10871 C CA . GLY B 1 1062 ? 167.633 175.364 184.898 1.00 37.11 1062 GLY B CA 1
ATOM 10872 C C . GLY B 1 1062 ? 168.311 176.242 185.916 1.00 37.11 1062 GLY B C 1
ATOM 10873 O O . GLY B 1 1062 ? 168.379 177.454 185.725 1.00 37.11 1062 GLY B O 1
ATOM 10874 N N . GLY B 1 1063 ? 168.813 175.666 187.004 1.00 38.56 1063 GLY B N 1
ATOM 10875 C CA . GLY B 1 1063 ? 169.485 176.435 188.023 1.00 38.56 1063 GLY B CA 1
ATOM 10876 C C . GLY B 1 1063 ? 168.576 177.185 188.962 1.00 38.56 1063 GLY B C 1
ATOM 10877 O O . GLY B 1 1063 ? 169.066 178.005 189.744 1.00 38.56 1063 GLY B O 1
ATOM 10878 N N . ILE B 1 1064 ? 167.268 176.945 188.905 1.00 37.87 1064 ILE B N 1
ATOM 10879 C CA . ILE B 1 1064 ? 166.329 177.702 189.724 1.00 37.87 1064 ILE B CA 1
ATOM 10880 C C . ILE B 1 1064 ? 166.370 177.230 191.169 1.00 37.87 1064 ILE B C 1
ATOM 10881 O O . ILE B 1 1064 ? 166.315 178.040 192.101 1.00 37.87 1064 ILE B O 1
ATOM 10886 N N . ALA B 1 1065 ? 166.452 175.921 191.385 1.00 42.15 1065 ALA B N 1
ATOM 10887 C CA . ALA B 1 1065 ? 166.579 175.415 192.744 1.00 42.15 1065 ALA B CA 1
ATOM 10888 C C . ALA B 1 1065 ? 167.875 175.890 193.380 1.00 42.15 1065 ALA B C 1
ATOM 10889 O O . ALA B 1 1065 ? 167.903 176.249 194.563 1.00 42.15 1065 ALA B O 1
ATOM 10891 N N . ASP B 1 1066 ? 168.959 175.902 192.601 1.00 44.41 1066 ASP B N 1
ATOM 10892 C CA . ASP B 1 1066 ? 170.210 176.496 193.050 1.00 44.41 1066 ASP B CA 1
ATOM 10893 C C . ASP B 1 1066 ? 170.010 177.947 193.455 1.00 44.41 1066 ASP B C 1
ATOM 10894 O O . ASP B 1 1066 ? 170.545 178.400 194.472 1.00 44.41 1066 ASP B O 1
ATOM 10899 N N . TYR B 1 1067 ? 169.256 178.695 192.651 1.00 43.33 1067 TYR B N 1
ATOM 10900 C CA . TYR B 1 1067 ? 169.069 180.116 192.903 1.00 43.33 1067 TYR B CA 1
ATOM 10901 C C . TYR B 1 1067 ? 168.296 180.354 194.193 1.00 43.33 1067 TYR B C 1
ATOM 10902 O O . TYR B 1 1067 ? 168.660 181.220 194.991 1.00 43.33 1067 TYR B O 1
ATOM 10911 N N . ILE B 1 1068 ? 167.232 179.587 194.423 1.00 43.56 1068 ILE B N 1
ATOM 10912 C CA . ILE B 1 1068 ? 166.477 179.725 195.667 1.00 43.56 1068 ILE B CA 1
ATOM 10913 C C . ILE B 1 1068 ? 167.321 179.302 196.862 1.00 43.56 1068 ILE B C 1
ATOM 10914 O O . ILE B 1 1068 ? 167.279 179.932 197.929 1.00 43.56 1068 ILE B O 1
ATOM 10919 N N . ALA B 1 1069 ? 168.105 178.233 196.708 1.00 48.64 1069 ALA B N 1
ATOM 10920 C CA . ALA B 1 1069 ? 168.981 177.807 197.790 1.00 48.64 1069 ALA B CA 1
ATOM 10921 C C . ALA B 1 1069 ? 169.961 178.904 198.169 1.00 48.64 1069 ALA B C 1
ATOM 10922 O O . ALA B 1 1069 ? 170.122 179.221 199.352 1.00 48.64 1069 ALA B O 1
ATOM 10924 N N . MET B 1 1070 ? 170.604 179.523 197.177 1.00 49.09 1070 MET B N 1
ATOM 10925 C CA . MET B 1 1070 ? 171.598 180.540 197.494 1.00 49.09 1070 MET B CA 1
ATOM 10926 C C . MET B 1 1070 ? 170.956 181.844 197.946 1.00 49.09 1070 MET B C 1
ATOM 10927 O O . MET B 1 1070 ? 171.575 182.598 198.702 1.00 49.09 1070 MET B O 1
ATOM 10932 N N . LYS B 1 1071 ? 169.730 182.137 197.510 1.00 50.07 1071 LYS B N 1
ATOM 10933 C CA . LYS B 1 1071 ? 169.020 183.272 198.091 1.00 50.07 1071 LYS B CA 1
ATOM 10934 C C . LYS B 1 1071 ? 168.786 183.063 199.574 1.00 50.07 1071 LYS B C 1
ATOM 10935 O O . LYS B 1 1071 ? 168.999 183.977 200.378 1.00 50.07 1071 LYS B O 1
ATOM 10941 N N . SER B 1 1072 ? 168.337 181.866 199.957 1.00 54.10 1072 SER B N 1
ATOM 10942 C CA . SER B 1 1072 ? 168.148 181.582 201.376 1.00 54.10 1072 SER B CA 1
ATOM 10943 C C . SER B 1 1072 ? 169.469 181.647 202.132 1.00 54.10 1072 SER B C 1
ATOM 10944 O O . SER B 1 1072 ? 169.523 182.165 203.253 1.00 54.10 1072 SER B O 1
ATOM 10947 N N . ILE B 1 1073 ? 170.547 181.129 201.535 1.00 55.36 1073 ILE B N 1
ATOM 10948 C CA . ILE B 1 1073 ? 171.864 181.241 202.164 1.00 55.36 1073 ILE B CA 1
ATOM 10949 C C . ILE B 1 1073 ? 172.250 182.702 202.351 1.00 55.36 1073 ILE B C 1
ATOM 10950 O O . ILE B 1 1073 ? 172.912 183.056 203.333 1.00 55.36 1073 ILE B O 1
ATOM 10955 N N . SER B 1 1074 ? 171.840 183.572 201.421 1.00 56.67 1074 SER B N 1
ATOM 10956 C CA . SER B 1 1074 ? 172.154 184.993 201.540 1.00 56.67 1074 SER B CA 1
ATOM 10957 C C . SER B 1 1074 ? 171.574 185.594 202.812 1.00 56.67 1074 SER B C 1
ATOM 10958 O O . SER B 1 1074 ? 172.160 186.523 203.378 1.00 56.67 1074 SER B O 1
ATOM 10961 N N . THR B 1 1075 ? 170.436 185.085 203.274 1.00 59.10 1075 THR B N 1
ATOM 10962 C CA . THR B 1 1075 ? 169.823 185.562 204.508 1.00 59.10 1075 THR B CA 1
ATOM 10963 C C . THR B 1 1075 ? 170.701 185.249 205.716 1.00 59.10 1075 THR B C 1
ATOM 10964 O O . THR B 1 1075 ? 171.376 184.221 205.755 1.00 59.10 1075 THR B O 1
ATOM 10968 N N . ILE B 1 1087 ? 169.151 171.839 198.092 1.00 58.75 1087 ILE B N 1
ATOM 10969 C CA . ILE B 1 1087 ? 168.084 171.675 197.095 1.00 58.75 1087 ILE B CA 1
ATOM 10970 C C . ILE B 1 1087 ? 167.182 170.517 197.506 1.00 58.75 1087 ILE B C 1
ATOM 10971 O O . ILE B 1 1087 ? 167.689 169.455 197.906 1.00 58.75 1087 ILE B O 1
ATOM 10976 N N . PRO B 1 1088 ? 165.861 170.663 197.437 1.00 59.97 1088 PRO B N 1
ATOM 10977 C CA . PRO B 1 1088 ? 164.964 169.552 197.764 1.00 59.97 1088 PRO B CA 1
ATOM 10978 C C . PRO B 1 1088 ? 164.769 168.583 196.604 1.00 59.97 1088 PRO B C 1
ATOM 10979 O O . PRO B 1 1088 ? 164.998 168.902 195.436 1.00 59.97 1088 PRO B O 1
ATOM 10983 N N . LEU B 1 1089 ? 164.341 167.369 196.959 1.00 57.15 1089 LEU B N 1
ATOM 10984 C CA . LEU B 1 1089 ? 164.110 166.328 195.961 1.00 57.15 1089 LEU B CA 1
ATOM 10985 C C . LEU B 1 1089 ? 162.910 166.655 195.080 1.00 57.15 1089 LEU B C 1
ATOM 10986 O O . LEU B 1 1089 ? 162.980 166.540 193.851 1.00 57.15 1089 LEU B O 1
ATOM 10991 N N . MET B 1 1090 ? 161.789 167.034 195.689 1.00 53.55 1090 MET B N 1
ATOM 10992 C CA . MET B 1 1090 ? 160.583 167.344 194.937 1.00 53.55 1090 MET B CA 1
ATOM 10993 C C . MET B 1 1090 ? 159.728 168.330 195.722 1.00 53.55 1090 MET B C 1
ATOM 10994 O O . MET B 1 1090 ? 159.762 168.360 196.954 1.00 53.55 1090 MET B O 1
ATOM 10999 N N . THR B 1 1091 ? 158.964 169.138 194.995 1.00 50.73 1091 THR B N 1
ATOM 11000 C CA . THR B 1 1091 ? 158.160 170.216 195.553 1.00 50.73 1091 THR B CA 1
ATOM 11001 C C . THR B 1 1091 ? 156.675 169.898 195.407 1.00 50.73 1091 THR B C 1
ATOM 11002 O O . THR B 1 1091 ? 156.286 168.821 194.956 1.00 50.73 1091 THR B O 1
ATOM 11006 N N . SER B 1 1092 ? 155.839 170.854 195.823 1.00 47.42 1092 SER B N 1
ATOM 11007 C CA . SER B 1 1092 ? 154.397 170.745 195.642 1.00 47.42 1092 SER B CA 1
ATOM 11008 C C . SER B 1 1092 ? 153.941 171.234 194.278 1.00 47.42 1092 SER B C 1
ATOM 11009 O O . SER B 1 1092 ? 152.798 170.963 193.885 1.00 47.42 1092 SER B O 1
ATOM 11012 N N . LYS B 1 1093 ? 154.799 171.951 193.552 1.00 42.17 1093 LYS B N 1
ATOM 11013 C CA . LYS B 1 1093 ? 154.482 172.287 192.172 1.00 42.17 1093 LYS B CA 1
ATOM 11014 C C . LYS B 1 1093 ? 154.268 171.025 191.356 1.00 42.17 1093 LYS B C 1
ATOM 11015 O O . LYS B 1 1093 ? 153.408 170.986 190.474 1.00 42.17 1093 LYS B O 1
ATOM 11021 N N . ALA B 1 1094 ? 155.060 169.990 191.628 1.00 40.50 1094 ALA B N 1
ATOM 11022 C CA . ALA B 1 1094 ? 154.907 168.725 190.923 1.00 40.50 1094 ALA B CA 1
ATOM 11023 C C . ALA B 1 1094 ? 153.550 168.101 191.209 1.00 40.50 1094 ALA B C 1
ATOM 11024 O O . ALA B 1 1094 ? 152.898 167.577 190.302 1.00 40.50 1094 ALA B O 1
ATOM 11026 N N . SER B 1 1095 ? 153.100 168.164 192.460 1.00 42.20 1095 SER B N 1
ATOM 11027 C CA . SER B 1 1095 ? 151.778 167.654 192.801 1.00 42.20 1095 SER B CA 1
ATOM 11028 C C . SER B 1 1095 ? 150.680 168.421 192.073 1.00 42.20 1095 SER B C 1
ATOM 11029 O O . SER B 1 1095 ? 149.769 167.820 191.484 1.00 42.20 1095 SER B O 1
ATOM 11032 N N . ILE B 1 1096 ? 150.760 169.750 192.086 1.00 41.67 1096 ILE B N 1
ATOM 11033 C CA . ILE B 1 1096 ? 149.727 170.555 191.441 1.00 41.67 1096 ILE B CA 1
ATOM 11034 C C . ILE B 1 1096 ? 149.699 170.287 189.942 1.00 41.67 1096 ILE B C 1
ATOM 11035 O O . ILE B 1 1096 ? 148.631 170.102 189.349 1.00 41.67 1096 ILE B O 1
ATOM 11040 N N . TYR B 1 1097 ? 150.871 170.266 189.307 1.00 37.94 1097 TYR B N 1
ATOM 11041 C CA . TYR B 1 1097 ? 150.935 170.036 187.870 1.00 37.94 1097 TYR B CA 1
ATOM 11042 C C . TYR B 1 1097 ? 150.418 168.656 187.508 1.00 37.94 1097 TYR B C 1
ATOM 11043 O O . TYR B 1 1097 ? 149.696 168.491 186.515 1.00 37.94 1097 TYR B O 1
ATOM 11052 N N . PHE B 1 1098 ? 150.791 167.647 188.295 1.00 40.47 1098 PHE B N 1
ATOM 11053 C CA . PHE B 1 1098 ? 150.340 166.292 188.027 1.00 40.47 1098 PHE B CA 1
ATOM 11054 C C . PHE B 1 1098 ? 148.830 166.205 188.085 1.00 40.47 1098 PHE B C 1
ATOM 11055 O O . PHE B 1 1098 ? 148.208 165.549 187.245 1.00 40.47 1098 PHE B O 1
ATOM 11063 N N . ASN B 1 1099 ? 148.217 166.854 189.071 1.00 45.64 1099 ASN B N 1
ATOM 11064 C CA . ASN B 1 1099 ? 146.761 166.848 189.119 1.00 45.64 1099 ASN B CA 1
ATOM 11065 C C . ASN B 1 1099 ? 146.162 167.585 187.926 1.00 45.64 1099 ASN B C 1
ATOM 11066 O O . ASN B 1 1099 ? 145.241 167.074 187.279 1.00 45.64 1099 ASN B O 1
ATOM 11071 N N . VAL B 1 1100 ? 146.694 168.767 187.602 1.00 42.65 1100 VAL B N 1
ATOM 11072 C CA . VAL B 1 1100 ? 146.133 169.595 186.534 1.00 42.65 1100 VAL B CA 1
ATOM 11073 C C . VAL B 1 1100 ? 146.131 168.852 185.202 1.00 42.65 1100 VAL B C 1
ATOM 11074 O O . VAL B 1 1100 ? 145.162 168.925 184.440 1.00 42.65 1100 VAL B O 1
ATOM 11078 N N . ILE B 1 1101 ? 147.216 168.138 184.894 1.00 43.32 1101 ILE B N 1
ATOM 11079 C CA . ILE B 1 1101 ? 147.306 167.442 183.610 1.00 43.32 1101 ILE B CA 1
ATOM 11080 C C . ILE B 1 1101 ? 146.186 166.416 183.476 1.00 43.32 1101 ILE B C 1
ATOM 11081 O O . ILE B 1 1101 ? 145.495 166.335 182.448 1.00 43.32 1101 ILE B O 1
ATOM 11086 N N . LEU B 1 1102 ? 145.979 165.625 184.524 1.00 47.85 1102 LEU B N 1
ATOM 11087 C CA . LEU B 1 1102 ? 144.954 164.595 184.474 1.00 47.85 1102 LEU B CA 1
ATOM 11088 C C . LEU B 1 1102 ? 143.560 165.196 184.457 1.00 47.85 1102 LEU B C 1
ATOM 11089 O O . LEU B 1 1102 ? 142.662 164.653 183.800 1.00 47.85 1102 LEU B O 1
ATOM 11094 N N . TRP B 1 1103 ? 143.347 166.305 185.167 1.00 48.74 1103 TRP B N 1
ATOM 11095 C CA . TRP B 1 1103 ? 142.029 166.918 185.116 1.00 48.74 1103 TRP B CA 1
ATOM 11096 C C . TRP B 1 1103 ? 141.741 167.443 183.721 1.00 48.74 1103 TRP B C 1
ATOM 11097 O O . TRP B 1 1103 ? 140.607 167.364 183.245 1.00 48.74 1103 TRP B O 1
ATOM 11108 N N . LEU B 1 1104 ? 142.757 167.987 183.050 1.00 42.91 1104 LEU B N 1
ATOM 11109 C CA . LEU B 1 1104 ? 142.574 168.429 181.674 1.00 42.91 1104 LEU B CA 1
ATOM 11110 C C . LEU B 1 1104 ? 142.199 167.264 180.771 1.00 42.91 1104 LEU B C 1
ATOM 11111 O O . LEU B 1 1104 ? 141.318 167.393 179.912 1.00 42.91 1104 LEU B O 1
ATOM 11116 N N . VAL B 1 1105 ? 142.859 166.120 180.942 1.00 43.98 1105 VAL B N 1
ATOM 11117 C CA . VAL B 1 1105 ? 142.535 164.958 180.113 1.00 43.98 1105 VAL B CA 1
ATOM 11118 C C . VAL B 1 1105 ? 141.090 164.522 180.342 1.00 43.98 1105 VAL B C 1
ATOM 11119 O O . VAL B 1 1105 ? 140.330 164.280 179.390 1.00 43.98 1105 VAL B O 1
ATOM 11123 N N . ALA B 1 1106 ? 140.683 164.426 181.608 1.00 44.37 1106 ALA B N 1
ATOM 11124 C CA . ALA B 1 1106 ? 139.321 163.997 181.911 1.00 44.37 1106 ALA B CA 1
ATOM 11125 C C . ALA B 1 1106 ? 138.293 164.995 181.392 1.00 44.37 1106 ALA B C 1
ATOM 11126 O O . ALA B 1 1106 ? 137.233 164.602 180.891 1.00 44.37 1106 ALA B O 1
ATOM 11128 N N . LEU B 1 1107 ? 138.588 166.292 181.504 1.00 41.73 1107 LEU B N 1
ATOM 11129 C CA . LEU B 1 1107 ? 137.682 167.319 181.005 1.00 41.73 1107 LEU B CA 1
ATOM 11130 C C . LEU B 1 1107 ? 137.526 167.247 179.496 1.00 41.73 1107 LEU B C 1
ATOM 11131 O O . LEU B 1 1107 ? 136.420 167.412 178.972 1.00 41.73 1107 LEU B O 1
ATOM 11136 N N . SER B 1 1108 ? 138.625 167.038 178.774 1.00 41.88 1108 SER B N 1
ATOM 11137 C CA . SER B 1 1108 ? 138.525 166.912 177.326 1.00 41.88 1108 SER B CA 1
ATOM 11138 C C . SER B 1 1108 ? 137.686 165.700 176.945 1.00 41.88 1108 SER B C 1
ATOM 11139 O O . SER B 1 1108 ? 136.839 165.772 176.041 1.00 41.88 1108 SER B O 1
ATOM 11142 N N . ALA B 1 1109 ? 137.884 164.584 177.648 1.00 42.05 1109 ALA B N 1
ATOM 11143 C CA . ALA B 1 1109 ? 137.059 163.408 177.395 1.00 42.05 1109 ALA B CA 1
ATOM 11144 C C . ALA B 1 1109 ? 135.586 163.699 177.644 1.00 42.05 1109 ALA B C 1
ATOM 11145 O O . ALA B 1 1109 ? 134.724 163.268 176.872 1.00 42.05 1109 ALA B O 1
ATOM 11147 N N . LEU B 1 1110 ? 135.277 164.428 178.715 1.00 41.36 1110 LEU B N 1
ATOM 11148 C CA . LEU B 1 1110 ? 133.882 164.716 179.041 1.00 41.36 1110 LEU B CA 1
ATOM 11149 C C . LEU B 1 1110 ? 133.238 165.621 177.996 1.00 41.36 1110 LEU B C 1
ATOM 11150 O O . LEU B 1 1110 ? 132.090 165.404 177.589 1.00 41.36 1110 LEU B O 1
ATOM 11155 N N . ILE B 1 1111 ? 133.963 166.650 177.555 1.00 39.36 1111 ILE B N 1
ATOM 11156 C CA . ILE B 1 1111 ? 133.428 167.553 176.539 1.00 39.36 1111 ILE B CA 1
ATOM 11157 C C . ILE B 1 1111 ? 133.128 166.789 175.259 1.00 39.36 1111 ILE B C 1
ATOM 11158 O O . ILE B 1 1111 ? 132.057 166.937 174.655 1.00 39.36 1111 ILE B O 1
ATOM 11163 N N . ARG B 1 1112 ? 134.070 165.951 174.827 1.00 39.31 1112 ARG B N 1
ATOM 11164 C CA . ARG B 1 1112 ? 133.859 165.216 173.590 1.00 39.31 1112 ARG B CA 1
ATOM 11165 C C . ARG B 1 1112 ? 132.757 164.173 173.734 1.00 39.31 1112 ARG B C 1
ATOM 11166 O O . ARG B 1 1112 ? 132.046 163.889 172.764 1.00 39.31 1112 ARG B O 1
ATOM 11174 N N . PHE B 1 1113 ? 132.580 163.612 174.933 1.00 40.81 1113 PHE B N 1
ATOM 11175 C CA . PHE B 1 1113 ? 131.472 162.692 175.168 1.00 40.81 1113 PHE B CA 1
ATOM 11176 C C . PHE B 1 1113 ? 130.131 163.396 175.033 1.00 40.81 1113 PHE B C 1
ATOM 11177 O O . PHE B 1 1113 ? 129.201 162.867 174.415 1.00 40.81 1113 PHE B O 1
ATOM 11185 N N . ILE B 1 1114 ? 130.010 164.588 175.616 1.00 40.38 1114 ILE B N 1
ATOM 11186 C CA . ILE B 1 1114 ? 128.773 165.352 175.481 1.00 40.38 1114 ILE B CA 1
ATOM 11187 C C . ILE B 1 1114 ? 128.512 165.680 174.017 1.00 40.38 1114 ILE B C 1
ATOM 11188 O O . ILE B 1 1114 ? 127.372 165.605 173.542 1.00 40.38 1114 ILE B O 1
ATOM 11193 N N . GLY B 1 1115 ? 129.561 166.047 173.281 1.00 39.08 1115 GLY B N 1
ATOM 11194 C CA . GLY B 1 1115 ? 129.386 166.352 171.868 1.00 39.08 1115 GLY B CA 1
ATOM 11195 C C . GLY B 1 1115 ? 128.875 165.169 171.069 1.00 39.08 1115 GLY B C 1
ATOM 11196 O O . GLY B 1 1115 ? 127.928 165.292 170.286 1.00 39.08 1115 GLY B O 1
ATOM 11197 N N . CYS B 1 1116 ? 129.490 164.001 171.257 1.00 40.89 1116 CYS B N 1
ATOM 11198 C CA . CYS B 1 1116 ? 129.044 162.809 170.542 1.00 40.89 1116 CYS B CA 1
ATOM 11199 C C . CYS B 1 1116 ? 127.616 162.428 170.925 1.00 40.89 1116 CYS B C 1
ATOM 11200 O O . CYS B 1 1116 ? 126.824 162.014 170.067 1.00 40.89 1116 CYS B O 1
ATOM 11203 N N . SER B 1 1117 ? 127.272 162.549 172.209 1.00 41.42 1117 SER B N 1
ATOM 11204 C CA . SER B 1 1117 ? 125.913 162.239 172.638 1.00 41.42 1117 SER B CA 1
ATOM 11205 C C . SER B 1 1117 ? 124.898 163.155 171.969 1.00 41.42 1117 SER B C 1
ATOM 11206 O O . SER B 1 1117 ? 123.846 162.696 171.511 1.00 41.42 1117 SER B O 1
ATOM 11209 N N . ILE B 1 1118 ? 125.198 164.453 171.901 1.00 40.15 1118 ILE B N 1
ATOM 11210 C CA . ILE B 1 1118 ? 124.293 165.384 171.235 1.00 40.15 1118 ILE B CA 1
ATOM 11211 C C . ILE B 1 1118 ? 124.154 165.028 169.765 1.00 40.15 1118 ILE B C 1
ATOM 11212 O O . ILE B 1 1118 ? 123.053 165.066 169.205 1.00 40.15 1118 ILE B O 1
ATOM 11217 N N . TYR B 1 1119 ? 125.266 164.682 169.115 1.00 39.44 1119 TYR B N 1
ATOM 11218 C CA . TYR B 1 1119 ? 125.220 164.325 167.700 1.00 39.44 1119 TYR B CA 1
ATOM 11219 C C . TYR B 1 1119 ? 124.283 163.151 167.459 1.00 39.44 1119 TYR B C 1
ATOM 11220 O O . TYR B 1 1119 ? 123.397 163.213 166.599 1.00 39.44 1119 TYR B O 1
ATOM 11229 N N . MET B 1 1120 ? 124.465 162.066 168.215 1.00 42.93 1120 MET B N 1
ATOM 11230 C CA . MET B 1 1120 ? 123.621 160.890 168.019 1.00 42.93 1120 MET B CA 1
ATOM 11231 C C . MET B 1 1120 ? 122.164 161.178 168.352 1.00 42.93 1120 MET B C 1
ATOM 11232 O O . MET B 1 1120 ? 121.264 160.714 167.649 1.00 42.93 1120 MET B O 1
ATOM 11234 N N . ILE B 1 1121 ? 121.906 161.939 169.415 1.00 47.91 1121 ILE B N 1
ATOM 11235 C CA . ILE B 1 1121 ? 120.526 162.234 169.797 1.00 47.91 1121 ILE B CA 1
ATOM 11236 C C . ILE B 1 1121 ? 119.828 163.047 168.711 1.00 47.91 1121 ILE B C 1
ATOM 11237 O O . ILE B 1 1121 ? 118.681 162.769 168.341 1.00 47.91 1121 ILE B O 1
ATOM 11242 N N . VAL B 1 1122 ? 120.506 164.069 168.186 1.00 49.74 1122 VAL B N 1
ATOM 11243 C CA . VAL B 1 1122 ? 119.905 164.899 167.145 1.00 49.74 1122 VAL B CA 1
ATOM 11244 C C . VAL B 1 1122 ? 119.656 164.085 165.884 1.00 49.74 1122 VAL B C 1
ATOM 11245 O O . VAL B 1 1122 ? 118.585 164.176 165.270 1.00 49.74 1122 VAL B O 1
ATOM 11249 N N . ARG B 1 1123 ? 120.637 163.276 165.478 1.00 50.95 1123 ARG B N 1
ATOM 11250 C CA . ARG B 1 1123 ? 120.463 162.466 164.278 1.00 50.95 1123 ARG B CA 1
ATOM 11251 C C . ARG B 1 1123 ? 119.317 161.478 164.444 1.00 50.95 1123 ARG B C 1
ATOM 11252 O O . ARG B 1 1123 ? 118.532 161.267 163.513 1.00 50.95 1123 ARG B O 1
ATOM 11260 N N . PHE B 1 1124 ? 119.195 160.872 165.626 1.00 60.78 1124 PHE B N 1
ATOM 11261 C CA . PHE B 1 1124 ? 118.128 159.908 165.861 1.00 60.78 1124 PHE B CA 1
ATOM 11262 C C . PHE B 1 1124 ? 116.756 160.571 165.876 1.00 60.78 1124 PHE B C 1
ATOM 11263 O O . PHE B 1 1124 ? 115.799 160.019 165.328 1.00 60.78 1124 PHE B O 1
ATOM 11265 N N . PHE B 1 1125 ? 116.627 161.742 166.506 1.00 64.56 1125 PHE B N 1
ATOM 11266 C CA . PHE B 1 1125 ? 115.345 162.443 166.443 1.00 64.56 1125 PHE B CA 1
ATOM 11267 C C . PHE B 1 1125 ? 114.985 162.829 165.017 1.00 64.56 1125 PHE B C 1
ATOM 11268 O O . PHE B 1 1125 ? 113.817 162.730 164.625 1.00 64.56 1125 PHE B O 1
#

Secondary structure (DSSP, 8-state):
----------B-SSSS---S---EE---BTTB-EEEEEPPHHHHHHHH---HHHHEEEEEEE-S-GGGTTTTT---GGGSSSSPPPPSEEEEEEESS--HHHHHHHHHHHHHHHHHHHT--S-SS-STTGGGGEEEEEEE--TTTS-HHHHHHHHHHTS--SS---SEETTEE--EEEEEEEE--EEEEE-SS-EEEE-STT---EEEEEEEESS---HHHHHHIIIIIIHHHH--SEEEEEETT-EE-TTHHHHHHGGGGSTTEEEEEEEEEE---GGGGGGGSHHHHHHHHHHHHIIIIIIHHHHHHT-----SSS-EEEEHHHHTTHHHHHHHT--S---SS--HHHHHGGGGTTHHHHHHHHT-BT---EEEEEEEEEEEE----SHHHHHHHHHHHHHHHHHHHHHHHHTGGGGGGBS--HHHHHHHHHHHHHHHHHHHHHHTHHHHHHHHHHHHHHHHHHHH-SSHHHHHHHHHHHHHHHHHHHHHHHHHS-TTT-HHHHHHHHHHHHHHHHHHHHHHHHHHHHHH--HHHHHHHHHHHHHHHHHHHHHHHTT--THHHHSHHHHHHHHHHIIIIIHHHHHHTSS--------EE---TTS--EE----SHHHHHHHHHHHHHHTT-----HHHHHHHHHHHHHHHHHHHHHHHHHHHHHHHH-TTTHHHHHHHHHHH---S--HHHHHHHHHHHHHHHHHHHHHHHHHHHHHHHHH-/----------B-SSSS---S---EE---BTTB-EEEEEPPHHHHHHHH---HHHHEEEEEEE-S-GGGTTTTT---GGGSSSSPPPPSEEEEEEESS--HHHHHHHHHHHHHHHHHHHT--S-SS-STTGGGGEEEEEEE--TTTS-HHHHHHHHHHTS--SS---SEETTEE--EEEEEEEE--EEEEE-SS-EEEE-STT---EEEEEEEESS---HHHHHHIIIIIIHHHH--SEEEEEETT-EE-TTHHHHHHGGGGSTTEEEEEEEEEE---GGGGGGGSHHHHHHHHHHHHIIIIIIHHHHHHT-----SSS-EEEEHHHHTTHHHHHHHT--S---SS--HHHHHGGGGTTHHHHHHHHT-BT---EEEEEEEEEEEE----SHHHHHHHHHHHHHHHHHHHHHHHHTGGGGGGBS--HHHHHHHHHHHHHHHHHHHHHHTHHHHHHHHHHHHHHHHHHHH-SSHHHHHHHHHHHHHHHHHHHHHHHHHS-TTT-HHHHHHHHHHHHHHHHHHHHHHHHHHHHHH--HHHHHHHHHHHHHHHHHHHHHHHTT--THHHHSHHHHHHHHHHIIIIIHHHHHHTSS--------EE---TTS--EE----SHHHHHHHHHHHHHHTT-----HHHHHHHHHHHHHHHHHHHHHHHHHHHHHHHH-TTTHHHHHHHHHHH---S--HHHHHHHHHHHHHHHHHHHHHHHHHHHHHHHHH-

Radius of gyration: 39.58 Å; Cα contacts (8 Å, |Δi|>4): 2435; chains: 2; bounding box: 116×62×106 Å

Foldseek 3Di:
DDDEFDFAAAADDVRDDDDPVSVGHHDADLQFDKHKDFDDCVQVVLVVLDYDQAGIKIKTQAQDAQQCCVVSPHAARQQGTPDRQAAAEEEEEEDEADAQLLQQQAQQLVQLQLLVQQPDDPDPQGYVPNLSRYEYEYAYFAPVRYDVNNVVVCVVQPFDDDDPDDQDDPNGGRFKMKMWGKGQWHWDDRDPPDTDIHHHPSTDIHTYIYMYGHHGDDVLSVVSNVQSHVCVRNVYQKYKYAYRQWHKDSNQVVLLVVVCVPVQAFKEWEAEAADCPDVSPNLVQLVRLLVRLVSLCCVLFVQLLCQVLFFGQDDPHTMMMGRSVLQPDDLSCCLRQNPVDDDPDDDDRRLQLVLQRCSSSRLCSCLPAAGHHTYHYGHVIYIYGHADRAVQVNLVVLLSVVLNLLSSLVVCLVPLCSLVRHNDDPVSSVSSNVVSVVSVVVSVVLLQVLLVVVLLLLLLLLVLCVPPVDCSVVVSVVLVVLVVVLLVVLLVCLLPHGCVVDRVSLVVSLVSQLVSLVVSVVSLVVVLVVVVCPVLSVLVVVLVVLLLVLVQVSCVLVVHRPSSPSRPSSSSSRVVCVSRNSVSNSLSCNDPADADDDDDDDADPVRDDDDDDDDDPVVVVVVVVVVVVVVPPDDDDPNNVSSVVVVVVSVVRNVCSVVVNVVVVCVQAVPPCNQVVVVVVVVVVHDPHDCSSSVSSSVVSVVSSVSSVSSSVSSNVSSVVVVD/DDDEFDFAAAADDVRDDDDPVSVGHHDADLQFDKHKDFDDCVQVVLVVLDYDQAGIKIKTQAQDAQQCCVVSPHAARQQGTPDRQAAAEEEEEEDEADAQLLQQQAQQLVQLQLLVQQPDDPDPQGYVPNLSRYEYEYAYFAPVRYDVNNVVVCVVQPFDDDDPDDQDDPNGGRFKMKMWGKGQWHWDDRDPPDTDIHHHPSTDIHTYIYMYGHHGDDVLSVVSNVQSHVCVRNVYQKYKYAYRQWHKDSNQVVLLVVVCVPVQAFKEWEAEAADCPDVSPNLVQLVRLLVRLVSLCCVLFVQLLCQVLFFGQDDPHTMMMGRSVLQPDDLSCCLRQNPVDDDPDDDDRRLQLVLQRCSSSRLCSCLPAAGHHTYHYGHVIYIYGHADRAVQVNLVVLLSVVLNLLSSLVVCLVPLCSLVRHNDDPVSSVSSNVVSVVSVVVSVVLLQVLLVVVLLLLLLLLVLCVPPVDCSVVVSVVLVVLVVVLLVVLLVCLLPHGCVVDRVSLVVSLVSQLVSLVVSVVSLVVVLVVVVCPVLSVLVVVLVVLLLVLVQVSCVLVVHRPSSPSRPSSSSSRVVCVSRNSVSNSLSCNDPADADDDDDDDADPVRDDDDDDDDDPVVVVVVVVVVVVVVPPDDDDPNNVSSVVVVVVSVVRNVCSVVVNVVVVCVQAVPPCNQVVVVVVVVVVHDPHDCSSSVSSSVVSVVSSVSSVSSSVSSNVSSVVVVD

Sequence (1448 aa):
RGDDYQINSYLGRNGEMVDPYDIRKFKLWNGNFVFDSPISKTLLDQYATLPNEFKFMRYQAVTCEPNQLAEKNFTVRQLKYLTPRETELMLVVTMYNEDHILLGRTLKGIMDNVKYMVKKKNSSTWGPDAWKKIVVCIISDGRSKINERSLALLSSLGCYQDGFAKDEINEKKVAMHVYEHTTMINITNISESEVSLECNQGTVPIQLLFCLKEQNQKKINSHRWAFEGFAELLRPNIVTLLDAGTMPGKDSIYQLWREFRNPNVGGACGEIRTDLGKRFVKLLNPLVASQNFEYKMSNILDKTTESNFGFITVLPGAFSAYRFEAVRGQPLQKYFYGEIMENEGFHFFSSNMYLAEDRILCFEVVTKKNCNWILKYCRSSYASTDVPERVPEFILQRRRWLNGSFFASVYSFCHFYRVWSSGHNIGRKLLLTVEFFYLFFNTLISWFSLSSFFLVFRILTVSIALAYHSAFNVLSVIFLWLYGICTLSTFILSLGNKPKSTEKFYVLTCVIFAVMMIYMIFCSIFMSVKSFQTEAFRDIVISLGSTYCLYLISSIIYLQPWHMLTSFIQYILLSPSYINVLNIYAFCNVHDLSWNPLGKINTTEDGTFKMEVLVSSSEIQANYDKYLKVLNDFEPSYDEKKTGYYANVRSLVIIFWVITNFIIVAVVLETGGIADYIAMKSISTIPLMTSKASIYFNVILWLVALSALIRFIGCSIYMIVRFFRGDDYQINSYLGRNGEMVDPYDIRKFKLWNGNFVFDSPISKTLLDQYATLPNEFKFMRYQAVTCEPNQLAEKNFTVRQLKYLTPRETELMLVVTMYNEDHILLGRTLKGIMDNVKYMVKKKNSSTWGPDAWKKIVVCIISDGRSKINERSLALLSSLGCYQDGFAKDEINEKKVAMHVYEHTTMINITNISESEVSLECNQGTVPIQLLFCLKEQNQKKINSHRWAFEGFAELLRPNIVTLLDAGTMPGKDSIYQLWREFRNPNVGGACGEIRTDLGKRFVKLLNPLVASQNFEYKMSNILDKTTESNFGFITVLPGAFSAYRFEAVRGQPLQKYFYGEIMENEGFHFFSSNMYLAEDRILCFEVVTKKNCNWILKYCRSSYASTDVPERVPEFILQRRRWLNGSFFASVYSFCHFYRVWSSGHNIGRKLLLTVEFFYLFFNTLISWFSLSSFFLVFRILTVSIALAYHSAFNVLSVIFLWLYGICTLSTFILSLGNKPKSTEKFYVLTCVIFAVMMIYMIFCSIFMSVKSFQTEAFRDIVISLGSTYCLYLISSIIYLQPWHMLTSFIQYILLSPSYINVLNIYAFCNVHDLSWNPLGKINTTEDGTFKMEVLVSSSEIQANYDKYLKVLNDFEPSYDEKKTGYYANVRSLVIIFWVITNFIIVAVVLETGGIADYIAMKSISTIPLMTSKASIYFNVILWLVALSALIRFIGCSIYMIVRFF

Nearest PDB structures (foldseek):
  8k3q-assembly1_A  TM=1.001E+00  e=0.000E+00  Saccharomyces cerevisiae
  8k3p-assembly1_B  TM=9.868E-01  e=4.650E-98  Saccharomyces cerevisiae S288C
  8k3t-assembly1_B  TM=9.933E-01  e=2.133E-92  Saccharomyces cerevisiae
  8k3u-assembly1_A  TM=9.781E-01  e=1.023E-82  Saccharomyces cerevisiae
  7wjo-assembly1_A  TM=8.583E-01  e=4.437E-44  Phytophthora sojae strain P6497

Organism: Saccharomyces cerevisiae (strain ATCC 204508 / S288c) (NCBI:txid559292)

B-factor: mean 48.46, std 14.33, range [28.66, 100.95]

InterPro domains:
  IPR004835 Chitin synthase [PTHR22914] (275-1122)
  IPR013616 Chitin synthase N-terminal [PF08407] (374-447)
  IPR029044 Nucleotide-diphospho-sugar transferases [SSF53448] (575-825)